Protein AF-0000000074478056 (afdb_homodimer)

InterPro domains:
  IPR005109 Mannan polymerase complex subunit ANP1/MNN9/VAN1 [PF03452] (28-286)
  IPR029044 Nucleotide-diphospho-sugar transferases [G3DSA:3.90.550.10] (25-323)
  IPR029044 Nucleotide-diphospho-sugar transferases [SSF53448] (46-327)
  IPR052086 Mannan Polymerase Complex Subunit [PTHR43083] (7-328)

Structure (mmCIF, N/CA/C/O backbone):
data_AF-0000000074478056-model_v1
#
loop_
_entity.id
_entity.type
_entity.pdbx_description
1 polymer 'Anp1-domain-containing protein'
#
loop_
_atom_site.group_PDB
_atom_site.id
_atom_site.type_symbol
_atom_site.label_atom_id
_atom_site.label_alt_id
_atom_site.label_comp_id
_atom_site.label_asym_id
_atom_site.label_entity_id
_atom_site.label_seq_id
_atom_site.pdbx_PDB_ins_code
_atom_site.Cartn_x
_atom_site.Cartn_y
_atom_site.Cartn_z
_atom_site.occupancy
_atom_site.B_iso_or_equiv
_atom_site.auth_seq_id
_atom_site.auth_comp_id
_atom_site.auth_asym_id
_atom_site.auth_atom_id
_atom_site.pdbx_PDB_model_num
ATOM 1 N N . MET A 1 1 ? 60.188 -21.656 -17.312 1 27.75 1 MET A N 1
ATOM 2 C CA . MET A 1 1 ? 59.312 -20.766 -18.062 1 27.75 1 MET A CA 1
ATOM 3 C C . MET A 1 1 ? 57.969 -20.641 -17.344 1 27.75 1 MET A C 1
ATOM 5 O O . MET A 1 1 ? 57.219 -21.609 -17.203 1 27.75 1 MET A O 1
ATOM 9 N N . GLN A 1 2 ? 57.812 -19.75 -16.297 1 28.28 2 GLN A N 1
ATOM 10 C CA . GLN A 1 2 ? 56.844 -19.578 -15.227 1 28.28 2 GLN A CA 1
ATOM 11 C C . GLN A 1 2 ? 55.531 -19.047 -15.75 1 28.28 2 GLN A C 1
ATOM 13 O O . GLN A 1 2 ? 55.5 -17.953 -16.344 1 28.28 2 GLN A O 1
ATOM 18 N N . ASN A 1 3 ? 54.594 -19.922 -16.25 1 28.14 3 ASN A N 1
ATOM 19 C CA . ASN A 1 3 ? 53.312 -19.641 -16.922 1 28.14 3 ASN A CA 1
ATOM 20 C C . ASN A 1 3 ? 52.406 -18.781 -16.047 1 28.14 3 ASN A C 1
ATOM 22 O O . ASN A 1 3 ? 51.969 -19.219 -14.977 1 28.14 3 ASN A O 1
ATOM 26 N N . ASP A 1 4 ? 52.594 -17.438 -16 1 27.16 4 ASP A N 1
ATOM 27 C CA . ASP A 1 4 ? 51.875 -16.391 -15.266 1 27.16 4 ASP A CA 1
ATOM 28 C C . ASP A 1 4 ? 50.406 -16.375 -15.648 1 27.16 4 ASP A C 1
ATOM 30 O O . ASP A 1 4 ? 50.031 -15.969 -16.766 1 27.16 4 ASP A O 1
ATOM 34 N N . ASP A 1 5 ? 49.625 -17.422 -15.336 1 26.84 5 ASP A N 1
ATOM 35 C CA . ASP A 1 5 ? 48.188 -17.547 -15.641 1 26.84 5 ASP A CA 1
ATOM 36 C C . ASP A 1 5 ? 47.406 -16.344 -15.133 1 26.84 5 ASP A C 1
ATOM 38 O O . ASP A 1 5 ? 47.344 -16.094 -13.922 1 26.84 5 ASP A O 1
ATOM 42 N N . HIS A 1 6 ? 47.469 -15.188 -15.852 1 27.45 6 HIS A N 1
ATOM 43 C CA . HIS A 1 6 ? 46.719 -13.961 -15.602 1 27.45 6 HIS A CA 1
ATOM 44 C C . HIS A 1 6 ? 45.219 -14.242 -15.469 1 27.45 6 HIS A C 1
ATOM 46 O O . HIS A 1 6 ? 44.594 -14.773 -16.391 1 27.45 6 HIS A O 1
ATOM 52 N N . TYR A 1 7 ? 44.719 -14.641 -14.273 1 25.98 7 TYR A N 1
ATOM 53 C CA . TYR A 1 7 ? 43.312 -14.82 -13.961 1 25.98 7 TYR A CA 1
ATOM 54 C C . TYR A 1 7 ? 42.5 -13.578 -14.344 1 25.98 7 TYR A C 1
ATOM 56 O O . TYR A 1 7 ? 42.812 -12.469 -13.898 1 25.98 7 TYR A O 1
ATOM 64 N N . TYR A 1 8 ? 42.062 -13.492 -15.617 1 25.86 8 TYR A N 1
ATOM 65 C CA . TYR A 1 8 ? 41.125 -12.477 -16.078 1 25.86 8 TYR A CA 1
ATOM 66 C C . TYR A 1 8 ? 39.938 -12.352 -15.141 1 25.86 8 TYR A C 1
ATOM 68 O O . TYR A 1 8 ? 39.188 -13.312 -14.953 1 25.86 8 TYR A O 1
ATOM 76 N N . THR A 1 9 ? 40.094 -11.625 -14.07 1 27.2 9 THR A N 1
ATOM 77 C CA . THR A 1 9 ? 38.969 -11.305 -13.203 1 27.2 9 THR A CA 1
ATOM 78 C C . THR A 1 9 ? 37.906 -10.539 -13.984 1 27.2 9 THR A C 1
ATOM 80 O O . THR A 1 9 ? 38.188 -9.5 -14.578 1 27.2 9 THR A O 1
ATOM 83 N N . PRO A 1 10 ? 37 -11.297 -14.57 1 26.2 10 PRO A N 1
ATOM 84 C CA . PRO A 1 10 ? 35.969 -10.586 -15.328 1 26.2 10 PRO A CA 1
ATOM 85 C C . PRO A 1 10 ? 35.438 -9.359 -14.594 1 26.2 10 PRO A C 1
ATOM 87 O O . PRO A 1 10 ? 35.406 -9.336 -13.359 1 26.2 10 PRO A O 1
ATOM 90 N N . ASP A 1 11 ? 35.656 -8.227 -15.117 1 26.28 11 ASP A N 1
ATOM 91 C CA . ASP A 1 11 ? 35.125 -6.926 -14.719 1 26.28 11 ASP A CA 1
ATOM 92 C C . ASP A 1 11 ? 33.625 -6.996 -14.516 1 26.28 11 ASP A C 1
ATOM 94 O O . ASP A 1 11 ? 32.844 -6.859 -15.469 1 26.28 11 ASP A O 1
ATOM 98 N N . ILE A 1 12 ? 33.156 -7.938 -13.789 1 27.62 12 ILE A N 1
ATOM 99 C CA . ILE A 1 12 ? 31.734 -7.934 -13.516 1 27.62 12 ILE A CA 1
ATOM 100 C C . ILE A 1 12 ? 31.312 -6.547 -13.031 1 27.62 12 ILE A C 1
ATOM 102 O O . ILE A 1 12 ? 31.812 -6.047 -12.031 1 27.62 12 ILE A O 1
ATOM 106 N N . PRO A 1 13 ? 30.781 -5.77 -14 1 28.42 13 PRO A N 1
ATOM 107 C CA . PRO A 1 13 ? 30.344 -4.445 -13.555 1 28.42 13 PRO A CA 1
ATOM 108 C C . PRO A 1 13 ? 29.578 -4.488 -12.234 1 28.42 13 PRO A C 1
ATOM 110 O O . PRO A 1 13 ? 28.734 -5.371 -12.031 1 28.42 13 PRO A O 1
ATOM 113 N N . ASN A 1 14 ? 30.188 -4.184 -11.141 1 29.2 14 ASN A N 1
ATOM 114 C CA . ASN A 1 14 ? 29.766 -4.125 -9.742 1 29.2 14 ASN A CA 1
ATOM 115 C C . ASN A 1 14 ? 28.281 -3.799 -9.625 1 29.2 14 ASN A C 1
ATOM 117 O O . ASN A 1 14 ? 27.453 -4.691 -9.43 1 29.2 14 ASN A O 1
ATOM 121 N N . SER A 1 15 ? 27.969 -2.643 -8.891 1 32.5 15 SER A N 1
ATOM 122 C CA . SER A 1 15 ? 26.766 -2.172 -8.227 1 32.5 15 SER A CA 1
ATOM 123 C C . SER A 1 15 ? 25.703 -1.733 -9.242 1 32.5 15 SER A C 1
ATOM 125 O O . SER A 1 15 ? 26 -0.96 -10.156 1 32.5 15 SER A O 1
ATOM 127 N N . VAL A 1 16 ? 24.859 -2.521 -9.695 1 34.25 16 VAL A N 1
ATOM 128 C CA . VAL A 1 16 ? 23.75 -2.041 -10.508 1 34.25 16 VAL A CA 1
ATOM 129 C C . VAL A 1 16 ? 23.344 -0.641 -10.055 1 34.25 16 VAL A C 1
ATOM 131 O O . VAL A 1 16 ? 22.812 -0.468 -8.961 1 34.25 16 VAL A O 1
ATOM 134 N N . GLN A 1 17 ? 24.062 0.501 -10.383 1 34.91 17 GLN A N 1
ATOM 135 C CA . GLN A 1 17 ? 23.906 1.927 -10.109 1 34.91 17 GLN A CA 1
ATOM 136 C C . GLN A 1 17 ? 22.516 2.42 -10.477 1 34.91 17 GLN A C 1
ATOM 138 O O . GLN A 1 17 ? 22.031 2.145 -11.57 1 34.91 17 GLN A O 1
ATOM 143 N N . SER A 1 18 ? 21.688 2.65 -9.516 1 42.09 18 SER A N 1
ATOM 144 C CA . SER A 1 18 ? 20.484 3.422 -9.773 1 42.09 18 SER A CA 1
ATOM 145 C C . SER A 1 18 ? 20.734 4.523 -10.797 1 42.09 18 SER A C 1
ATOM 147 O O . SER A 1 18 ? 21.766 5.203 -10.742 1 42.09 18 SER A O 1
ATOM 149 N N . SER A 1 19 ? 20.281 4.348 -11.977 1 44.75 19 SER A N 1
ATOM 150 C CA . SER A 1 19 ? 20.438 5.383 -12.992 1 44.75 19 SER A CA 1
ATOM 151 C C . SER A 1 19 ? 20.109 6.762 -12.43 1 44.75 19 SER A C 1
ATOM 153 O O . SER A 1 19 ? 20.141 7.758 -13.156 1 44.75 19 SER A O 1
ATOM 155 N N . ALA A 1 20 ? 19.75 6.809 -11.148 1 49.31 20 ALA A N 1
ATOM 156 C CA . ALA A 1 20 ? 19.469 8.172 -10.703 1 49.31 20 ALA A CA 1
ATOM 157 C C . ALA A 1 20 ? 20.766 8.977 -10.555 1 49.31 20 ALA A C 1
ATOM 159 O O . ALA A 1 20 ? 21.75 8.484 -10.008 1 49.31 20 ALA A O 1
ATOM 160 N N . PRO A 1 21 ? 20.828 10.125 -11.312 1 47.47 21 PRO A N 1
ATOM 161 C CA . PRO A 1 21 ? 22.016 10.977 -11.086 1 47.47 21 PRO A CA 1
ATOM 162 C C . PRO A 1 21 ? 22.297 11.211 -9.602 1 47.47 21 PRO A C 1
ATOM 164 O O . PRO A 1 21 ? 21.375 11.531 -8.844 1 47.47 21 PRO A O 1
ATOM 167 N N . GLU A 1 22 ? 23.156 10.375 -9.062 1 53.69 22 GLU A N 1
ATOM 168 C CA . GLU A 1 22 ? 23.594 10.648 -7.699 1 53.69 22 GLU A CA 1
ATOM 169 C C . GLU A 1 22 ? 24.359 11.969 -7.625 1 53.69 22 GLU A C 1
ATOM 171 O O . GLU A 1 22 ? 25.172 12.273 -8.5 1 53.69 22 GLU A O 1
ATOM 176 N N . TRP A 1 23 ? 23.672 12.93 -7.012 1 54.47 23 TRP A N 1
ATOM 177 C CA . TRP A 1 23 ? 24.5 14.086 -6.707 1 54.47 23 TRP A CA 1
ATOM 178 C C . TRP A 1 23 ? 25.797 13.664 -6.039 1 54.47 23 TRP A C 1
ATOM 180 O O . TRP A 1 23 ? 25.828 12.672 -5.305 1 54.47 23 TRP A O 1
ATOM 190 N N . ASP A 1 24 ? 26.812 13.797 -6.59 1 55 24 ASP A N 1
ATOM 191 C CA . ASP A 1 24 ? 28.203 13.508 -6.203 1 55 24 ASP A CA 1
ATOM 192 C C . ASP A 1 24 ? 28.375 13.586 -4.688 1 55 24 ASP A C 1
ATOM 194 O O . ASP A 1 24 ? 28.453 14.688 -4.125 1 55 24 ASP A O 1
ATOM 198 N N . GLY A 1 25 ? 28.25 12.469 -3.873 1 61.31 25 GLY A N 1
ATOM 199 C CA . GLY A 1 25 ? 28.766 12.328 -2.516 1 61.31 25 GLY A CA 1
ATOM 200 C C . GLY A 1 25 ? 27.766 12.75 -1.46 1 61.31 25 GLY A C 1
ATOM 201 O O . GLY A 1 25 ? 28.031 12.672 -0.262 1 61.31 25 GLY A O 1
ATOM 202 N N . LEU A 1 26 ? 26.531 13.289 -1.804 1 68.94 26 LEU A N 1
ATOM 203 C CA . LEU A 1 26 ? 25.656 13.883 -0.798 1 68.94 26 LEU A CA 1
ATOM 204 C C . LEU A 1 26 ? 24.484 12.961 -0.484 1 68.94 26 LEU A C 1
ATOM 206 O O . LEU A 1 26 ? 23.578 13.336 0.255 1 68.94 26 LEU A O 1
ATOM 210 N N . ASP A 1 27 ? 24.391 11.578 -0.911 1 73.56 27 ASP A N 1
ATOM 211 C CA . ASP A 1 27 ? 23.344 10.602 -0.632 1 73.56 27 ASP A CA 1
ATOM 212 C C . ASP A 1 27 ? 21.984 11.117 -1.089 1 73.56 27 ASP A C 1
ATOM 214 O O . ASP A 1 27 ? 20.984 10.977 -0.372 1 73.56 27 ASP A O 1
ATOM 218 N N . VAL A 1 28 ? 22.016 11.977 -2.062 1 79.5 28 VAL A N 1
ATOM 219 C CA . VAL A 1 28 ? 20.781 12.469 -2.676 1 79.5 28 VAL A CA 1
ATOM 220 C C . VAL A 1 28 ? 20.547 11.758 -4.008 1 79.5 28 VAL A C 1
ATOM 222 O O . VAL A 1 28 ? 21.438 11.719 -4.863 1 79.5 28 VAL A O 1
ATOM 225 N N . GLU A 1 29 ? 19.438 11.094 -4.094 1 86.38 29 GLU A N 1
ATOM 226 C CA . GLU A 1 29 ? 19.047 10.422 -5.332 1 86.38 29 GLU A CA 1
ATOM 227 C C . GLU A 1 29 ? 17.812 11.07 -5.957 1 86.38 29 GLU A C 1
ATOM 229 O O . GLU A 1 29 ? 16.891 11.469 -5.246 1 86.38 29 GLU A O 1
ATOM 234 N N . PHE A 1 30 ? 17.859 11.234 -7.262 1 88.25 30 PHE A N 1
ATOM 235 C CA . PHE A 1 30 ? 16.75 11.805 -8.016 1 88.25 30 PHE A CA 1
ATOM 236 C C . PHE A 1 30 ? 16.156 10.773 -8.961 1 88.25 30 PHE A C 1
ATOM 238 O O . PHE A 1 30 ? 16.875 10.078 -9.672 1 88.25 30 PHE A O 1
ATOM 245 N N . TYR A 1 31 ? 14.828 10.695 -8.945 1 88.69 31 TYR A N 1
ATOM 246 C CA . TYR A 1 31 ? 14.102 9.797 -9.844 1 88.69 31 TYR A CA 1
ATOM 247 C C . TYR A 1 31 ? 13.039 10.547 -10.625 1 88.69 31 TYR A C 1
ATOM 249 O O . TYR A 1 31 ? 12.18 11.211 -10.039 1 88.69 31 TYR A O 1
ATOM 257 N N . ASP A 1 32 ? 13.133 10.484 -11.914 1 88.44 32 ASP A N 1
ATOM 258 C CA . ASP A 1 32 ? 12 10.859 -12.766 1 88.44 32 ASP A CA 1
ATOM 259 C C . ASP A 1 32 ? 11.086 9.664 -13.016 1 88.44 32 ASP A C 1
ATOM 261 O O . ASP A 1 32 ? 11.383 8.805 -13.844 1 88.44 32 ASP A O 1
ATOM 265 N N . LEU A 1 33 ? 10.031 9.672 -12.383 1 87.25 33 LEU A N 1
ATOM 266 C CA . LEU A 1 33 ? 9.18 8.484 -12.359 1 87.25 33 LEU A CA 1
ATOM 267 C C . LEU A 1 33 ? 8.461 8.305 -13.695 1 87.25 33 LEU A C 1
ATOM 269 O O . LEU A 1 33 ? 7.914 7.23 -13.969 1 87.25 33 LEU A O 1
ATOM 273 N N . ALA A 1 34 ? 8.438 9.312 -14.5 1 82.12 34 ALA A N 1
ATOM 274 C CA . ALA A 1 34 ? 7.836 9.203 -15.828 1 82.12 34 ALA A CA 1
ATOM 275 C C . ALA A 1 34 ? 8.617 8.227 -16.703 1 82.12 34 ALA A C 1
ATOM 277 O O . ALA A 1 34 ? 8.102 7.746 -17.719 1 82.12 34 ALA A O 1
ATOM 278 N N . GLN A 1 35 ? 9.773 7.895 -16.281 1 82.38 35 GLN A N 1
ATOM 279 C CA . GLN A 1 35 ? 10.672 7.066 -17.094 1 82.38 35 GLN A CA 1
ATOM 280 C C . GLN A 1 35 ? 10.398 5.582 -16.859 1 82.38 35 GLN A C 1
ATOM 282 O O . GLN A 1 35 ? 10.883 4.73 -17.609 1 82.38 35 GLN A O 1
ATOM 287 N N . PHE A 1 36 ? 9.594 5.293 -15.875 1 84.56 36 PHE A N 1
ATOM 288 C CA . PHE A 1 36 ? 9.453 3.893 -15.5 1 84.56 36 PHE A CA 1
ATOM 289 C C . PHE A 1 36 ? 8.031 3.408 -15.727 1 84.56 36 PHE A C 1
ATOM 291 O O . PHE A 1 36 ? 7.414 2.824 -14.836 1 84.56 36 PHE A O 1
ATOM 298 N N . GLY A 1 37 ? 7.551 3.529 -16.859 1 90.75 37 GLY A N 1
ATOM 299 C CA . GLY A 1 37 ? 6.238 3.018 -17.219 1 90.75 37 GLY A CA 1
ATOM 300 C C . GLY A 1 37 ? 6.273 1.576 -17.703 1 90.75 37 GLY A C 1
ATOM 301 O O . GLY A 1 37 ? 7.348 0.979 -17.812 1 90.75 37 GLY A O 1
ATOM 302 N N . SER A 1 38 ? 5.109 0.947 -17.828 1 97 38 SER A N 1
ATOM 303 C CA . SER A 1 38 ? 4.961 -0.426 -18.312 1 97 38 SER A CA 1
ATOM 304 C C . SER A 1 38 ? 4.496 -0.464 -19.766 1 97 38 SER A C 1
ATOM 306 O O . SER A 1 38 ? 3.676 0.357 -20.172 1 97 38 SER A O 1
ATOM 308 N N . SER A 1 39 ? 5.082 -1.379 -20.484 1 97.44 39 SER A N 1
ATOM 309 C CA . SER A 1 39 ? 4.645 -1.579 -21.875 1 97.44 39 SER A CA 1
ATOM 310 C C . SER A 1 39 ? 4.391 -3.055 -22.156 1 97.44 39 SER A C 1
ATOM 312 O O . SER A 1 39 ? 4.719 -3.918 -21.344 1 97.44 39 SER A O 1
ATOM 314 N N . ALA A 1 40 ? 3.846 -3.365 -23.344 1 97.88 40 ALA A N 1
ATOM 315 C CA . ALA A 1 40 ? 3.506 -4.727 -23.766 1 97.88 40 ALA A CA 1
ATOM 316 C C . ALA A 1 40 ? 4.754 -5.504 -24.172 1 97.88 40 ALA A C 1
ATOM 318 O O . ALA A 1 40 ? 4.695 -6.719 -24.375 1 97.88 40 ALA A O 1
ATOM 319 N N . HIS A 1 41 ? 5.871 -4.816 -24.25 1 97.69 41 HIS A N 1
ATOM 320 C CA . HIS A 1 41 ? 7.125 -5.422 -24.688 1 97.69 41 HIS A CA 1
ATOM 321 C C . HIS A 1 41 ? 8.273 -5.031 -23.75 1 97.69 41 HIS A C 1
ATOM 323 O O . HIS A 1 41 ? 9.32 -4.582 -24.219 1 97.69 41 HIS A O 1
ATOM 329 N N . GLY A 1 42 ? 8.07 -5.285 -22.516 1 97.56 42 GLY A N 1
ATOM 330 C CA . GLY A 1 42 ? 9.023 -4.863 -21.5 1 97.56 42 GLY A CA 1
ATOM 331 C C . GLY A 1 42 ? 10.406 -5.445 -21.719 1 97.56 42 GLY A C 1
ATOM 332 O O . GLY A 1 42 ? 11.414 -4.789 -21.422 1 97.56 42 GLY A O 1
ATOM 333 N N . TRP A 1 43 ? 10.523 -6.672 -22.281 1 97.25 43 TRP A N 1
ATOM 334 C CA . TRP A 1 43 ? 11.805 -7.328 -22.5 1 97.25 43 TRP A CA 1
ATOM 335 C C . TRP A 1 43 ? 12.609 -6.629 -23.578 1 97.25 43 TRP A C 1
ATOM 337 O O . TRP A 1 43 ? 13.836 -6.707 -23.609 1 97.25 43 TRP A O 1
ATOM 347 N N . GLN A 1 44 ? 11.961 -5.887 -24.391 1 96.75 44 GLN A N 1
ATOM 348 C CA . GLN A 1 44 ? 12.625 -5.133 -25.438 1 96.75 44 GLN A CA 1
ATOM 349 C C . GLN A 1 44 ? 12.938 -3.709 -24.984 1 96.75 44 GLN A C 1
ATOM 351 O O . GLN A 1 44 ? 13.852 -3.072 -25.516 1 96.75 44 GLN A O 1
ATOM 356 N N . ASN A 1 45 ? 12.203 -3.238 -24.031 1 96.5 45 ASN A N 1
ATOM 357 C CA . ASN A 1 45 ? 12.32 -1.85 -23.594 1 96.5 45 ASN A CA 1
ATOM 358 C C . ASN A 1 45 ? 13.117 -1.729 -22.312 1 96.5 45 ASN A C 1
ATOM 360 O O . ASN A 1 45 ? 13.07 -0.698 -21.641 1 96.5 45 ASN A O 1
ATOM 364 N N . ASN A 1 46 ? 13.766 -2.793 -21.906 1 96.69 46 ASN A N 1
ATOM 365 C CA . ASN A 1 46 ? 14.602 -2.82 -20.719 1 96.69 46 ASN A CA 1
ATOM 366 C C . ASN A 1 46 ? 13.789 -2.52 -19.453 1 96.69 46 ASN A C 1
ATOM 368 O O . ASN A 1 46 ? 14.25 -1.79 -18.578 1 96.69 46 ASN A O 1
ATOM 372 N N . GLU A 1 47 ? 12.562 -2.979 -19.422 1 97.88 47 GLU A N 1
ATOM 373 C CA . GLU A 1 47 ? 11.695 -2.787 -18.266 1 97.88 47 GLU A CA 1
ATOM 374 C C . GLU A 1 47 ? 11.969 -3.84 -17.188 1 97.88 47 GLU A C 1
ATOM 376 O O . GLU A 1 47 ? 12.039 -5.035 -17.5 1 97.88 47 GLU A O 1
ATOM 381 N N . ARG A 1 48 ? 12.148 -3.363 -15.992 1 98.25 48 ARG A N 1
ATOM 382 C CA . ARG A 1 48 ? 12.477 -4.258 -14.891 1 98.25 48 ARG A CA 1
ATOM 383 C C . ARG A 1 48 ? 11.219 -4.871 -14.281 1 98.25 48 ARG A C 1
ATOM 385 O O . ARG A 1 48 ? 10.211 -4.188 -14.109 1 98.25 48 ARG A O 1
ATOM 392 N N . VAL A 1 49 ? 11.328 -6.199 -13.938 1 98.81 49 VAL A N 1
ATOM 393 C CA . VAL A 1 49 ? 10.234 -6.945 -13.328 1 98.81 49 VAL A CA 1
ATOM 394 C C . VAL A 1 49 ? 10.609 -7.336 -11.898 1 98.81 49 VAL A C 1
ATOM 396 O O . VAL A 1 49 ? 11.68 -7.895 -11.664 1 98.81 49 VAL A O 1
ATOM 399 N N . LEU A 1 50 ? 9.797 -6.945 -10.977 1 98.81 50 LEU A N 1
ATOM 400 C CA . LEU A 1 50 ? 9.93 -7.445 -9.617 1 98.81 50 LEU A CA 1
ATOM 401 C C . LEU A 1 50 ? 9.203 -8.781 -9.461 1 98.81 50 LEU A C 1
ATOM 403 O O . LEU A 1 50 ? 7.98 -8.844 -9.586 1 98.81 50 LEU A O 1
ATOM 407 N N . PHE A 1 51 ? 9.953 -9.836 -9.211 1 98.88 51 PHE A N 1
ATOM 408 C CA . PHE A 1 51 ? 9.453 -11.195 -9.039 1 98.88 51 PHE A CA 1
ATOM 409 C C . PHE A 1 51 ? 9.336 -11.547 -7.559 1 98.88 51 PHE A C 1
ATOM 411 O O . PHE A 1 51 ? 10.344 -11.719 -6.871 1 98.88 51 PHE A O 1
ATOM 418 N N . LEU A 1 52 ? 8.078 -11.688 -7.082 1 98.81 52 LEU A N 1
ATOM 419 C CA . LEU A 1 52 ? 7.809 -11.859 -5.66 1 98.81 52 LEU A CA 1
ATOM 420 C C . LEU A 1 52 ? 7.375 -13.289 -5.359 1 98.81 52 LEU A C 1
ATOM 422 O O . LEU A 1 52 ? 6.441 -13.805 -5.98 1 98.81 52 LEU A O 1
ATOM 426 N N . VAL A 1 53 ? 7.977 -13.906 -4.316 1 98.5 53 VAL A N 1
ATOM 427 C CA . VAL A 1 53 ? 7.695 -15.305 -3.982 1 98.5 53 VAL A CA 1
ATOM 428 C C . VAL A 1 53 ? 7.594 -15.461 -2.467 1 98.5 53 VAL A C 1
ATOM 430 O O . VAL A 1 53 ? 8.609 -15.453 -1.768 1 98.5 53 VAL A O 1
ATOM 433 N N . PRO A 1 54 ? 6.414 -15.641 -1.952 1 96.62 54 PRO A N 1
ATOM 434 C CA . PRO A 1 54 ? 6.289 -16.031 -0.545 1 96.62 54 PRO A CA 1
ATOM 435 C C . PRO A 1 54 ? 6.688 -17.484 -0.299 1 96.62 54 PRO A C 1
ATOM 437 O O . PRO A 1 54 ? 6.328 -18.375 -1.083 1 96.62 54 PRO A O 1
ATOM 440 N N . LEU A 1 55 ? 7.41 -17.719 0.787 1 96.69 55 LEU A N 1
ATOM 441 C CA . LEU A 1 55 ? 7.914 -19.062 1.065 1 96.69 55 LEU A CA 1
ATOM 442 C C . LEU A 1 55 ? 7.547 -19.484 2.48 1 96.69 55 LEU A C 1
ATOM 444 O O . LEU A 1 55 ? 7.656 -18.703 3.424 1 96.69 55 LEU A O 1
ATOM 448 N N . ARG A 1 56 ? 7.086 -20.609 2.559 1 92.81 56 ARG A N 1
ATOM 449 C CA . ARG A 1 56 ? 6.883 -21.328 3.812 1 92.81 56 ARG A CA 1
ATOM 450 C C . ARG A 1 56 ? 7.156 -22.812 3.639 1 92.81 56 ARG A C 1
ATOM 452 O O . ARG A 1 56 ? 6.52 -23.484 2.82 1 92.81 56 ARG A O 1
ATOM 459 N N . ASP A 1 57 ? 8.141 -23.375 4.434 1 92.81 57 ASP A N 1
ATOM 460 C CA . ASP A 1 57 ? 8.508 -24.781 4.332 1 92.81 57 ASP A CA 1
ATOM 461 C C . ASP A 1 57 ? 8.625 -25.219 2.871 1 92.81 57 ASP A C 1
ATOM 463 O O . ASP A 1 57 ? 8.008 -26.188 2.455 1 92.81 57 ASP A O 1
ATOM 467 N N . ALA A 1 58 ? 9.477 -24.469 2.154 1 95.25 58 ALA A N 1
ATOM 468 C CA . ALA A 1 58 ? 9.5 -24.562 0.697 1 95.25 58 ALA A CA 1
ATOM 469 C C . ALA A 1 58 ? 10.742 -25.328 0.218 1 95.25 58 ALA A C 1
ATOM 471 O O . ALA A 1 58 ? 11.023 -25.359 -0.981 1 95.25 58 ALA A O 1
ATOM 472 N N . SER A 1 59 ? 11.445 -25.953 1.08 1 95.56 59 SER A N 1
ATOM 473 C CA . SER A 1 59 ? 12.711 -26.594 0.75 1 95.56 59 SER A CA 1
ATOM 474 C C . SER A 1 59 ? 12.547 -27.594 -0.384 1 95.56 59 SER A C 1
ATOM 476 O O . SER A 1 59 ? 13.352 -27.625 -1.319 1 95.56 59 SER A O 1
ATOM 478 N N . ALA A 1 60 ? 11.516 -28.359 -0.364 1 94.19 60 ALA A N 1
ATOM 479 C CA . ALA A 1 60 ? 11.305 -29.453 -1.313 1 94.19 60 ALA A CA 1
ATOM 480 C C . ALA A 1 60 ? 11.008 -28.922 -2.711 1 94.19 60 ALA A C 1
ATOM 482 O O . ALA A 1 60 ? 11.242 -29.594 -3.709 1 94.19 60 ALA A O 1
ATOM 483 N N . HIS A 1 61 ? 10.516 -27.688 -2.789 1 95.75 61 HIS A N 1
ATOM 484 C CA . HIS A 1 61 ? 10.047 -27.141 -4.062 1 95.75 61 HIS A CA 1
ATOM 485 C C . HIS A 1 61 ? 11.117 -26.281 -4.723 1 95.75 61 HIS A C 1
ATOM 487 O O . HIS A 1 61 ? 11.008 -25.938 -5.902 1 95.75 61 HIS A O 1
ATOM 493 N N . LEU A 1 62 ? 12.195 -25.938 -4.047 1 97.38 62 LEU A N 1
ATOM 494 C CA . LEU A 1 62 ? 13.172 -24.953 -4.5 1 97.38 62 LEU A CA 1
ATOM 495 C C . LEU A 1 62 ? 13.891 -25.438 -5.754 1 97.38 62 LEU A C 1
ATOM 497 O O . LEU A 1 62 ? 14.086 -24.672 -6.699 1 97.38 62 LEU A O 1
ATOM 501 N N . PRO A 1 63 ? 14.273 -26.766 -5.848 1 96.06 63 PRO A N 1
ATOM 502 C CA . PRO A 1 63 ? 14.953 -27.203 -7.066 1 96.06 63 PRO A CA 1
ATOM 503 C C . PRO A 1 63 ? 14.094 -27.016 -8.32 1 96.06 63 PRO A C 1
ATOM 505 O O . PRO A 1 63 ? 14.586 -26.531 -9.336 1 96.06 63 PRO A O 1
ATOM 508 N N . MET A 1 64 ? 12.805 -27.406 -8.195 1 96.06 64 MET A N 1
ATOM 509 C CA . MET A 1 64 ? 11.891 -27.234 -9.312 1 96.06 64 MET A CA 1
ATOM 510 C C . MET A 1 64 ? 11.719 -25.75 -9.648 1 96.06 64 MET A C 1
ATOM 512 O O . MET A 1 64 ? 11.766 -25.375 -10.82 1 96.06 64 MET A O 1
ATOM 516 N N . PHE A 1 65 ? 11.578 -24.984 -8.68 1 97.44 65 PHE A N 1
ATOM 517 C CA . PHE A 1 65 ? 11.375 -23.547 -8.852 1 97.44 65 PHE A CA 1
ATOM 518 C C . PHE A 1 65 ? 12.57 -22.922 -9.547 1 97.44 65 PHE A C 1
ATOM 520 O O . PHE A 1 65 ? 12.406 -22.156 -10.5 1 97.44 65 PHE A O 1
ATOM 527 N N . PHE A 1 66 ? 13.789 -23.188 -9.125 1 97.44 66 PHE A N 1
ATOM 528 C CA . PHE A 1 66 ? 14.984 -22.594 -9.703 1 97.44 66 PHE A CA 1
ATOM 529 C C . PHE A 1 66 ? 15.25 -23.156 -11.102 1 97.44 66 PHE A C 1
ATOM 531 O O . PHE A 1 66 ? 15.883 -22.5 -11.93 1 97.44 66 PHE A O 1
ATOM 538 N N . GLY A 1 67 ? 14.75 -24.391 -11.344 1 96.12 67 GLY A N 1
ATOM 539 C CA . GLY A 1 67 ? 14.75 -24.875 -12.719 1 96.12 67 GLY A CA 1
ATOM 540 C C . GLY A 1 67 ? 13.93 -24 -13.648 1 96.12 67 GLY A C 1
ATOM 541 O O . GLY A 1 67 ? 14.367 -23.703 -14.766 1 96.12 67 GLY A O 1
ATOM 542 N N . HIS A 1 68 ? 12.75 -23.609 -13.172 1 96.56 68 HIS A N 1
ATOM 543 C CA . HIS A 1 68 ? 11.906 -22.703 -13.938 1 96.56 68 HIS A CA 1
ATOM 544 C C . HIS A 1 68 ? 12.578 -21.359 -14.156 1 96.56 68 HIS A C 1
ATOM 546 O O . HIS A 1 68 ? 12.547 -20.812 -15.258 1 96.56 68 HIS A O 1
ATOM 552 N N . LEU A 1 69 ? 13.18 -20.828 -13.117 1 97.38 69 LEU A N 1
ATOM 553 C CA . LEU A 1 69 ? 13.836 -19.531 -13.188 1 97.38 69 LEU A CA 1
ATOM 554 C C . LEU A 1 69 ? 14.953 -19.531 -14.227 1 97.38 69 LEU A C 1
ATOM 556 O O . LEU A 1 69 ? 15.062 -18.609 -15.031 1 97.38 69 LEU A O 1
ATOM 560 N N . ARG A 1 70 ? 15.711 -20.594 -14.273 1 96.75 70 ARG A N 1
ATOM 561 C CA . ARG A 1 70 ? 16.844 -20.703 -15.188 1 96.75 70 ARG A CA 1
ATOM 562 C C . ARG A 1 70 ? 16.375 -20.688 -16.641 1 96.75 70 ARG A C 1
ATOM 564 O O . ARG A 1 70 ? 17.078 -20.203 -17.516 1 96.75 70 ARG A O 1
ATOM 571 N N . ASN A 1 71 ? 15.203 -21.141 -16.844 1 96.38 71 ASN A N 1
ATOM 572 C CA . ASN A 1 71 ? 14.719 -21.344 -18.203 1 96.38 71 ASN A CA 1
ATOM 573 C C . ASN A 1 71 ? 13.93 -20.125 -18.703 1 96.38 71 ASN A C 1
ATOM 575 O O . ASN A 1 71 ? 13.516 -20.078 -19.859 1 96.38 71 ASN A O 1
ATOM 579 N N . MET A 1 72 ? 13.727 -19.125 -17.844 1 97.56 72 MET A N 1
ATOM 580 C CA . MET A 1 72 ? 12.953 -17.969 -18.25 1 97.56 72 MET A CA 1
ATOM 581 C C . MET A 1 72 ? 13.633 -17.234 -19.406 1 97.56 72 MET A C 1
ATOM 583 O O . MET A 1 72 ? 14.859 -17.094 -19.422 1 97.56 72 MET A O 1
ATOM 587 N N . THR A 1 73 ? 12.797 -16.766 -20.344 1 98.19 73 THR A N 1
ATOM 588 C CA . THR A 1 73 ? 13.352 -16.109 -21.531 1 98.19 73 THR A CA 1
ATOM 589 C C . THR A 1 73 ? 13.445 -14.602 -21.312 1 98.19 73 THR A C 1
ATOM 591 O O . THR A 1 73 ? 14.195 -13.922 -22.016 1 98.19 73 THR A O 1
ATOM 594 N N . TYR A 1 74 ? 12.617 -14.047 -20.438 1 98.5 74 TYR A N 1
ATOM 595 C CA . TYR A 1 74 ? 12.828 -12.641 -20.078 1 98.5 74 TYR A CA 1
ATOM 596 C C . TYR A 1 74 ? 14.258 -12.406 -19.609 1 98.5 74 TYR A C 1
ATOM 598 O O . TYR A 1 74 ? 14.812 -13.211 -18.859 1 98.5 74 TYR A O 1
ATOM 606 N N . PRO A 1 75 ? 14.922 -11.352 -20.062 1 98.19 75 PRO A N 1
ATOM 607 C CA . PRO A 1 75 ? 16.312 -11.172 -19.641 1 98.19 75 PRO A CA 1
ATOM 608 C C . PRO A 1 75 ? 16.469 -11.211 -18.125 1 98.19 75 PRO A C 1
ATOM 610 O O . PRO A 1 75 ? 15.875 -10.406 -17.406 1 98.19 75 PRO A O 1
ATOM 613 N N . HIS A 1 76 ? 17.266 -12.125 -17.672 1 97.88 76 HIS A N 1
ATOM 614 C CA . HIS A 1 76 ? 17.406 -12.383 -16.234 1 97.88 76 HIS A CA 1
ATOM 615 C C . HIS A 1 76 ? 17.844 -11.125 -15.492 1 97.88 76 HIS A C 1
ATOM 617 O O . HIS A 1 76 ? 17.328 -10.836 -14.414 1 97.88 76 HIS A O 1
ATOM 623 N N . HIS A 1 77 ? 18.734 -10.32 -16.031 1 96.44 77 HIS A N 1
ATOM 624 C CA . HIS A 1 77 ? 19.266 -9.148 -15.344 1 96.44 77 HIS A CA 1
ATOM 625 C C . HIS A 1 77 ? 18.188 -8.094 -15.125 1 96.44 77 HIS A C 1
ATOM 627 O O . HIS A 1 77 ? 18.359 -7.164 -14.336 1 96.44 77 HIS A O 1
ATOM 633 N N . LEU A 1 78 ? 17.047 -8.211 -15.82 1 98.06 78 LEU A N 1
ATOM 634 C CA . LEU A 1 78 ? 15.938 -7.27 -15.68 1 98.06 78 LEU A CA 1
ATOM 635 C C . LEU A 1 78 ? 14.898 -7.793 -14.688 1 98.06 78 LEU A C 1
ATOM 637 O O . LEU A 1 78 ? 13.914 -7.109 -14.398 1 98.06 78 LEU A O 1
ATOM 641 N N . ILE A 1 79 ? 15.18 -8.961 -14.148 1 98.56 79 ILE A N 1
ATOM 642 C CA . ILE A 1 79 ? 14.273 -9.539 -13.164 1 98.56 79 ILE A CA 1
ATOM 643 C C . ILE A 1 79 ? 14.898 -9.438 -11.773 1 98.56 79 ILE A C 1
ATOM 645 O O . ILE A 1 79 ? 15.961 -10 -11.523 1 98.56 79 ILE A O 1
ATOM 649 N N . ASP A 1 80 ? 14.289 -8.688 -10.938 1 98.25 80 ASP A N 1
ATOM 650 C CA . ASP A 1 80 ? 14.656 -8.664 -9.523 1 98.25 80 ASP A CA 1
ATOM 651 C C . ASP A 1 80 ? 13.852 -9.688 -8.727 1 98.25 80 ASP A C 1
ATOM 653 O O . ASP A 1 80 ? 12.633 -9.789 -8.883 1 98.25 80 ASP A O 1
ATOM 657 N N . LEU A 1 81 ? 14.539 -10.461 -7.902 1 98.5 81 LEU A N 1
ATOM 658 C CA . LEU A 1 81 ? 13.891 -11.5 -7.109 1 98.5 81 LEU A CA 1
ATOM 659 C C . LEU A 1 81 ? 13.742 -11.062 -5.656 1 98.5 81 LEU A C 1
ATOM 661 O O . LEU A 1 81 ? 14.672 -10.5 -5.07 1 98.5 81 LEU A O 1
ATOM 665 N N . ALA A 1 82 ? 12.586 -11.242 -5.105 1 98.44 82 ALA A N 1
ATOM 666 C CA . ALA A 1 82 ? 12.352 -10.992 -3.686 1 98.44 82 ALA A CA 1
ATOM 667 C C . ALA A 1 82 ? 11.586 -12.141 -3.047 1 98.44 82 ALA A C 1
ATOM 669 O O . ALA A 1 82 ? 10.555 -12.578 -3.568 1 98.44 82 ALA A O 1
ATOM 670 N N . PHE A 1 83 ? 12.102 -12.641 -1.932 1 98.12 83 PHE A N 1
ATOM 671 C CA . PHE A 1 83 ? 11.523 -13.773 -1.213 1 98.12 83 PHE A CA 1
ATOM 672 C C . PHE A 1 83 ? 11.141 -13.375 0.205 1 98.12 83 PHE A C 1
ATOM 674 O O . PHE A 1 83 ? 11.867 -12.633 0.866 1 98.12 83 PHE A O 1
ATOM 681 N N . LEU A 1 84 ? 10.023 -13.766 0.625 1 97.5 84 LEU A N 1
ATOM 682 C CA . LEU A 1 84 ? 9.625 -13.625 2.021 1 97.5 84 LEU A CA 1
ATOM 683 C C . LEU A 1 84 ? 9.492 -14.992 2.691 1 97.5 84 LEU A C 1
ATOM 685 O O . LEU A 1 84 ? 8.648 -15.797 2.305 1 97.5 84 LEU A O 1
ATOM 689 N N . ILE A 1 85 ? 10.32 -15.266 3.604 1 95.69 85 ILE A N 1
ATOM 690 C CA . ILE A 1 85 ? 10.289 -16.5 4.379 1 95.69 85 ILE A CA 1
ATOM 691 C C . ILE A 1 85 ? 9.555 -16.266 5.695 1 95.69 85 ILE A C 1
ATOM 693 O O . ILE A 1 85 ? 9.984 -15.445 6.512 1 95.69 85 ILE A O 1
ATOM 697 N N . SER A 1 86 ? 8.508 -16.938 5.828 1 92.56 86 SER A N 1
ATOM 698 C CA . SER A 1 86 ? 7.699 -16.734 7.027 1 92.56 86 SER A CA 1
ATOM 699 C C . SER A 1 86 ? 7.309 -18.062 7.668 1 92.56 86 SER A C 1
ATOM 701 O O . SER A 1 86 ? 6.922 -19 6.969 1 92.56 86 SER A O 1
ATOM 703 N N . ASP A 1 87 ? 7.445 -18.203 9.016 1 90.12 87 ASP A N 1
ATOM 704 C CA . ASP A 1 87 ? 6.926 -19.312 9.812 1 90.12 87 ASP A CA 1
ATOM 705 C C . ASP A 1 87 ? 7.438 -20.641 9.289 1 90.12 87 ASP A C 1
ATOM 707 O O . ASP A 1 87 ? 6.668 -21.594 9.141 1 90.12 87 ASP A O 1
ATOM 711 N N . THR A 1 88 ? 8.664 -20.656 8.906 1 91.38 88 THR A N 1
ATOM 712 C CA . THR A 1 88 ? 9.281 -21.828 8.297 1 91.38 88 THR A CA 1
ATOM 713 C C . THR A 1 88 ? 9.945 -22.703 9.359 1 91.38 88 THR A C 1
ATOM 715 O O . THR A 1 88 ? 10.57 -22.188 10.289 1 91.38 88 THR A O 1
ATOM 718 N N . THR A 1 89 ? 9.766 -24.031 9.227 1 90.62 89 THR A N 1
ATOM 719 C CA . THR A 1 89 ? 10.312 -24.984 10.188 1 90.62 89 THR A CA 1
ATOM 720 C C . THR A 1 89 ? 11.352 -25.891 9.531 1 90.62 89 THR A C 1
ATOM 722 O O . THR A 1 89 ? 12.047 -26.641 10.211 1 90.62 89 THR A O 1
ATOM 725 N N . ASP A 1 90 ? 11.539 -25.812 8.227 1 93.94 90 ASP A N 1
ATOM 726 C CA . ASP A 1 90 ? 12.492 -26.672 7.52 1 93.94 90 ASP A CA 1
ATOM 727 C C . ASP A 1 90 ? 13.711 -25.875 7.062 1 93.94 90 ASP A C 1
ATOM 729 O O . ASP A 1 90 ? 14 -24.812 7.598 1 93.94 90 ASP A O 1
ATOM 733 N N . SER A 1 91 ? 14.492 -26.438 6.121 1 96.12 91 SER A N 1
ATOM 734 C CA . SER A 1 91 ? 15.758 -25.828 5.715 1 96.12 91 SER A CA 1
ATOM 735 C C . SER A 1 91 ? 15.562 -24.859 4.555 1 96.12 91 SER A C 1
ATOM 737 O O . SER A 1 91 ? 16.484 -24.656 3.758 1 96.12 91 SER A O 1
ATOM 739 N N . THR A 1 92 ? 14.453 -24.219 4.434 1 96.25 92 THR A N 1
ATOM 740 C CA . THR A 1 92 ? 14.094 -23.344 3.314 1 96.25 92 THR A CA 1
ATOM 741 C C . THR A 1 92 ? 15.117 -22.234 3.15 1 96.25 92 THR A C 1
ATOM 743 O O . THR A 1 92 ? 15.594 -21.969 2.043 1 96.25 92 THR A O 1
ATOM 746 N N . LEU A 1 93 ? 15.492 -21.562 4.191 1 95 93 LEU A N 1
ATOM 747 C CA . LEU A 1 93 ? 16.406 -20.422 4.094 1 95 93 LEU A CA 1
ATOM 748 C C . LEU A 1 93 ? 17.766 -20.859 3.574 1 95 93 LEU A C 1
ATOM 750 O O . LEU A 1 93 ? 18.297 -20.281 2.621 1 95 93 LEU A O 1
ATOM 754 N N . GLU A 1 94 ? 18.359 -21.891 4.16 1 94.62 94 GLU A N 1
ATOM 755 C CA . GLU A 1 94 ? 19.656 -22.406 3.758 1 94.62 94 GLU A CA 1
ATOM 756 C C . GLU A 1 94 ? 19.641 -22.891 2.311 1 94.62 94 GLU A C 1
ATOM 758 O O . GLU A 1 94 ? 20.562 -22.594 1.541 1 94.62 94 GLU A O 1
ATOM 763 N N . ASP A 1 95 ? 18.609 -23.625 2.002 1 97 95 ASP A N 1
ATOM 764 C CA . ASP A 1 95 ? 18.484 -24.156 0.647 1 97 95 ASP A CA 1
ATOM 765 C C . ASP A 1 95 ? 18.312 -23.031 -0.369 1 97 95 ASP A C 1
ATOM 767 O O . ASP A 1 95 ? 18.859 -23.094 -1.468 1 97 95 ASP A O 1
ATOM 771 N N . LEU A 1 96 ? 17.484 -22.047 -0.01 1 97.25 96 LEU A N 1
ATOM 772 C CA . LEU A 1 96 ? 17.297 -20.891 -0.877 1 97.25 96 LEU A CA 1
ATOM 773 C C . LEU A 1 96 ? 18.625 -20.203 -1.152 1 97.25 96 LEU A C 1
ATOM 775 O O . LEU A 1 96 ? 18.938 -19.875 -2.301 1 97.25 96 LEU A O 1
ATOM 779 N N . GLU A 1 97 ? 19.391 -19.953 -0.153 1 94.25 97 GLU A N 1
ATOM 780 C CA . GLU A 1 97 ? 20.688 -19.297 -0.291 1 94.25 97 GLU A CA 1
ATOM 781 C C . GLU A 1 97 ? 21.609 -20.094 -1.211 1 94.25 97 GLU A C 1
ATOM 783 O O . GLU A 1 97 ? 22.328 -19.516 -2.033 1 94.25 97 GLU A O 1
ATOM 788 N N . HIS A 1 98 ? 21.562 -21.359 -1.051 1 94.81 98 HIS A N 1
ATOM 789 C CA . HIS A 1 98 ? 22.391 -22.234 -1.885 1 94.81 98 HIS A CA 1
ATOM 790 C C . HIS A 1 98 ? 22.016 -22.109 -3.355 1 94.81 98 HIS A C 1
ATOM 792 O O . HIS A 1 98 ? 22.875 -21.938 -4.215 1 94.81 98 HIS A O 1
ATOM 798 N N . HIS A 1 99 ? 20.734 -22.172 -3.635 1 96 99 HIS A N 1
ATOM 799 C CA . HIS A 1 99 ? 20.266 -22.062 -5.012 1 96 99 HIS A CA 1
ATOM 800 C C . HIS A 1 99 ? 20.578 -20.688 -5.594 1 96 99 HIS A C 1
ATOM 802 O O . HIS A 1 99 ? 20.922 -20.578 -6.773 1 96 99 HIS A O 1
ATOM 808 N N . LEU A 1 100 ? 20.422 -19.672 -4.793 1 96.12 100 LEU A N 1
ATOM 809 C CA . LEU A 1 100 ? 20.703 -18.312 -5.242 1 96.12 100 LEU A CA 1
ATOM 810 C C . LEU A 1 100 ? 22.188 -18.141 -5.566 1 96.12 100 LEU A C 1
ATOM 812 O O . LEU A 1 100 ? 22.547 -17.469 -6.543 1 96.12 100 LEU A O 1
ATOM 816 N N . GLU A 1 101 ? 23.031 -18.719 -4.75 1 93.38 101 GLU A N 1
ATOM 817 C CA . GLU A 1 101 ? 24.469 -18.672 -5.023 1 93.38 101 GLU A CA 1
ATOM 818 C C . GLU A 1 101 ? 24.797 -19.328 -6.359 1 93.38 101 GLU A C 1
ATOM 820 O O . GLU A 1 101 ? 25.609 -18.797 -7.129 1 93.38 101 GLU A O 1
ATOM 825 N N . GLU A 1 102 ? 24.172 -20.391 -6.598 1 93.81 102 GLU A N 1
ATOM 826 C CA . GLU A 1 102 ? 24.406 -21.125 -7.832 1 93.81 102 GLU A CA 1
ATOM 827 C C . GLU A 1 102 ? 23.984 -20.312 -9.055 1 93.81 102 GLU A C 1
ATOM 829 O O . GLU A 1 102 ? 24.734 -20.203 -10.023 1 93.81 102 GLU A O 1
ATOM 834 N N . VAL A 1 103 ? 22.828 -19.75 -8.961 1 94.44 103 VAL A N 1
ATOM 835 C CA . VAL A 1 103 ? 22.281 -19.062 -10.117 1 94.44 103 VAL A CA 1
ATOM 836 C C . VAL A 1 103 ? 23.016 -17.75 -10.336 1 94.44 103 VAL A C 1
ATOM 838 O O . VAL A 1 103 ? 23.297 -17.359 -11.469 1 94.44 103 VAL A O 1
ATOM 841 N N . GLN A 1 104 ? 23.359 -17.047 -9.289 1 94.12 104 GLN A N 1
ATOM 842 C CA . GLN A 1 104 ? 24 -15.734 -9.391 1 94.12 104 GLN A CA 1
ATOM 843 C C . GLN A 1 104 ? 25.453 -15.859 -9.82 1 94.12 104 GLN A C 1
ATOM 845 O O . GLN A 1 104 ? 26.016 -14.938 -10.406 1 94.12 104 GLN A O 1
ATOM 850 N N . SER A 1 105 ? 26.016 -17.016 -9.586 1 91.94 105 SER A N 1
ATOM 851 C CA . SER A 1 105 ? 27.422 -17.219 -9.93 1 91.94 105 SER A CA 1
ATOM 852 C C . SER A 1 105 ? 27.562 -17.797 -11.336 1 91.94 105 SER A C 1
ATOM 854 O O . SER A 1 105 ? 28.656 -17.766 -11.906 1 91.94 105 SER A O 1
ATOM 856 N N . ALA A 1 106 ? 26.516 -18.297 -11.812 1 90.81 106 ALA A N 1
ATOM 857 C CA . ALA A 1 106 ? 26.547 -18.906 -13.141 1 90.81 106 ALA A CA 1
ATOM 858 C C . ALA A 1 106 ? 26.562 -17.844 -14.234 1 90.81 106 ALA A C 1
ATOM 860 O O . ALA A 1 106 ? 25.734 -16.922 -14.219 1 90.81 106 ALA A O 1
ATOM 861 N N . PRO A 1 107 ? 27.469 -17.938 -15.102 1 88.94 107 PRO A N 1
ATOM 862 C CA . PRO A 1 107 ? 27.547 -16.922 -16.172 1 88.94 107 PRO A CA 1
ATOM 863 C C . PRO A 1 107 ? 26.281 -16.859 -17.016 1 88.94 107 PRO A C 1
ATOM 865 O O . PRO A 1 107 ? 25.797 -17.906 -17.469 1 88.94 107 PRO A O 1
ATOM 868 N N . GLY A 1 108 ? 25.781 -15.773 -17.141 1 89.88 108 GLY A N 1
ATOM 869 C CA . GLY A 1 108 ? 24.641 -15.539 -18.016 1 89.88 108 GLY A CA 1
ATOM 870 C C . GLY A 1 108 ? 23.312 -15.852 -17.375 1 89.88 108 GLY A C 1
ATOM 871 O O . GLY A 1 108 ? 22.25 -15.664 -17.984 1 89.88 108 GLY A O 1
ATOM 872 N N . LEU A 1 109 ? 23.312 -16.25 -16.141 1 92.62 109 LEU A N 1
ATOM 873 C CA . LEU A 1 109 ? 22.062 -16.672 -15.516 1 92.62 109 LEU A CA 1
ATOM 874 C C . LEU A 1 109 ? 21.688 -15.75 -14.359 1 92.62 109 LEU A C 1
ATOM 876 O O . LEU A 1 109 ? 20.594 -15.852 -13.805 1 92.62 109 LEU A O 1
ATOM 880 N N . ALA A 1 110 ? 22.531 -14.828 -14.094 1 94.38 110 ALA A N 1
ATOM 881 C CA . ALA A 1 110 ? 22.344 -13.984 -12.922 1 94.38 110 ALA A CA 1
ATOM 882 C C . ALA A 1 110 ? 21.109 -13.094 -13.086 1 94.38 110 ALA A C 1
ATOM 884 O O . ALA A 1 110 ? 20.875 -12.547 -14.172 1 94.38 110 ALA A O 1
ATOM 885 N N . PHE A 1 111 ? 20.422 -13.008 -12.047 1 97.19 111 PHE A N 1
ATOM 886 C CA . PHE A 1 111 ? 19.297 -12.094 -11.992 1 97.19 111 PHE A CA 1
ATOM 887 C C . PHE A 1 111 ? 19.734 -10.727 -11.477 1 97.19 111 PHE A C 1
ATOM 889 O O . PHE A 1 111 ? 20.922 -10.484 -11.266 1 97.19 111 PHE A O 1
ATOM 896 N N . GLY A 1 112 ? 18.719 -9.781 -11.539 1 96.19 112 GLY A N 1
ATOM 897 C CA . GLY A 1 112 ? 19.031 -8.461 -11.016 1 96.19 112 GLY A CA 1
ATOM 898 C C . GLY A 1 112 ? 19.219 -8.445 -9.516 1 96.19 112 GLY A C 1
ATOM 899 O O . GLY A 1 112 ? 20.047 -9.188 -8.984 1 96.19 112 GLY A O 1
ATOM 900 N N . ARG A 1 113 ? 18.562 -7.598 -8.852 1 94.5 113 ARG A N 1
ATOM 901 C CA . ARG A 1 113 ? 18.625 -7.555 -7.398 1 94.5 113 ARG A CA 1
ATOM 902 C C . ARG A 1 113 ? 17.891 -8.742 -6.781 1 94.5 113 ARG A C 1
ATOM 904 O O . ARG A 1 113 ? 16.844 -9.156 -7.281 1 94.5 113 ARG A O 1
ATOM 911 N N . VAL A 1 114 ? 18.531 -9.289 -5.781 1 96.88 114 VAL A N 1
ATOM 912 C CA . VAL A 1 114 ? 17.906 -10.383 -5.051 1 96.88 114 VAL A CA 1
ATOM 913 C C . VAL A 1 114 ? 17.797 -10.023 -3.568 1 96.88 114 VAL A C 1
ATOM 915 O O . VAL A 1 114 ? 18.797 -9.688 -2.932 1 96.88 114 VAL A O 1
ATOM 918 N N . GLU A 1 115 ? 16.594 -10.078 -3.082 1 96.12 115 GLU A N 1
ATOM 919 C CA . GLU A 1 115 ? 16.375 -9.742 -1.68 1 96.12 115 GLU A CA 1
ATOM 920 C C . GLU A 1 115 ? 15.602 -10.852 -0.962 1 96.12 115 GLU A C 1
ATOM 922 O O . GLU A 1 115 ? 14.648 -11.406 -1.507 1 96.12 115 GLU A O 1
ATOM 927 N N . ILE A 1 116 ? 16.078 -11.219 0.212 1 96.25 116 ILE A N 1
ATOM 928 C CA . ILE A 1 116 ? 15.43 -12.203 1.066 1 96.25 116 ILE A CA 1
ATOM 929 C C . ILE A 1 116 ? 14.961 -11.531 2.357 1 96.25 116 ILE A C 1
ATOM 931 O O . ILE A 1 116 ? 15.758 -10.906 3.064 1 96.25 116 ILE A O 1
ATOM 935 N N . TYR A 1 117 ? 13.727 -11.641 2.619 1 95.44 117 TYR A N 1
ATOM 936 C CA . TYR A 1 117 ? 13.133 -11.109 3.844 1 95.44 117 TYR A CA 1
ATOM 937 C C . TYR A 1 117 ? 12.648 -12.234 4.746 1 95.44 117 TYR A C 1
ATOM 939 O O . TYR A 1 117 ? 12.062 -13.211 4.273 1 95.44 117 TYR A O 1
ATOM 947 N N . GLU A 1 118 ? 12.93 -12.141 5.973 1 93.94 118 GLU A N 1
ATOM 948 C CA . GLU A 1 118 ? 12.43 -13.094 6.961 1 93.94 118 GLU A CA 1
ATOM 949 C C . GLU A 1 118 ? 11.547 -12.398 7.992 1 93.94 118 GLU A C 1
ATOM 951 O O . GLU A 1 118 ? 11.93 -11.375 8.562 1 93.94 118 GLU A O 1
ATOM 956 N N . LYS A 1 119 ? 10.383 -12.914 8.148 1 92.5 119 LYS A N 1
ATOM 957 C CA . LYS A 1 119 ? 9.461 -12.406 9.156 1 92.5 119 LYS A CA 1
ATOM 958 C C . LYS A 1 119 ? 8.367 -13.43 9.469 1 92.5 119 LYS A C 1
ATOM 960 O O . LYS A 1 119 ? 7.719 -13.953 8.562 1 92.5 119 LYS A O 1
ATOM 965 N N . ASP A 1 120 ? 8.164 -13.664 10.781 1 89.38 120 ASP A N 1
ATOM 966 C CA . ASP A 1 120 ? 7.098 -14.57 11.203 1 89.38 120 ASP A CA 1
ATOM 967 C C . ASP A 1 120 ? 5.844 -13.789 11.594 1 89.38 120 ASP A C 1
ATOM 969 O O . ASP A 1 120 ? 5.93 -12.734 12.227 1 89.38 120 ASP A O 1
ATOM 973 N N . PHE A 1 121 ? 4.762 -14.203 11.172 1 85 121 PHE A N 1
ATOM 974 C CA . PHE A 1 121 ? 3.492 -13.539 11.445 1 85 121 PHE A CA 1
ATOM 975 C C . PHE A 1 121 ? 2.646 -14.367 12.406 1 85 121 PHE A C 1
ATOM 977 O O . PHE A 1 121 ? 1.569 -13.93 12.82 1 85 121 PHE A O 1
ATOM 984 N N . GLY A 1 122 ? 3.156 -15.367 12.867 1 77.31 122 GLY A N 1
ATOM 985 C CA . GLY A 1 122 ? 2.406 -16.266 13.742 1 77.31 122 GLY A CA 1
ATOM 986 C C . GLY A 1 122 ? 1.444 -17.156 12.984 1 77.31 122 GLY A C 1
ATOM 987 O O . GLY A 1 122 ? 0.86 -16.75 11.977 1 77.31 122 GLY A O 1
ATOM 988 N N . GLN A 1 123 ? 1.597 -18.516 13.109 1 61.28 123 GLN A N 1
ATOM 989 C CA . GLN A 1 123 ? 0.805 -19.5 12.398 1 61.28 123 GLN A CA 1
ATOM 990 C C . GLN A 1 123 ? -0.618 -19.578 12.945 1 61.28 123 GLN A C 1
ATOM 992 O O . GLN A 1 123 ? -0.831 -19.453 14.156 1 61.28 123 GLN A O 1
ATOM 997 N N . ILE A 1 124 ? -1.562 -19.125 12.156 1 53.75 124 ILE A N 1
ATOM 998 C CA . ILE A 1 124 ? -2.906 -19.5 12.578 1 53.75 124 ILE A CA 1
ATOM 999 C C . ILE A 1 124 ? -3.107 -21 12.383 1 53.75 124 ILE A C 1
ATOM 1001 O O . ILE A 1 124 ? -2.99 -21.5 11.258 1 53.75 124 ILE A O 1
ATOM 1005 N N . VAL A 1 125 ? -2.768 -21.859 13.281 1 48.5 125 VAL A N 1
ATOM 1006 C CA . VAL A 1 125 ? -2.922 -23.312 13.219 1 48.5 125 VAL A CA 1
ATOM 1007 C C . VAL A 1 125 ? -4.297 -23.656 12.656 1 48.5 125 VAL A C 1
ATOM 1009 O O . VAL A 1 125 ? -5.32 -23.219 13.188 1 48.5 125 VAL A O 1
ATOM 1012 N N . GLY A 1 126 ? -4.414 -23.719 11.414 1 44.81 126 GLY A N 1
ATOM 1013 C CA . GLY A 1 126 ? -5.559 -24.266 10.695 1 44.81 126 GLY A CA 1
ATOM 1014 C C . GLY A 1 126 ? -6.062 -25.578 11.266 1 44.81 126 GLY A C 1
ATOM 1015 O O . GLY A 1 126 ? -5.281 -26.5 11.5 1 44.81 126 GLY A O 1
ATOM 1016 N N . GLN A 1 127 ? -7.078 -25.484 12.047 1 43.03 127 GLN A N 1
ATOM 1017 C CA . GLN A 1 127 ? -7.887 -26.688 12.242 1 43.03 127 GLN A CA 1
ATOM 1018 C C . GLN A 1 127 ? -8.258 -27.328 10.898 1 43.03 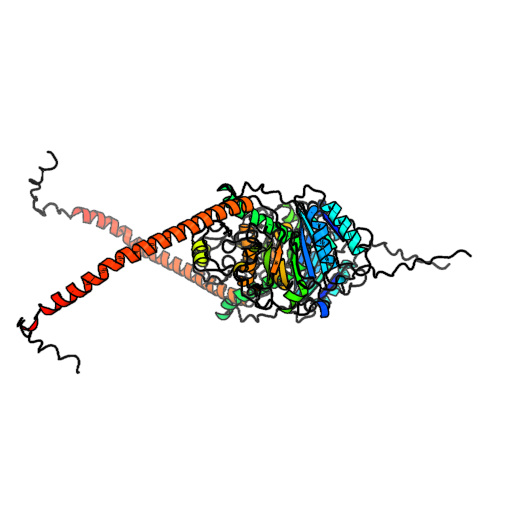127 GLN A C 1
ATOM 1020 O O . GLN A 1 127 ? -8.258 -26.641 9.867 1 43.03 127 GLN A O 1
ATOM 1025 N N . SER A 1 128 ? -8.422 -28.625 10.789 1 40.84 128 SER A N 1
ATOM 1026 C CA . SER A 1 128 ? -8.914 -29.453 9.695 1 40.84 128 SER A CA 1
ATOM 1027 C C . SER A 1 128 ? -10.094 -28.781 8.984 1 40.84 128 SER A C 1
ATOM 1029 O O . SER A 1 128 ? -10.938 -28.172 9.625 1 40.84 128 SER A O 1
ATOM 1031 N N . PHE A 1 129 ? -9.898 -28.469 7.648 1 42.22 129 PHE A N 1
ATOM 1032 C CA . PHE A 1 129 ? -10.898 -27.984 6.711 1 42.22 129 PHE A CA 1
ATOM 1033 C C . PHE A 1 129 ? -12.281 -28.531 7.062 1 42.22 129 PHE A C 1
ATOM 1035 O O . PHE A 1 129 ? -13.297 -27.891 6.789 1 42.22 129 PHE A O 1
ATOM 1042 N N . SER A 1 130 ? -12.25 -29.719 7.57 1 43.16 130 SER A N 1
ATOM 1043 C CA . SER A 1 130 ? -13.531 -30.422 7.625 1 43.16 130 SER A CA 1
ATOM 1044 C C . SER A 1 130 ? -14.438 -29.844 8.703 1 43.16 130 SER A C 1
ATOM 1046 O O . SER A 1 130 ? -15.641 -30.125 8.727 1 43.16 130 SER A O 1
ATOM 1048 N N . ASP A 1 131 ? -14.008 -29.031 9.578 1 49.78 131 ASP A N 1
ATOM 1049 C CA . ASP A 1 131 ? -14.891 -28.688 10.688 1 49.78 131 ASP A CA 1
ATOM 1050 C C . ASP A 1 131 ? -15.297 -27.219 10.633 1 49.78 131 ASP A C 1
ATOM 1052 O O . ASP A 1 131 ? -14.633 -26.406 9.984 1 49.78 131 ASP A O 1
ATOM 1056 N N . ARG A 1 132 ? -16.703 -26.969 10.891 1 49.94 132 ARG A N 1
ATOM 1057 C CA . ARG A 1 132 ? -17.25 -25.625 11.086 1 49.94 132 ARG A CA 1
ATOM 1058 C C . ARG A 1 132 ? -16.172 -24.656 11.57 1 49.94 132 ARG A C 1
ATOM 1060 O O . ARG A 1 132 ? -16.141 -23.5 11.156 1 49.94 132 ARG A O 1
ATOM 1067 N N . HIS A 1 133 ? -15.344 -25.219 12.234 1 56.34 133 HIS A N 1
ATOM 1068 C CA . HIS A 1 133 ? -14.242 -24.438 12.766 1 56.34 133 HIS A CA 1
ATOM 1069 C C . HIS A 1 133 ? -13.242 -24.078 11.672 1 56.34 133 HIS A C 1
ATOM 1071 O O . HIS A 1 133 ? -12.656 -22.984 11.688 1 56.34 133 HIS A O 1
ATOM 1077 N N . GLY A 1 134 ? -13.266 -24.984 10.664 1 61.25 134 GLY A N 1
ATOM 1078 C CA . GLY A 1 134 ? -12.367 -24.734 9.547 1 61.25 134 GLY A CA 1
ATOM 1079 C C . GLY A 1 134 ? -12.82 -23.578 8.68 1 61.25 134 GLY A C 1
ATOM 1080 O O . GLY A 1 134 ? -12.008 -22.75 8.266 1 61.25 134 GLY A O 1
ATOM 1081 N N . PHE A 1 135 ? -14.078 -23.516 8.586 1 67.19 135 PHE A N 1
ATOM 1082 C CA . PHE A 1 135 ? -14.68 -22.453 7.781 1 67.19 135 PHE A CA 1
ATOM 1083 C C . PHE A 1 135 ? -14.484 -21.094 8.445 1 67.19 135 PHE A C 1
ATOM 1085 O O . PHE A 1 135 ? -14.094 -20.125 7.781 1 67.19 135 PHE A O 1
ATOM 1092 N N . GLU A 1 136 ? -14.672 -21.016 9.734 1 74.25 136 GLU A N 1
ATOM 1093 C CA . GLU A 1 136 ? -14.57 -19.766 10.461 1 74.25 136 GLU A CA 1
ATOM 1094 C C . GLU A 1 136 ? -13.133 -19.25 10.477 1 74.25 136 GLU A C 1
ATOM 1096 O O . GLU A 1 136 ? -12.906 -18.047 10.57 1 74.25 136 GLU A O 1
ATOM 1101 N N . ALA A 1 137 ? -12.266 -20.188 10.234 1 79.62 137 ALA A N 1
ATOM 1102 C CA . ALA A 1 137 ? -10.859 -19.828 10.336 1 79.62 137 ALA A CA 1
ATOM 1103 C C . ALA A 1 137 ? -10.344 -19.281 9.008 1 79.62 137 ALA A C 1
ATOM 1105 O O . ALA A 1 137 ? -9.266 -18.688 8.953 1 79.62 137 ALA A O 1
ATOM 1106 N N . GLN A 1 138 ? -11.102 -19.422 7.941 1 81.56 138 GLN A N 1
ATOM 1107 C CA . GLN A 1 138 ? -10.602 -19.047 6.621 1 81.56 138 GLN A CA 1
ATOM 1108 C C . GLN A 1 138 ? -10.445 -17.531 6.492 1 81.56 138 GLN A C 1
ATOM 1110 O O . GLN A 1 138 ? -9.469 -17.047 5.914 1 81.56 138 GLN A O 1
ATOM 1115 N N . GLY A 1 139 ? -11.383 -16.812 7.008 1 85.56 139 GLY A N 1
ATOM 1116 C CA . GLY A 1 139 ? -11.312 -15.367 6.945 1 85.56 139 GLY A CA 1
ATOM 1117 C C . GLY A 1 139 ? -10.047 -14.805 7.566 1 85.56 139 GLY A C 1
ATOM 1118 O O . GLY A 1 139 ? -9.242 -14.172 6.883 1 85.56 139 GLY A O 1
ATOM 1119 N N . PRO A 1 140 ? -9.875 -15.125 8.797 1 87 140 PRO A N 1
ATOM 1120 C CA . PRO A 1 140 ? -8.656 -14.68 9.477 1 87 140 PRO A CA 1
ATOM 1121 C C . PRO A 1 140 ? -7.387 -15.164 8.789 1 87 140 PRO A C 1
ATOM 1123 O O . PRO A 1 140 ? -6.398 -14.43 8.719 1 87 140 PRO A O 1
ATOM 1126 N N . ARG A 1 141 ? -7.371 -16.312 8.305 1 87.06 141 ARG A N 1
ATOM 1127 C CA . ARG A 1 141 ? -6.215 -16.859 7.602 1 87.06 141 ARG A CA 1
ATOM 1128 C C . ARG A 1 141 ? -5.91 -16.031 6.352 1 87.06 141 ARG A C 1
ATOM 1130 O O . ARG A 1 141 ? -4.754 -15.695 6.09 1 87.06 141 ARG A O 1
ATOM 1137 N N . ARG A 1 142 ? -6.922 -15.75 5.605 1 90.56 142 ARG A N 1
ATOM 1138 C CA . ARG A 1 142 ? -6.746 -14.953 4.395 1 90.56 142 ARG A CA 1
ATOM 1139 C C . ARG A 1 142 ? -6.223 -13.555 4.73 1 90.56 142 ARG A C 1
ATOM 1141 O O . ARG A 1 142 ? -5.387 -13.016 4.008 1 90.56 142 ARG A O 1
ATOM 1148 N N . LYS A 1 143 ? -6.719 -13.023 5.762 1 92.62 143 LYS A N 1
ATOM 1149 C CA . LYS A 1 143 ? -6.258 -11.703 6.176 1 92.62 143 LYS A CA 1
ATOM 1150 C C . LYS A 1 143 ? -4.777 -11.727 6.551 1 92.62 143 LYS A C 1
ATOM 1152 O O . LYS A 1 143 ? -4.027 -10.812 6.203 1 92.62 143 LYS A O 1
ATOM 1157 N N . LYS A 1 144 ? -4.363 -12.766 7.188 1 91.12 144 LYS A N 1
ATOM 1158 C CA . LYS A 1 144 ? -2.957 -12.898 7.555 1 91.12 144 LYS A CA 1
ATOM 1159 C C . LYS A 1 144 ? -2.08 -13.086 6.32 1 91.12 144 LYS A C 1
ATOM 1161 O O . LYS A 1 144 ? -0.983 -12.523 6.242 1 91.12 144 LYS A O 1
ATOM 1166 N N . MET A 1 145 ? -2.564 -13.852 5.395 1 92.25 145 MET A N 1
ATOM 1167 C CA . MET A 1 145 ? -1.831 -14.031 4.145 1 92.25 145 MET A CA 1
ATOM 1168 C C . MET A 1 145 ? -1.686 -12.703 3.4 1 92.25 145 MET A C 1
ATOM 1170 O O . MET A 1 145 ? -0.646 -12.438 2.795 1 92.25 145 MET A O 1
ATOM 1174 N N . ALA A 1 146 ? -2.754 -11.945 3.49 1 96.69 146 ALA A N 1
ATOM 1175 C CA . ALA A 1 146 ? -2.721 -10.625 2.867 1 96.69 146 ALA A CA 1
ATOM 1176 C C . ALA A 1 146 ? -1.627 -9.758 3.484 1 96.69 146 ALA A C 1
ATOM 1178 O O . ALA A 1 146 ? -0.905 -9.055 2.77 1 96.69 146 ALA A O 1
ATOM 1179 N N . ILE A 1 147 ? -1.514 -9.836 4.781 1 95.62 147 ILE A N 1
ATOM 1180 C CA . ILE A 1 147 ? -0.488 -9.062 5.473 1 95.62 147 ILE A CA 1
ATOM 1181 C C . ILE A 1 147 ? 0.894 -9.469 4.965 1 95.62 147 ILE A C 1
ATOM 1183 O O . ILE A 1 147 ? 1.725 -8.609 4.66 1 95.62 147 ILE A O 1
ATOM 1187 N N . ALA A 1 148 ? 1.127 -10.727 4.832 1 94.81 148 ALA A N 1
ATOM 1188 C CA . ALA A 1 148 ? 2.416 -11.219 4.355 1 94.81 148 ALA A CA 1
ATOM 1189 C C . ALA A 1 148 ? 2.713 -10.703 2.947 1 94.81 148 ALA A C 1
ATOM 1191 O O . ALA A 1 148 ? 3.83 -10.273 2.662 1 94.81 148 ALA A O 1
ATOM 1192 N N . ARG A 1 149 ? 1.754 -10.773 2.094 1 97.19 149 ARG A N 1
ATOM 1193 C CA . ARG A 1 149 ? 1.938 -10.289 0.729 1 97.19 149 ARG A CA 1
ATOM 1194 C C . ARG A 1 149 ? 2.258 -8.797 0.716 1 97.19 149 ARG A C 1
ATOM 1196 O O . ARG A 1 149 ? 3.119 -8.344 -0.044 1 97.19 149 ARG A O 1
ATOM 1203 N N . ASN A 1 150 ? 1.532 -8.062 1.518 1 97.62 150 ASN A N 1
ATOM 1204 C CA . ASN A 1 150 ? 1.764 -6.621 1.576 1 97.62 150 ASN A CA 1
ATOM 1205 C C . ASN A 1 150 ? 3.162 -6.301 2.1 1 97.62 150 ASN A C 1
ATOM 1207 O O . ASN A 1 150 ? 3.822 -5.391 1.597 1 97.62 150 ASN A O 1
ATOM 1211 N N . TRP A 1 151 ? 3.594 -7.066 3.107 1 95.69 151 TRP A N 1
ATOM 1212 C CA . TRP A 1 151 ? 4.949 -6.879 3.615 1 95.69 151 TRP A CA 1
ATOM 1213 C C . TRP A 1 151 ? 5.977 -7.094 2.512 1 95.69 151 TRP A C 1
ATOM 1215 O O . TRP A 1 151 ? 6.883 -6.277 2.33 1 95.69 151 TRP A O 1
ATOM 1225 N N . LEU A 1 152 ? 5.809 -8.141 1.82 1 97.25 152 LEU A N 1
ATOM 1226 C CA . LEU A 1 152 ? 6.746 -8.453 0.75 1 97.25 152 LEU A CA 1
ATOM 1227 C C . LEU A 1 152 ? 6.723 -7.375 -0.327 1 97.25 152 LEU A C 1
ATOM 1229 O O . LEU A 1 152 ? 7.773 -6.891 -0.749 1 97.25 152 LEU A O 1
ATOM 1233 N N . LEU A 1 153 ? 5.586 -6.938 -0.737 1 97.94 153 LEU A N 1
ATOM 1234 C CA . LEU A 1 153 ? 5.414 -5.941 -1.792 1 97.94 153 LEU A CA 1
ATOM 1235 C C . LEU A 1 153 ? 6.02 -4.605 -1.38 1 97.94 153 LEU A C 1
ATOM 1237 O O . LEU A 1 153 ? 6.852 -4.047 -2.1 1 97.94 153 LEU A O 1
ATOM 1241 N N . THR A 1 154 ? 5.641 -4.098 -0.23 1 94.75 154 THR A N 1
ATOM 1242 C CA . THR A 1 154 ? 6.008 -2.752 0.199 1 94.75 154 THR A CA 1
ATOM 1243 C C . THR A 1 154 ? 7.508 -2.662 0.464 1 94.75 154 THR A C 1
ATOM 1245 O O . THR A 1 154 ? 8.109 -1.598 0.299 1 94.75 154 THR A O 1
ATOM 1248 N N . THR A 1 155 ? 8.07 -3.775 0.777 1 93.56 155 THR A N 1
ATOM 1249 C CA . THR A 1 155 ? 9.492 -3.766 1.107 1 93.56 155 THR A CA 1
ATOM 1250 C C . THR A 1 155 ? 10.344 -3.934 -0.149 1 93.56 155 THR A C 1
ATOM 1252 O O . THR A 1 155 ? 11.445 -3.387 -0.237 1 93.56 155 THR A O 1
ATOM 1255 N N . ALA A 1 156 ? 9.805 -4.582 -1.081 1 96.69 156 ALA A N 1
ATOM 1256 C CA . ALA A 1 156 ? 10.625 -4.973 -2.225 1 96.69 156 ALA A CA 1
ATOM 1257 C C . ALA A 1 156 ? 10.453 -4 -3.385 1 96.69 156 ALA A C 1
ATOM 1259 O O . ALA A 1 156 ? 11.328 -3.881 -4.242 1 96.69 156 ALA A O 1
ATOM 1260 N N . LEU A 1 157 ? 9.359 -3.307 -3.514 1 97.06 157 LEU A N 1
ATOM 1261 C CA . LEU A 1 157 ? 9.039 -2.465 -4.664 1 97.06 157 LEU A CA 1
ATOM 1262 C C . LEU A 1 157 ? 9.984 -1.271 -4.742 1 97.06 157 LEU A C 1
ATOM 1264 O O . LEU A 1 157 ? 10.203 -0.583 -3.742 1 97.06 157 LEU A O 1
ATOM 1268 N N . LYS A 1 158 ? 10.57 -1.077 -5.883 1 94.44 158 LYS A N 1
ATOM 1269 C CA . LYS A 1 158 ? 11.492 0.031 -6.133 1 94.44 158 LYS A CA 1
ATOM 1270 C C . LYS A 1 158 ? 10.977 0.932 -7.25 1 94.44 158 LYS A C 1
ATOM 1272 O O . LYS A 1 158 ? 10.109 0.529 -8.031 1 94.44 158 LYS A O 1
ATOM 1277 N N . PRO A 1 159 ? 11.547 2.139 -7.348 1 91.69 159 PRO A N 1
ATOM 1278 C CA . PRO A 1 159 ? 11.039 3.113 -8.32 1 91.69 159 PRO A CA 1
ATOM 1279 C C . PRO A 1 159 ? 11.195 2.645 -9.758 1 91.69 159 PRO A C 1
ATOM 1281 O O . PRO A 1 159 ? 10.398 3.027 -10.625 1 91.69 159 PRO A O 1
ATOM 1284 N N . ASP A 1 160 ? 12.125 1.827 -9.992 1 94.25 160 ASP A N 1
ATOM 1285 C CA . ASP A 1 160 ? 12.438 1.512 -11.383 1 94.25 160 ASP A CA 1
ATOM 1286 C C . ASP A 1 160 ? 11.758 0.214 -11.812 1 94.25 160 ASP A C 1
ATOM 1288 O O . ASP A 1 160 ? 12 -0.282 -12.914 1 94.25 160 ASP A O 1
ATOM 1292 N N . HIS A 1 161 ? 10.961 -0.362 -10.992 1 97.44 161 HIS A N 1
ATOM 1293 C CA . HIS A 1 161 ? 10.188 -1.527 -11.406 1 97.44 161 HIS A CA 1
ATOM 1294 C C . HIS A 1 161 ? 9.016 -1.123 -12.297 1 97.44 161 HIS A C 1
ATOM 1296 O O . HIS A 1 161 ? 8.219 -0.256 -11.93 1 97.44 161 HIS A O 1
ATOM 1302 N N . SER A 1 162 ? 8.883 -1.787 -13.383 1 98 162 SER A N 1
ATOM 1303 C CA . SER A 1 162 ? 7.781 -1.535 -14.305 1 98 162 SER A CA 1
ATOM 1304 C C . SER A 1 162 ? 6.648 -2.531 -14.094 1 98 162 SER A C 1
ATOM 1306 O O . SER A 1 162 ? 5.48 -2.205 -14.32 1 98 162 SER A O 1
ATOM 1308 N N . TRP A 1 163 ? 7.02 -3.734 -13.719 1 98.75 163 TRP A N 1
ATOM 1309 C CA . TRP A 1 163 ? 6.066 -4.82 -13.539 1 98.75 163 TRP A CA 1
ATOM 1310 C C . TRP A 1 163 ? 6.309 -5.551 -12.219 1 98.75 163 TRP A C 1
ATOM 1312 O O . TRP A 1 163 ? 7.43 -5.547 -11.703 1 98.75 163 TRP A O 1
ATOM 1322 N N . VAL A 1 164 ? 5.273 -6.082 -11.719 1 98.88 164 VAL A N 1
ATOM 1323 C CA . VAL A 1 164 ? 5.324 -6.941 -10.547 1 98.88 164 VAL A CA 1
ATOM 1324 C C . VAL A 1 164 ? 4.711 -8.305 -10.867 1 98.88 164 VAL A C 1
ATOM 1326 O O . VAL A 1 164 ? 3.588 -8.375 -11.375 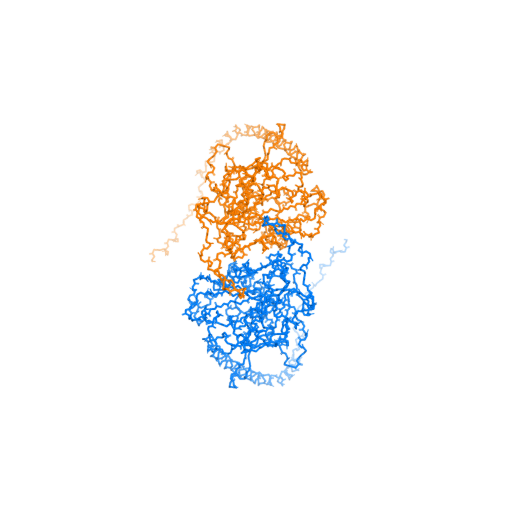1 98.88 164 VAL A O 1
ATOM 1329 N N . TYR A 1 165 ? 5.461 -9.344 -10.633 1 98.94 165 TYR A N 1
ATOM 1330 C CA . TYR A 1 165 ? 5 -10.703 -10.891 1 98.94 165 TYR A CA 1
ATOM 1331 C C . TYR A 1 165 ? 4.996 -11.531 -9.617 1 98.94 165 TYR A C 1
ATOM 1333 O O . TYR A 1 165 ? 6.043 -11.727 -8.992 1 98.94 165 TYR A O 1
ATOM 1341 N N . TRP A 1 166 ? 3.826 -11.992 -9.234 1 98.75 166 TRP A N 1
ATOM 1342 C CA . TRP A 1 166 ? 3.656 -12.898 -8.094 1 98.75 166 TRP A CA 1
ATOM 1343 C C . TRP A 1 166 ? 3.617 -14.352 -8.555 1 98.75 166 TRP A C 1
ATOM 1345 O O . TRP A 1 166 ? 2.914 -14.688 -9.516 1 98.75 166 TRP A O 1
ATOM 1355 N N . ARG A 1 167 ? 4.34 -15.18 -7.844 1 98.12 167 ARG A N 1
ATOM 1356 C CA . ARG A 1 167 ? 4.371 -16.594 -8.195 1 98.12 167 ARG A CA 1
ATOM 1357 C C . ARG A 1 167 ? 4.48 -17.469 -6.953 1 98.12 167 ARG A C 1
ATOM 1359 O O . ARG A 1 167 ? 5.344 -17.25 -6.105 1 98.12 167 ARG A O 1
ATOM 1366 N N . ASP A 1 168 ? 3.58 -18.438 -6.875 1 96.06 168 ASP A N 1
ATOM 1367 C CA . ASP A 1 168 ? 3.723 -19.469 -5.836 1 96.06 168 ASP A CA 1
ATOM 1368 C C . ASP A 1 168 ? 4.887 -20.406 -6.145 1 96.06 168 ASP A C 1
ATOM 1370 O O . ASP A 1 168 ? 5.195 -20.656 -7.312 1 96.06 168 ASP A O 1
ATOM 1374 N N . ILE A 1 169 ? 5.434 -20.953 -5.145 1 95.69 169 ILE A N 1
ATOM 1375 C CA . ILE A 1 169 ? 6.633 -21.766 -5.27 1 95.69 169 ILE A CA 1
ATOM 1376 C C . ILE A 1 169 ? 6.262 -23.141 -5.824 1 95.69 169 ILE A C 1
ATOM 1378 O O . ILE A 1 169 ? 7.102 -23.828 -6.414 1 95.69 169 ILE A O 1
ATOM 1382 N N . ASP A 1 170 ? 4.992 -23.547 -5.703 1 93.88 170 ASP A N 1
ATOM 1383 C CA . ASP A 1 170 ? 4.617 -24.922 -6.016 1 93.88 170 ASP A CA 1
ATOM 1384 C C . ASP A 1 170 ? 3.932 -25.016 -7.379 1 93.88 170 ASP A C 1
ATOM 1386 O O . ASP A 1 170 ? 2.988 -25.797 -7.555 1 93.88 170 ASP A O 1
ATOM 1390 N N . VAL A 1 171 ? 4.305 -24.203 -8.289 1 94.94 171 VAL A N 1
ATOM 1391 C CA . VAL A 1 171 ? 3.93 -24.344 -9.695 1 94.94 171 VAL A CA 1
ATOM 1392 C C . VAL A 1 171 ? 4.844 -25.359 -10.375 1 94.94 171 VAL A C 1
ATOM 1394 O O . VAL A 1 171 ? 6.066 -25.203 -10.383 1 94.94 171 VAL A O 1
ATOM 1397 N N . GLU A 1 172 ? 4.258 -26.391 -10.93 1 92.5 172 GLU A N 1
ATOM 1398 C CA . GLU A 1 172 ? 5.02 -27.484 -11.508 1 92.5 172 GLU A CA 1
ATOM 1399 C C . GLU A 1 172 ? 5.469 -27.172 -12.93 1 92.5 172 GLU A C 1
ATOM 1401 O O . GLU A 1 172 ? 6.602 -27.469 -13.305 1 92.5 172 GLU A O 1
ATOM 1406 N N . THR A 1 173 ? 4.574 -26.719 -13.727 1 93.75 173 THR A N 1
ATOM 1407 C CA . THR A 1 173 ? 4.902 -26.422 -15.117 1 93.75 173 THR A CA 1
ATOM 1408 C C . THR A 1 173 ? 4.359 -25.047 -15.516 1 93.75 173 THR A C 1
ATOM 1410 O O . THR A 1 173 ? 3.201 -24.734 -15.25 1 93.75 173 THR A O 1
ATOM 1413 N N . ALA A 1 174 ? 5.207 -24.281 -16.109 1 95 174 ALA A N 1
ATOM 1414 C CA . ALA A 1 174 ? 4.887 -23 -16.703 1 95 174 ALA A CA 1
ATOM 1415 C C . ALA A 1 174 ? 5.785 -22.703 -17.891 1 95 174 ALA A C 1
ATOM 1417 O O . ALA A 1 174 ? 6.957 -23.094 -17.906 1 95 174 ALA A O 1
ATOM 1418 N N . PRO A 1 175 ? 5.223 -22.094 -18.922 1 97.25 175 PRO A N 1
ATOM 1419 C CA . PRO A 1 175 ? 6.082 -21.734 -20.047 1 97.25 175 PRO A CA 1
ATOM 1420 C C . PRO A 1 175 ? 7.246 -20.828 -19.641 1 97.25 175 PRO A C 1
ATOM 1422 O O . PRO A 1 175 ? 7.098 -19.969 -18.781 1 97.25 175 PRO A O 1
ATOM 1425 N N . ALA A 1 176 ? 8.352 -20.969 -20.344 1 97.88 176 ALA A N 1
ATOM 1426 C CA . ALA A 1 176 ? 9.531 -20.141 -20.094 1 97.88 176 ALA A CA 1
ATOM 1427 C C . ALA A 1 176 ? 9.258 -18.688 -20.453 1 97.88 176 ALA A C 1
ATOM 1429 O O . ALA A 1 176 ? 9.945 -17.781 -19.969 1 97.88 176 ALA A O 1
ATOM 1430 N N . THR A 1 177 ? 8.219 -18.469 -21.312 1 98.44 177 THR A N 1
ATOM 1431 C CA . THR A 1 177 ? 7.895 -17.141 -21.812 1 98.44 177 THR A CA 1
ATOM 1432 C C . THR A 1 177 ? 6.723 -16.547 -21.047 1 98.44 177 THR A C 1
ATOM 1434 O O . THR A 1 177 ? 6.031 -15.648 -21.547 1 98.44 177 THR A O 1
ATOM 1437 N N . ILE A 1 178 ? 6.465 -17.016 -19.891 1 98.56 178 ILE A N 1
ATOM 1438 C CA . ILE A 1 178 ? 5.242 -16.641 -19.188 1 98.56 178 ILE A CA 1
ATOM 1439 C C . ILE A 1 178 ? 5.195 -15.133 -18.984 1 98.56 178 ILE A C 1
ATOM 1441 O O . ILE A 1 178 ? 4.145 -14.508 -19.141 1 98.56 178 ILE A O 1
ATOM 1445 N N . LEU A 1 179 ? 6.281 -14.477 -18.625 1 98.81 179 LEU A N 1
ATOM 1446 C CA . LEU A 1 179 ? 6.285 -13.031 -18.422 1 98.81 179 LEU A CA 1
ATOM 1447 C C . LEU A 1 179 ? 5.922 -12.305 -19.719 1 98.81 179 LEU A C 1
ATOM 1449 O O . LEU A 1 179 ? 5.031 -11.453 -19.734 1 98.81 179 LEU A O 1
ATOM 1453 N N . GLU A 1 180 ? 6.508 -12.688 -20.766 1 98.81 180 GLU A N 1
ATOM 1454 C CA . GLU A 1 180 ? 6.254 -12.086 -22.078 1 98.81 180 GLU A CA 1
ATOM 1455 C C . GLU A 1 180 ? 4.832 -12.375 -22.547 1 98.81 180 GLU A C 1
ATOM 1457 O O . GLU A 1 180 ? 4.164 -11.492 -23.094 1 98.81 180 GLU A O 1
ATOM 1462 N N . ASP A 1 181 ? 4.461 -13.633 -22.328 1 98.75 181 ASP A N 1
ATOM 1463 C CA . ASP A 1 181 ? 3.133 -14.055 -22.766 1 98.75 181 ASP A CA 1
ATOM 1464 C C . ASP A 1 181 ? 2.043 -13.227 -22.094 1 98.75 181 ASP A C 1
ATOM 1466 O O . ASP A 1 181 ? 1.074 -12.828 -22.75 1 98.75 181 ASP A O 1
ATOM 1470 N N . LEU A 1 182 ? 2.174 -12.984 -20.875 1 98.81 182 LEU A N 1
ATOM 1471 C CA . LEU A 1 182 ? 1.18 -12.203 -20.141 1 98.81 182 LEU A CA 1
ATOM 1472 C C . LEU A 1 182 ? 1.348 -10.711 -20.438 1 98.81 182 LEU A C 1
ATOM 1474 O O . LEU A 1 182 ? 0.363 -10 -20.641 1 98.81 182 LEU A O 1
ATOM 1478 N N . MET A 1 183 ? 2.525 -10.273 -20.484 1 98.75 183 MET A N 1
ATOM 1479 C CA . MET A 1 183 ? 2.879 -8.859 -20.609 1 98.75 183 MET A CA 1
ATOM 1480 C C . MET A 1 183 ? 2.357 -8.281 -21.922 1 98.75 183 MET A C 1
ATOM 1482 O O . MET A 1 183 ? 1.927 -7.129 -21.969 1 98.75 183 MET A O 1
ATOM 1486 N N . HIS A 1 184 ? 2.406 -9 -22.969 1 98.31 184 HIS A N 1
ATOM 1487 C CA . HIS A 1 184 ? 2.07 -8.461 -24.281 1 98.31 184 HIS A CA 1
ATOM 1488 C C . HIS A 1 184 ? 0.587 -8.117 -24.375 1 98.31 184 HIS A C 1
ATOM 1490 O O . HIS A 1 184 ? 0.17 -7.375 -25.266 1 98.31 184 HIS A O 1
ATOM 1496 N N . HIS A 1 185 ? -0.237 -8.672 -23.453 1 98.69 185 HIS A N 1
ATOM 1497 C CA . HIS A 1 185 ? -1.646 -8.305 -23.406 1 98.69 185 HIS A CA 1
ATOM 1498 C C . HIS A 1 185 ? -1.82 -6.859 -22.953 1 98.69 185 HIS A C 1
ATOM 1500 O O . HIS A 1 185 ? -2.881 -6.262 -23.156 1 98.69 185 HIS A O 1
ATOM 1506 N N . ASP A 1 186 ? -0.826 -6.273 -22.281 1 98.56 186 ASP A N 1
ATOM 1507 C CA . ASP A 1 186 ? -0.793 -4.875 -21.859 1 98.56 186 ASP A CA 1
ATOM 1508 C C . ASP A 1 186 ? -1.984 -4.543 -20.953 1 98.56 186 ASP A C 1
ATOM 1510 O O . ASP A 1 186 ? -2.664 -3.537 -21.172 1 98.56 186 ASP A O 1
ATOM 1514 N N . LYS A 1 187 ? -2.289 -5.414 -19.984 1 98.81 187 LYS A N 1
ATOM 1515 C CA . LYS A 1 187 ? -3.354 -5.203 -19.016 1 98.81 187 LYS A CA 1
ATOM 1516 C C . LYS A 1 187 ? -2.783 -4.809 -17.656 1 98.81 187 LYS A C 1
ATOM 1518 O O . LYS A 1 187 ? -1.616 -5.078 -17.359 1 98.81 187 LYS A O 1
ATOM 1523 N N . ASP A 1 188 ? -3.592 -4.109 -16.875 1 98.81 188 ASP A N 1
ATOM 1524 C CA . ASP A 1 188 ? -3.117 -3.666 -15.562 1 98.81 188 ASP A CA 1
ATOM 1525 C C . ASP A 1 188 ? -2.828 -4.855 -14.648 1 98.81 188 ASP A C 1
ATOM 1527 O O . ASP A 1 188 ? -1.809 -4.883 -13.953 1 98.81 188 ASP A O 1
ATOM 1531 N N . VAL A 1 189 ? -3.754 -5.801 -14.609 1 98.88 189 VAL A N 1
ATOM 1532 C CA . VAL A 1 189 ? -3.629 -7.043 -13.852 1 98.88 189 VAL A CA 1
ATOM 1533 C C . VAL A 1 189 ? -4.078 -8.219 -14.719 1 98.88 189 VAL A C 1
ATOM 1535 O O . VAL A 1 189 ? -5.152 -8.18 -15.328 1 98.88 189 VAL A O 1
ATOM 1538 N N . ILE A 1 190 ? -3.232 -9.25 -14.766 1 98.94 190 ILE A N 1
ATOM 1539 C CA . ILE A 1 190 ? -3.578 -10.391 -15.609 1 98.94 190 ILE A CA 1
ATOM 1540 C C . ILE A 1 190 ? -3.156 -11.688 -14.922 1 98.94 190 ILE A C 1
ATOM 1542 O O . ILE A 1 190 ? -2.086 -11.75 -14.305 1 98.94 190 ILE A O 1
ATOM 1546 N N . VAL A 1 191 ? -4.043 -12.734 -15.008 1 98.88 191 VAL A N 1
ATOM 1547 C CA . VAL A 1 191 ? -3.75 -14.031 -14.406 1 98.88 191 VAL A CA 1
ATOM 1548 C C . VAL A 1 191 ? -3.998 -15.141 -15.43 1 98.88 191 VAL A C 1
ATOM 1550 O O . VAL A 1 191 ? -4.93 -15.062 -16.234 1 98.88 191 VAL A O 1
ATOM 1553 N N . PRO A 1 192 ? -3.129 -16.172 -15.445 1 98.75 192 PRO A N 1
ATOM 1554 C CA . PRO A 1 192 ? -3.424 -17.375 -16.234 1 98.75 192 PRO A CA 1
ATOM 1555 C C . PRO A 1 192 ? -4.41 -18.297 -15.531 1 98.75 192 PRO A C 1
ATOM 1557 O O . PRO A 1 192 ? -4.875 -18 -14.43 1 98.75 192 PRO A O 1
ATOM 1560 N N . ASN A 1 193 ? -4.789 -19.344 -16.25 1 98.31 193 ASN A N 1
ATOM 1561 C CA . ASN A 1 193 ? -5.605 -20.391 -15.664 1 98.31 193 ASN A CA 1
ATOM 1562 C C . ASN A 1 193 ? -4.742 -21.438 -14.961 1 98.31 193 ASN A C 1
ATOM 1564 O O . ASN A 1 193 ? -3.705 -21.844 -15.484 1 98.31 193 ASN A O 1
ATOM 1568 N N . ILE A 1 194 ? -5.133 -21.828 -13.789 1 96.75 194 ILE A N 1
ATOM 1569 C CA . ILE A 1 194 ? -4.309 -22.703 -12.969 1 96.75 194 ILE A CA 1
ATOM 1570 C C . ILE A 1 194 ? -4.984 -24.062 -12.828 1 96.75 194 ILE A C 1
ATOM 1572 O O . ILE A 1 194 ? -6.09 -24.172 -12.289 1 96.75 194 ILE A O 1
ATOM 1576 N N . TRP A 1 195 ? -4.328 -25.047 -13.234 1 93.94 195 TRP A N 1
ATOM 1577 C CA . TRP A 1 195 ? -4.812 -26.422 -13.148 1 93.94 195 TRP A CA 1
ATOM 1578 C C . TRP A 1 195 ? -3.791 -27.312 -12.453 1 93.94 195 TRP A C 1
ATOM 1580 O O . TRP A 1 195 ? -2.674 -26.875 -12.164 1 93.94 195 TRP A O 1
ATOM 1590 N N . ARG A 1 196 ? -4.199 -28.469 -12.086 1 91.88 196 ARG A N 1
ATOM 1591 C CA . ARG A 1 196 ? -3.279 -29.438 -11.5 1 91.88 196 ARG A CA 1
ATOM 1592 C C . ARG A 1 196 ? -3.488 -30.828 -12.109 1 91.88 196 ARG A C 1
ATOM 1594 O O . ARG A 1 196 ? -4.613 -31.188 -12.461 1 91.88 196 ARG A O 1
ATOM 1601 N N . PRO A 1 197 ? -2.361 -31.516 -12.266 1 87.12 197 PRO A N 1
ATOM 1602 C CA . PRO A 1 197 ? -2.488 -32.906 -12.75 1 87.12 197 PRO A CA 1
ATOM 1603 C C . PRO A 1 197 ? -3.016 -33.844 -11.68 1 87.12 197 PRO A C 1
ATOM 1605 O O . PRO A 1 197 ? -2.748 -33.656 -10.492 1 87.12 197 PRO A O 1
ATOM 1608 N N . LEU A 1 198 ? -3.918 -34.656 -12.078 1 80.38 198 LEU A N 1
ATOM 1609 C CA . LEU A 1 198 ? -4.402 -35.719 -11.188 1 80.38 198 LEU A CA 1
ATOM 1610 C C . LEU A 1 198 ? -4.027 -37.094 -11.719 1 80.38 198 LEU A C 1
ATOM 1612 O O . LEU A 1 198 ? -3.789 -37.25 -12.914 1 80.38 198 LEU A O 1
ATOM 1616 N N . PRO A 1 199 ? -3.949 -37.938 -10.734 1 72.94 199 PRO A N 1
ATOM 1617 C CA . PRO A 1 199 ? -3.787 -39.312 -11.203 1 72.94 199 PRO A CA 1
ATOM 1618 C C . PRO A 1 199 ? -4.898 -39.75 -12.164 1 72.94 199 PRO A C 1
ATOM 1620 O O . PRO A 1 199 ? -5.977 -39.156 -12.172 1 72.94 199 PRO A O 1
ATOM 1623 N N . GLU A 1 200 ? -4.516 -40.75 -12.969 1 69.25 200 GLU A N 1
ATOM 1624 C CA . GLU A 1 200 ? -5.422 -41.219 -14.008 1 69.25 200 GLU A CA 1
ATOM 1625 C C . GLU A 1 200 ? -6.797 -41.562 -13.438 1 69.25 200 GLU A C 1
ATOM 1627 O O . GLU A 1 200 ? -7.82 -41.281 -14.055 1 69.25 200 GLU A O 1
ATOM 1632 N N . TRP A 1 201 ? -6.75 -42.062 -12.234 1 64.62 201 TRP A N 1
ATOM 1633 C CA . TRP A 1 201 ? -8.008 -42.531 -11.664 1 64.62 201 TRP A CA 1
ATOM 1634 C C . TRP A 1 201 ? -8.859 -41.375 -11.188 1 64.62 201 TRP A C 1
ATOM 1636 O O . TRP A 1 201 ? -10.031 -41.562 -10.828 1 64.62 201 TRP A O 1
ATOM 1646 N N . LEU A 1 202 ? -8.273 -40.156 -11.234 1 63.06 202 LEU A N 1
ATOM 1647 C CA . LEU A 1 202 ? -8.992 -38.938 -10.891 1 63.06 202 LEU A CA 1
ATOM 1648 C C . LEU A 1 202 ? -9.172 -38.031 -12.109 1 63.06 202 LEU A C 1
ATOM 1650 O O . LEU A 1 202 ? -9.164 -36.812 -11.992 1 63.06 202 LEU A O 1
ATOM 1654 N N . ASN A 1 203 ? -9.312 -38.656 -13.305 1 69.94 203 ASN A N 1
ATOM 1655 C CA . ASN A 1 203 ? -9.609 -37.969 -14.562 1 69.94 203 ASN A CA 1
ATOM 1656 C C . ASN A 1 203 ? -8.469 -37.062 -15.008 1 69.94 203 ASN A C 1
ATOM 1658 O O . ASN A 1 203 ? -8.703 -36.031 -15.617 1 69.94 203 ASN A O 1
ATOM 1662 N N . ASN A 1 204 ? -7.312 -37.188 -14.547 1 77.5 204 ASN A N 1
ATOM 1663 C CA . ASN A 1 204 ? -6.039 -36.719 -15.086 1 77.5 204 ASN A CA 1
ATOM 1664 C C . ASN A 1 204 ? -5.785 -35.25 -14.734 1 77.5 204 ASN A C 1
ATOM 1666 O O . ASN A 1 204 ? -4.645 -34.875 -14.484 1 77.5 204 ASN A O 1
ATOM 1670 N N . GLU A 1 205 ? -6.879 -34.438 -14.828 1 84.62 205 GLU A N 1
ATOM 1671 C CA . GLU A 1 205 ? -6.629 -33 -14.539 1 84.62 205 GLU A CA 1
ATOM 1672 C C . GLU A 1 205 ? -7.812 -32.375 -13.82 1 84.62 205 GLU A C 1
ATOM 1674 O O . GLU A 1 205 ? -8.945 -32.844 -13.945 1 84.62 205 GLU A O 1
ATOM 1679 N N . GLN A 1 206 ? -7.543 -31.391 -13.008 1 86.12 206 GLN A N 1
ATOM 1680 C CA . GLN A 1 206 ? -8.586 -30.672 -12.289 1 86.12 206 GLN A CA 1
ATOM 1681 C C . GLN A 1 206 ? -8.227 -29.203 -12.109 1 86.12 206 GLN A C 1
ATOM 1683 O O . GLN A 1 206 ? -7.043 -28.859 -12.023 1 86.12 206 GLN A O 1
ATOM 1688 N N . PRO A 1 207 ? -9.297 -28.406 -12.109 1 87.94 207 PRO A N 1
ATOM 1689 C CA . PRO A 1 207 ? -9.031 -27 -11.758 1 87.94 207 PRO A CA 1
ATOM 1690 C C . PRO A 1 207 ? -8.406 -26.844 -10.375 1 87.94 207 PRO A C 1
ATOM 1692 O O . PRO A 1 207 ? -8.766 -27.578 -9.445 1 87.94 207 PRO A O 1
ATOM 1695 N N . TYR A 1 208 ? -7.484 -26 -10.258 1 88.25 208 TYR A N 1
ATOM 1696 C CA . TYR A 1 208 ? -6.824 -25.781 -8.977 1 88.25 208 TYR A CA 1
ATOM 1697 C C . TYR A 1 208 ? -7.273 -24.453 -8.359 1 88.25 208 TYR A C 1
ATOM 1699 O O . TYR A 1 208 ? -7.652 -24.406 -7.188 1 88.25 208 TYR A O 1
ATOM 1707 N N . ASP A 1 209 ? -7.168 -23.438 -9.07 1 88.12 209 ASP A N 1
ATOM 1708 C CA . ASP A 1 209 ? -7.512 -22.109 -8.578 1 88.12 209 ASP A CA 1
ATOM 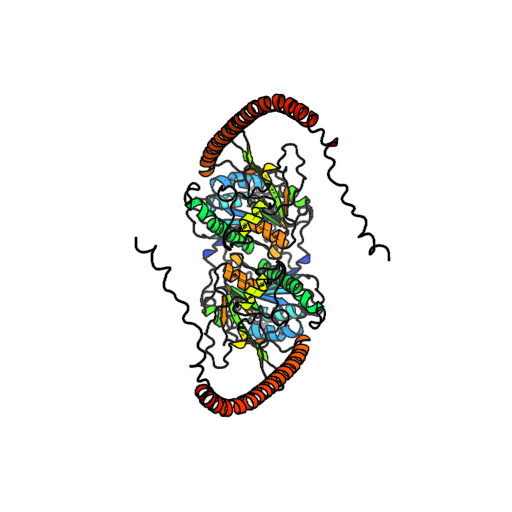1709 C C . ASP A 1 209 ? -8.977 -21.781 -8.875 1 88.12 209 ASP A C 1
ATOM 1711 O O . ASP A 1 209 ? -9.352 -21.594 -10.031 1 88.12 209 ASP A O 1
ATOM 1715 N N . LEU A 1 210 ? -9.734 -21.641 -7.832 1 86.44 210 LEU A N 1
ATOM 1716 C CA . LEU A 1 210 ? -11.141 -21.281 -7.988 1 86.44 210 LEU A CA 1
ATOM 1717 C C . LEU A 1 210 ? -11.398 -19.859 -7.484 1 86.44 210 LEU A C 1
ATOM 1719 O O . LEU A 1 210 ? -12.555 -19.469 -7.289 1 86.44 210 LEU A O 1
ATOM 1723 N N . ASN A 1 211 ? -10.281 -19.141 -7.332 1 91.69 211 ASN A N 1
ATOM 1724 C CA . ASN A 1 211 ? -10.422 -17.797 -6.773 1 91.69 211 ASN A CA 1
ATOM 1725 C C . ASN A 1 211 ? -10.445 -16.734 -7.871 1 91.69 211 ASN A C 1
ATOM 1727 O O . ASN A 1 211 ? -10.594 -15.547 -7.586 1 91.69 211 ASN A O 1
ATOM 1731 N N . SER A 1 212 ? -10.367 -17.156 -9.094 1 96.38 212 SER A N 1
ATOM 1732 C CA . SER A 1 212 ? -10.523 -16.266 -10.234 1 96.38 212 SER A CA 1
ATOM 1733 C C . SER A 1 212 ? -11.922 -16.375 -10.836 1 96.38 212 SER A C 1
ATOM 1735 O O . SER A 1 212 ? -12.266 -17.406 -11.422 1 96.38 212 SER A O 1
ATOM 1737 N N . TRP A 1 213 ? -12.711 -15.305 -10.688 1 96 213 TRP A N 1
ATOM 1738 C CA . TRP A 1 213 ? -14.109 -15.438 -11.078 1 96 213 TRP A CA 1
ATOM 1739 C C . TRP A 1 213 ? -14.703 -14.094 -11.469 1 96 213 TRP A C 1
ATOM 1741 O O . TRP A 1 213 ? -14.086 -13.047 -11.242 1 96 213 TRP A O 1
ATOM 1751 N N . GLN A 1 214 ? -15.773 -14.195 -12.188 1 96.69 214 GLN A N 1
ATOM 1752 C CA . GLN A 1 214 ? -16.656 -13.062 -12.438 1 96.69 214 GLN A CA 1
ATOM 1753 C C . GLN A 1 214 ? -17.812 -13.023 -11.43 1 96.69 214 GLN A C 1
ATOM 1755 O O . GLN A 1 214 ? -18.375 -14.062 -11.094 1 96.69 214 GLN A O 1
ATOM 1760 N N . GLU A 1 215 ? -18.031 -11.875 -10.938 1 94.88 215 GLU A N 1
ATOM 1761 C CA . GLU A 1 215 ? -19.078 -11.75 -9.93 1 94.88 215 GLU A CA 1
ATOM 1762 C C . GLU A 1 215 ? -20.438 -12.148 -10.5 1 94.88 215 GLU A C 1
ATOM 1764 O O . GLU A 1 215 ? -20.672 -12.031 -11.703 1 94.88 215 GLU A O 1
ATOM 1769 N N . SER A 1 216 ? -21.312 -12.672 -9.594 1 92.5 216 SER A N 1
ATOM 1770 C CA . SER A 1 216 ? -22.656 -13.086 -9.945 1 92.5 216 SER A CA 1
ATOM 1771 C C . SER A 1 216 ? -23.703 -12.352 -9.094 1 92.5 216 SER A C 1
ATOM 1773 O O . SER A 1 216 ? -23.359 -11.766 -8.062 1 92.5 216 SER A O 1
ATOM 1775 N N . GLU A 1 217 ? -24.906 -12.391 -9.594 1 91.62 217 GLU A N 1
ATOM 1776 C CA . GLU A 1 217 ? -26 -11.828 -8.805 1 91.62 217 GLU A CA 1
ATOM 1777 C C . GLU A 1 217 ? -26.156 -12.555 -7.473 1 91.62 217 GLU A C 1
ATOM 1779 O O . GLU A 1 217 ? -26.406 -11.93 -6.441 1 91.62 217 GLU A O 1
ATOM 1784 N N . GLY A 1 218 ? -26.078 -13.797 -7.559 1 88.44 218 GLY A N 1
ATOM 1785 C CA . GLY A 1 218 ? -26.125 -14.578 -6.332 1 88.44 218 GLY A CA 1
ATOM 1786 C C . GLY A 1 218 ? -25.031 -14.203 -5.348 1 88.44 218 GLY A C 1
ATOM 1787 O O . GLY A 1 218 ? -25.266 -14.141 -4.141 1 88.44 218 GLY A O 1
ATOM 1788 N N . GLY A 1 219 ? -23.875 -13.977 -5.883 1 90.5 219 GLY A N 1
ATOM 1789 C CA . GLY A 1 219 ? -22.766 -13.562 -5.043 1 90.5 219 GLY A CA 1
ATOM 1790 C C . GLY A 1 219 ? -22.984 -12.211 -4.391 1 90.5 219 GLY A C 1
ATOM 1791 O O . GLY A 1 219 ? -22.641 -12.023 -3.217 1 90.5 219 GLY A O 1
ATOM 1792 N N . ILE A 1 220 ? -23.484 -11.328 -5.129 1 92.12 220 ILE A N 1
ATOM 1793 C CA . ILE A 1 220 ? -23.781 -9.992 -4.621 1 92.12 220 ILE A CA 1
ATOM 1794 C C . ILE A 1 220 ? -24.828 -10.078 -3.514 1 92.12 220 ILE A C 1
ATOM 1796 O O . ILE A 1 220 ? -24.688 -9.438 -2.467 1 92.12 220 ILE A O 1
ATOM 1800 N N . GLU A 1 221 ? -25.859 -10.867 -3.723 1 90.75 221 GLU A N 1
ATOM 1801 C CA . GLU A 1 221 ? -26.922 -11.031 -2.729 1 90.75 221 GLU A CA 1
ATOM 1802 C C . GLU A 1 221 ? -26.375 -11.633 -1.438 1 90.75 221 GLU A C 1
ATOM 1804 O O . GLU A 1 221 ? -26.766 -11.227 -0.342 1 90.75 221 GLU A O 1
ATOM 1809 N N . LEU A 1 222 ? -25.594 -12.609 -1.645 1 90.25 222 LEU A N 1
ATOM 1810 C CA . LEU A 1 222 ? -24.969 -13.219 -0.478 1 90.25 222 LEU A CA 1
ATOM 1811 C C . LEU A 1 222 ? -24.156 -12.195 0.31 1 90.25 222 LEU A C 1
ATOM 1813 O O . LEU A 1 222 ? -24.266 -12.125 1.537 1 90.25 222 LEU A O 1
ATOM 1817 N N . ALA A 1 223 ? -23.344 -11.414 -0.293 1 91.38 223 ALA A N 1
ATOM 1818 C CA . ALA A 1 223 ? -22.5 -10.406 0.338 1 91.38 223 ALA A CA 1
ATOM 1819 C C . ALA A 1 223 ? -23.328 -9.398 1.123 1 91.38 223 ALA A C 1
ATOM 1821 O O . ALA A 1 223 ? -22.938 -8.969 2.207 1 91.38 223 ALA A O 1
ATOM 1822 N N . GLU A 1 224 ? -24.453 -9.086 0.605 1 89.75 224 GLU A N 1
ATOM 1823 C CA . GLU A 1 224 ? -25.312 -8.094 1.236 1 89.75 224 GLU A CA 1
ATOM 1824 C C . GLU A 1 224 ? -25.891 -8.617 2.547 1 89.75 224 GLU A C 1
ATOM 1826 O O . GLU A 1 224 ? -26.234 -7.836 3.439 1 89.75 224 GLU A O 1
ATOM 1831 N N . ARG A 1 225 ? -25.938 -9.867 2.68 1 90.62 225 ARG A N 1
ATOM 1832 C CA . ARG A 1 225 ? -26.562 -10.461 3.855 1 90.62 225 ARG A CA 1
ATOM 1833 C C . ARG A 1 225 ? -25.531 -10.727 4.949 1 90.62 225 ARG A C 1
ATOM 1835 O O . ARG A 1 225 ? -25.875 -10.992 6.098 1 90.62 225 ARG A O 1
ATOM 1842 N N . LEU A 1 226 ? -24.344 -10.672 4.574 1 90.75 226 LEU A N 1
ATOM 1843 C CA . LEU A 1 226 ? -23.297 -11.023 5.52 1 90.75 226 LEU A CA 1
ATOM 1844 C C . LEU A 1 226 ? -22.891 -9.812 6.352 1 90.75 226 LEU A C 1
ATOM 1846 O O . LEU A 1 226 ? -23.125 -8.672 5.957 1 90.75 226 LEU A O 1
ATOM 1850 N N . ASP A 1 227 ? -22.25 -10.156 7.477 1 89.69 227 ASP A N 1
ATOM 1851 C CA . ASP A 1 227 ? -21.734 -9.102 8.344 1 89.69 227 ASP A CA 1
ATOM 1852 C C . ASP A 1 227 ? -20.594 -8.344 7.652 1 89.69 227 ASP A C 1
ATOM 1854 O O . ASP A 1 227 ? -19.969 -8.859 6.734 1 89.69 227 ASP A O 1
ATOM 1858 N N . GLU A 1 228 ? -20.344 -7.129 8.141 1 86.38 228 GLU A N 1
ATOM 1859 C CA . GLU A 1 228 ? -19.375 -6.215 7.523 1 86.38 228 GLU A CA 1
ATOM 1860 C C . GLU A 1 228 ? -17.984 -6.82 7.496 1 86.38 228 GLU A C 1
ATOM 1862 O O . GLU A 1 228 ? -17.219 -6.582 6.562 1 86.38 228 GLU A O 1
ATOM 1867 N N . ASP A 1 229 ? -17.688 -7.66 8.406 1 89.5 229 ASP A N 1
ATOM 1868 C CA . ASP A 1 229 ? -16.312 -8.164 8.508 1 89.5 229 ASP A CA 1
ATOM 1869 C C . ASP A 1 229 ? -16.203 -9.562 7.914 1 89.5 229 ASP A C 1
ATOM 1871 O O . ASP A 1 229 ? -15.125 -10.18 7.973 1 89.5 229 ASP A O 1
ATOM 1875 N N . ALA A 1 230 ? -17.25 -10.07 7.332 1 90.62 230 ALA A N 1
ATOM 1876 C CA . ALA A 1 230 ? -17.25 -11.414 6.766 1 90.62 230 ALA A CA 1
ATOM 1877 C C . ALA A 1 230 ? -16.391 -11.477 5.516 1 90.62 230 ALA A C 1
ATOM 1879 O O . ALA A 1 230 ? -16.203 -10.469 4.828 1 90.62 230 ALA A O 1
ATOM 1880 N N . VAL A 1 231 ? -15.844 -12.664 5.281 1 92.44 231 VAL A N 1
ATOM 1881 C CA . VAL A 1 231 ? -15.055 -12.93 4.086 1 92.44 231 VAL A CA 1
ATOM 1882 C C . VAL A 1 231 ? -15.586 -14.18 3.385 1 92.44 231 VAL A C 1
ATOM 1884 O O . VAL A 1 231 ? -15.594 -15.266 3.967 1 92.44 231 VAL A O 1
ATOM 1887 N N . ILE A 1 232 ? -16.031 -13.938 2.189 1 89.38 232 ILE A N 1
ATOM 1888 C CA . ILE A 1 232 ? -16.531 -15.062 1.405 1 89.38 232 ILE A CA 1
ATOM 1889 C C . ILE A 1 232 ? -15.352 -15.883 0.872 1 89.38 232 ILE A C 1
ATOM 1891 O O . ILE A 1 232 ? -14.414 -15.328 0.292 1 89.38 232 ILE A O 1
ATOM 1895 N N . VAL A 1 233 ? -15.383 -17.125 1.132 1 81.75 233 VAL A N 1
ATOM 1896 C CA . VAL A 1 233 ? -14.367 -18.031 0.618 1 81.75 233 VAL A CA 1
ATOM 1897 C C . VAL A 1 233 ? -15.008 -19.031 -0.339 1 81.75 233 VAL A C 1
ATOM 1899 O O . VAL A 1 233 ? -16.016 -19.672 -0.005 1 81.75 233 VAL A O 1
ATOM 1902 N N . GLU A 1 234 ? -14.422 -19.172 -1.487 1 77.5 234 GLU A N 1
ATOM 1903 C CA . GLU A 1 234 ? -14.992 -20.078 -2.484 1 77.5 234 GLU A CA 1
ATOM 1904 C C . GLU A 1 234 ? -14.766 -21.531 -2.102 1 77.5 234 GLU A C 1
ATOM 1906 O O . GLU A 1 234 ? -13.773 -21.875 -1.449 1 77.5 234 GLU A O 1
ATOM 1911 N N . GLY A 1 235 ? -15.688 -22.359 -2.531 1 66.69 235 GLY A N 1
ATOM 1912 C CA . GLY A 1 235 ? -15.523 -23.797 -2.363 1 66.69 235 GLY A CA 1
ATOM 1913 C C . GLY A 1 235 ? -16.25 -24.344 -1.155 1 66.69 235 GLY A C 1
ATOM 1914 O O . GLY A 1 235 ? -16.281 -25.562 -0.93 1 66.69 235 GLY A O 1
ATOM 1915 N N . TYR A 1 236 ? -16.844 -23.438 -0.382 1 66.38 236 TYR A N 1
ATOM 1916 C CA . TYR A 1 236 ? -17.578 -23.906 0.788 1 66.38 236 TYR A CA 1
ATOM 1917 C C . TYR A 1 236 ? -19.078 -23.875 0.542 1 66.38 236 TYR A C 1
ATOM 1919 O O . TYR A 1 236 ? -19.594 -22.906 -0.008 1 66.38 236 TYR A O 1
ATOM 1927 N N . PRO A 1 237 ? -19.672 -24.953 0.913 1 65.56 237 PRO A N 1
ATOM 1928 C CA . PRO A 1 237 ? -21.125 -25.031 0.672 1 65.56 237 PRO A CA 1
ATOM 1929 C C . PRO A 1 237 ? -21.906 -23.938 1.38 1 65.56 237 PRO A C 1
ATOM 1931 O O . PRO A 1 237 ? -22.984 -23.562 0.935 1 65.56 237 PRO A O 1
ATOM 1934 N N . GLU A 1 238 ? -21.328 -23.438 2.381 1 69.56 238 GLU A N 1
ATOM 1935 C CA . GLU A 1 238 ? -21.984 -22.375 3.133 1 69.56 238 GLU A CA 1
ATOM 1936 C C . GLU A 1 238 ? -22.156 -21.125 2.283 1 69.56 238 GLU A C 1
ATOM 1938 O O . GLU A 1 238 ? -23.047 -20.312 2.537 1 69.56 238 GLU A O 1
ATOM 1943 N N . TYR A 1 239 ? -21.266 -21.094 1.339 1 73.5 239 TYR A N 1
ATOM 1944 C CA . TYR A 1 239 ? -21.312 -19.922 0.463 1 73.5 239 TYR A CA 1
ATOM 1945 C C . TYR A 1 239 ? -21.609 -20.344 -0.976 1 73.5 239 TYR A C 1
ATOM 1947 O O . TYR A 1 239 ? -20.688 -20.719 -1.714 1 73.5 239 TYR A O 1
ATOM 1955 N N . ALA A 1 240 ? -22.859 -20.422 -1.344 1 77.62 240 ALA A N 1
ATOM 1956 C CA . ALA A 1 240 ? -23.234 -20.688 -2.729 1 77.62 240 ALA A CA 1
ATOM 1957 C C . ALA A 1 240 ? -23.297 -19.406 -3.541 1 77.62 240 ALA A C 1
ATOM 1959 O O . ALA A 1 240 ? -24.266 -18.641 -3.451 1 77.62 240 ALA A O 1
ATOM 1960 N N . THR A 1 241 ? -22.234 -19.125 -4.328 1 83.56 241 THR A N 1
ATOM 1961 C CA . THR A 1 241 ? -22.141 -17.844 -5.035 1 83.56 241 THR A CA 1
ATOM 1962 C C . THR A 1 241 ? -22.547 -18.016 -6.496 1 83.56 241 THR A C 1
ATOM 1964 O O . THR A 1 241 ? -22.906 -17.031 -7.164 1 83.56 241 THR A O 1
ATOM 1967 N N . TRP A 1 242 ? -22.438 -19.234 -7.055 1 80.56 242 TRP A N 1
ATOM 1968 C CA . TRP A 1 242 ? -22.766 -19.562 -8.438 1 80.56 242 TRP A CA 1
ATOM 1969 C C . TRP A 1 242 ? -22 -18.656 -9.398 1 80.56 242 TRP A C 1
ATOM 1971 O O . TRP A 1 242 ? -22.531 -18.219 -10.422 1 80.56 242 TRP A O 1
ATOM 1981 N N . ARG A 1 243 ? -20.781 -18.312 -9.055 1 90.44 243 ARG A N 1
ATOM 1982 C CA . ARG A 1 243 ? -19.938 -17.484 -9.898 1 90.44 243 ARG A CA 1
ATOM 1983 C C . ARG A 1 243 ? -19.328 -18.297 -11.047 1 90.44 243 ARG A C 1
ATOM 1985 O O . ARG A 1 243 ? -18.969 -19.453 -10.867 1 90.44 243 ARG A O 1
ATOM 1992 N N . PRO A 1 244 ? -19.297 -17.656 -12.227 1 91.62 244 PRO A N 1
ATOM 1993 C CA . PRO A 1 244 ? -18.438 -18.25 -13.242 1 91.62 244 PRO A CA 1
ATOM 1994 C C . PRO A 1 244 ? -16.953 -18.172 -12.883 1 91.62 244 PRO A C 1
ATOM 1996 O O . PRO A 1 244 ? -16.438 -17.078 -12.641 1 91.62 244 PRO A O 1
ATOM 1999 N N . HIS A 1 245 ? -16.344 -19.328 -12.867 1 93.62 245 HIS A N 1
ATOM 2000 C CA . HIS A 1 245 ? -14.93 -19.406 -12.539 1 93.62 245 HIS A CA 1
ATOM 2001 C C . HIS A 1 245 ? -14.078 -19.531 -13.805 1 93.62 245 HIS A C 1
ATOM 2003 O O . HIS A 1 245 ? -14.453 -20.219 -14.742 1 93.62 245 HIS A O 1
ATOM 2009 N N . LEU A 1 246 ? -12.969 -18.844 -13.773 1 96.5 246 LEU A N 1
ATOM 2010 C CA . LEU A 1 246 ? -12.031 -18.891 -14.883 1 96.5 246 LEU A CA 1
ATOM 2011 C C . LEU A 1 246 ? -11.641 -20.328 -15.203 1 96.5 246 LEU A C 1
ATOM 2013 O O . LEU A 1 246 ? -11.523 -20.703 -16.375 1 96.5 246 LEU A O 1
ATOM 2017 N N . ALA A 1 247 ? -11.43 -21.094 -14.195 1 93.31 247 ALA A N 1
ATOM 2018 C CA . ALA A 1 247 ? -10.938 -22.469 -14.336 1 93.31 247 ALA A CA 1
ATOM 2019 C C . ALA A 1 247 ? -11.844 -23.281 -15.242 1 93.31 247 ALA A C 1
ATOM 2021 O O . ALA A 1 247 ? -11.367 -24.047 -16.094 1 93.31 247 ALA A O 1
ATOM 2022 N N . TYR A 1 248 ? -13.109 -23.031 -15.125 1 90.94 248 TYR A N 1
ATOM 2023 C CA . TYR A 1 248 ? -14.062 -23.891 -15.805 1 90.94 248 TYR A CA 1
ATOM 2024 C C . TYR A 1 248 ? -14.32 -23.406 -17.219 1 90.94 248 TYR A C 1
ATOM 2026 O O . TYR A 1 248 ? -15.016 -24.062 -18 1 90.94 248 TYR A O 1
ATOM 2034 N N . LEU A 1 249 ? -13.75 -22.344 -17.594 1 94.31 249 LEU A N 1
ATOM 2035 C CA . LEU A 1 249 ? -13.906 -21.812 -18.953 1 94.31 249 LEU A CA 1
ATOM 2036 C C . LEU A 1 249 ? -12.836 -22.375 -19.875 1 94.31 249 LEU A C 1
ATOM 2038 O O . LEU A 1 249 ? -12.844 -22.094 -21.078 1 94.31 249 LEU A O 1
ATOM 2042 N N . ARG A 1 250 ? -12.07 -23.172 -19.375 1 95.5 250 ARG A N 1
ATOM 2043 C CA . ARG A 1 250 ? -10.93 -23.672 -20.141 1 95.5 250 ARG A CA 1
ATOM 2044 C C . ARG A 1 250 ? -11.383 -24.578 -21.281 1 95.5 250 ARG A C 1
ATOM 2046 O O . ARG A 1 250 ? -12.258 -25.422 -21.094 1 95.5 250 ARG A O 1
ATOM 2053 N N . ASP A 1 251 ? -10.812 -24.297 -22.453 1 94.75 251 ASP A N 1
ATOM 2054 C CA . ASP A 1 251 ? -10.797 -25.172 -23.625 1 94.75 251 ASP A CA 1
ATOM 2055 C C . ASP A 1 251 ? -9.367 -25.547 -24 1 94.75 251 ASP A C 1
ATOM 2057 O O . ASP A 1 251 ? -8.594 -24.688 -24.453 1 94.75 251 ASP A O 1
ATOM 2061 N N . PRO A 1 252 ? -9.031 -26.844 -23.812 1 91.56 252 PRO A N 1
ATOM 2062 C CA . PRO A 1 252 ? -7.652 -27.25 -24.109 1 91.56 252 PRO A CA 1
ATOM 2063 C C . PRO A 1 252 ? -7.207 -26.875 -25.516 1 91.56 252 PRO A C 1
ATOM 2065 O O . PRO A 1 252 ? -6.016 -26.688 -25.766 1 91.56 252 PRO A O 1
ATOM 2068 N N . ASP A 1 253 ? -8.172 -26.75 -26.391 1 95 253 ASP A N 1
ATOM 2069 C CA . ASP A 1 253 ? -7.855 -26.406 -27.766 1 95 253 ASP A CA 1
ATOM 2070 C C . ASP A 1 253 ? -8.156 -24.938 -28.047 1 95 253 ASP A C 1
ATOM 2072 O O . ASP A 1 253 ? -8.164 -24.5 -29.203 1 95 253 ASP A O 1
ATOM 2076 N N . GLY A 1 254 ? -8.398 -24.25 -26.984 1 96.94 254 GLY A N 1
ATOM 2077 C CA . GLY A 1 254 ? -8.742 -22.844 -27.141 1 96.94 254 GLY A CA 1
ATOM 2078 C C . GLY A 1 254 ? -7.539 -21.953 -27.406 1 96.94 254 GLY A C 1
ATOM 2079 O O . GLY A 1 254 ? -6.398 -22.359 -27.172 1 96.94 254 GLY A O 1
ATOM 2080 N N . ASP A 1 255 ? -7.797 -20.797 -27.938 1 98 255 ASP A N 1
ATOM 2081 C CA . ASP A 1 255 ? -6.777 -19.781 -28.172 1 98 255 ASP A CA 1
ATOM 2082 C C . ASP A 1 255 ? -6.266 -19.188 -26.859 1 98 255 ASP A C 1
ATOM 2084 O O . ASP A 1 255 ? -7.023 -18.562 -26.125 1 98 255 ASP A O 1
ATOM 2088 N N . PRO A 1 256 ? -5 -19.375 -26.594 1 97.69 256 PRO A N 1
ATOM 2089 C CA . PRO A 1 256 ? -4.449 -18.891 -25.328 1 97.69 256 PRO A CA 1
ATOM 2090 C C . PRO A 1 256 ? -4.484 -17.359 -25.203 1 97.69 256 PRO A C 1
ATOM 2092 O O . PRO A 1 256 ? -4.25 -16.812 -24.125 1 97.69 256 PRO A O 1
ATOM 2095 N N . GLU A 1 257 ? -4.84 -16.656 -26.25 1 98.12 257 GLU A N 1
ATOM 2096 C CA . GLU A 1 257 ? -4.824 -15.203 -26.266 1 98.12 257 GLU A CA 1
ATOM 2097 C C . GLU A 1 257 ? -6.168 -14.633 -25.828 1 98.12 257 GLU A C 1
ATOM 2099 O O . GLU A 1 257 ? -6.297 -13.422 -25.609 1 98.12 257 GLU A O 1
ATOM 2104 N N . VAL A 1 258 ? -7.141 -15.516 -25.609 1 98.5 258 VAL A N 1
ATOM 2105 C CA . VAL A 1 258 ? -8.477 -15.055 -25.25 1 98.5 258 VAL A CA 1
ATOM 2106 C C . VAL A 1 258 ? -8.453 -14.445 -23.844 1 98.5 258 VAL A C 1
ATOM 2108 O O . VAL A 1 258 ? -7.883 -15.031 -22.922 1 98.5 258 VAL A O 1
ATOM 2111 N N . GLU A 1 259 ? -9.031 -13.266 -23.734 1 98.56 259 GLU A N 1
ATOM 2112 C CA . GLU A 1 259 ? -9.109 -12.539 -22.469 1 98.56 259 GLU A CA 1
ATOM 2113 C C . GLU A 1 259 ? -10.531 -12.516 -21.922 1 98.56 259 GLU A C 1
ATOM 2115 O O . GLU A 1 259 ? -11.492 -12.43 -22.688 1 98.56 259 GLU A O 1
ATOM 2120 N N . ILE A 1 260 ? -10.617 -12.641 -20.656 1 98.25 260 ILE A N 1
ATOM 2121 C CA . ILE A 1 260 ? -11.898 -12.438 -20 1 98.25 260 ILE A CA 1
ATOM 2122 C C . ILE A 1 260 ? -11.734 -11.5 -18.812 1 98.25 260 ILE A C 1
ATOM 2124 O O . ILE A 1 260 ? -10.75 -11.594 -18.078 1 98.25 260 ILE A O 1
ATOM 2128 N N . GLU A 1 261 ? -12.68 -10.594 -18.672 1 98.19 261 GLU A N 1
ATOM 2129 C CA . GLU A 1 261 ? -12.656 -9.703 -17.5 1 98.19 261 GLU A CA 1
ATOM 2130 C C . GLU A 1 261 ? -13.016 -10.461 -16.234 1 98.19 261 GLU A C 1
ATOM 2132 O O . GLU A 1 261 ? -13.906 -11.312 -16.234 1 98.19 261 GLU A O 1
ATOM 2137 N N . LEU A 1 262 ? -12.32 -10.172 -15.164 1 98.5 262 LEU A N 1
ATOM 2138 C CA . LEU A 1 262 ? -12.531 -10.836 -13.883 1 98.5 262 LEU A CA 1
ATOM 2139 C C . LEU A 1 262 ? -12.852 -9.812 -12.789 1 98.5 262 LEU A C 1
ATOM 2141 O O . LEU A 1 262 ? -12.547 -8.625 -12.938 1 98.5 262 LEU A O 1
ATOM 2145 N N . ASP A 1 263 ? -13.508 -10.305 -11.672 1 97.5 263 ASP A N 1
ATOM 2146 C CA . ASP A 1 263 ? -13.773 -9.484 -10.492 1 97.5 263 ASP A CA 1
ATOM 2147 C C . ASP A 1 263 ? -12.914 -9.922 -9.312 1 97.5 263 ASP A C 1
ATOM 2149 O O . ASP A 1 263 ? -12.547 -9.102 -8.469 1 97.5 263 ASP A O 1
ATOM 2153 N N . GLY A 1 264 ? -12.703 -11.133 -9.172 1 97 264 GLY A N 1
ATOM 2154 C CA . GLY A 1 264 ? -11.781 -11.719 -8.219 1 97 264 GLY A CA 1
ATOM 2155 C C . GLY A 1 264 ? -10.695 -12.547 -8.867 1 97 264 GLY A C 1
ATOM 2156 O O . GLY A 1 264 ? -10.914 -13.156 -9.914 1 97 264 GLY A O 1
ATOM 2157 N N . ILE A 1 265 ? -9.508 -12.531 -8.195 1 97.75 265 ILE A N 1
ATOM 2158 C CA . ILE A 1 265 ? -8.438 -13.305 -8.812 1 97.75 265 ILE A CA 1
ATOM 2159 C C . ILE A 1 265 ? -7.727 -14.141 -7.742 1 97.75 265 ILE A C 1
ATOM 2161 O O . ILE A 1 265 ? -7.688 -13.75 -6.57 1 97.75 265 ILE A O 1
ATOM 2165 N N . GLY A 1 266 ? -7.164 -15.281 -8.203 1 95.94 266 GLY A N 1
ATOM 2166 C CA . GLY A 1 266 ? -6.312 -16.109 -7.359 1 95.94 266 GLY A CA 1
ATOM 2167 C C . GLY A 1 266 ? -4.883 -15.609 -7.289 1 95.94 266 GLY A C 1
ATOM 2168 O O . GLY A 1 266 ? -4.488 -14.727 -8.055 1 95.94 266 GLY A O 1
ATOM 2169 N N . GLY A 1 267 ? -4.109 -16.188 -6.398 1 95.94 267 GLY A N 1
ATOM 2170 C CA . GLY A 1 267 ? -2.809 -15.617 -6.09 1 95.94 267 GLY A CA 1
ATOM 2171 C C . GLY A 1 267 ? -1.654 -16.453 -6.609 1 95.94 267 GLY A C 1
ATOM 2172 O O . GLY A 1 267 ? -0.489 -16.109 -6.387 1 95.94 267 GLY A O 1
ATOM 2173 N N . VAL A 1 268 ? -1.899 -17.5 -7.375 1 96.69 268 VAL A N 1
ATOM 2174 C CA . VAL A 1 268 ? -0.847 -18.438 -7.773 1 96.69 268 VAL A CA 1
ATOM 2175 C C . VAL A 1 268 ? 0.132 -17.734 -8.719 1 96.69 268 VAL A C 1
ATOM 2177 O O . VAL A 1 268 ? 1.346 -17.922 -8.617 1 96.69 268 VAL A O 1
ATOM 2180 N N . SER A 1 269 ? -0.396 -17.047 -9.617 1 98.31 269 SER A N 1
ATOM 2181 C CA . SER A 1 269 ? 0.369 -16.312 -10.617 1 98.31 269 SER A CA 1
ATOM 2182 C C . SER A 1 269 ? -0.342 -15.031 -11.023 1 98.31 269 SER A C 1
ATOM 2184 O O . SER A 1 269 ? -1.443 -15.07 -11.578 1 98.31 269 SER A O 1
ATOM 2186 N N . ILE A 1 270 ? 0.259 -13.906 -10.719 1 98.81 270 ILE A N 1
ATOM 2187 C CA . ILE A 1 270 ? -0.314 -12.602 -11.023 1 98.81 270 ILE A CA 1
ATOM 2188 C C . ILE A 1 270 ? 0.749 -11.711 -11.664 1 98.81 270 ILE A C 1
ATOM 2190 O O . ILE A 1 270 ? 1.812 -11.484 -11.078 1 98.81 270 ILE A O 1
ATOM 2194 N N . LEU A 1 271 ? 0.528 -11.234 -12.867 1 98.94 271 LEU A N 1
ATOM 2195 C CA . LEU A 1 271 ? 1.337 -10.156 -13.43 1 98.94 271 LEU A CA 1
ATOM 2196 C C . LEU A 1 271 ? 0.572 -8.836 -13.406 1 98.94 271 LEU A C 1
ATOM 2198 O O . LEU A 1 271 ? -0.564 -8.766 -13.883 1 98.94 271 LEU A O 1
ATOM 2202 N N . ALA A 1 272 ? 1.156 -7.828 -12.812 1 98.94 272 ALA A N 1
ATOM 2203 C CA . ALA A 1 272 ? 0.533 -6.512 -12.719 1 98.94 272 ALA A CA 1
ATOM 2204 C C . ALA A 1 272 ? 1.533 -5.406 -13.047 1 98.94 272 ALA A C 1
ATOM 2206 O O . ALA A 1 272 ? 2.734 -5.559 -12.812 1 98.94 272 ALA A O 1
ATOM 2207 N N . LYS A 1 273 ? 1.026 -4.355 -13.633 1 98.75 273 LYS A N 1
ATOM 2208 C CA . LYS A 1 273 ? 1.854 -3.156 -13.75 1 98.75 273 LYS A CA 1
ATOM 2209 C C . LYS A 1 273 ? 2.227 -2.617 -12.367 1 98.75 273 LYS A C 1
ATOM 2211 O O . LYS A 1 273 ? 1.398 -2.605 -11.453 1 98.75 273 LYS A O 1
ATOM 2216 N N . ALA A 1 274 ? 3.453 -2.15 -12.258 1 98.25 274 ALA A N 1
ATOM 2217 C CA . ALA A 1 274 ? 3.896 -1.613 -10.969 1 98.25 274 ALA A CA 1
ATOM 2218 C C . ALA A 1 274 ? 3.062 -0.403 -10.562 1 98.25 274 ALA A C 1
ATOM 2220 O O . ALA A 1 274 ? 2.834 -0.169 -9.375 1 98.25 274 ALA A O 1
ATOM 2221 N N . SER A 1 275 ? 2.545 0.329 -11.508 1 96.88 275 SER A N 1
ATOM 2222 C CA . SER A 1 275 ? 1.761 1.533 -11.258 1 96.88 275 SER A CA 1
ATOM 2223 C C . SER A 1 275 ? 0.483 1.209 -10.492 1 96.88 275 SER A C 1
ATOM 2225 O O . SER A 1 275 ? -0.029 2.047 -9.742 1 96.88 275 SER A O 1
ATOM 2227 N N . VAL A 1 276 ? -0.019 0.007 -10.664 1 98.31 276 VAL A N 1
ATOM 2228 C CA . VAL A 1 276 ? -1.217 -0.416 -9.945 1 98.31 276 VAL A CA 1
ATOM 2229 C C . VAL A 1 276 ? -0.984 -0.303 -8.438 1 98.31 276 VAL A C 1
ATOM 2231 O O . VAL A 1 276 ? -1.812 0.258 -7.719 1 98.31 276 VAL A O 1
ATOM 2234 N N . PHE A 1 277 ? 0.124 -0.755 -8.016 1 98.19 277 PHE A N 1
ATOM 2235 C CA . PHE A 1 277 ? 0.456 -0.736 -6.598 1 98.19 277 PHE A CA 1
ATOM 2236 C C . PHE A 1 277 ? 0.861 0.665 -6.156 1 98.19 277 PHE A C 1
ATOM 2238 O O . PHE A 1 277 ? 0.55 1.083 -5.039 1 98.19 277 PHE A O 1
ATOM 2245 N N . ARG A 1 278 ? 1.477 1.428 -6.977 1 96.44 278 ARG A N 1
ATOM 2246 C CA . ARG A 1 278 ? 1.893 2.785 -6.645 1 96.44 278 ARG A CA 1
ATOM 2247 C C . ARG A 1 278 ? 0.688 3.711 -6.512 1 96.44 278 ARG A C 1
ATOM 2249 O O . ARG A 1 278 ? 0.747 4.719 -5.805 1 96.44 278 ARG A O 1
ATOM 2256 N N . HIS A 1 279 ? -0.36 3.314 -7.148 1 96.31 279 HIS A N 1
ATOM 2257 C CA . HIS A 1 279 ? -1.591 4.09 -7.051 1 96.31 279 HIS A CA 1
ATOM 2258 C C . HIS A 1 279 ? -2.311 3.82 -5.734 1 96.31 279 HIS A C 1
ATOM 2260 O O . HIS A 1 279 ? -3.221 4.559 -5.355 1 96.31 279 HIS A O 1
ATOM 2266 N N . GLY A 1 280 ? -1.919 2.756 -5.094 1 96.81 280 GLY A N 1
ATOM 2267 C CA . GLY A 1 280 ? -2.512 2.504 -3.789 1 96.81 280 GLY A CA 1
ATOM 2268 C C . GLY A 1 280 ? -3.201 1.156 -3.697 1 96.81 280 GLY A C 1
ATOM 2269 O O . GLY A 1 280 ? -3.773 0.815 -2.66 1 96.81 280 GLY A O 1
ATOM 2270 N N . ALA A 1 281 ? -3.127 0.362 -4.801 1 98.12 281 ALA A N 1
ATOM 2271 C CA . ALA A 1 281 ? -3.686 -0.983 -4.707 1 98.12 281 ALA A CA 1
ATOM 2272 C C . ALA A 1 281 ? -2.82 -1.878 -3.826 1 98.12 281 ALA A C 1
ATOM 2274 O O . ALA A 1 281 ? -1.609 -1.671 -3.719 1 98.12 281 ALA A O 1
ATOM 2275 N N . MET A 1 282 ? -3.436 -2.771 -3.146 1 98.06 282 MET A N 1
ATOM 2276 C CA . MET A 1 282 ? -2.791 -3.721 -2.242 1 98.06 282 MET A CA 1
ATOM 2277 C C . MET A 1 282 ? -3.693 -4.926 -1.987 1 98.06 282 MET A C 1
ATOM 2279 O O . MET A 1 282 ? -4.773 -5.031 -2.57 1 98.06 282 MET A O 1
ATOM 2283 N N . PHE A 1 283 ? -3.174 -5.855 -1.219 1 98.5 283 PHE A N 1
ATOM 2284 C CA . PHE A 1 283 ? -3.967 -7.004 -0.803 1 98.5 283 PHE A CA 1
ATOM 2285 C C . PHE A 1 283 ? -4.68 -6.723 0.513 1 98.5 283 PHE A C 1
ATOM 2287 O O . PHE A 1 283 ? -4.062 -6.742 1.578 1 98.5 283 PHE A O 1
ATOM 2294 N N . PRO A 1 284 ? -6.016 -6.504 0.435 1 98.19 284 PRO A N 1
ATOM 2295 C CA . PRO A 1 284 ? -6.715 -6.121 1.663 1 98.19 284 PRO A CA 1
ATOM 2296 C C . PRO A 1 284 ? -6.598 -7.176 2.762 1 98.19 284 PRO A C 1
ATOM 2298 O O . PRO A 1 284 ? -6.945 -8.344 2.545 1 98.19 284 PRO A O 1
ATOM 2301 N N . ALA A 1 285 ? -6.078 -6.785 3.893 1 97 285 ALA A N 1
ATOM 2302 C CA . ALA A 1 285 ? -6.027 -7.605 5.102 1 97 285 ALA A CA 1
ATOM 2303 C C . ALA A 1 285 ? -7.23 -7.336 6 1 97 285 ALA A C 1
ATOM 2305 O O . ALA A 1 285 ? -7.113 -7.363 7.227 1 97 285 ALA A O 1
ATOM 2306 N N . PHE A 1 286 ? -8.258 -6.898 5.461 1 95.44 286 PHE A N 1
ATOM 2307 C CA . PHE A 1 286 ? -9.586 -6.621 6 1 95.44 286 PHE A CA 1
ATOM 2308 C C . PHE A 1 286 ? -10.664 -7 4.992 1 95.44 286 PHE A C 1
ATOM 2310 O O . PHE A 1 286 ? -10.367 -7.332 3.844 1 95.44 286 PHE A O 1
ATOM 2317 N N . SER A 1 287 ? -11.906 -7.043 5.504 1 95.31 287 SER A N 1
ATOM 2318 C CA . SER A 1 287 ? -13 -7.371 4.594 1 95.31 287 SER A CA 1
ATOM 2319 C C . SER A 1 287 ? -13.305 -6.207 3.656 1 95.31 287 SER A C 1
ATOM 2321 O O . SER A 1 287 ? -13.727 -5.137 4.105 1 95.31 287 SER A O 1
ATOM 2323 N N . PHE A 1 288 ? -12.984 -6.336 2.395 1 96.19 288 PHE A N 1
ATOM 2324 C CA . PHE A 1 288 ? -13.344 -5.406 1.331 1 96.19 288 PHE A CA 1
ATOM 2325 C C . PHE A 1 288 ? -14.344 -6.043 0.368 1 96.19 288 PHE A C 1
ATOM 2327 O O . PHE A 1 288 ? -13.992 -6.961 -0.375 1 96.19 288 PHE A O 1
ATOM 2334 N N . LYS A 1 289 ? -15.555 -5.547 0.383 1 94 289 LYS A N 1
ATOM 2335 C CA . LYS A 1 289 ? -16.656 -6.16 -0.357 1 94 289 LYS A CA 1
ATOM 2336 C C . LYS A 1 289 ? -16.75 -7.652 -0.062 1 94 289 LYS A C 1
ATOM 2338 O O . LYS A 1 289 ? -16.859 -8.469 -0.98 1 94 289 LYS A O 1
ATOM 2343 N N . LYS A 1 290 ? -16.5 -7.996 1.157 1 94.81 290 LYS A N 1
ATOM 2344 C CA . LYS A 1 290 ? -16.641 -9.312 1.767 1 94.81 290 LYS A CA 1
ATOM 2345 C C . LYS A 1 290 ? -15.594 -10.281 1.246 1 94.81 290 LYS A C 1
ATOM 2347 O O . LYS A 1 290 ? -15.828 -11.492 1.172 1 94.81 290 LYS A O 1
ATOM 2352 N N . HIS A 1 291 ? -14.477 -9.758 0.808 1 95.81 291 HIS A N 1
ATOM 2353 C CA . HIS A 1 291 ? -13.328 -10.57 0.406 1 95.81 291 HIS A CA 1
ATOM 2354 C C . HIS A 1 291 ? -12.039 -10.047 1.016 1 95.81 291 HIS A C 1
ATOM 2356 O O . HIS A 1 291 ? -12 -8.922 1.523 1 95.81 291 HIS A O 1
ATOM 2362 N N . ALA A 1 292 ? -11.016 -10.852 1.021 1 96 292 ALA A N 1
ATOM 2363 C CA . ALA A 1 292 ? -9.68 -10.484 1.482 1 96 292 ALA A CA 1
ATOM 2364 C C . ALA A 1 292 ? -8.609 -11.047 0.559 1 96 292 ALA A C 1
ATOM 2366 O O . ALA A 1 292 ? -8.906 -11.828 -0.35 1 96 292 ALA A O 1
ATOM 2367 N N . GLU A 1 293 ? -7.402 -10.586 0.729 1 95.88 293 GLU A N 1
ATOM 2368 C CA . GLU A 1 293 ? -6.23 -11.117 0.04 1 95.88 293 GLU A CA 1
ATOM 2369 C C . GLU A 1 293 ? -6.348 -10.938 -1.471 1 95.88 293 GLU A C 1
ATOM 2371 O O . GLU A 1 293 ? -6.559 -9.82 -1.953 1 95.88 293 GLU A O 1
ATOM 2376 N N . THR A 1 294 ? -6.184 -11.961 -2.273 1 97.75 294 THR A N 1
ATOM 2377 C CA . THR A 1 294 ? -6.035 -11.758 -3.711 1 97.75 294 THR A CA 1
ATOM 2378 C C . THR A 1 294 ? -7.391 -11.516 -4.367 1 97.75 294 THR A C 1
ATOM 2380 O O . THR A 1 294 ? -7.492 -10.758 -5.336 1 97.75 294 THR A O 1
ATOM 2383 N N . GLU A 1 295 ? -8.453 -12.188 -3.865 1 96.94 295 GLU A N 1
ATOM 2384 C CA . GLU A 1 295 ? -9.781 -11.906 -4.395 1 96.94 295 GLU A CA 1
ATOM 2385 C C . GLU A 1 295 ? -10.18 -10.453 -4.148 1 96.94 295 GLU A C 1
ATOM 2387 O O . GLU A 1 295 ? -10.703 -9.789 -5.043 1 96.94 295 GLU A O 1
ATOM 2392 N N . ALA A 1 296 ? -9.898 -10.023 -2.922 1 97.75 296 ALA A N 1
ATOM 2393 C CA . ALA A 1 296 ? -10.172 -8.625 -2.604 1 97.75 296 ALA A CA 1
ATOM 2394 C C . ALA A 1 296 ? -9.297 -7.691 -3.438 1 97.75 296 ALA A C 1
ATOM 2396 O O . ALA A 1 296 ? -9.727 -6.598 -3.809 1 97.75 296 ALA A O 1
ATOM 2397 N N . PHE A 1 297 ? -8.094 -8.141 -3.695 1 98.75 297 PHE A N 1
ATOM 2398 C CA . PHE A 1 297 ? -7.219 -7.367 -4.566 1 98.75 297 PHE A CA 1
ATOM 2399 C C . PHE A 1 297 ? -7.855 -7.168 -5.938 1 98.75 297 PHE A C 1
ATOM 2401 O O . PHE A 1 297 ? -7.844 -6.059 -6.477 1 98.75 297 PHE A O 1
ATOM 2408 N N . GLY A 1 298 ? -8.344 -8.195 -6.52 1 98.56 298 GLY A N 1
ATOM 2409 C CA . GLY A 1 298 ? -9.055 -8.055 -7.781 1 98.56 298 GLY A CA 1
ATOM 2410 C C . GLY A 1 298 ? -10.188 -7.051 -7.715 1 98.56 298 GLY A C 1
ATOM 2411 O O . GLY A 1 298 ? -10.297 -6.172 -8.57 1 98.56 298 GLY A O 1
ATOM 2412 N N . LYS A 1 299 ? -11.008 -7.152 -6.691 1 97.75 299 LYS A N 1
ATOM 2413 C CA . LYS A 1 299 ? -12.141 -6.246 -6.52 1 97.75 299 LYS A CA 1
ATOM 2414 C C . LYS A 1 299 ? -11.664 -4.809 -6.328 1 97.75 299 LYS A C 1
ATOM 2416 O O . LYS A 1 299 ? -12.289 -3.875 -6.84 1 97.75 299 LYS A O 1
ATOM 2421 N N . LEU A 1 300 ? -10.656 -4.676 -5.555 1 98 300 LEU A N 1
ATOM 2422 C CA . LEU A 1 300 ? -10.109 -3.346 -5.301 1 98 300 LEU A CA 1
ATOM 2423 C C . LEU A 1 300 ? -9.609 -2.709 -6.594 1 98 300 LEU A C 1
ATOM 2425 O O . LEU A 1 300 ? -9.883 -1.539 -6.863 1 98 300 LEU A O 1
ATOM 2429 N N . CYS A 1 301 ? -8.859 -3.471 -7.355 1 98.56 301 CYS A N 1
ATOM 2430 C CA . CYS A 1 301 ? -8.359 -2.969 -8.633 1 98.56 301 CYS A CA 1
ATOM 2431 C C . CYS A 1 301 ? -9.5 -2.529 -9.539 1 98.56 301 CYS A C 1
ATOM 2433 O O . CYS A 1 301 ? -9.438 -1.465 -10.156 1 98.56 301 CYS A O 1
ATOM 2435 N N . LYS A 1 302 ? -10.523 -3.303 -9.57 1 97.5 302 LYS A N 1
ATOM 2436 C CA . LYS A 1 302 ? -11.688 -2.924 -10.367 1 97.5 302 LYS A CA 1
ATOM 2437 C C . LYS A 1 302 ? -12.312 -1.632 -9.852 1 97.5 302 LYS A C 1
ATOM 2439 O O . LYS A 1 302 ? -12.688 -0.76 -10.633 1 97.5 302 LYS A O 1
ATOM 2444 N N . THR A 1 303 ? -12.422 -1.564 -8.562 1 96 303 THR A N 1
ATOM 2445 C CA . THR A 1 303 ? -12.969 -0.365 -7.934 1 96 303 THR A CA 1
ATOM 2446 C C . THR A 1 303 ? -12.141 0.862 -8.305 1 96 303 THR A C 1
ATOM 2448 O O . THR A 1 303 ? -12.688 1.955 -8.484 1 96 303 THR A O 1
ATOM 2451 N N . MET A 1 304 ? -10.891 0.693 -8.469 1 96.56 304 MET A N 1
ATOM 2452 C CA . MET A 1 304 ? -9.984 1.792 -8.773 1 96.56 304 MET A CA 1
ATOM 2453 C C . MET A 1 304 ? -9.938 2.061 -10.273 1 96.56 304 MET A C 1
ATOM 2455 O O . MET A 1 304 ? -9.227 2.959 -10.727 1 96.56 304 MET A O 1
ATOM 2459 N N . GLY A 1 305 ? -10.602 1.251 -11.07 1 96.06 305 GLY A N 1
ATOM 2460 C CA . GLY A 1 305 ? -10.711 1.493 -12.5 1 96.06 305 GLY A CA 1
ATOM 2461 C C . GLY A 1 305 ? -9.664 0.765 -13.312 1 96.06 305 GLY A C 1
ATOM 2462 O O . GLY A 1 305 ? -9.484 1.046 -14.5 1 96.06 305 GLY A O 1
ATOM 2463 N N . PHE A 1 306 ? -8.984 -0.181 -12.727 1 98.38 306 PHE A N 1
ATOM 2464 C CA . PHE A 1 306 ? -7.957 -0.938 -13.438 1 98.38 306 PHE A CA 1
ATOM 2465 C C . PHE A 1 306 ? -8.57 -2.115 -14.18 1 98.38 306 PHE A C 1
ATOM 2467 O O . PHE A 1 306 ? -9.617 -2.633 -13.781 1 98.38 306 PHE A O 1
ATOM 2474 N N . GLN A 1 307 ? -7.887 -2.5 -15.211 1 98.5 307 GLN A N 1
ATOM 2475 C CA . GLN A 1 307 ? -8.281 -3.693 -15.953 1 98.5 307 GLN A CA 1
ATOM 2476 C C . GLN A 1 307 ? -7.789 -4.961 -15.258 1 98.5 307 GLN A C 1
ATOM 2478 O O . GLN A 1 307 ? -6.594 -5.109 -15 1 98.5 307 GLN A O 1
ATOM 2483 N N . VAL A 1 308 ? -8.734 -5.812 -14.961 1 98.81 308 VAL A N 1
ATOM 2484 C CA . VAL A 1 308 ? -8.43 -7.109 -14.367 1 98.81 308 VAL A CA 1
ATOM 2485 C C . VAL A 1 308 ? -8.891 -8.227 -15.297 1 98.81 308 VAL A C 1
ATOM 2487 O O . VAL A 1 308 ? -10.094 -8.422 -15.5 1 98.81 308 VAL A O 1
ATOM 2490 N N . VAL A 1 309 ? -7.863 -9.023 -15.789 1 98.81 309 VAL A N 1
ATOM 2491 C CA . VAL A 1 309 ? -8.195 -9.938 -16.875 1 98.81 309 VAL A CA 1
ATOM 2492 C C . VAL A 1 309 ? -7.598 -11.312 -16.594 1 98.81 309 VAL A C 1
ATOM 2494 O O . VAL A 1 309 ? -6.578 -11.422 -15.906 1 98.81 309 VAL A O 1
ATOM 2497 N N . GLY A 1 310 ? -8.273 -12.344 -17.031 1 98.81 310 GLY A N 1
ATOM 2498 C CA . GLY A 1 310 ? -7.785 -13.711 -17.016 1 98.81 310 GLY A CA 1
ATOM 2499 C C . GLY A 1 310 ? -7.715 -14.344 -18.391 1 98.81 310 GLY A C 1
ATOM 2500 O O . GLY A 1 310 ? -8.438 -13.93 -19.297 1 98.81 310 GLY A O 1
ATOM 2501 N N . LEU A 1 311 ? -6.828 -15.266 -18.562 1 98.81 311 LEU A N 1
ATOM 2502 C CA . LEU A 1 311 ? -6.707 -16.047 -19.797 1 98.81 311 LEU A CA 1
ATOM 2503 C C . LEU A 1 311 ? -7.215 -17.469 -19.578 1 98.81 311 LEU A C 1
ATOM 2505 O O . LEU A 1 311 ? -6.484 -18.328 -19.062 1 98.81 311 LEU A O 1
ATOM 2509 N N . PRO A 1 312 ? -8.406 -17.734 -20.047 1 98.25 312 PRO A N 1
ATOM 2510 C CA . PRO A 1 312 ? -9.008 -19.031 -19.719 1 98.25 312 PRO A CA 1
ATOM 2511 C C . PRO A 1 312 ? -8.266 -20.203 -20.344 1 98.25 312 PRO A C 1
ATOM 2513 O O . PRO A 1 312 ? -8.25 -21.312 -19.781 1 98.25 312 PRO A O 1
ATOM 2516 N N . HIS A 1 313 ? -7.605 -20 -21.469 1 98.12 313 HIS A N 1
ATOM 2517 C CA . HIS A 1 313 ? -7.035 -21.141 -22.203 1 98.12 313 HIS A CA 1
ATOM 2518 C C . HIS A 1 313 ? -5.516 -21.172 -22.062 1 98.12 313 HIS A C 1
ATOM 2520 O O . HIS A 1 313 ? -4.859 -22.062 -22.594 1 98.12 313 HIS A O 1
ATOM 2526 N N . TYR A 1 314 ? -4.871 -20.172 -21.438 1 98.38 314 TYR A N 1
ATOM 2527 C CA . TYR A 1 314 ? -3.461 -20.188 -21.062 1 98.38 314 TYR A CA 1
ATOM 2528 C C . TYR A 1 314 ? -3.264 -20.812 -19.688 1 98.38 314 TYR A C 1
ATOM 2530 O O . TYR A 1 314 ? -3.52 -20.156 -18.672 1 98.38 314 TYR A O 1
ATOM 2538 N N . VAL A 1 315 ? -2.736 -22.031 -19.656 1 96.94 315 VAL A N 1
ATOM 2539 C CA . VAL A 1 315 ? -2.805 -22.828 -18.438 1 96.94 315 VAL A CA 1
ATOM 2540 C C . VAL A 1 315 ? -1.396 -23.047 -17.891 1 96.94 315 VAL A C 1
ATOM 2542 O O . VAL A 1 315 ? -0.469 -23.344 -18.656 1 96.94 315 VAL A O 1
ATOM 2545 N N . ILE A 1 316 ? -1.25 -22.812 -16.609 1 96.31 316 ILE A N 1
ATOM 2546 C CA . ILE A 1 316 ? -0.069 -23.297 -15.906 1 96.31 316 ILE A CA 1
ATOM 2547 C C . ILE A 1 316 ? -0.484 -24.328 -14.852 1 96.31 316 ILE A C 1
ATOM 2549 O O . ILE A 1 316 ? -1.643 -24.359 -14.43 1 96.31 316 ILE A O 1
ATOM 2553 N N . TRP A 1 317 ? 0.458 -25.188 -14.414 1 94.94 317 TRP A N 1
ATOM 2554 C CA . TRP A 1 317 ? 0.095 -26.375 -13.648 1 94.94 317 TRP A CA 1
ATOM 2555 C C . TRP A 1 317 ? 0.702 -26.328 -12.25 1 94.94 317 TRP A C 1
ATOM 2557 O O . TRP A 1 317 ? 1.921 -26.219 -12.102 1 94.94 317 TRP A O 1
ATOM 2567 N N . HIS A 1 318 ? -0.15 -26.344 -11.273 1 94.25 318 HIS A N 1
ATOM 2568 C CA . HIS A 1 318 ? 0.242 -26.469 -9.875 1 94.25 318 HIS A CA 1
ATOM 2569 C C . HIS A 1 318 ? 0.535 -27.922 -9.5 1 94.25 318 HIS A C 1
ATOM 2571 O O . HIS A 1 318 ? -0.094 -28.844 -10.031 1 94.25 318 HIS A O 1
ATOM 2577 N N . ILE A 1 319 ? 1.471 -28.094 -8.555 1 89.38 319 ILE A N 1
ATOM 2578 C CA . ILE A 1 319 ? 1.813 -29.453 -8.141 1 89.38 319 ILE A CA 1
ATOM 2579 C C . ILE A 1 319 ? 0.606 -30.125 -7.484 1 89.38 319 ILE A C 1
ATOM 2581 O O . ILE A 1 319 ? -0.266 -29.438 -6.941 1 89.38 319 ILE A O 1
ATOM 2585 N N . TYR A 1 320 ? 0.606 -31.375 -7.684 1 76.31 320 TYR A N 1
ATOM 2586 C CA . TYR A 1 320 ? -0.427 -32.125 -6.98 1 76.31 320 TYR A CA 1
ATOM 2587 C C . TYR A 1 320 ? 0.056 -32.562 -5.602 1 76.31 320 TYR A C 1
ATOM 2589 O O . TYR A 1 320 ? 1.109 -33.188 -5.477 1 76.31 320 TYR A O 1
ATOM 2597 N N . GLU A 1 321 ? -0.354 -31.875 -4.594 1 65.31 321 GLU A N 1
ATOM 2598 C CA . GLU A 1 321 ? -0.165 -32.406 -3.252 1 65.31 321 GLU A CA 1
ATOM 2599 C C . GLU A 1 321 ? -1.501 -32.781 -2.617 1 65.31 321 GLU A C 1
ATOM 2601 O O . GLU A 1 321 ? -2.393 -31.953 -2.488 1 65.31 321 GLU A O 1
ATOM 2606 N N . PRO A 1 322 ? -1.773 -34.062 -2.43 1 53.19 322 PRO A N 1
ATOM 2607 C CA . PRO A 1 322 ? -3.082 -34.406 -1.864 1 53.19 322 PRO A CA 1
ATOM 2608 C C . PRO A 1 322 ? -3.377 -33.656 -0.57 1 53.19 322 PRO A C 1
ATOM 2610 O O . PRO A 1 322 ? -2.549 -33.625 0.345 1 53.19 322 PRO A O 1
ATOM 2613 N N . SER A 1 323 ? -4.016 -32.531 -0.7 1 46.91 323 SER A N 1
ATOM 2614 C CA . SER A 1 323 ? -4.383 -31.844 0.533 1 46.91 323 SER A CA 1
ATOM 2615 C C . SER A 1 323 ? -5.457 -32.594 1.297 1 46.91 323 SER A C 1
ATOM 2617 O O . SER A 1 323 ? -6.059 -33.531 0.764 1 46.91 323 SER A O 1
ATOM 2619 N N . THR A 1 324 ? -5.543 -32.25 2.605 1 47 324 THR A N 1
ATOM 2620 C CA . THR A 1 324 ? -6.656 -32.812 3.359 1 47 324 THR A CA 1
ATOM 2621 C C . THR A 1 324 ? -7.984 -32.531 2.666 1 47 324 THR A C 1
ATOM 2623 O O . THR A 1 324 ? -8.883 -33.375 2.65 1 47 324 THR A O 1
ATOM 2626 N N . ALA A 1 325 ? -8.125 -31.422 2.125 1 44.62 325 ALA A N 1
ATOM 2627 C CA . ALA A 1 325 ? -9.352 -31 1.436 1 44.62 325 ALA A CA 1
ATOM 2628 C C . ALA A 1 325 ? -9.516 -31.766 0.121 1 44.62 325 ALA A C 1
ATOM 2630 O O . ALA A 1 325 ? -10.633 -32.125 -0.251 1 44.62 325 ALA A O 1
ATOM 2631 N N . ASP A 1 326 ? -8.422 -31.984 -0.542 1 45.59 326 ASP A N 1
ATOM 2632 C CA . ASP A 1 326 ? -8.5 -32.844 -1.712 1 45.59 326 ASP A CA 1
ATOM 2633 C C . ASP A 1 326 ? -9.016 -34.25 -1.332 1 45.59 326 ASP A C 1
ATOM 2635 O O . ASP A 1 326 ? -9.844 -34.812 -2.043 1 45.59 326 ASP A O 1
ATOM 2639 N N . LEU A 1 327 ? -8.516 -34.562 -0.221 1 49.5 327 LEU A N 1
ATOM 2640 C CA . LEU A 1 327 ? -8.984 -35.844 0.32 1 49.5 327 LEU A CA 1
ATOM 2641 C C . LEU A 1 327 ? -10.461 -35.75 0.683 1 49.5 327 LEU A C 1
ATOM 2643 O O . LEU A 1 327 ? -11.219 -36.688 0.409 1 49.5 327 LEU A O 1
ATOM 2647 N N . LYS A 1 328 ? -10.812 -34.656 1.169 1 46.78 328 LYS A N 1
ATOM 2648 C CA . LYS A 1 328 ? -12.211 -34.406 1.52 1 46.78 328 LYS A CA 1
ATOM 2649 C C . LYS A 1 328 ? -13.055 -34.156 0.275 1 46.78 328 LYS A C 1
ATOM 2651 O O . LYS A 1 328 ? -14.172 -34.656 0.163 1 46.78 328 LYS A O 1
ATOM 2656 N N . HIS A 1 329 ? -12.625 -33.406 -0.57 1 46.44 329 HIS A N 1
ATOM 2657 C CA . HIS A 1 329 ? -13.32 -33.156 -1.825 1 46.44 329 HIS A CA 1
ATOM 2658 C C . HIS A 1 329 ? -13.414 -34.406 -2.674 1 46.44 329 HIS A C 1
ATOM 2660 O O . HIS A 1 329 ? -14.461 -34.688 -3.271 1 46.44 329 HIS A O 1
ATOM 2666 N N . MET A 1 330 ? -12.344 -35.125 -2.67 1 47.41 330 MET A N 1
ATOM 2667 C CA . MET A 1 330 ? -12.422 -36.469 -3.256 1 47.41 330 MET A CA 1
ATOM 2668 C C . MET A 1 330 ? -13.477 -37.312 -2.553 1 47.41 330 MET A C 1
ATOM 2670 O O . MET A 1 330 ? -14.219 -38.062 -3.203 1 47.41 330 MET A O 1
ATOM 2674 N N . GLU A 1 331 ? -13.477 -37 -1.357 1 47.94 331 GLU A N 1
ATOM 2675 C CA . GLU A 1 331 ? -14.539 -37.656 -0.597 1 47.94 331 GLU A CA 1
ATOM 2676 C C . GLU A 1 331 ? -15.906 -37.031 -0.917 1 47.94 331 GLU A C 1
ATOM 2678 O O . GLU A 1 331 ? -16.891 -37.781 -1.09 1 47.94 331 GLU A O 1
ATOM 2683 N N . TRP A 1 332 ? -15.906 -35.688 -0.972 1 46.69 332 TRP A N 1
ATOM 2684 C CA . TRP A 1 332 ? -17.125 -34.969 -1.317 1 46.69 332 TRP A CA 1
ATOM 2685 C C . TRP A 1 332 ? -17.516 -35.219 -2.771 1 46.69 332 TRP A C 1
ATOM 2687 O O . TRP A 1 332 ? -18.672 -35.5 -3.072 1 46.69 332 TRP A O 1
ATOM 2697 N N . MET A 1 333 ? -16.641 -35.062 -3.705 1 46.5 333 MET A N 1
ATOM 2698 C CA . MET A 1 333 ? -16.906 -35.375 -5.102 1 46.5 333 MET A CA 1
ATOM 2699 C C . MET A 1 333 ? -17.328 -36.844 -5.242 1 46.5 333 MET A C 1
ATOM 2701 O O . MET A 1 333 ? -18.25 -37.156 -6.004 1 46.5 333 MET A O 1
ATOM 2705 N N . ALA A 1 334 ? -16.656 -37.625 -4.512 1 47.22 334 ALA A N 1
ATOM 2706 C CA . ALA A 1 334 ? -17.125 -39 -4.434 1 47.22 334 ALA A CA 1
ATOM 2707 C C . ALA A 1 334 ? -18.531 -39.094 -3.857 1 47.22 334 ALA A C 1
ATOM 2709 O O . ALA A 1 334 ? -19.375 -39.844 -4.355 1 47.22 334 ALA A O 1
ATOM 2710 N N . SER A 1 335 ? -18.672 -38.156 -2.975 1 47.91 335 SER A N 1
ATOM 2711 C CA . SER A 1 335 ? -20.016 -38.094 -2.395 1 47.91 335 SER A CA 1
ATOM 2712 C C . SER A 1 335 ? -21 -37.406 -3.33 1 47.91 335 SER A C 1
ATOM 2714 O O . SER A 1 335 ? -22.141 -37.812 -3.473 1 47.91 335 SER A O 1
ATOM 2716 N N . GLU A 1 336 ? -20.547 -36.281 -3.969 1 46.25 336 GLU A N 1
ATOM 2717 C CA . GLU A 1 336 ? -21.406 -35.562 -4.902 1 46.25 336 GLU A CA 1
ATOM 2718 C C . GLU A 1 336 ? -21.609 -36.344 -6.195 1 46.25 336 GLU A C 1
ATOM 2720 O O . GLU A 1 336 ? -22.703 -36.344 -6.762 1 46.25 336 GLU A O 1
ATOM 2725 N N . GLU A 1 337 ? -20.578 -36.875 -6.727 1 46.28 337 GLU A N 1
ATOM 2726 C CA . GLU A 1 337 ? -20.766 -37.812 -7.816 1 46.28 337 GLU A CA 1
ATOM 2727 C C . GLU A 1 337 ? -21.75 -38.906 -7.426 1 46.28 337 GLU A C 1
ATOM 2729 O O . GLU A 1 337 ? -22.609 -39.281 -8.219 1 46.28 337 GLU A O 1
ATOM 2734 N N . LEU A 1 338 ? -21.594 -39.281 -6.203 1 47.06 338 LEU A N 1
ATOM 2735 C CA . LEU A 1 338 ? -22.609 -40.219 -5.684 1 47.06 338 LEU A CA 1
ATOM 2736 C C . LEU A 1 338 ? -23.969 -39.531 -5.586 1 47.06 338 LEU A C 1
ATOM 2738 O O . LEU A 1 338 ? -24.984 -40.125 -5.957 1 47.06 338 LEU A O 1
ATOM 2742 N N . ARG A 1 339 ? -23.906 -38.281 -5.238 1 43.91 339 ARG A N 1
ATOM 2743 C CA . ARG A 1 339 ? -25.156 -37.531 -5.164 1 43.91 339 ARG A CA 1
ATOM 2744 C C . ARG A 1 339 ? -25.672 -37.219 -6.559 1 43.91 339 ARG A C 1
ATOM 2746 O O . ARG A 1 339 ? -26.875 -37.312 -6.824 1 43.91 339 ARG A O 1
ATOM 2753 N N . HIS A 1 340 ? -24.844 -36.719 -7.406 1 47.88 340 HIS A N 1
ATOM 2754 C CA . HIS A 1 340 ? -25.219 -36.469 -8.789 1 47.88 340 HIS A CA 1
ATOM 2755 C C . HIS A 1 340 ? -25.656 -37.75 -9.484 1 47.88 340 HIS A C 1
ATOM 2757 O O . HIS A 1 340 ? -26.672 -37.75 -10.195 1 47.88 340 HIS A O 1
ATOM 2763 N N . GLN A 1 341 ? -24.922 -38.75 -9.242 1 47.22 341 GLN A N 1
ATOM 2764 C CA . GLN A 1 341 ? -25.359 -40.062 -9.742 1 47.22 341 GLN A CA 1
ATOM 2765 C C . GLN A 1 341 ? -26.703 -40.438 -9.125 1 47.22 341 GLN A C 1
ATOM 2767 O O . GLN A 1 341 ? -27.594 -40.969 -9.82 1 47.22 341 GLN A O 1
ATOM 2772 N N . GLU A 1 342 ? -26.812 -40.062 -7.941 1 46.59 342 GLU A N 1
ATOM 2773 C CA . GLU A 1 342 ? -28.094 -40.312 -7.27 1 46.59 342 GLU A CA 1
ATOM 2774 C C . GLU A 1 342 ? -29.172 -39.375 -7.777 1 46.59 342 GLU A C 1
ATOM 2776 O O . GLU A 1 342 ? -30.312 -39.781 -7.977 1 46.59 342 GLU A O 1
ATOM 2781 N N . MET A 1 343 ? -28.734 -38.125 -7.953 1 45.78 343 MET A N 1
ATOM 2782 C CA . MET A 1 343 ? -29.672 -37.156 -8.516 1 45.78 343 MET A CA 1
ATOM 2783 C C . MET A 1 343 ? -30.031 -37.531 -9.953 1 45.78 343 MET A C 1
ATOM 2785 O O . MET A 1 343 ? -31.188 -37.438 -10.344 1 45.78 343 MET A O 1
ATOM 2789 N N . LEU A 1 344 ? -29.078 -37.812 -10.742 1 48.44 344 LEU A N 1
ATOM 2790 C CA . LEU A 1 344 ? -29.344 -38.281 -12.094 1 48.44 344 LEU A CA 1
ATOM 2791 C C . LEU A 1 344 ? -30.172 -39.562 -12.07 1 48.44 344 LEU A C 1
ATOM 2793 O O . LEU A 1 344 ? -31.094 -39.719 -12.867 1 48.44 344 LEU A O 1
ATOM 2797 N N . LYS A 1 345 ? -29.891 -40.438 -11.148 1 50.28 345 LYS A N 1
ATOM 2798 C CA . LYS A 1 345 ? -30.703 -41.625 -10.945 1 50.28 345 LYS A CA 1
ATOM 2799 C C . LYS A 1 345 ? -32.125 -41.25 -10.492 1 50.28 345 LYS A C 1
ATOM 2801 O O . LYS A 1 345 ? -33.094 -41.812 -10.984 1 50.28 345 LYS A O 1
ATOM 2806 N N . ASN A 1 346 ? -32.031 -40.188 -9.656 1 45.09 346 ASN A N 1
ATOM 2807 C CA . ASN A 1 346 ? -33.312 -39.75 -9.172 1 45.09 346 ASN A CA 1
ATOM 2808 C C . ASN A 1 346 ? -34.094 -38.969 -10.25 1 45.09 346 ASN A C 1
ATOM 2810 O O . ASN A 1 346 ? -35.312 -39.125 -10.391 1 45.09 346 ASN A O 1
ATOM 2814 N N . LYS A 1 347 ? -33.375 -38.156 -10.992 1 47.88 347 LYS A N 1
ATOM 2815 C CA . LYS A 1 347 ? -34 -37.469 -12.133 1 47.88 347 LYS A CA 1
ATOM 2816 C C . LYS A 1 347 ? -34.469 -38.5 -13.172 1 47.88 347 LYS A C 1
ATOM 2818 O O . LYS A 1 347 ? -35.594 -38.375 -13.703 1 47.88 347 LYS A O 1
ATOM 2823 N N . GLU A 1 348 ? -33.688 -39.312 -13.461 1 51.09 348 GLU A N 1
ATOM 2824 C CA . GLU A 1 348 ? -34.094 -40.406 -14.344 1 51.09 348 GLU A CA 1
ATOM 2825 C C . GLU A 1 348 ? -35.281 -41.156 -13.766 1 51.09 348 GLU A C 1
ATOM 2827 O O . GLU A 1 348 ? -36.219 -41.5 -14.492 1 51.09 348 GLU A O 1
ATOM 2832 N N . ALA A 1 349 ? -35.281 -41.312 -12.469 1 49.75 349 ALA A N 1
ATOM 2833 C CA . ALA A 1 349 ? -36.406 -41.969 -11.781 1 49.75 349 ALA A CA 1
ATOM 2834 C C . ALA A 1 349 ? -37.656 -41.062 -11.797 1 49.75 349 ALA A C 1
ATOM 2836 O O . ALA A 1 349 ? -38.75 -41.531 -12.031 1 49.75 349 ALA A O 1
ATOM 2837 N N . PHE A 1 350 ? -37.281 -39.75 -11.656 1 45.66 350 PHE A N 1
ATOM 2838 C CA . PHE A 1 350 ? -38.375 -38.781 -11.719 1 45.66 350 PHE A CA 1
ATOM 2839 C C . PHE A 1 350 ? -38.906 -38.656 -13.141 1 45.66 350 PHE A C 1
ATOM 2841 O O . PHE A 1 350 ? -40.125 -38.625 -13.344 1 45.66 350 PHE A O 1
ATOM 2848 N N . ASP A 1 351 ? -38.031 -38.5 -14.031 1 49.56 351 ASP A N 1
ATOM 2849 C CA . ASP A 1 351 ? -38.438 -38.438 -15.438 1 49.56 351 ASP A CA 1
ATOM 2850 C C . ASP A 1 351 ? -39.188 -39.719 -15.836 1 49.56 351 ASP A C 1
ATOM 2852 O O . ASP A 1 351 ? -40.188 -39.656 -16.531 1 49.56 351 ASP A O 1
ATOM 2856 N N . ARG A 1 352 ? -38.719 -40.781 -15.383 1 51.59 352 ARG A N 1
ATOM 2857 C CA . ARG A 1 352 ? -39.406 -42.062 -15.633 1 51.59 352 ARG A CA 1
ATOM 2858 C C . ARG A 1 352 ? -40.781 -42.094 -14.938 1 51.59 352 ARG A C 1
ATOM 2860 O O . ARG A 1 352 ? -41.75 -42.531 -15.516 1 51.59 352 ARG A O 1
ATOM 2867 N N . ALA A 1 353 ? -40.719 -41.5 -13.75 1 47.44 353 ALA A N 1
ATOM 2868 C CA . ALA A 1 353 ? -41.969 -41.438 -13.008 1 47.44 353 ALA A CA 1
ATOM 2869 C C . ALA A 1 353 ? -42.938 -40.469 -13.664 1 47.44 353 ALA A C 1
ATOM 2871 O O . ALA A 1 353 ? -44.156 -40.75 -13.758 1 47.44 353 ALA A O 1
ATOM 2872 N N . TRP A 1 354 ? -42.344 -39.375 -14.117 1 44.62 354 TRP A N 1
ATOM 2873 C CA . TRP A 1 354 ? -43.156 -38.375 -14.82 1 44.62 354 TRP A CA 1
ATOM 2874 C C . TRP A 1 354 ? -43.656 -38.906 -16.141 1 44.62 354 TRP A C 1
ATOM 2876 O O . TRP A 1 354 ? -44.844 -38.75 -16.469 1 44.62 354 TRP A O 1
ATOM 2886 N N . GLU A 1 355 ? -42.844 -39.438 -16.906 1 47.44 355 GLU A N 1
ATOM 2887 C CA . GLU A 1 355 ? -43.281 -40.094 -18.141 1 47.44 355 GLU A CA 1
ATOM 2888 C C . GLU A 1 355 ? -44.375 -41.156 -17.875 1 47.44 355 GLU A C 1
ATOM 2890 O O . GLU A 1 355 ? -45.344 -41.219 -18.609 1 47.44 355 GLU A O 1
ATOM 2895 N N . PHE A 1 356 ? -44.156 -41.844 -16.844 1 46.25 356 PHE A N 1
ATOM 2896 C CA . PHE A 1 356 ? -45.156 -42.875 -16.484 1 46.25 356 PHE A CA 1
ATOM 2897 C C . PHE A 1 356 ? -46.438 -42.219 -16 1 46.25 356 PHE A C 1
ATOM 2899 O O . PHE A 1 356 ? -47.531 -42.688 -16.344 1 46.25 356 PHE A O 1
ATOM 2906 N N . ALA A 1 357 ? -46.156 -41.062 -15.234 1 42 357 ALA A N 1
ATOM 2907 C CA . ALA A 1 357 ? -47.344 -40.375 -14.695 1 42 357 ALA A CA 1
ATOM 2908 C C . ALA A 1 357 ? -48.125 -39.688 -15.797 1 42 357 ALA A C 1
ATOM 2910 O O . ALA A 1 357 ? -49.375 -39.719 -15.797 1 42 357 ALA A O 1
ATOM 2911 N N . PHE A 1 358 ? -47.406 -38.969 -16.656 1 43.88 358 PHE A N 1
ATOM 2912 C CA . PHE A 1 358 ? -48.094 -38.156 -17.672 1 43.88 358 PHE A CA 1
ATOM 2913 C C . PHE A 1 358 ? -48.469 -39.031 -18.875 1 43.88 358 PHE A C 1
ATOM 2915 O O . PHE A 1 358 ? -49.312 -38.625 -19.703 1 43.88 358 PHE A O 1
ATOM 2922 N N . GLU A 1 359 ? -47.781 -40 -19.156 1 42.56 359 GLU A N 1
ATOM 2923 C CA . GLU A 1 359 ? -48.25 -40.875 -20.234 1 42.56 359 GLU A CA 1
ATOM 2924 C C . GLU A 1 359 ? -49.719 -41.312 -20.016 1 42.56 359 GLU A C 1
ATOM 2926 O O . GLU A 1 359 ? -50.5 -41.375 -20.969 1 42.56 359 GLU A O 1
ATOM 2931 N N . ASP A 1 360 ? -50 -41.5 -18.719 1 39.56 360 ASP A N 1
ATOM 2932 C CA . ASP A 1 360 ? -51.344 -42.062 -18.5 1 39.56 360 ASP A CA 1
ATOM 2933 C C . ASP A 1 360 ? -52.406 -41 -18.625 1 39.56 360 ASP A C 1
ATOM 2935 O O . ASP A 1 360 ? -53.562 -41.312 -18.938 1 39.56 360 ASP A O 1
ATOM 2939 N N . VAL A 1 361 ? -51.969 -39.688 -18.312 1 42.38 361 VAL A N 1
ATOM 2940 C CA . VAL A 1 361 ? -53 -38.688 -18.172 1 42.38 361 VAL A CA 1
ATOM 2941 C C . VAL A 1 361 ? -53.406 -38.156 -19.547 1 42.38 361 VAL A C 1
ATOM 2943 O O . VAL A 1 361 ? -54.531 -37.719 -19.734 1 42.38 361 VAL A O 1
ATOM 2946 N N . ASN A 1 362 ? -52.562 -38.219 -20.531 1 40.41 362 ASN A N 1
ATOM 2947 C CA . ASN A 1 362 ? -52.875 -37.594 -21.812 1 40.41 362 ASN A CA 1
ATOM 2948 C C . ASN A 1 362 ? -54 -38.281 -22.547 1 40.41 362 ASN A C 1
ATOM 2950 O O . ASN A 1 362 ? -54.812 -37.656 -23.203 1 40.41 362 ASN A O 1
ATOM 2954 N N . GLU A 1 363 ? -53.969 -39.5 -22.531 1 41.78 363 GLU A N 1
ATOM 2955 C CA . GLU A 1 363 ? -54.969 -40.219 -23.312 1 41.78 363 GLU A CA 1
ATOM 2956 C C . GLU A 1 363 ? -56.375 -39.969 -22.734 1 41.78 363 GLU A C 1
ATOM 2958 O O . GLU A 1 363 ? -57.312 -39.781 -23.484 1 41.78 363 GLU A O 1
ATOM 2963 N N . LYS A 1 364 ? -56.438 -40.031 -21.438 1 42.44 364 LYS A N 1
ATOM 2964 C CA . LYS A 1 364 ? -57.719 -40.031 -20.781 1 42.44 364 LYS A CA 1
ATOM 2965 C C . LYS A 1 364 ? -58.312 -38.594 -20.75 1 42.44 364 LYS A C 1
ATOM 2967 O O . LYS A 1 364 ? -59.531 -38.406 -20.891 1 42.44 364 LYS A O 1
ATOM 2972 N N . TRP A 1 365 ? -57.406 -37.625 -20.688 1 41.66 365 TRP A N 1
ATOM 2973 C CA . TRP A 1 365 ? -57.875 -36.25 -20.531 1 41.66 365 TRP A CA 1
ATOM 2974 C C . TRP A 1 365 ? -58.438 -35.719 -21.844 1 41.66 365 TRP A C 1
ATOM 2976 O O . TRP A 1 365 ? -59.469 -35.031 -21.844 1 41.66 365 TRP A O 1
ATOM 2986 N N . HIS A 1 366 ? -57.969 -36.094 -22.984 1 42.16 366 HIS A N 1
ATOM 2987 C CA . HIS A 1 366 ? -58.562 -35.688 -24.25 1 42.16 366 HIS A CA 1
ATOM 2988 C C . HIS A 1 366 ? -60 -36.188 -24.375 1 42.16 366 HIS A C 1
ATOM 2990 O O . HIS A 1 366 ? -60.875 -35.438 -24.844 1 42.16 366 HIS A O 1
ATOM 2996 N N . GLN A 1 367 ? -60.219 -37.375 -23.969 1 41.06 367 GLN A N 1
ATOM 2997 C CA . GLN A 1 367 ? -61.562 -37.969 -24.047 1 41.06 367 GLN A CA 1
ATOM 2998 C C . GLN A 1 367 ? -62.5 -37.281 -23.078 1 41.06 367 GLN A C 1
ATOM 3000 O O . GLN A 1 367 ? -63.656 -37 -23.422 1 41.06 367 GLN A O 1
ATOM 3005 N N . GLU A 1 368 ? -62 -37 -21.875 1 38.75 368 GLU A N 1
ATOM 3006 C CA . GLU A 1 368 ? -62.875 -36.5 -20.828 1 38.75 368 GLU A CA 1
ATOM 3007 C C . GLU A 1 368 ? -63.219 -35.031 -21.094 1 38.75 368 GLU A C 1
ATOM 3009 O O . GLU A 1 368 ? -64.312 -34.594 -20.812 1 38.75 368 GLU A O 1
ATOM 3014 N N . LYS A 1 369 ? -62.281 -34.312 -21.672 1 39 369 LYS A N 1
ATOM 3015 C CA . LYS A 1 369 ? -62.562 -32.938 -22.062 1 39 369 LYS A CA 1
ATOM 3016 C C . LYS A 1 369 ? -63.656 -32.875 -23.141 1 39 369 LYS A C 1
ATOM 3018 O O . LYS A 1 369 ? -64.5 -32 -23.078 1 39 369 LYS A O 1
ATOM 3023 N N . PHE A 1 370 ? -63.625 -33.75 -24.094 1 39.78 370 PHE A N 1
ATOM 3024 C CA . PHE A 1 370 ? -64.688 -33.812 -25.109 1 39.78 370 PHE A CA 1
ATOM 3025 C C . PHE A 1 370 ? -66 -34.094 -24.453 1 39.78 370 PHE A C 1
ATOM 3027 O O . PHE A 1 370 ? -67.062 -33.5 -24.812 1 39.78 370 PHE A O 1
ATOM 3034 N N . ASP A 1 371 ? -66.062 -35.125 -23.609 1 37.66 371 ASP A N 1
ATOM 3035 C CA . ASP A 1 371 ? -67.312 -35.594 -23.078 1 37.66 371 ASP A CA 1
ATOM 3036 C C . ASP A 1 371 ? -67.938 -34.562 -22.125 1 37.66 371 ASP A C 1
ATOM 3038 O O . ASP A 1 371 ? -69.188 -34.469 -22 1 37.66 371 ASP A O 1
ATOM 3042 N N . MET A 1 372 ? -67 -33.969 -21.344 1 33 372 MET A N 1
ATOM 3043 C CA . MET A 1 372 ? -67.562 -33.062 -20.344 1 33 372 MET A CA 1
ATOM 3044 C C . MET A 1 372 ? -68.125 -31.828 -21 1 33 372 MET A C 1
ATOM 3046 O O . MET A 1 372 ? -69 -31.141 -20.391 1 33 372 MET A O 1
ATOM 3050 N N . PHE A 1 373 ? -67.5 -31.344 -22.094 1 36.62 373 PHE A N 1
ATOM 3051 C CA . PHE A 1 373 ? -68.188 -30.203 -22.719 1 36.62 373 PHE A CA 1
ATOM 3052 C C . PHE A 1 373 ? -69.562 -30.562 -23.219 1 36.62 373 PHE A C 1
ATOM 3054 O O . PHE A 1 373 ? -70.312 -29.688 -23.594 1 36.62 373 PHE A O 1
ATOM 3061 N N . LYS A 1 374 ? -69.75 -31.812 -23.547 1 34.06 374 LYS A N 1
ATOM 3062 C CA . LYS A 1 374 ? -71.062 -32.156 -24.078 1 34.06 374 LYS A CA 1
ATOM 3063 C C . LYS A 1 374 ? -72.125 -31.875 -23.047 1 34.06 374 LYS A C 1
ATOM 3065 O O . LYS A 1 374 ? -73.25 -31.438 -23.391 1 34.06 374 LYS A O 1
ATOM 3070 N N . ASN A 1 375 ? -71.938 -32.438 -21.891 1 30.53 375 ASN A N 1
ATOM 3071 C CA . ASN A 1 375 ? -73.188 -32.562 -21.078 1 30.53 375 ASN A CA 1
ATOM 3072 C C . ASN A 1 375 ? -73.562 -31.25 -20.438 1 30.53 375 ASN A C 1
ATOM 3074 O O . ASN A 1 375 ? -74.5 -31.203 -19.656 1 30.53 375 ASN A O 1
ATOM 3078 N N . ASN A 1 376 ? -72.625 -30.359 -20.125 1 26.95 376 ASN A N 1
ATOM 3079 C CA . ASN A 1 376 ? -73.188 -29.344 -19.219 1 26.95 376 ASN A CA 1
ATOM 3080 C C . ASN A 1 376 ? -74.062 -28.375 -19.922 1 26.95 376 ASN A C 1
ATOM 3082 O O . ASN A 1 376 ? -73.625 -27.438 -20.594 1 26.95 376 ASN A O 1
ATOM 3086 N N . ASP A 1 377 ? -75.188 -28.891 -20.438 1 29.06 377 ASP A N 1
ATOM 3087 C CA . ASP A 1 377 ? -76.375 -28.156 -20.906 1 29.06 377 ASP A CA 1
ATOM 3088 C C . ASP A 1 377 ? -76.875 -27.188 -19.844 1 29.06 377 ASP A C 1
ATOM 3090 O O . ASP A 1 377 ? -77.688 -27.547 -18.984 1 29.06 377 ASP A O 1
ATOM 3094 N N . LEU A 1 378 ? -76 -26.641 -19.047 1 24.22 378 LEU A N 1
ATOM 3095 C CA . LEU A 1 378 ? -76.438 -25.766 -18 1 24.22 378 LEU A CA 1
ATOM 3096 C C . LEU A 1 378 ? -77.312 -24.625 -18.578 1 24.22 378 LEU A C 1
ATOM 3098 O O . LEU A 1 378 ? -77.5 -23.609 -17.922 1 24.22 378 LEU A O 1
ATOM 3102 N N . SER A 1 379 ? -77.875 -24.812 -19.766 1 27.14 379 SER A N 1
ATOM 3103 C CA . SER A 1 379 ? -78.812 -23.812 -20.234 1 27.14 379 SER A CA 1
ATOM 3104 C C . SER A 1 379 ? -79.812 -23.469 -19.156 1 27.14 379 SER A C 1
ATOM 3106 O O . SER A 1 379 ? -80.25 -22.328 -19.047 1 27.14 379 SER A O 1
ATOM 3108 N N . LYS A 1 380 ? -80.438 -24.562 -18.594 1 30.39 380 LYS A N 1
ATOM 3109 C CA . LYS A 1 380 ? -81.812 -24.391 -18.031 1 30.39 380 LYS A CA 1
ATOM 3110 C C . LYS A 1 380 ? -81.75 -23.625 -16.703 1 30.39 380 LYS A C 1
ATOM 3112 O O . LYS A 1 380 ? -82.75 -23.484 -16.031 1 30.39 380 LYS A O 1
ATOM 3117 N N . LEU A 1 381 ? -80.5 -23.562 -16.078 1 23.67 381 LEU A N 1
ATOM 3118 C CA . LEU A 1 381 ? -80.75 -22.922 -14.789 1 23.67 381 LEU A CA 1
ATOM 3119 C C . LEU A 1 381 ? -81.125 -21.453 -14.984 1 23.67 381 LEU A C 1
ATOM 3121 O O . LEU A 1 381 ? -80.375 -20.719 -15.656 1 23.67 381 LEU A O 1
ATOM 3125 N N . GLN A 1 382 ? -82.312 -21.188 -14.93 1 23.77 382 GLN A N 1
ATOM 3126 C CA . GLN A 1 382 ? -83.188 -20 -15.023 1 23.77 382 GLN A CA 1
ATOM 3127 C C . GLN A 1 382 ? -82.688 -18.875 -14.148 1 23.77 382 GLN A C 1
ATOM 3129 O O . GLN A 1 382 ? -83.062 -18.719 -12.992 1 23.77 382 GLN A O 1
ATOM 3134 N N . ILE A 1 383 ? -81.375 -18.797 -13.953 1 22.31 383 ILE A N 1
ATOM 3135 C CA . ILE A 1 383 ? -81.062 -17.688 -13.055 1 22.31 383 ILE A CA 1
ATOM 3136 C C . ILE A 1 383 ? -81.75 -16.422 -13.547 1 22.31 383 ILE A C 1
ATOM 3138 O O . ILE A 1 383 ? -81.75 -16.125 -14.742 1 22.31 383 ILE A O 1
ATOM 3142 N N . GLY A 1 384 ? -82.625 -15.891 -12.656 1 22.89 384 GLY A N 1
ATOM 3143 C CA . GLY A 1 384 ? -83.5 -14.727 -12.727 1 22.89 384 GLY A CA 1
ATOM 3144 C C . GLY A 1 384 ? -82.812 -13.516 -13.352 1 22.89 384 GLY A C 1
ATOM 3145 O O . GLY A 1 384 ? -81.562 -13.422 -13.344 1 22.89 384 GLY A O 1
ATOM 3146 N N . ARG A 1 385 ? -83.375 -12.977 -14.297 1 26.53 385 ARG A N 1
ATOM 3147 C CA . ARG A 1 385 ? -83.25 -11.766 -15.109 1 26.53 385 ARG A CA 1
ATOM 3148 C C . ARG A 1 385 ? -83.25 -10.523 -14.227 1 26.53 385 ARG A C 1
ATOM 3150 O O . ARG A 1 385 ? -84.25 -10.172 -13.617 1 26.53 385 ARG A O 1
ATOM 3157 N N . VAL A 1 386 ? -82.188 -10.461 -13.25 1 24.08 386 VAL A N 1
ATOM 3158 C CA . VAL A 1 386 ? -82.312 -9.219 -12.484 1 24.08 386 VAL A CA 1
ATOM 3159 C C . VAL A 1 386 ? -82.438 -8.039 -13.438 1 24.08 386 VAL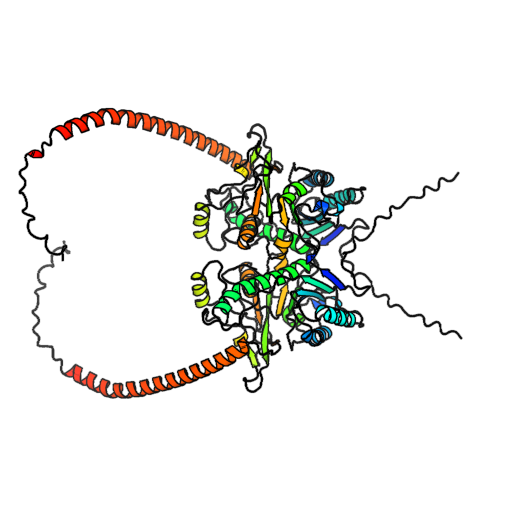 A C 1
ATOM 3161 O O . VAL A 1 386 ? -81.812 -8.008 -14.5 1 24.08 386 VAL A O 1
ATOM 3164 N N . HIS A 1 387 ? -83.562 -7.281 -13.242 1 25.73 387 HIS A N 1
ATOM 3165 C CA . HIS A 1 387 ? -84.062 -6.09 -13.891 1 25.73 387 HIS A CA 1
ATOM 3166 C C . HIS A 1 387 ? -83.125 -4.914 -13.766 1 25.73 387 HIS A C 1
ATOM 3168 O O . HIS A 1 387 ? -82.812 -4.461 -12.656 1 25.73 387 HIS A O 1
ATOM 3174 N N . TRP A 1 388 ? -82 -4.992 -14.5 1 22.75 388 TRP A N 1
ATOM 3175 C CA . TRP A 1 388 ? -81.188 -3.793 -14.57 1 22.75 388 TRP A CA 1
ATOM 3176 C C . TRP A 1 388 ? -82 -2.605 -15.086 1 22.75 388 TRP A C 1
ATOM 3178 O O . TRP A 1 388 ? -81.438 -1.626 -15.57 1 22.75 388 TRP A O 1
ATOM 3188 N N . ASP A 1 389 ? -83.25 -2.611 -14.922 1 22.78 389 ASP A N 1
ATOM 3189 C CA . ASP A 1 389 ? -83.875 -1.454 -15.523 1 22.78 389 ASP A CA 1
ATOM 3190 C C . ASP A 1 389 ? -83.25 -0.151 -15.016 1 22.78 389 ASP A C 1
ATOM 3192 O O . ASP A 1 389 ? -83.062 0.786 -15.789 1 22.78 389 ASP A O 1
ATOM 3196 N N . GLU A 1 390 ? -83.438 0.126 -13.672 1 24.56 390 GLU A N 1
ATOM 3197 C CA . GLU A 1 390 ? -83.625 1.525 -13.32 1 24.56 390 GLU A CA 1
ATOM 3198 C C . GLU A 1 390 ? -82.312 2.314 -13.375 1 24.56 390 GLU A C 1
ATOM 3200 O O . GLU A 1 390 ? -82.375 3.543 -13.477 1 24.56 390 GLU A O 1
ATOM 3205 N N . VAL A 1 391 ? -81.25 1.847 -12.836 1 23.16 391 VAL A N 1
ATOM 3206 C CA . VAL A 1 391 ? -80.438 2.947 -12.344 1 23.16 391 VAL A CA 1
ATOM 3207 C C . VAL A 1 391 ? -79.812 3.672 -13.523 1 23.16 391 VAL A C 1
ATOM 3209 O O . VAL A 1 391 ? -78.75 3.207 -14.07 1 23.16 391 VAL A O 1
ATOM 3212 N N . ASP A 1 392 ? -80.375 3.803 -14.742 1 20.94 392 ASP A N 1
ATOM 3213 C CA . ASP A 1 392 ? -80 4.516 -15.945 1 20.94 392 ASP A CA 1
ATOM 3214 C C . ASP A 1 392 ? -79.75 5.996 -15.648 1 20.94 392 ASP A C 1
ATOM 3216 O O . ASP A 1 392 ? -79.188 6.723 -16.484 1 20.94 392 ASP A O 1
ATOM 3220 N N . GLU A 1 393 ? -80.438 6.738 -14.758 1 23.14 393 GLU A N 1
ATOM 3221 C CA . GLU A 1 393 ? -80.625 8.148 -15.094 1 23.14 393 GLU A CA 1
ATOM 3222 C C . GLU A 1 393 ? -79.312 8.922 -14.938 1 23.14 393 GLU A C 1
ATOM 3224 O O . GLU A 1 393 ? -79 9.812 -15.742 1 23.14 393 GLU A O 1
ATOM 3229 N N . TYR A 1 394 ? -78.625 9.023 -13.75 1 22.94 394 TYR A N 1
ATOM 3230 C CA . TYR A 1 394 ? -78 10.297 -13.422 1 22.94 394 TYR A CA 1
ATOM 3231 C C . TYR A 1 394 ? -76.75 10.523 -14.258 1 22.94 394 TYR A C 1
ATOM 3233 O O . TYR A 1 394 ? -76 11.484 -14.039 1 22.94 394 TYR A O 1
ATOM 3241 N N . LEU A 1 395 ? -76.188 9.609 -15.023 1 18.55 395 LEU A N 1
ATOM 3242 C CA . LEU A 1 395 ? -75.125 10.203 -15.773 1 18.55 395 LEU A CA 1
ATOM 3243 C C . LEU A 1 395 ? -75.625 11.141 -16.859 1 18.55 395 LEU A C 1
ATOM 3245 O O . LEU A 1 395 ? -74.875 11.836 -17.516 1 18.55 395 LEU A O 1
ATOM 3249 N N . VAL A 1 396 ? -76.875 11.047 -17.375 1 22.77 396 VAL A N 1
ATOM 3250 C CA . VAL A 1 396 ? -76.875 11.805 -18.625 1 22.77 396 VAL A CA 1
ATOM 3251 C C . VAL A 1 396 ? -77.125 13.289 -18.328 1 22.77 396 VAL A C 1
ATOM 3253 O O . VAL A 1 396 ? -76.938 14.133 -19.219 1 22.77 396 VAL A O 1
ATOM 3256 N N . GLU A 1 397 ? -77.562 13.703 -17.078 1 21.47 397 GLU A N 1
ATOM 3257 C CA . GLU A 1 397 ? -77.875 15.117 -17.219 1 21.47 397 GLU A CA 1
ATOM 3258 C C . GLU A 1 397 ? -76.625 15.992 -17.172 1 21.47 397 GLU A C 1
ATOM 3260 O O . GLU A 1 397 ? -75.75 15.75 -16.359 1 21.47 397 GLU A O 1
ATOM 3265 N N . MET B 1 1 ? 59.062 28.656 4.133 1 27.81 1 MET B N 1
ATOM 3266 C CA . MET B 1 1 ? 58.438 27.75 5.082 1 27.81 1 MET B CA 1
ATOM 3267 C C . MET B 1 1 ? 57.031 27.359 4.605 1 27.81 1 MET B C 1
ATOM 3269 O O . MET B 1 1 ? 56.125 28.203 4.562 1 27.81 1 MET B O 1
ATOM 3273 N N . GLN B 1 2 ? 56.875 26.469 3.578 1 28.02 2 GLN B N 1
ATOM 3274 C CA . GLN B 1 2 ? 55.781 26.094 2.699 1 28.02 2 GLN B CA 1
ATOM 3275 C C . GLN B 1 2 ? 54.719 25.328 3.461 1 28.02 2 GLN B C 1
ATOM 3277 O O . GLN B 1 2 ? 54.969 24.25 4.008 1 28.02 2 GLN B O 1
ATOM 3282 N N . ASN B 1 3 ? 53.75 26.078 4.195 1 28.02 3 ASN B N 1
ATOM 3283 C CA . ASN B 1 3 ? 52.688 25.578 5.078 1 28.02 3 ASN B CA 1
ATOM 3284 C C . ASN B 1 3 ? 51.812 24.578 4.367 1 28.02 3 ASN B C 1
ATOM 3286 O O . ASN B 1 3 ? 51.094 24.922 3.422 1 28.02 3 ASN B O 1
ATOM 3290 N N . ASP B 1 4 ? 52.219 23.297 4.223 1 27.41 4 ASP B N 1
ATOM 3291 C CA . ASP B 1 4 ? 51.531 22.156 3.627 1 27.41 4 ASP B CA 1
ATOM 3292 C C . ASP B 1 4 ? 50.188 21.891 4.328 1 27.41 4 ASP B C 1
ATOM 3294 O O . ASP B 1 4 ? 50.156 21.422 5.469 1 27.41 4 ASP B O 1
ATOM 3298 N N . ASP B 1 5 ? 49.219 22.812 4.219 1 27.28 5 ASP B N 1
ATOM 3299 C CA . ASP B 1 5 ? 47.875 22.703 4.82 1 27.28 5 ASP B CA 1
ATOM 3300 C C . ASP B 1 5 ? 47.219 21.375 4.449 1 27.28 5 ASP B C 1
ATOM 3302 O O . ASP B 1 5 ? 46.938 21.125 3.277 1 27.28 5 ASP B O 1
ATOM 3306 N N . HIS B 1 6 ? 47.594 20.266 5.105 1 27.95 6 HIS B N 1
ATOM 3307 C CA . HIS B 1 6 ? 47 18.922 4.992 1 27.95 6 HIS B CA 1
ATOM 3308 C C . HIS B 1 6 ? 45.5 18.969 5.172 1 27.95 6 HIS B C 1
ATOM 3310 O O . HIS B 1 6 ? 45 19.406 6.215 1 27.95 6 HIS B O 1
ATOM 3316 N N . TYR B 1 7 ? 44.719 19.266 4.117 1 26.25 7 TYR B N 1
ATOM 3317 C CA . TYR B 1 7 ? 43.25 19.219 4.113 1 26.25 7 TYR B CA 1
ATOM 3318 C C . TYR B 1 7 ? 42.75 17.891 4.633 1 26.25 7 TYR B C 1
ATOM 3320 O O . TYR B 1 7 ? 43.125 16.828 4.109 1 26.25 7 TYR B O 1
ATOM 3328 N N . TYR B 1 8 ? 42.594 17.719 5.961 1 26.23 8 TYR B N 1
ATOM 3329 C CA . TYR B 1 8 ? 41.938 16.594 6.594 1 26.23 8 TYR B CA 1
ATOM 3330 C C . TYR B 1 8 ? 40.594 16.297 5.93 1 26.23 8 TYR B C 1
ATOM 3332 O O . TYR B 1 8 ? 39.688 17.141 5.934 1 26.23 8 TYR B O 1
ATOM 3340 N N . THR B 1 9 ? 40.625 15.586 4.84 1 27.47 9 THR B N 1
ATOM 3341 C CA . THR B 1 9 ? 39.375 15.109 4.246 1 27.47 9 THR B CA 1
ATOM 3342 C C . THR B 1 9 ? 38.625 14.219 5.227 1 27.47 9 THR B C 1
ATOM 3344 O O . THR B 1 9 ? 39.156 13.219 5.711 1 27.47 9 THR B O 1
ATOM 3347 N N . PRO B 1 10 ? 37.781 14.859 6.016 1 26.41 10 PRO B N 1
ATOM 3348 C CA . PRO B 1 10 ? 37.031 14.023 6.969 1 26.41 10 PRO B CA 1
ATOM 3349 C C . PRO B 1 10 ? 36.5 12.734 6.34 1 26.41 10 PRO B C 1
ATOM 3351 O O . PRO B 1 10 ? 36.219 12.703 5.145 1 26.41 10 PRO B O 1
ATOM 3354 N N . ASP B 1 11 ? 36.969 11.641 6.793 1 26.45 11 ASP B N 1
ATOM 3355 C CA . ASP B 1 11 ? 36.5 10.289 6.5 1 26.45 11 ASP B CA 1
ATOM 3356 C C . ASP B 1 11 ? 35 10.188 6.613 1 26.45 11 ASP B C 1
ATOM 3358 O O . ASP B 1 11 ? 34.469 9.984 7.707 1 26.45 11 ASP B O 1
ATOM 3362 N N . ILE B 1 12 ? 34.281 11.062 5.996 1 28.02 12 ILE B N 1
ATOM 3363 C CA . ILE B 1 12 ? 32.844 10.891 6.016 1 28.02 12 ILE B CA 1
ATOM 3364 C C . ILE B 1 12 ? 32.469 9.453 5.641 1 28.02 12 ILE B C 1
ATOM 3366 O O . ILE B 1 12 ? 32.844 8.977 4.562 1 28.02 12 ILE B O 1
ATOM 3370 N N . PRO B 1 13 ? 32.25 8.648 6.695 1 29.02 13 PRO B N 1
ATOM 3371 C CA . PRO B 1 13 ? 31.875 7.277 6.355 1 29.02 13 PRO B CA 1
ATOM 3372 C C . PRO B 1 13 ? 30.875 7.203 5.207 1 29.02 13 PRO B C 1
ATOM 3374 O O . PRO B 1 13 ? 29.922 7.984 5.168 1 29.02 13 PRO B O 1
ATOM 3377 N N . ASN B 1 14 ? 31.297 6.941 4.016 1 29.11 14 ASN B N 1
ATOM 3378 C CA . ASN B 1 14 ? 30.625 6.809 2.729 1 29.11 14 ASN B CA 1
ATOM 3379 C C . ASN B 1 14 ? 29.188 6.324 2.895 1 29.11 14 ASN B C 1
ATOM 3381 O O . ASN B 1 14 ? 28.266 7.129 2.869 1 29.11 14 ASN B O 1
ATOM 3385 N N . SER B 1 15 ? 28.859 5.148 2.221 1 32.09 15 SER B N 1
ATOM 3386 C CA . SER B 1 15 ? 27.594 4.559 1.808 1 32.09 15 SER B CA 1
ATOM 3387 C C . SER B 1 15 ? 26.812 4.016 3.006 1 32.09 15 SER B C 1
ATOM 3389 O O . SER B 1 15 ? 27.359 3.26 3.811 1 32.09 15 SER B O 1
ATOM 3391 N N . VAL B 1 16 ? 26.016 4.723 3.646 1 34.84 16 VAL B N 1
ATOM 3392 C CA . VAL B 1 16 ? 25.141 4.145 4.664 1 34.84 16 VAL B CA 1
ATOM 3393 C C . VAL B 1 16 ? 24.766 2.719 4.27 1 34.84 16 VAL B C 1
ATOM 3395 O O . VAL B 1 16 ? 24 2.514 3.312 1 34.84 16 VAL B O 1
ATOM 3398 N N . GLN B 1 17 ? 25.625 1.622 4.383 1 35.38 17 GLN B N 1
ATOM 3399 C CA . GLN B 1 17 ? 25.547 0.194 4.094 1 35.38 17 GLN B CA 1
ATOM 3400 C C . GLN B 1 17 ? 24.312 -0.436 4.754 1 35.38 17 GLN B C 1
ATOM 3402 O O . GLN B 1 17 ? 24.062 -0.21 5.938 1 35.38 17 GLN B O 1
ATOM 3407 N N . SER B 1 18 ? 23.328 -0.756 3.979 1 42.31 18 SER B N 1
ATOM 3408 C CA . SER B 1 18 ? 22.297 -1.645 4.48 1 42.31 18 SER B CA 1
ATOM 3409 C C . SER B 1 18 ? 22.875 -2.717 5.398 1 42.31 18 SER B C 1
ATOM 3411 O O . SER B 1 18 ? 23.922 -3.289 5.102 1 42.31 18 SER B O 1
ATOM 3413 N N . SER B 1 19 ? 22.703 -2.572 6.652 1 44.94 19 SER B N 1
ATOM 3414 C CA . SER B 1 19 ? 23.188 -3.582 7.586 1 44.94 19 SER B CA 1
ATOM 3415 C C . SER B 1 19 ? 22.859 -4.988 7.094 1 44.94 19 SER B C 1
ATOM 3417 O O . SER B 1 19 ? 23.094 -5.969 7.809 1 44.94 19 SER B O 1
ATOM 3419 N N . ALA B 1 20 ? 22.234 -5.098 5.934 1 49.47 20 ALA B N 1
ATOM 3420 C CA . ALA B 1 20 ? 21.969 -6.484 5.562 1 49.47 20 ALA B CA 1
ATOM 3421 C C . ALA B 1 20 ? 23.266 -7.18 5.117 1 49.47 20 ALA B C 1
ATOM 3423 O O . ALA B 1 20 ? 24.078 -6.598 4.398 1 49.47 20 ALA B O 1
ATOM 3424 N N . PRO B 1 21 ? 23.594 -8.281 5.84 1 47.28 21 PRO B N 1
ATOM 3425 C CA . PRO B 1 21 ? 24.75 -9.031 5.352 1 47.28 21 PRO B CA 1
ATOM 3426 C C . PRO B 1 21 ? 24.719 -9.258 3.84 1 47.28 21 PRO B C 1
ATOM 3428 O O . PRO B 1 21 ? 23.688 -9.664 3.297 1 47.28 21 PRO B O 1
ATOM 3431 N N . GLU B 1 22 ? 25.344 -8.336 3.127 1 52.97 22 GLU B N 1
ATOM 3432 C CA . GLU B 1 22 ? 25.5 -8.586 1.697 1 52.97 22 GLU B CA 1
ATOM 3433 C C . GLU B 1 22 ? 26.344 -9.836 1.447 1 52.97 22 GLU B C 1
ATOM 3435 O O . GLU B 1 22 ? 27.359 -10.055 2.113 1 52.97 22 GLU B O 1
ATOM 3440 N N . TRP B 1 23 ? 25.641 -10.867 1.034 1 54.16 23 TRP B N 1
ATOM 3441 C CA . TRP B 1 23 ? 26.5 -11.938 0.53 1 54.16 23 TRP B CA 1
ATOM 3442 C C . TRP B 1 23 ? 27.562 -11.391 -0.404 1 54.16 23 TRP B C 1
ATOM 3444 O O . TRP B 1 23 ? 27.328 -10.438 -1.148 1 54.16 23 TRP B O 1
ATOM 3454 N N . ASP B 1 24 ? 28.688 -11.344 -0.061 1 54.84 24 ASP B N 1
ATOM 3455 C CA . ASP B 1 24 ? 29.906 -10.891 -0.733 1 54.84 24 ASP B CA 1
ATOM 3456 C C . ASP B 1 24 ? 29.797 -11.055 -2.246 1 54.84 24 ASP B C 1
ATOM 3458 O O . ASP B 1 24 ? 29.859 -12.172 -2.766 1 54.84 24 ASP B O 1
ATOM 3462 N N . GLY B 1 25 ? 29.359 -10.008 -3.057 1 60.97 25 GLY B N 1
ATOM 3463 C CA . GLY B 1 25 ? 29.562 -9.883 -4.492 1 60.97 25 GLY B CA 1
ATOM 3464 C C . GLY B 1 25 ? 28.375 -10.398 -5.301 1 60.97 25 GLY B C 1
ATOM 3465 O O . GLY B 1 25 ? 28.375 -10.297 -6.531 1 60.97 25 GLY B O 1
ATOM 3466 N N . LEU B 1 26 ? 27.328 -11.047 -4.688 1 68.5 26 LEU B N 1
ATOM 3467 C CA . LEU B 1 26 ? 26.297 -11.727 -5.48 1 68.5 26 LEU B CA 1
ATOM 3468 C C . LEU B 1 26 ? 25.016 -10.906 -5.523 1 68.5 26 LEU B C 1
ATOM 3470 O O . LEU B 1 26 ? 24 -11.367 -6.055 1 68.5 26 LEU B O 1
ATOM 3474 N N . ASP B 1 27 ? 24.891 -9.531 -5.082 1 73.38 27 ASP B N 1
ATOM 3475 C CA . ASP B 1 27 ? 23.719 -8.664 -5.113 1 73.38 27 ASP B CA 1
ATOM 3476 C C . ASP B 1 27 ? 22.547 -9.289 -4.375 1 73.38 27 ASP B C 1
ATOM 3478 O O . ASP B 1 27 ? 21.406 -9.25 -4.859 1 73.38 27 ASP B O 1
ATOM 3482 N N . VAL B 1 28 ? 22.875 -10.133 -3.439 1 79.75 28 VAL B N 1
ATOM 3483 C CA . VAL B 1 28 ? 21.844 -10.719 -2.576 1 79.75 28 VAL B CA 1
ATOM 3484 C C . VAL B 1 28 ? 21.859 -10.023 -1.219 1 79.75 28 VAL B C 1
ATOM 3486 O O . VAL B 1 28 ? 22.906 -9.898 -0.581 1 79.75 28 VAL B O 1
ATOM 3489 N N . GLU B 1 29 ? 20.734 -9.469 -0.881 1 86.44 29 GLU B N 1
ATOM 3490 C CA . GLU B 1 29 ? 20.578 -8.812 0.417 1 86.44 29 GLU B CA 1
ATOM 3491 C C . GLU B 1 29 ? 19.578 -9.562 1.294 1 86.44 29 GLU B C 1
ATOM 3493 O O . GLU B 1 29 ? 18.547 -10.047 0.805 1 86.44 29 GLU B O 1
ATOM 3498 N N . PHE B 1 30 ? 19.922 -9.711 2.557 1 88.56 30 PHE B N 1
ATOM 3499 C CA . PHE B 1 30 ? 19.062 -10.375 3.531 1 88.56 30 PHE B CA 1
ATOM 3500 C C . PHE B 1 30 ? 18.594 -9.391 4.598 1 88.56 30 PHE B C 1
ATOM 3502 O O . PHE B 1 30 ? 19.391 -8.633 5.141 1 88.56 30 PHE B O 1
ATOM 3509 N N . TYR B 1 31 ? 17.297 -9.438 4.871 1 88.94 31 TYR B N 1
ATOM 3510 C CA . TYR B 1 31 ? 16.703 -8.602 5.914 1 88.94 31 TYR B CA 1
ATOM 3511 C C . TYR B 1 31 ? 15.914 -9.445 6.906 1 88.94 31 TYR B C 1
ATOM 3513 O O . TYR B 1 31 ? 15 -10.18 6.52 1 88.94 31 TYR B O 1
ATOM 3521 N N . ASP B 1 32 ? 16.281 -9.359 8.148 1 88.94 32 ASP B N 1
ATOM 3522 C CA . ASP B 1 32 ? 15.414 -9.82 9.227 1 88.94 32 ASP B CA 1
ATOM 3523 C C . ASP B 1 32 ? 14.469 -8.711 9.68 1 88.94 32 ASP B C 1
ATOM 3525 O O . ASP B 1 32 ? 14.867 -7.82 10.43 1 88.94 32 ASP B O 1
ATOM 3529 N N . LEU B 1 33 ? 13.297 -8.82 9.297 1 87.56 33 LEU B N 1
ATOM 3530 C CA . LEU B 1 33 ? 12.367 -7.719 9.469 1 87.56 33 LEU B CA 1
ATOM 3531 C C . LEU B 1 33 ? 11.945 -7.59 10.93 1 87.56 33 LEU B C 1
ATOM 3533 O O . LEU B 1 33 ? 11.375 -6.57 11.328 1 87.56 33 LEU B O 1
ATOM 3537 N N . ALA B 1 34 ? 12.195 -8.586 11.719 1 82.38 34 ALA B N 1
ATOM 3538 C CA . ALA B 1 34 ? 11.891 -8.516 13.148 1 82.38 34 ALA B CA 1
ATOM 3539 C C . ALA B 1 34 ? 12.758 -7.469 13.844 1 82.38 34 ALA B C 1
ATOM 3541 O O . ALA B 1 34 ? 12.438 -7.027 14.945 1 82.38 34 ALA B O 1
ATOM 3542 N N . GLN B 1 35 ? 13.758 -7.039 13.172 1 82.44 35 GLN B N 1
ATOM 3543 C CA . GLN B 1 35 ? 14.727 -6.125 13.766 1 82.44 35 GLN B CA 1
ATOM 3544 C C . GLN B 1 35 ? 14.273 -4.676 13.625 1 82.44 35 GLN B C 1
ATOM 3546 O O . GLN B 1 35 ? 14.836 -3.779 14.258 1 82.44 35 GLN B O 1
ATOM 3551 N N . PHE B 1 36 ? 13.258 -4.473 12.852 1 84.62 36 PHE B N 1
ATOM 3552 C CA . PHE B 1 36 ? 12.906 -3.094 12.531 1 84.62 36 PHE B CA 1
ATOM 3553 C C . PHE B 1 36 ? 11.531 -2.744 13.078 1 84.62 36 PHE B C 1
ATOM 3555 O O . PHE B 1 36 ? 10.672 -2.256 12.344 1 84.62 36 PHE B O 1
ATOM 3562 N N . GLY B 1 37 ? 11.328 -2.865 14.289 1 90.88 37 GLY B N 1
ATOM 3563 C CA . GLY B 1 37 ? 10.094 -2.473 14.945 1 90.88 37 GLY B CA 1
ATOM 3564 C C . GLY B 1 37 ? 10.102 -1.026 15.406 1 90.88 37 GLY B C 1
ATOM 3565 O O . GLY B 1 37 ? 11.102 -0.327 15.266 1 90.88 37 GLY B O 1
ATOM 3566 N N . SER B 1 38 ? 8.945 -0.512 15.812 1 97 38 SER B N 1
ATOM 3567 C CA . SER B 1 38 ? 8.781 0.849 16.312 1 97 38 SER B CA 1
ATOM 3568 C C . SER B 1 38 ? 8.641 0.864 17.828 1 97 38 SER B C 1
ATOM 3570 O O . SER B 1 38 ? 8.008 -0.019 18.406 1 97 38 SER B O 1
ATOM 3572 N N . SER B 1 39 ? 9.297 1.837 18.422 1 97.44 39 SER B N 1
ATOM 3573 C CA . SER B 1 39 ? 9.156 2.014 19.875 1 97.44 39 SER B CA 1
ATOM 3574 C C . SER B 1 39 ? 8.844 3.463 20.219 1 97.44 39 SER B C 1
ATOM 3576 O O . SER B 1 39 ? 8.898 4.344 19.359 1 97.44 39 SER B O 1
ATOM 3578 N N . ALA B 1 40 ? 8.539 3.734 21.516 1 97.88 40 ALA B N 1
ATOM 3579 C CA . ALA B 1 40 ? 8.18 5.062 22 1 97.88 40 ALA B CA 1
ATOM 3580 C C . ALA B 1 40 ? 9.414 5.953 22.125 1 97.88 40 ALA B C 1
ATOM 3582 O O . ALA B 1 40 ? 9.289 7.16 22.359 1 97.88 40 ALA B O 1
ATOM 3583 N N . HIS B 1 41 ? 10.578 5.371 21.953 1 97.62 41 HIS B N 1
ATOM 3584 C CA . HIS B 1 41 ? 11.844 6.094 22.094 1 97.62 41 HIS B CA 1
ATOM 3585 C C . HIS B 1 41 ? 12.781 5.797 20.938 1 97.62 41 HIS B C 1
ATOM 3587 O O . HIS B 1 41 ? 13.945 5.449 21.156 1 97.62 41 HIS B O 1
ATOM 3593 N N . GLY B 1 42 ? 12.281 6.023 19.781 1 97.56 42 GLY B N 1
ATOM 3594 C CA . GLY B 1 42 ? 13.023 5.684 18.578 1 97.56 42 GLY B CA 1
ATOM 3595 C C . GLY B 1 42 ? 14.367 6.391 18.484 1 97.56 42 GLY B C 1
ATOM 3596 O O . GLY B 1 42 ? 15.336 5.824 17.969 1 97.56 42 GLY B O 1
ATOM 3597 N N . TRP B 1 43 ? 14.477 7.629 19.031 1 97.19 43 TRP B N 1
ATOM 3598 C CA . TRP B 1 43 ? 15.711 8.406 18.953 1 97.19 43 TRP B CA 1
ATOM 3599 C C . TRP B 1 43 ? 16.797 7.785 19.844 1 97.19 43 TRP B C 1
ATOM 3601 O O . TRP B 1 43 ? 17.984 7.973 19.594 1 97.19 43 TRP B O 1
ATOM 3611 N N . GLN B 1 44 ? 16.406 6.992 20.75 1 96.75 44 GLN B N 1
ATOM 3612 C CA . GLN B 1 44 ? 17.344 6.309 21.625 1 96.75 44 GLN B CA 1
ATOM 3613 C C . GLN B 1 44 ? 17.688 4.918 21.094 1 96.75 44 GLN B C 1
ATOM 3615 O O . GLN B 1 44 ? 18.75 4.371 21.391 1 96.75 44 GLN B O 1
ATOM 3620 N N . ASN B 1 45 ? 16.797 4.371 20.328 1 96.56 45 ASN B N 1
ATOM 3621 C CA . ASN B 1 45 ? 16.938 2.994 19.859 1 96.56 45 ASN B CA 1
ATOM 3622 C C . ASN B 1 45 ? 17.453 2.934 18.422 1 96.56 45 ASN B C 1
ATOM 3624 O O . ASN B 1 45 ? 17.344 1.894 17.766 1 96.56 45 ASN B O 1
ATOM 3628 N N . ASN B 1 46 ? 17.891 4.047 17.906 1 96.69 46 ASN B N 1
ATOM 3629 C CA . ASN B 1 46 ? 18.438 4.137 16.562 1 96.69 46 ASN B CA 1
ATOM 3630 C C . ASN B 1 46 ? 17.391 3.748 15.5 1 96.69 46 ASN B C 1
ATOM 3632 O O . ASN B 1 46 ? 17.719 3.053 14.539 1 96.69 46 ASN B O 1
ATOM 3636 N N . GLU B 1 47 ? 16.156 4.094 15.75 1 97.88 47 GLU B N 1
ATOM 3637 C CA . GLU B 1 47 ? 15.078 3.814 14.805 1 97.88 47 GLU B CA 1
ATOM 3638 C C . GLU B 1 47 ? 15.016 4.875 13.711 1 97.88 47 GLU B C 1
ATOM 3640 O O . GLU B 1 47 ? 15.039 6.074 14 1 97.88 47 GLU B O 1
ATOM 3645 N N . ARG B 1 48 ? 14.977 4.406 12.5 1 98.31 48 ARG B N 1
ATOM 3646 C CA . ARG B 1 48 ? 14.977 5.312 11.359 1 98.31 48 ARG B CA 1
ATOM 3647 C C . ARG B 1 48 ? 13.562 5.805 11.055 1 98.31 48 ARG B C 1
ATOM 3649 O O . ARG B 1 48 ? 12.609 5.031 11.102 1 98.31 48 ARG B O 1
ATOM 3656 N N . VAL B 1 49 ? 13.477 7.129 10.703 1 98.81 49 VAL B N 1
ATOM 3657 C CA . VAL B 1 49 ? 12.211 7.77 10.352 1 98.81 49 VAL B CA 1
ATOM 3658 C C . VAL B 1 49 ? 12.227 8.18 8.883 1 98.81 49 VAL B C 1
ATOM 3660 O O . VAL B 1 49 ? 13.172 8.828 8.422 1 98.81 49 VAL B O 1
ATOM 3663 N N . LEU B 1 50 ? 11.266 7.703 8.156 1 98.81 50 LEU B N 1
ATOM 3664 C CA . LEU B 1 50 ? 11.055 8.203 6.805 1 98.81 50 LEU B CA 1
ATOM 3665 C C . LEU B 1 50 ? 10.195 9.461 6.816 1 98.81 50 LEU B C 1
ATOM 3667 O O . LEU B 1 50 ? 9.023 9.414 7.211 1 98.81 50 LEU B O 1
ATOM 3671 N N . PHE B 1 51 ? 10.773 10.578 6.43 1 98.88 51 PHE B N 1
ATOM 3672 C CA . PHE B 1 51 ? 10.125 11.883 6.387 1 98.88 51 PHE B CA 1
ATOM 3673 C C . PHE B 1 51 ? 9.656 12.203 4.977 1 98.88 51 PHE B C 1
ATOM 3675 O O . PHE B 1 51 ? 10.461 12.461 4.086 1 98.88 51 PHE B O 1
ATOM 3682 N N . LEU B 1 52 ? 8.312 12.227 4.781 1 98.81 52 LEU B N 1
ATOM 3683 C CA . LEU B 1 52 ? 7.719 12.359 3.453 1 98.81 52 LEU B CA 1
ATOM 3684 C C . LEU B 1 52 ? 7.102 13.742 3.27 1 98.81 52 LEU B C 1
ATOM 3686 O O . LEU B 1 52 ? 6.289 14.18 4.086 1 98.81 52 LEU B O 1
ATOM 3690 N N . VAL B 1 53 ? 7.402 14.398 2.133 1 98.44 53 VAL B N 1
ATOM 3691 C CA . VAL B 1 53 ? 6.934 15.758 1.88 1 98.44 53 VAL B CA 1
ATOM 3692 C C . VAL B 1 53 ? 6.488 15.891 0.425 1 98.44 53 VAL B C 1
ATOM 3694 O O . VAL B 1 53 ? 7.32 15.961 -0.482 1 98.44 53 VAL B O 1
ATOM 3697 N N . PRO B 1 54 ? 5.207 15.961 0.177 1 96.62 54 PRO B N 1
ATOM 3698 C CA . PRO B 1 54 ? 4.742 16.328 -1.164 1 96.62 54 PRO B CA 1
ATOM 3699 C C . PRO B 1 54 ? 4.945 17.812 -1.479 1 96.62 54 PRO B C 1
ATOM 3701 O O . PRO B 1 54 ? 4.695 18.656 -0.625 1 96.62 54 PRO B O 1
ATOM 3704 N N . LEU B 1 55 ? 5.387 18.094 -2.695 1 96.62 55 LEU B N 1
ATOM 3705 C CA . LEU B 1 55 ? 5.691 19.469 -3.064 1 96.62 55 LEU B CA 1
ATOM 3706 C C . LEU B 1 55 ? 4.984 19.859 -4.359 1 96.62 55 LEU B C 1
ATOM 3708 O O . LEU B 1 55 ? 4.953 19.078 -5.312 1 96.62 55 LEU B O 1
ATOM 3712 N N . ARG B 1 56 ? 4.414 20.922 -4.324 1 92.81 56 ARG B N 1
ATOM 3713 C CA . ARG B 1 56 ? 3.875 21.609 -5.496 1 92.81 56 ARG B CA 1
ATOM 3714 C C . ARG B 1 56 ? 4.043 23.125 -5.371 1 92.81 56 ARG B C 1
ATOM 3716 O O . ARG B 1 56 ? 3.543 23.734 -4.426 1 92.81 56 ARG B O 1
ATOM 3723 N N . ASP B 1 57 ? 4.77 23.766 -6.352 1 92.75 57 ASP B N 1
ATOM 3724 C CA . ASP B 1 57 ? 5.027 25.203 -6.316 1 92.75 57 ASP B CA 1
ATOM 3725 C C . ASP B 1 57 ? 5.422 25.656 -4.914 1 92.75 57 ASP B C 1
ATOM 3727 O O . ASP B 1 57 ? 4.816 26.578 -4.359 1 92.75 57 ASP B O 1
ATOM 3731 N N . ALA B 1 58 ? 6.48 24.984 -4.414 1 95.25 58 ALA B N 1
ATOM 3732 C CA . ALA B 1 58 ? 6.816 25.094 -2.998 1 95.25 58 ALA B CA 1
ATOM 3733 C C . ALA B 1 58 ? 8.055 25.969 -2.795 1 95.25 58 ALA B C 1
ATOM 3735 O O . ALA B 1 58 ? 8.586 26.047 -1.686 1 95.25 58 ALA B O 1
ATOM 3736 N N . SER B 1 59 ? 8.492 26.656 -3.787 1 95.56 59 SER B N 1
ATOM 3737 C CA . SER B 1 59 ? 9.742 27.406 -3.738 1 95.56 59 SER B CA 1
ATOM 3738 C C . SER B 1 59 ? 9.742 28.406 -2.584 1 95.56 59 SER B C 1
ATOM 3740 O O . SER B 1 59 ? 10.727 28.516 -1.85 1 95.56 59 SER B O 1
ATOM 3742 N N . ALA B 1 60 ? 8.664 29.078 -2.363 1 94.12 60 ALA B N 1
ATOM 3743 C CA . ALA B 1 60 ? 8.578 30.141 -1.379 1 94.12 60 ALA B CA 1
ATOM 3744 C C . ALA B 1 60 ? 8.641 29.594 0.043 1 94.12 60 ALA B C 1
ATOM 3746 O O . ALA B 1 60 ? 9.031 30.312 0.973 1 94.12 60 ALA B O 1
ATOM 3747 N N . HIS B 1 61 ? 8.289 28.328 0.216 1 95.75 61 HIS B N 1
ATOM 3748 C CA . HIS B 1 61 ? 8.164 27.766 1.553 1 95.75 61 HIS B CA 1
ATOM 3749 C C . HIS B 1 61 ? 9.43 27.016 1.952 1 95.75 61 HIS B C 1
ATOM 3751 O O . HIS B 1 61 ? 9.617 26.672 3.125 1 95.75 61 HIS B O 1
ATOM 3757 N N . LEU B 1 62 ? 10.352 26.75 1.059 1 97.38 62 LEU B N 1
ATOM 3758 C CA . LEU B 1 62 ? 11.492 25.875 1.275 1 97.38 62 LEU B CA 1
ATOM 3759 C C . LEU B 1 62 ? 12.422 26.438 2.346 1 97.38 62 LEU B C 1
ATOM 3761 O O . LEU B 1 62 ? 12.891 25.703 3.217 1 97.38 62 LEU B O 1
ATOM 3765 N N . PRO B 1 63 ? 12.695 27.781 2.363 1 96.06 63 PRO B N 1
ATOM 3766 C CA . PRO B 1 63 ? 13.578 28.297 3.41 1 96.06 63 PRO B CA 1
ATOM 3767 C C . PRO B 1 63 ? 13.039 28.047 4.816 1 96.06 63 PRO B C 1
ATOM 3769 O O . PRO B 1 63 ? 13.781 27.625 5.699 1 96.06 63 PRO B O 1
ATOM 3772 N N . MET B 1 64 ? 11.727 28.312 4.984 1 96.12 64 MET B N 1
ATOM 3773 C CA . MET B 1 64 ? 11.094 28.062 6.277 1 96.12 64 MET B CA 1
ATOM 3774 C C . MET B 1 64 ? 11.141 26.578 6.629 1 96.12 64 MET B C 1
ATOM 3776 O O . MET B 1 64 ? 11.477 26.219 7.754 1 96.12 64 MET B O 1
ATOM 3780 N N . PHE B 1 65 ? 10.867 25.797 5.707 1 97.44 65 PHE B N 1
ATOM 3781 C CA . PHE B 1 65 ? 10.844 24.359 5.898 1 97.44 65 PHE B CA 1
ATOM 3782 C C . PHE B 1 65 ? 12.219 23.844 6.312 1 97.44 65 PHE B C 1
ATOM 3784 O O . PHE B 1 65 ? 12.336 23.078 7.27 1 97.44 65 PHE B O 1
ATOM 3791 N N . PHE B 1 66 ? 13.273 24.219 5.633 1 97.44 66 PHE B N 1
ATOM 3792 C CA . PHE B 1 66 ? 14.617 23.734 5.93 1 97.44 66 PHE B CA 1
ATOM 3793 C C . PHE B 1 66 ? 15.133 24.344 7.234 1 97.44 66 PHE B C 1
ATOM 3795 O O . PHE B 1 66 ? 15.992 23.75 7.895 1 97.44 66 PHE B O 1
ATOM 3802 N N . GLY B 1 67 ? 14.594 25.531 7.594 1 96.12 67 GLY B N 1
ATOM 3803 C CA . GLY B 1 67 ? 14.852 26.031 8.938 1 96.12 67 GLY B CA 1
ATOM 3804 C C . GLY B 1 67 ? 14.336 25.094 10.023 1 96.12 67 GLY B C 1
ATOM 3805 O O . GLY B 1 67 ? 15.031 24.844 11.016 1 96.12 67 GLY B O 1
ATOM 3806 N N . HIS B 1 68 ? 13.117 24.594 9.812 1 96.5 68 HIS B N 1
ATOM 3807 C CA . HIS B 1 68 ? 12.539 23.625 10.742 1 96.5 68 HIS B CA 1
ATOM 3808 C C . HIS B 1 68 ? 13.367 22.344 10.781 1 96.5 68 HIS B C 1
ATOM 3810 O O . HIS B 1 68 ? 13.625 21.797 11.859 1 96.5 68 HIS B O 1
ATOM 3816 N N . LEU B 1 69 ? 13.773 21.859 9.633 1 97.38 69 LEU B N 1
ATOM 3817 C CA . LEU B 1 69 ? 14.539 20.625 9.547 1 97.38 69 LEU B CA 1
ATOM 3818 C C . LEU B 1 69 ? 15.852 20.734 10.312 1 97.38 69 LEU B C 1
ATOM 3820 O O . LEU B 1 69 ? 16.219 19.828 11.062 1 97.38 69 LEU B O 1
ATOM 3824 N N . ARG B 1 70 ? 16.516 21.859 10.195 1 96.75 70 ARG B N 1
ATOM 3825 C CA . ARG B 1 70 ? 17.797 22.078 10.844 1 96.75 70 ARG B CA 1
ATOM 3826 C C . ARG B 1 70 ? 17.656 22.047 12.367 1 96.75 70 ARG B C 1
ATOM 3828 O O . ARG B 1 70 ? 18.578 21.625 13.07 1 96.75 70 ARG B O 1
ATOM 3835 N N . ASN B 1 71 ? 16.516 22.391 12.828 1 96.38 71 ASN B N 1
ATOM 3836 C CA . ASN B 1 71 ? 16.344 22.562 14.266 1 96.38 71 ASN B CA 1
ATOM 3837 C C . ASN B 1 71 ? 15.781 21.297 14.906 1 96.38 71 ASN B C 1
ATOM 3839 O O . ASN B 1 71 ? 15.648 21.219 16.125 1 96.38 71 ASN B O 1
ATOM 3843 N N . MET B 1 72 ? 15.492 20.266 14.102 1 97.56 72 MET B N 1
ATOM 3844 C CA . MET B 1 72 ? 14.938 19.031 14.664 1 97.56 72 MET B CA 1
ATOM 3845 C C . MET B 1 72 ? 15.922 18.375 15.633 1 97.56 72 MET B C 1
ATOM 3847 O O . MET B 1 72 ? 17.125 18.359 15.375 1 97.56 72 MET B O 1
ATOM 3851 N N . THR B 1 73 ? 15.359 17.859 16.734 1 98.19 73 THR B N 1
ATOM 3852 C CA . THR B 1 73 ? 16.219 17.281 17.75 1 98.19 73 THR B CA 1
ATOM 3853 C C . THR B 1 73 ? 16.391 15.773 17.516 1 98.19 73 THR B C 1
ATOM 3855 O O . THR B 1 73 ? 17.344 15.172 18.031 1 98.19 73 THR B O 1
ATOM 3858 N N . TYR B 1 74 ? 15.453 15.141 16.828 1 98.44 74 TYR B N 1
ATOM 3859 C CA . TYR B 1 74 ? 15.703 13.758 16.422 1 98.44 74 TYR B CA 1
ATOM 3860 C C . TYR B 1 74 ? 17.016 13.648 15.648 1 98.44 74 TYR B C 1
ATOM 3862 O O . TYR B 1 74 ? 17.312 14.492 14.797 1 98.44 74 TYR B O 1
ATOM 3870 N N . PRO B 1 75 ? 17.844 12.656 15.922 1 98.19 75 PRO B N 1
ATOM 3871 C CA . PRO B 1 75 ? 19.109 12.602 15.203 1 98.19 75 PRO B CA 1
ATOM 3872 C C . PRO B 1 75 ? 18.938 12.641 13.688 1 98.19 75 PRO B C 1
ATOM 3874 O O . PRO B 1 75 ? 18.266 11.773 13.117 1 98.19 75 PRO B O 1
ATOM 3877 N N . HIS B 1 76 ? 19.531 13.617 13.078 1 97.88 76 HIS B N 1
ATOM 3878 C CA . HIS B 1 76 ? 19.328 13.867 11.656 1 97.88 76 HIS B CA 1
ATOM 3879 C C . HIS B 1 76 ? 19.703 12.648 10.82 1 97.88 76 HIS B C 1
ATOM 3881 O O . HIS B 1 76 ? 18.984 12.297 9.883 1 97.88 76 HIS B O 1
ATOM 3887 N N . HIS B 1 77 ? 20.75 11.93 11.141 1 96.5 77 HIS B N 1
ATOM 3888 C CA . HIS B 1 77 ? 21.219 10.805 10.344 1 96.5 77 HIS B CA 1
ATOM 3889 C C . HIS B 1 77 ? 20.219 9.648 10.367 1 96.5 77 HIS B C 1
ATOM 3891 O O . HIS B 1 77 ? 20.312 8.734 9.547 1 96.5 77 HIS B O 1
ATOM 3897 N N . LEU B 1 78 ? 19.266 9.672 11.289 1 98.06 78 LEU B N 1
ATOM 3898 C CA . LEU B 1 78 ? 18.234 8.633 11.391 1 98.06 78 LEU B CA 1
ATOM 3899 C C . LEU B 1 78 ? 16.969 9.047 10.656 1 98.06 78 LEU B C 1
ATOM 3901 O O . LEU B 1 78 ? 16.016 8.273 10.578 1 98.06 78 LEU B O 1
ATOM 3905 N N . ILE B 1 79 ? 17.016 10.234 10.078 1 98.56 79 ILE B N 1
ATOM 3906 C CA . ILE B 1 79 ? 15.867 10.719 9.32 1 98.56 79 ILE B CA 1
ATOM 3907 C C . ILE B 1 79 ? 16.172 10.664 7.828 1 98.56 79 ILE B C 1
ATOM 3909 O O . ILE B 1 79 ? 17.109 11.32 7.355 1 98.56 79 ILE B O 1
ATOM 3913 N N . ASP B 1 80 ? 15.461 9.852 7.145 1 98.25 80 ASP B N 1
ATOM 3914 C CA . ASP B 1 80 ? 15.516 9.844 5.684 1 98.25 80 ASP B CA 1
ATOM 3915 C C . ASP B 1 80 ? 14.461 10.781 5.094 1 98.25 80 ASP B C 1
ATOM 3917 O O . ASP B 1 80 ? 13.305 10.781 5.523 1 98.25 80 ASP B O 1
ATOM 3921 N N . LEU B 1 81 ? 14.875 11.602 4.145 1 98.5 81 LEU B N 1
ATOM 3922 C CA . LEU B 1 81 ? 13.984 12.57 3.52 1 98.5 81 LEU B CA 1
ATOM 3923 C C . LEU B 1 81 ? 13.555 12.102 2.133 1 98.5 81 LEU B C 1
ATOM 3925 O O . LEU B 1 81 ? 14.375 11.625 1.354 1 98.5 81 LEU B O 1
ATOM 3929 N N . ALA B 1 82 ? 12.297 12.172 1.842 1 98.44 82 ALA B N 1
ATOM 3930 C CA . ALA B 1 82 ? 11.773 11.891 0.508 1 98.44 82 ALA B CA 1
ATOM 3931 C C . ALA B 1 82 ? 10.781 12.961 0.065 1 98.44 82 ALA B C 1
ATOM 3933 O O . ALA B 1 82 ? 9.859 13.305 0.805 1 98.44 82 ALA B O 1
ATOM 3934 N N . PHE B 1 83 ? 11 13.492 -1.122 1 98.12 83 PHE B N 1
ATOM 3935 C CA . PHE B 1 83 ? 10.18 14.562 -1.685 1 98.12 83 PHE B CA 1
ATOM 3936 C C . PHE B 1 83 ? 9.531 14.109 -2.986 1 98.12 83 PHE B C 1
ATOM 3938 O O . PHE B 1 83 ? 10.156 13.43 -3.799 1 98.12 83 PHE B O 1
ATOM 3945 N N . LEU B 1 84 ? 8.312 14.398 -3.15 1 97.5 84 LEU B N 1
ATOM 3946 C CA . LEU B 1 84 ? 7.633 14.203 -4.426 1 97.5 84 LEU B CA 1
ATOM 3947 C C . LEU B 1 84 ? 7.227 15.539 -5.035 1 97.5 84 LEU B C 1
ATOM 3949 O O . LEU B 1 84 ? 6.414 16.266 -4.465 1 97.5 84 LEU B O 1
ATOM 3953 N N . ILE B 1 85 ? 7.812 15.883 -6.102 1 95.69 85 ILE B N 1
ATOM 3954 C CA . ILE B 1 85 ? 7.496 17.109 -6.836 1 95.69 85 ILE B CA 1
ATOM 3955 C C . ILE B 1 85 ? 6.516 16.797 -7.965 1 95.69 85 ILE B C 1
ATOM 3957 O O . ILE B 1 85 ? 6.824 16 -8.859 1 95.69 85 ILE B O 1
ATOM 3961 N N . SER B 1 86 ? 5.402 17.359 -7.859 1 92.5 86 SER B N 1
ATOM 3962 C CA . SER B 1 86 ? 4.375 17.078 -8.852 1 92.5 86 SER B CA 1
ATOM 3963 C C . SER B 1 86 ? 3.736 18.359 -9.383 1 92.5 86 SER B C 1
ATOM 3965 O O . SER B 1 86 ? 3.428 19.266 -8.602 1 92.5 86 SER B O 1
ATOM 3967 N N . ASP B 1 87 ? 3.572 18.484 -10.719 1 90 87 ASP B N 1
ATOM 3968 C CA . ASP B 1 87 ? 2.793 19.531 -11.375 1 90 87 ASP B CA 1
ATOM 3969 C C . ASP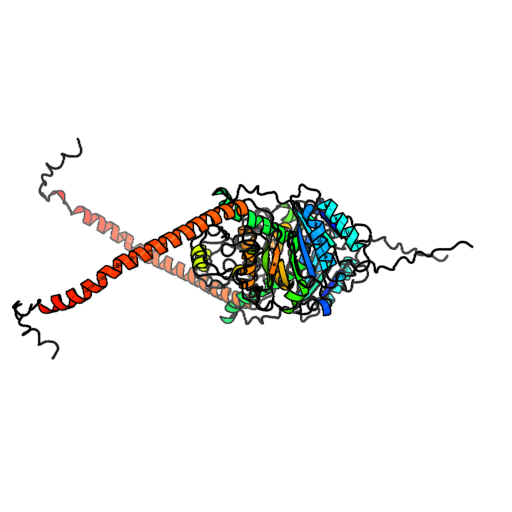 B 1 87 ? 3.283 20.922 -10.969 1 90 87 ASP B C 1
ATOM 3971 O O . ASP B 1 87 ? 2.48 21.797 -10.641 1 90 87 ASP B O 1
ATOM 3975 N N . THR B 1 88 ? 4.559 21.047 -10.859 1 91.25 88 THR B N 1
ATOM 3976 C CA . THR B 1 88 ? 5.176 22.281 -10.391 1 91.25 88 THR B CA 1
ATOM 3977 C C . THR B 1 88 ? 5.496 23.203 -11.562 1 91.25 88 THR B C 1
ATOM 3979 O O . THR B 1 88 ? 5.941 22.75 -12.617 1 91.25 88 THR B O 1
ATOM 3982 N N . THR B 1 89 ? 5.234 24.516 -11.375 1 90.56 89 THR B N 1
ATOM 3983 C CA . THR B 1 89 ? 5.461 25.5 -12.43 1 90.56 89 THR B CA 1
ATOM 3984 C C . THR B 1 89 ? 6.527 26.5 -12.008 1 90.56 89 THR B C 1
ATOM 3986 O O . THR B 1 89 ? 6.977 27.328 -12.812 1 90.56 89 THR B O 1
ATOM 3989 N N . ASP B 1 90 ? 7.023 26.453 -10.781 1 93.88 90 ASP B N 1
ATOM 3990 C CA . ASP B 1 90 ? 8.023 27.406 -10.289 1 93.88 90 ASP B CA 1
ATOM 3991 C C . ASP B 1 90 ? 9.383 26.719 -10.117 1 93.88 90 ASP B C 1
ATOM 3993 O O . ASP B 1 90 ? 9.633 25.672 -10.711 1 93.88 90 ASP B O 1
ATOM 3997 N N . SER B 1 91 ? 10.312 27.359 -9.367 1 96.19 91 SER B N 1
ATOM 3998 C CA . SER B 1 91 ? 11.68 26.875 -9.258 1 96.19 91 SER B CA 1
ATOM 3999 C C . SER B 1 91 ? 11.836 25.906 -8.094 1 96.19 91 SER B C 1
ATOM 4001 O O . SER B 1 91 ? 12.914 25.797 -7.512 1 96.19 91 SER B O 1
ATOM 4003 N N . THR B 1 92 ? 10.828 25.156 -7.738 1 96.31 92 THR B N 1
ATOM 4004 C CA . THR B 1 92 ? 10.805 24.281 -6.578 1 96.31 92 THR B CA 1
ATOM 4005 C C . THR B 1 92 ? 11.938 23.266 -6.652 1 96.31 92 THR B C 1
ATOM 4007 O O . THR B 1 92 ? 12.664 23.062 -5.68 1 96.31 92 THR B O 1
ATOM 4010 N N . LEU B 1 93 ? 12.141 22.609 -7.758 1 95.06 93 LEU B N 1
ATOM 4011 C CA . LEU B 1 93 ? 13.148 21.562 -7.871 1 95.06 93 LEU B CA 1
ATOM 4012 C C . LEU B 1 93 ? 14.547 22.141 -7.664 1 95.06 93 LEU B C 1
ATOM 4014 O O . LEU B 1 93 ? 15.32 21.609 -6.855 1 95.06 93 LEU B O 1
ATOM 4018 N N . GLU B 1 94 ? 14.898 23.219 -8.352 1 94.69 94 GLU B N 1
ATOM 4019 C CA . GLU B 1 94 ? 16.203 23.844 -8.242 1 94.69 94 GLU B CA 1
ATOM 4020 C C . GLU B 1 94 ? 16.469 24.328 -6.82 1 94.69 94 GLU B C 1
ATOM 4022 O O . GLU B 1 94 ? 17.562 24.141 -6.277 1 94.69 94 GLU B O 1
ATOM 4027 N N . ASP B 1 95 ? 15.453 24.984 -6.285 1 97 95 ASP B N 1
ATOM 4028 C CA . ASP B 1 95 ? 15.586 25.516 -4.93 1 97 95 ASP B CA 1
ATOM 4029 C C . ASP B 1 95 ? 15.75 24.391 -3.912 1 97 95 ASP B C 1
ATOM 4031 O O . ASP B 1 95 ? 16.531 24.516 -2.963 1 97 95 ASP B O 1
ATOM 4035 N N . LEU B 1 96 ? 14.953 23.328 -4.094 1 97.31 96 LEU B N 1
ATOM 4036 C CA . LEU B 1 96 ? 15.07 22.172 -3.219 1 97.31 96 LEU B CA 1
ATOM 4037 C C . LEU B 1 96 ? 16.484 21.609 -3.25 1 97.31 96 LEU B C 1
ATOM 4039 O O . LEU B 1 96 ? 17.078 21.328 -2.201 1 97.31 96 LEU B O 1
ATOM 4043 N N . GLU B 1 97 ? 17.047 21.422 -4.395 1 94.38 97 GLU B N 1
ATOM 4044 C CA . GLU B 1 97 ? 18.391 20.891 -4.551 1 94.38 97 GLU B CA 1
ATOM 4045 C C . GLU B 1 97 ? 19.422 21.766 -3.848 1 94.38 97 GLU B C 1
ATOM 4047 O O . GLU B 1 97 ? 20.344 21.266 -3.209 1 94.38 97 GLU B O 1
ATOM 4052 N N . HIS B 1 98 ? 19.219 23.016 -3.979 1 94.88 98 HIS B N 1
ATOM 4053 C CA . HIS B 1 98 ? 20.141 23.969 -3.338 1 94.88 98 HIS B CA 1
ATOM 4054 C C . HIS B 1 98 ? 20.094 23.828 -1.82 1 94.88 98 HIS B C 1
ATOM 4056 O O . HIS B 1 98 ? 21.141 23.734 -1.174 1 94.88 98 HIS B O 1
ATOM 4062 N N . HIS B 1 99 ? 18.906 23.781 -1.267 1 96.06 99 HIS B N 1
ATOM 4063 C CA . HIS B 1 99 ? 18.766 23.641 0.178 1 96.06 99 HIS B CA 1
ATOM 4064 C C . HIS B 1 99 ? 19.312 22.312 0.666 1 96.06 99 HIS B C 1
ATOM 4066 O O . HIS B 1 99 ? 19.922 22.234 1.738 1 96.06 99 HIS B O 1
ATOM 4072 N N . LEU B 1 100 ? 19.094 21.266 -0.1 1 96.19 100 LEU B N 1
ATOM 4073 C CA . LEU B 1 100 ? 19.594 19.938 0.263 1 96.19 100 LEU B CA 1
ATOM 4074 C C . LEU B 1 100 ? 21.109 19.906 0.25 1 96.19 100 LEU B C 1
ATOM 4076 O O . LEU B 1 100 ? 21.734 19.297 1.12 1 96.19 100 LEU B O 1
ATOM 4080 N N . GLU B 1 101 ? 21.703 20.562 -0.716 1 93.56 101 GLU B N 1
ATOM 4081 C CA . GLU B 1 101 ? 23.156 20.641 -0.767 1 93.56 101 GLU B CA 1
ATOM 4082 C C . GLU B 1 101 ? 23.703 21.344 0.472 1 93.56 101 GLU B C 1
ATOM 4084 O O . GLU B 1 101 ? 24.719 20.906 1.038 1 93.56 101 GLU B O 1
ATOM 4089 N N . GLU B 1 102 ? 23.047 22.344 0.861 1 93.81 102 GLU B N 1
ATOM 4090 C CA . GLU B 1 102 ? 23.484 23.109 2.023 1 93.81 102 GLU B CA 1
ATOM 4091 C C . GLU B 1 102 ? 23.422 22.281 3.297 1 93.81 102 GLU B C 1
ATOM 4093 O O . GLU B 1 102 ? 24.359 22.25 4.082 1 93.81 102 GLU B O 1
ATOM 4098 N N . VAL B 1 103 ? 22.328 21.609 3.459 1 94.44 103 VAL B N 1
ATOM 4099 C CA . VAL B 1 103 ? 22.109 20.891 4.703 1 94.44 103 VAL B CA 1
ATOM 4100 C C . VAL B 1 103 ? 23 19.641 4.734 1 94.44 103 VAL B C 1
ATOM 4102 O O . VAL B 1 103 ? 23.562 19.297 5.773 1 94.44 103 VAL B O 1
ATOM 4105 N N . GLN B 1 104 ? 23.172 18.969 3.623 1 94.25 104 GLN B N 1
ATOM 4106 C CA . GLN B 1 104 ? 23.922 17.719 3.564 1 94.25 104 GLN B CA 1
ATOM 4107 C C . GLN B 1 104 ? 25.422 17.984 3.666 1 94.25 104 GLN B C 1
ATOM 4109 O O . GLN B 1 104 ? 26.188 17.125 4.098 1 94.25 104 GLN B O 1
ATOM 4114 N N . SER B 1 105 ? 25.812 19.172 3.324 1 92.06 105 SER B N 1
ATOM 4115 C CA . SER B 1 105 ? 27.234 19.516 3.354 1 92.06 105 SER B CA 1
ATOM 4116 C C . SER B 1 105 ? 27.625 20.109 4.699 1 92.06 105 SER B C 1
ATOM 4118 O O . SER B 1 105 ? 28.812 20.188 5.02 1 92.06 105 SER B O 1
ATOM 4120 N N . ALA B 1 106 ? 26.656 20.516 5.402 1 90.81 106 ALA B N 1
ATOM 4121 C CA . ALA B 1 106 ? 26.938 21.141 6.691 1 90.81 106 ALA B CA 1
ATOM 4122 C C . ALA B 1 106 ? 27.297 20.094 7.742 1 90.81 106 ALA B C 1
ATOM 4124 O O . ALA B 1 106 ? 26.562 19.109 7.906 1 90.81 106 ALA B O 1
ATOM 4125 N N . PRO B 1 107 ? 28.359 20.281 8.398 1 88.94 107 PRO B N 1
ATOM 4126 C CA . PRO B 1 107 ? 28.75 19.297 9.406 1 88.94 107 PRO B CA 1
ATOM 4127 C C . PRO B 1 107 ? 27.719 19.125 10.516 1 88.94 107 PRO B C 1
ATOM 4129 O O . PRO B 1 107 ? 27.25 20.125 11.078 1 88.94 107 PRO B O 1
ATOM 4132 N N . GLY B 1 108 ? 27.344 18 10.734 1 89.88 108 GLY B N 1
ATOM 4133 C CA . GLY B 1 108 ? 26.469 17.672 11.844 1 89.88 108 GLY B CA 1
ATOM 4134 C C . GLY B 1 108 ? 25 17.844 11.508 1 89.88 108 GLY B C 1
ATOM 4135 O O . GLY B 1 108 ? 24.125 17.578 12.344 1 89.88 108 GLY B O 1
ATOM 4136 N N . LEU B 1 109 ? 24.688 18.25 10.305 1 92.62 109 LEU B N 1
ATOM 4137 C CA . LEU B 1 109 ? 23.297 18.547 9.977 1 92.62 109 LEU B CA 1
ATOM 4138 C C . LEU B 1 109 ? 22.766 17.578 8.93 1 92.62 109 LEU B C 1
ATOM 4140 O O . LEU B 1 109 ? 21.578 17.562 8.633 1 92.62 109 LEU B O 1
ATOM 4144 N N . ALA B 1 110 ? 23.625 16.734 8.477 1 94.44 110 ALA B N 1
ATOM 4145 C CA . ALA B 1 110 ? 23.25 15.867 7.363 1 94.44 110 ALA B CA 1
ATOM 4146 C C . ALA B 1 110 ? 22.172 14.859 7.785 1 94.44 110 ALA B C 1
ATOM 4148 O O . ALA B 1 110 ? 22.234 14.305 8.883 1 94.44 110 ALA B O 1
ATOM 4149 N N . PHE B 1 111 ? 21.281 14.711 6.922 1 97.19 111 PHE B N 1
ATOM 4150 C CA . PHE B 1 111 ? 20.25 13.688 7.098 1 97.19 111 PHE B CA 1
ATOM 4151 C C . PHE B 1 111 ? 20.688 12.367 6.484 1 97.19 111 PHE B C 1
ATOM 4153 O O . PHE B 1 111 ? 21.812 12.234 6.012 1 97.19 111 PHE B O 1
ATOM 4160 N N . GLY B 1 112 ? 19.812 11.344 6.758 1 96.25 112 GLY B N 1
ATOM 4161 C CA . GLY B 1 112 ? 20.094 10.047 6.168 1 96.25 112 GLY B CA 1
ATOM 4162 C C . GLY B 1 112 ? 19.969 10.031 4.656 1 96.25 112 GLY B C 1
ATOM 4163 O O . GLY B 1 112 ? 20.578 10.844 3.965 1 96.25 112 GLY B O 1
ATOM 4164 N N . ARG B 1 113 ? 19.25 9.117 4.156 1 94.56 113 ARG B N 1
ATOM 4165 C CA . ARG B 1 113 ? 18.984 9.062 2.721 1 94.56 113 ARG B CA 1
ATOM 4166 C C . ARG B 1 113 ? 18.031 10.172 2.295 1 94.56 113 ARG B C 1
ATOM 4168 O O . ARG B 1 113 ? 17.094 10.492 3.018 1 94.56 113 ARG B O 1
ATOM 4175 N N . VAL B 1 114 ? 18.391 10.766 1.183 1 96.88 114 VAL B N 1
ATOM 4176 C CA . VAL B 1 114 ? 17.516 11.789 0.621 1 96.88 114 VAL B CA 1
ATOM 4177 C C . VAL B 1 114 ? 17.125 11.406 -0.803 1 96.88 114 VAL B C 1
ATOM 4179 O O . VAL B 1 114 ? 17.984 11.156 -1.647 1 96.88 114 VAL B O 1
ATOM 4182 N N . GLU B 1 115 ? 15.852 11.352 -1.018 1 96.12 115 GLU B N 1
ATOM 4183 C CA . GLU B 1 115 ? 15.352 10.984 -2.338 1 96.12 115 GLU B CA 1
ATOM 4184 C C . GLU B 1 115 ? 14.352 12.016 -2.857 1 96.12 115 GLU B C 1
ATOM 4186 O O . GLU B 1 115 ? 13.492 12.484 -2.109 1 96.12 115 GLU B O 1
ATOM 4191 N N . ILE B 1 116 ? 14.523 12.414 -4.105 1 96.25 116 ILE B N 1
ATOM 4192 C CA . ILE B 1 116 ? 13.609 13.32 -4.785 1 96.25 116 ILE B CA 1
ATOM 4193 C C . ILE B 1 116 ? 12.93 12.602 -5.945 1 96.25 116 ILE B C 1
ATOM 4195 O O . ILE B 1 116 ? 13.602 12.047 -6.816 1 96.25 116 ILE B O 1
ATOM 4199 N N . TYR B 1 117 ? 11.664 12.594 -5.926 1 95.44 117 TYR B N 1
ATOM 4200 C CA . TYR B 1 117 ? 10.867 12 -6.996 1 95.44 117 TYR B CA 1
ATOM 4201 C C . TYR B 1 117 ? 10.094 13.062 -7.758 1 95.44 117 TYR B C 1
ATOM 4203 O O . TYR B 1 117 ? 9.547 13.992 -7.156 1 95.44 117 TYR B O 1
ATOM 4211 N N . GLU B 1 118 ? 10.109 12.984 -9.023 1 93.94 118 GLU B N 1
ATOM 4212 C CA . GLU B 1 118 ? 9.32 13.875 -9.867 1 93.94 118 GLU B CA 1
ATOM 4213 C C . GLU B 1 118 ? 8.297 13.102 -10.688 1 93.94 118 GLU B C 1
ATOM 4215 O O . GLU B 1 118 ? 8.633 12.117 -11.344 1 93.94 118 GLU B O 1
ATOM 4220 N N . LYS B 1 119 ? 7.074 13.492 -10.57 1 92.56 119 LYS B N 1
ATOM 4221 C CA . LYS B 1 119 ? 6 12.891 -11.359 1 92.56 119 LYS B CA 1
ATOM 4222 C C . LYS B 1 119 ? 4.781 13.812 -11.406 1 92.56 119 LYS B C 1
ATOM 4224 O O . LYS B 1 119 ? 4.309 14.281 -10.375 1 92.56 119 LYS B O 1
ATOM 4229 N N . ASP B 1 120 ? 4.27 14.008 -12.641 1 89.31 120 ASP B N 1
ATOM 4230 C CA . ASP B 1 120 ? 3.059 14.805 -12.805 1 89.31 120 ASP B CA 1
ATOM 4231 C C . ASP B 1 120 ? 1.825 13.906 -12.914 1 89.31 120 ASP B C 1
ATOM 4233 O O . ASP B 1 120 ? 1.866 12.859 -13.562 1 89.31 120 ASP B O 1
ATOM 4237 N N . PHE B 1 121 ? 0.831 14.227 -12.266 1 84.81 121 PHE B N 1
ATOM 4238 C CA . PHE B 1 121 ? -0.402 13.453 -12.25 1 84.81 121 PHE B CA 1
ATOM 4239 C C . PHE B 1 121 ? -1.513 14.18 -12.992 1 84.81 121 PHE B C 1
ATOM 4241 O O . PHE B 1 121 ? -2.611 13.648 -13.164 1 84.81 121 PHE B O 1
ATOM 4248 N N . GLY B 1 122 ? -1.215 15.219 -13.547 1 77.12 122 GLY B N 1
ATOM 4249 C CA . GLY B 1 122 ? -2.221 16.031 -14.227 1 77.12 122 GLY B CA 1
ATOM 4250 C C . GLY B 1 122 ? -3.07 16.844 -13.266 1 77.12 122 GLY B C 1
ATOM 4251 O O . GLY B 1 122 ? -3.391 16.391 -12.172 1 77.12 122 GLY B O 1
ATOM 4252 N N . GLN B 1 123 ? -3.066 18.203 -13.406 1 61.22 123 GLN B N 1
ATOM 4253 C CA . GLN B 1 123 ? -3.771 19.141 -12.523 1 61.22 123 GLN B CA 1
ATOM 4254 C C . GLN B 1 123 ? -5.277 19.078 -12.758 1 61.22 123 GLN B C 1
ATOM 4256 O O . GLN B 1 123 ? -5.73 18.938 -13.891 1 61.22 123 GLN B O 1
ATOM 4261 N N . ILE B 1 124 ? -5.992 18.547 -11.812 1 53.44 124 ILE B N 1
ATOM 4262 C CA . ILE B 1 124 ? -7.426 18.812 -11.938 1 53.44 124 ILE B CA 1
ATOM 4263 C C . ILE B 1 124 ? -7.707 20.281 -11.664 1 53.44 124 ILE B C 1
ATOM 4265 O O . ILE B 1 124 ? -7.387 20.797 -10.586 1 53.44 124 ILE B O 1
ATOM 4269 N N . VAL B 1 125 ? -7.648 21.156 -12.586 1 48.22 125 VAL B N 1
ATOM 4270 C CA . VAL B 1 125 ? -7.918 22.578 -12.469 1 48.22 125 VAL B CA 1
ATOM 4271 C C . VAL B 1 125 ? -9.156 22.797 -11.609 1 48.22 125 VAL B C 1
ATOM 4273 O O . VAL B 1 125 ? -10.234 22.281 -11.906 1 48.22 125 VAL B O 1
ATOM 4276 N N . GLY B 1 126 ? -9.008 22.828 -10.367 1 44.62 126 GLY B N 1
ATOM 4277 C CA . GLY B 1 126 ? -10.016 23.266 -9.414 1 44.62 126 GLY B CA 1
ATOM 4278 C C . GLY B 1 126 ? -10.727 24.531 -9.844 1 44.62 126 GLY B C 1
ATOM 4279 O O . GLY B 1 126 ? -10.086 25.516 -10.219 1 44.62 126 GLY B O 1
ATOM 4280 N N . GLN B 1 127 ? -11.883 24.375 -10.359 1 43.19 127 GLN B N 1
ATOM 4281 C CA . GLN B 1 127 ? -12.82 25.5 -10.359 1 43.19 127 GLN B CA 1
ATOM 4282 C C . GLN B 1 127 ? -12.93 26.125 -8.969 1 43.19 127 GLN B C 1
ATOM 4284 O O . GLN B 1 127 ? -12.648 25.469 -7.965 1 43.19 127 GLN B O 1
ATOM 4289 N N . SER B 1 128 ? -13.133 27.406 -8.82 1 40.44 128 SER B N 1
ATOM 4290 C CA . SER B 1 128 ? -13.438 28.203 -7.641 1 40.44 128 SER B CA 1
ATOM 4291 C C . SER B 1 128 ? -14.383 27.469 -6.695 1 40.44 128 SER B C 1
ATOM 4293 O O . SER B 1 128 ? -15.289 26.766 -7.145 1 40.44 128 SER B O 1
ATOM 4295 N N . PHE B 1 129 ? -13.883 27.172 -5.441 1 41.91 129 PHE B N 1
ATOM 4296 C CA . PHE B 1 129 ? -14.617 26.625 -4.312 1 41.91 129 PHE B CA 1
ATOM 4297 C C . PHE B 1 129 ? -16.078 27.047 -4.367 1 41.91 129 PHE B C 1
ATOM 4299 O O . PHE B 1 129 ? -16.953 26.312 -3.891 1 41.91 129 PHE B O 1
ATOM 4306 N N . SER B 1 130 ? -16.266 28.234 -4.863 1 42.88 130 SER B N 1
ATOM 4307 C CA . SER B 1 130 ? -17.578 28.828 -4.637 1 42.88 130 SER B CA 1
ATOM 4308 C C . SER B 1 130 ? -18.641 28.156 -5.5 1 42.88 130 SER B C 1
ATOM 4310 O O . SER B 1 130 ? -19.828 28.328 -5.266 1 42.88 130 SER B O 1
ATOM 4312 N N . ASP B 1 131 ? -18.344 27.375 -6.449 1 49.34 131 ASP B N 1
ATOM 4313 C CA . ASP B 1 131 ? -19.406 26.938 -7.352 1 49.34 131 ASP B CA 1
ATOM 4314 C C . ASP B 1 131 ? -19.672 25.438 -7.215 1 49.34 131 ASP B C 1
ATOM 4316 O O . ASP B 1 131 ? -18.812 24.703 -6.723 1 49.34 131 ASP B O 1
ATOM 4320 N N . ARG B 1 132 ? -21.078 25.062 -7.156 1 49.53 132 ARG B N 1
ATOM 4321 C CA . ARG B 1 132 ? -21.531 23.672 -7.23 1 49.53 132 ARG B CA 1
ATOM 4322 C C . ARG B 1 132 ? -20.516 22.797 -7.945 1 49.53 132 ARG B C 1
ATOM 4324 O O . ARG B 1 132 ? -20.297 21.656 -7.559 1 49.53 132 ARG B O 1
ATOM 4331 N N . HIS B 1 133 ? -19.891 23.422 -8.781 1 56.41 133 HIS B N 1
ATOM 4332 C CA . HIS B 1 133 ? -18.875 22.719 -9.539 1 56.41 133 HIS B CA 1
ATOM 4333 C C . HIS B 1 133 ? -17.625 22.453 -8.695 1 56.41 133 HIS B C 1
ATOM 4335 O O . HIS B 1 133 ? -16.969 21.438 -8.852 1 56.41 133 HIS B O 1
ATOM 4341 N N . GLY B 1 134 ? -17.531 23.375 -7.688 1 61 134 GLY B N 1
ATOM 4342 C CA . GLY B 1 134 ? -16.391 23.203 -6.797 1 61 134 GLY B CA 1
ATOM 4343 C C . GLY B 1 134 ? -16.531 22.016 -5.863 1 61 134 GLY B C 1
ATOM 4344 O O . GLY B 1 134 ? -15.586 21.266 -5.656 1 61 134 GLY B O 1
ATOM 4345 N N . PHE B 1 135 ? -17.734 21.844 -5.508 1 67.19 135 PHE B N 1
ATOM 4346 C CA . PHE B 1 135 ? -18.047 20.734 -4.602 1 67.19 135 PHE B CA 1
ATOM 4347 C C . PHE B 1 135 ? -17.875 19.391 -5.305 1 67.1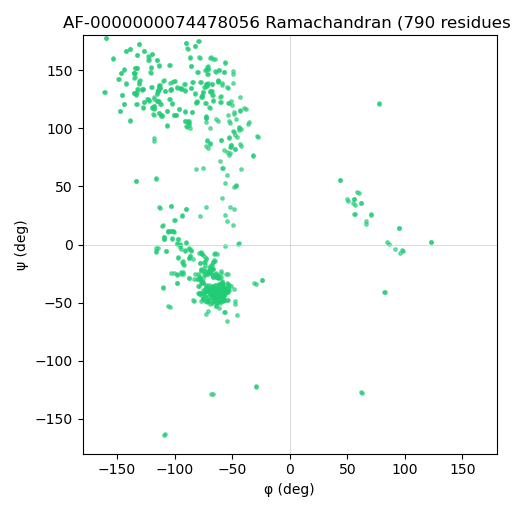9 135 PHE B C 1
ATOM 4349 O O . PHE B 1 135 ? -17.266 18.469 -4.754 1 67.19 135 PHE B O 1
ATOM 4356 N N . GLU B 1 136 ? -18.328 19.297 -6.512 1 74.25 136 GLU B N 1
ATOM 4357 C CA . GLU B 1 136 ? -18.266 18.031 -7.258 1 74.25 136 GLU B CA 1
ATOM 4358 C C . GLU B 1 136 ? -16.828 17.656 -7.598 1 74.25 136 GLU B C 1
ATOM 4360 O O . GLU B 1 136 ? -16.516 16.469 -7.746 1 74.25 136 GLU B O 1
ATOM 4365 N N . ALA B 1 137 ? -16.031 18.688 -7.547 1 79.69 137 ALA B N 1
ATOM 4366 C CA . ALA B 1 137 ? -14.648 18.453 -7.957 1 79.69 137 ALA B CA 1
ATOM 4367 C C . ALA B 1 137 ? -13.805 17.969 -6.777 1 79.69 137 ALA B C 1
ATOM 4369 O O . ALA B 1 137 ? -12.695 17.469 -6.969 1 79.69 137 ALA B O 1
ATOM 4370 N N . GLN B 1 138 ? -14.32 18.047 -5.57 1 81.38 138 GLN B N 1
ATOM 4371 C CA . GLN B 1 138 ? -13.516 17.734 -4.391 1 81.38 138 GLN B CA 1
ATOM 4372 C C . GLN B 1 138 ? -13.195 16.234 -4.316 1 81.38 138 GLN B C 1
ATOM 4374 O O . GLN B 1 138 ? -12.078 15.852 -3.975 1 81.38 138 GLN B O 1
ATOM 4379 N N . GLY B 1 139 ? -14.172 15.438 -4.621 1 85.44 139 GLY B N 1
ATOM 4380 C CA . GLY B 1 139 ? -13.953 14 -4.594 1 85.44 139 GLY B CA 1
ATOM 4381 C C . GLY B 1 139 ? -12.812 13.547 -5.48 1 85.44 139 GLY B C 1
ATOM 4382 O O . GLY B 1 139 ? -11.82 12.992 -4.996 1 85.44 139 GLY B O 1
ATOM 4383 N N . PRO B 1 140 ? -12.938 13.867 -6.719 1 86.88 140 PRO B N 1
ATOM 4384 C CA . PRO B 1 140 ? -11.859 13.531 -7.656 1 86.88 140 PRO B CA 1
ATOM 4385 C C . PRO B 1 140 ? -10.516 14.133 -7.254 1 86.88 140 PRO B C 1
ATOM 4387 O O . PRO B 1 140 ? -9.477 13.492 -7.41 1 86.88 140 PRO B O 1
ATOM 4390 N N . ARG B 1 141 ? -10.5 15.289 -6.773 1 87 141 ARG B N 1
ATOM 4391 C CA . ARG B 1 141 ? -9.266 15.93 -6.332 1 87 141 ARG B CA 1
ATOM 4392 C C . ARG B 1 141 ? -8.625 15.156 -5.188 1 87 141 ARG B C 1
ATOM 4394 O O . ARG B 1 141 ? -7.414 14.922 -5.195 1 87 141 ARG B O 1
ATOM 4401 N N . ARG B 1 142 ? -9.422 14.781 -4.242 1 90.5 142 ARG B N 1
ATOM 4402 C CA . ARG B 1 142 ? -8.906 14.016 -3.109 1 90.5 142 ARG B CA 1
ATOM 4403 C C . ARG B 1 142 ? -8.344 12.672 -3.566 1 90.5 142 ARG B C 1
ATOM 4405 O O . ARG B 1 142 ? -7.32 12.219 -3.055 1 90.5 142 ARG B O 1
ATOM 4412 N N . LYS B 1 143 ? -9.016 12.086 -4.465 1 92.62 143 LYS B N 1
ATOM 4413 C CA . LYS B 1 143 ? -8.531 10.812 -4.984 1 92.62 143 LYS B CA 1
ATOM 4414 C C . LYS B 1 143 ? -7.184 10.969 -5.68 1 92.62 143 LYS B C 1
ATOM 4416 O O . LYS B 1 143 ? -6.297 10.133 -5.52 1 92.62 143 LYS B O 1
ATOM 4421 N N . LYS B 1 144 ? -7.02 12.031 -6.383 1 91.19 144 LYS B N 1
ATOM 4422 C CA . LYS B 1 144 ? -5.746 12.289 -7.051 1 91.19 144 LYS B CA 1
ATOM 4423 C C . LYS B 1 144 ? -4.637 12.562 -6.039 1 91.19 144 LYS B C 1
ATOM 4425 O O . LYS B 1 144 ? -3.506 12.109 -6.215 1 91.19 144 LYS B O 1
ATOM 4430 N N . MET B 1 145 ? -4.969 13.289 -5.02 1 92.12 145 MET B N 1
ATOM 4431 C CA . MET B 1 145 ? -3.994 13.547 -3.961 1 92.12 145 MET B CA 1
ATOM 4432 C C . MET B 1 145 ? -3.57 12.25 -3.283 1 92.12 145 MET B C 1
ATOM 4434 O O . MET B 1 145 ? -2.402 12.086 -2.928 1 92.12 145 MET B O 1
ATOM 4438 N N . ALA B 1 146 ? -4.562 11.391 -3.141 1 96.69 146 ALA B N 1
ATOM 4439 C CA . ALA B 1 146 ? -4.273 10.078 -2.557 1 96.69 146 ALA B CA 1
ATOM 4440 C C . ALA B 1 146 ? -3.268 9.312 -3.408 1 96.69 146 ALA B C 1
ATOM 4442 O O . ALA B 1 146 ? -2.348 8.688 -2.877 1 96.69 146 ALA B O 1
ATOM 4443 N N . ILE B 1 147 ? -3.455 9.398 -4.695 1 95.69 147 ILE B N 1
ATOM 4444 C CA . ILE B 1 147 ? -2.541 8.719 -5.605 1 95.69 147 ILE B CA 1
ATOM 4445 C C . ILE B 1 147 ? -1.123 9.242 -5.406 1 95.69 147 ILE B C 1
ATOM 4447 O O . ILE B 1 147 ? -0.172 8.469 -5.301 1 95.69 147 ILE B O 1
ATOM 4451 N N . ALA B 1 148 ? -0.972 10.516 -5.32 1 94.81 148 ALA B N 1
ATOM 4452 C CA . ALA B 1 148 ? 0.341 11.133 -5.133 1 94.81 148 ALA B CA 1
ATOM 4453 C C . ALA B 1 148 ? 0.983 10.664 -3.83 1 94.81 148 ALA B C 1
ATOM 4455 O O . ALA B 1 148 ? 2.17 10.328 -3.801 1 94.81 148 ALA B O 1
ATOM 4456 N N . ARG B 1 149 ? 0.238 10.648 -2.785 1 97.25 149 ARG B N 1
ATOM 4457 C CA . ARG B 1 149 ? 0.761 10.195 -1.501 1 97.25 149 ARG B CA 1
ATOM 4458 C C . ARG B 1 149 ? 1.21 8.742 -1.573 1 97.25 149 ARG B C 1
ATOM 4460 O O . ARG B 1 149 ? 2.256 8.383 -1.028 1 97.25 149 ARG B O 1
ATOM 4467 N N . ASN B 1 150 ? 0.39 7.938 -2.197 1 97.62 150 ASN B N 1
ATOM 4468 C CA . ASN B 1 150 ? 0.733 6.523 -2.316 1 97.62 150 ASN B CA 1
ATOM 4469 C C . ASN B 1 150 ? 2.004 6.32 -3.137 1 97.62 150 ASN B C 1
ATOM 4471 O O . ASN B 1 150 ? 2.838 5.48 -2.803 1 97.62 150 ASN B O 1
ATOM 4475 N N . TRP B 1 151 ? 2.125 7.109 -4.211 1 95.69 151 TRP B N 1
ATOM 4476 C CA . TRP B 1 151 ? 3.346 7.043 -5.008 1 95.69 151 TRP B CA 1
ATOM 4477 C C . TRP B 1 151 ? 4.57 7.359 -4.156 1 95.69 151 TRP B C 1
ATOM 4479 O O . TRP B 1 151 ? 5.562 6.633 -4.188 1 95.69 151 TRP B O 1
ATOM 4489 N N . LEU B 1 152 ? 4.465 8.398 -3.434 1 97.19 152 LEU B N 1
ATOM 4490 C CA . LEU B 1 152 ? 5.586 8.805 -2.592 1 97.19 152 LEU B CA 1
ATOM 4491 C C . LEU B 1 152 ? 5.895 7.742 -1.546 1 97.19 152 LEU B C 1
ATOM 4493 O O . LEU B 1 152 ? 7.055 7.359 -1.367 1 97.19 152 LEU B O 1
ATOM 4497 N N . LEU B 1 153 ? 4.914 7.203 -0.906 1 97.94 153 LEU B N 1
ATOM 4498 C CA . LEU B 1 153 ? 5.07 6.207 0.15 1 97.94 153 LEU B CA 1
ATOM 4499 C C . LEU B 1 153 ? 5.688 4.926 -0.399 1 97.94 153 LEU B C 1
ATOM 4501 O O . LEU B 1 153 ? 6.707 4.453 0.114 1 97.94 153 LEU B O 1
ATOM 4505 N N . THR B 1 154 ? 5.117 4.379 -1.438 1 94.69 154 THR B N 1
ATOM 4506 C CA . THR B 1 154 ? 5.504 3.068 -1.949 1 94.69 154 THR B CA 1
ATOM 4507 C C . THR B 1 154 ? 6.91 3.113 -2.541 1 94.69 154 THR B C 1
ATOM 4509 O O . THR B 1 154 ? 7.625 2.109 -2.527 1 94.69 154 THR B O 1
ATOM 4512 N N . THR B 1 155 ? 7.285 4.273 -2.963 1 93.56 155 THR B N 1
ATOM 4513 C CA . THR B 1 155 ? 8.594 4.395 -3.6 1 93.56 155 THR B CA 1
ATOM 4514 C C . THR B 1 155 ? 9.68 4.648 -2.559 1 93.56 155 THR B C 1
ATOM 4516 O O . THR B 1 155 ? 10.82 4.199 -2.719 1 93.56 155 THR B O 1
ATOM 4519 N N . ALA B 1 156 ? 9.312 5.254 -1.52 1 96.69 156 ALA B N 1
ATOM 4520 C CA . ALA B 1 156 ? 10.32 5.73 -0.581 1 96.69 156 ALA B CA 1
ATOM 4521 C C . ALA B 1 156 ? 10.492 4.758 0.581 1 96.69 156 ALA B C 1
ATOM 4523 O O . ALA B 1 156 ? 11.547 4.723 1.222 1 96.69 156 ALA B O 1
ATOM 4524 N N . LEU B 1 157 ? 9.523 3.965 0.941 1 97.12 157 LEU B N 1
ATOM 4525 C CA . LEU B 1 157 ? 9.547 3.111 2.123 1 97.12 157 LEU B CA 1
ATOM 4526 C C . LEU B 1 157 ? 10.586 2.006 1.979 1 97.12 157 LEU B C 1
ATOM 4528 O O . LEU B 1 157 ? 10.641 1.332 0.947 1 97.12 157 LEU B O 1
ATOM 4532 N N . LYS B 1 158 ? 11.422 1.878 2.967 1 94.5 158 LYS B N 1
ATOM 4533 C CA . LYS B 1 158 ? 12.469 0.86 2.996 1 94.5 158 LYS B CA 1
ATOM 4534 C C . LYS B 1 158 ? 12.297 -0.073 4.191 1 94.5 158 LYS B C 1
ATOM 4536 O O . LYS B 1 158 ? 11.586 0.255 5.145 1 94.5 158 LYS B O 1
ATOM 4541 N N . PRO B 1 159 ? 12.984 -1.224 4.141 1 91.81 159 PRO B N 1
ATOM 4542 C CA . PRO B 1 159 ? 12.797 -2.23 5.188 1 91.81 159 PRO B CA 1
ATOM 4543 C C . PRO B 1 159 ? 13.227 -1.733 6.566 1 91.81 159 PRO B C 1
ATOM 4545 O O . PRO B 1 159 ? 12.68 -2.174 7.582 1 91.81 159 PRO B O 1
ATOM 4548 N N . ASP B 1 160 ? 14.109 -0.829 6.594 1 94.31 160 ASP B N 1
ATOM 4549 C CA . ASP B 1 160 ? 14.688 -0.473 7.883 1 94.31 160 ASP B CA 1
ATOM 4550 C C . ASP B 1 160 ? 14.008 0.761 8.469 1 94.31 160 ASP B C 1
ATOM 4552 O O . ASP B 1 160 ? 14.445 1.287 9.5 1 94.31 160 ASP B O 1
ATOM 4556 N N . HIS B 1 161 ? 13 1.251 7.848 1 97.5 161 HIS B N 1
ATOM 4557 C CA . HIS B 1 161 ? 12.234 2.344 8.43 1 97.5 161 HIS B CA 1
ATOM 4558 C C . HIS B 1 161 ? 11.328 1.845 9.555 1 97.5 161 HIS B C 1
ATOM 4560 O O . HIS B 1 161 ? 10.555 0.902 9.359 1 97.5 161 HIS B O 1
ATOM 4566 N N . SER B 1 162 ? 11.383 2.514 10.656 1 98 162 SER B N 1
ATOM 4567 C CA . SER B 1 162 ? 10.539 2.172 11.797 1 98 162 SER B CA 1
ATOM 4568 C C . SER B 1 162 ? 9.297 3.059 11.844 1 98 162 SER B C 1
ATOM 4570 O O . SER B 1 162 ? 8.242 2.633 12.32 1 98 162 SER B O 1
ATOM 4572 N N . TRP B 1 163 ? 9.469 4.285 11.406 1 98.75 163 TRP B N 1
ATOM 4573 C CA . TRP B 1 163 ? 8.406 5.281 11.453 1 98.75 163 TRP B CA 1
ATOM 4574 C C . TRP B 1 163 ? 8.289 6.016 10.117 1 98.75 163 TRP B C 1
ATOM 4576 O O . TRP B 1 163 ? 9.266 6.105 9.367 1 98.75 163 TRP B O 1
ATOM 4586 N N . VAL B 1 164 ? 7.117 6.449 9.867 1 98.88 164 VAL B N 1
ATOM 4587 C CA . VAL B 1 164 ? 6.836 7.297 8.719 1 98.88 164 VAL B CA 1
ATOM 4588 C C . VAL B 1 164 ? 6.184 8.602 9.18 1 98.88 164 VAL B C 1
ATOM 4590 O O . VAL B 1 164 ? 5.199 8.578 9.922 1 98.88 164 VAL B O 1
ATOM 4593 N N . TYR B 1 165 ? 6.77 9.711 8.797 1 98.94 165 TYR B N 1
ATOM 4594 C CA . TYR B 1 165 ? 6.254 11.023 9.172 1 98.94 165 TYR B CA 1
ATOM 4595 C C . TYR B 1 165 ? 5.891 11.836 7.934 1 98.94 165 TYR B C 1
ATOM 4597 O O . TYR B 1 165 ? 6.75 12.109 7.094 1 98.94 165 TYR B O 1
ATOM 4605 N N . TRP B 1 166 ? 4.629 12.172 7.816 1 98.75 166 TRP B N 1
ATOM 4606 C CA . TRP B 1 166 ? 4.133 13.047 6.754 1 98.75 166 TRP B CA 1
ATOM 4607 C C . TRP B 1 166 ? 4.062 14.492 7.227 1 98.75 166 TRP B C 1
ATOM 4609 O O . TRP B 1 166 ? 3.559 14.773 8.312 1 98.75 166 TRP B O 1
ATOM 4619 N N . ARG B 1 167 ? 4.531 15.375 6.383 1 98.06 167 ARG B N 1
ATOM 4620 C CA . ARG B 1 167 ? 4.512 16.797 6.738 1 98.06 167 ARG B CA 1
ATOM 4621 C C . ARG B 1 167 ? 4.266 17.656 5.508 1 98.06 167 ARG B C 1
ATOM 4623 O O . ARG B 1 167 ? 4.934 17.5 4.484 1 98.06 167 ARG B O 1
ATOM 4630 N N . ASP B 1 168 ? 3.289 18.531 5.629 1 96 168 ASP B N 1
ATOM 4631 C CA . ASP B 1 168 ? 3.105 19.547 4.598 1 96 168 ASP B CA 1
ATOM 4632 C C . ASP B 1 168 ? 4.223 20.594 4.648 1 96 168 ASP B C 1
ATOM 4634 O O . ASP B 1 168 ? 4.754 20.891 5.719 1 96 168 ASP B O 1
ATOM 4638 N N . ILE B 1 169 ? 4.477 21.188 3.562 1 95.62 169 ILE B N 1
ATOM 4639 C CA . ILE B 1 169 ? 5.594 22.125 3.426 1 95.62 169 ILE B CA 1
ATOM 4640 C C . ILE B 1 169 ? 5.234 23.453 4.062 1 95.62 169 ILE B C 1
ATOM 4642 O O . ILE B 1 169 ? 6.117 24.219 4.461 1 95.62 169 ILE B O 1
ATOM 4646 N N . ASP B 1 170 ? 3.939 23.75 4.227 1 93.75 170 ASP B N 1
ATOM 4647 C CA . ASP B 1 170 ? 3.52 25.094 4.629 1 93.75 170 ASP B CA 1
ATOM 4648 C C . ASP B 1 170 ? 3.145 25.141 6.105 1 93.75 170 ASP B C 1
ATOM 4650 O O . ASP B 1 170 ? 2.197 25.828 6.496 1 93.75 170 ASP B O 1
ATOM 4654 N N . VAL B 1 171 ? 3.779 24.375 6.91 1 94.81 171 VAL B N 1
ATOM 4655 C CA . VAL B 1 171 ? 3.713 24.484 8.359 1 94.81 171 VAL B CA 1
ATOM 4656 C C . VAL B 1 171 ? 4.656 25.594 8.836 1 94.81 171 VAL B C 1
ATOM 4658 O O . VAL B 1 171 ? 5.859 25.547 8.562 1 94.81 171 VAL B O 1
ATOM 4661 N N . GLU B 1 172 ? 4.121 26.562 9.531 1 92.44 172 GLU B N 1
ATOM 4662 C CA . GLU B 1 172 ? 4.887 27.75 9.93 1 92.44 172 GLU B CA 1
ATOM 4663 C C . GLU B 1 172 ? 5.668 27.484 11.211 1 92.44 172 GLU B C 1
ATOM 4665 O O . GLU B 1 172 ? 6.824 27.891 11.336 1 92.44 172 GLU B O 1
ATOM 4670 N N . THR B 1 173 ? 5.016 26.938 12.18 1 93.75 173 THR B N 1
ATOM 4671 C CA . THR B 1 173 ? 5.668 26.688 13.461 1 93.75 173 THR B CA 1
ATOM 4672 C C . THR B 1 173 ? 5.355 25.281 13.961 1 93.75 173 THR B C 1
ATOM 4674 O O . THR B 1 173 ? 4.195 24.859 13.953 1 93.75 173 THR B O 1
ATOM 4677 N N . ALA B 1 174 ? 6.375 24.594 14.336 1 94.94 174 ALA B N 1
ATOM 4678 C CA . ALA B 1 174 ? 6.309 23.281 14.977 1 94.94 174 ALA B CA 1
ATOM 4679 C C . ALA B 1 174 ? 7.477 23.094 15.938 1 94.94 174 ALA B C 1
ATOM 4681 O O . ALA B 1 174 ? 8.578 23.578 15.695 1 94.94 174 ALA B O 1
ATOM 4682 N N . PRO B 1 175 ? 7.207 22.453 17.062 1 97.25 175 PRO B N 1
ATOM 4683 C CA . PRO B 1 175 ? 8.32 22.188 17.969 1 97.25 175 PRO B CA 1
ATOM 4684 C C . PRO B 1 175 ? 9.445 21.391 17.312 1 97.25 175 PRO B C 1
ATOM 4686 O O . PRO B 1 175 ? 9.188 20.516 16.484 1 97.25 175 PRO B O 1
ATOM 4689 N N . ALA B 1 176 ? 10.656 21.641 17.75 1 97.88 176 ALA B N 1
ATOM 4690 C CA . ALA B 1 176 ? 11.82 20.922 17.234 1 97.88 176 ALA B CA 1
ATOM 4691 C C . ALA B 1 176 ? 11.766 19.438 17.625 1 97.88 176 ALA B C 1
ATOM 4693 O O . ALA B 1 176 ? 12.414 18.609 17 1 97.88 176 ALA B O 1
ATOM 4694 N N . THR B 1 177 ? 10.969 19.141 18.703 1 98.44 177 THR B N 1
ATOM 4695 C CA . THR B 1 177 ? 10.883 17.797 19.25 1 98.44 177 THR B CA 1
ATOM 4696 C C . THR B 1 177 ? 9.633 17.094 18.75 1 98.44 177 THR B C 1
ATOM 4698 O O . THR B 1 177 ? 9.148 16.141 19.375 1 98.44 177 THR B O 1
ATOM 4701 N N . ILE B 1 178 ? 9.086 17.531 17.688 1 98.56 178 ILE B N 1
ATOM 4702 C CA . ILE B 1 178 ? 7.773 17.047 17.266 1 98.56 178 ILE B CA 1
ATOM 4703 C C . ILE B 1 178 ? 7.824 15.523 17.062 1 98.56 178 ILE B C 1
ATOM 4705 O O . ILE B 1 178 ? 6.891 14.812 17.453 1 98.56 178 ILE B O 1
ATOM 4709 N N . LEU B 1 179 ? 8.844 14.969 16.453 1 98.81 179 LEU B N 1
ATOM 4710 C CA . LEU B 1 179 ? 8.938 13.523 16.25 1 98.81 179 LEU B CA 1
ATOM 4711 C C . LEU B 1 179 ? 8.938 12.789 17.594 1 98.81 179 LEU B C 1
ATOM 4713 O O . LEU B 1 179 ? 8.148 11.859 17.781 1 98.81 179 LEU B O 1
ATOM 4717 N N . GLU B 1 180 ? 9.711 13.242 18.5 1 98.81 180 GLU B N 1
ATOM 4718 C CA . GLU B 1 180 ? 9.805 12.633 19.812 1 98.81 180 GLU B CA 1
ATOM 4719 C C . GLU B 1 180 ? 8.5 12.797 20.594 1 98.81 180 GLU B C 1
ATOM 4721 O O . GLU B 1 180 ? 8.055 11.867 21.266 1 98.81 180 GLU B O 1
ATOM 4726 N N . ASP B 1 181 ? 7.977 14.016 20.469 1 98.75 181 ASP B N 1
ATOM 4727 C CA . ASP B 1 181 ? 6.746 14.328 21.188 1 98.75 181 ASP B CA 1
ATOM 4728 C C . ASP B 1 181 ? 5.613 13.391 20.766 1 98.75 181 ASP B C 1
ATOM 4730 O O . ASP B 1 181 ? 4.848 12.922 21.609 1 98.75 181 ASP B O 1
ATOM 4734 N N . LEU B 1 182 ? 5.5 13.148 19.547 1 98.81 182 LEU B N 1
ATOM 4735 C CA . LEU B 1 182 ? 4.445 12.273 19.047 1 98.81 182 LEU B CA 1
ATOM 4736 C C . LEU B 1 182 ? 4.805 10.805 19.281 1 98.81 182 LEU B C 1
ATOM 4738 O O . LEU B 1 182 ? 3.957 10.008 19.688 1 98.81 182 LEU B O 1
ATOM 4742 N N . MET B 1 183 ? 6.004 10.469 19.062 1 98.69 183 MET B N 1
ATOM 4743 C CA . MET B 1 183 ? 6.504 9.102 19.094 1 98.69 183 MET B CA 1
ATOM 4744 C C . MET B 1 183 ? 6.336 8.484 20.469 1 98.69 183 MET B C 1
ATOM 4746 O O . MET B 1 183 ? 6.035 7.297 20.594 1 98.69 183 MET B O 1
ATOM 4750 N N . HIS B 1 184 ? 6.539 9.219 21.5 1 98.31 184 HIS B N 1
ATOM 4751 C CA . HIS B 1 184 ? 6.551 8.656 22.844 1 98.31 184 HIS B CA 1
ATOM 4752 C C . HIS B 1 184 ? 5.16 8.18 23.25 1 98.31 184 HIS B C 1
ATOM 4754 O O . HIS B 1 184 ? 5.02 7.41 24.203 1 98.31 184 HIS B O 1
ATOM 4760 N N . HIS B 1 185 ? 4.125 8.656 22.547 1 98.69 185 HIS B N 1
ATOM 4761 C CA . HIS B 1 185 ? 2.781 8.156 22.812 1 98.69 185 HIS B CA 1
ATOM 4762 C C . HIS B 1 185 ? 2.645 6.695 22.391 1 98.69 185 HIS B C 1
ATOM 4764 O O . HIS B 1 185 ? 1.714 6.008 22.828 1 98.69 185 HIS B O 1
ATOM 4770 N N . ASP B 1 186 ? 3.502 6.203 21.5 1 98.56 186 ASP B N 1
ATOM 4771 C CA . ASP B 1 186 ? 3.568 4.812 21.078 1 98.56 186 ASP B CA 1
ATOM 4772 C C . ASP B 1 186 ? 2.244 4.363 20.453 1 98.56 186 ASP B C 1
ATOM 4774 O O . ASP B 1 186 ? 1.726 3.297 20.797 1 98.56 186 ASP B O 1
ATOM 4778 N N . LYS B 1 187 ? 1.658 5.191 19.594 1 98.81 187 LYS B N 1
ATOM 4779 C CA . LYS B 1 187 ? 0.427 4.875 18.875 1 98.81 187 LYS B CA 1
ATOM 4780 C C . LYS B 1 187 ? 0.716 4.523 17.422 1 98.81 187 LYS B C 1
ATOM 4782 O O . LYS B 1 187 ? 1.759 4.898 16.875 1 98.81 187 LYS B O 1
ATOM 4787 N N . ASP B 1 188 ? -0.177 3.738 16.828 1 98.81 188 ASP B N 1
ATOM 4788 C CA . ASP B 1 188 ? 0.036 3.324 15.438 1 98.81 188 ASP B CA 1
ATOM 4789 C C . ASP B 1 188 ? 0.007 4.523 14.492 1 98.81 188 ASP B C 1
ATOM 4791 O O . ASP B 1 188 ? 0.843 4.633 13.594 1 98.81 188 ASP B O 1
ATOM 4795 N N . VAL B 1 189 ? -0.985 5.383 14.672 1 98.88 189 VAL B N 1
ATOM 4796 C CA . VAL B 1 189 ? -1.145 6.621 13.922 1 98.88 189 VAL B CA 1
ATOM 4797 C C . VAL B 1 189 ? -1.495 7.762 14.875 1 98.88 189 VAL B C 1
ATOM 4799 O O . VAL B 1 189 ? -2.398 7.629 15.703 1 98.88 189 VAL B O 1
ATOM 4802 N N . ILE B 1 190 ? -0.76 8.875 14.742 1 98.94 190 ILE B N 1
ATOM 4803 C CA . ILE B 1 190 ? -1.011 9.984 15.648 1 98.94 190 ILE B CA 1
ATOM 4804 C C . ILE B 1 190 ? -0.869 11.312 14.898 1 98.94 190 ILE B C 1
ATOM 4806 O O . ILE B 1 190 ? 0.028 11.469 14.07 1 98.94 190 ILE B O 1
ATOM 4810 N N . VAL B 1 191 ? -1.808 12.266 15.188 1 98.88 191 VAL B N 1
ATOM 4811 C CA . VAL B 1 191 ? -1.773 13.578 14.555 1 98.88 191 VAL B CA 1
ATOM 4812 C C . VAL B 1 191 ? -1.889 14.672 15.617 1 98.88 191 VAL B C 1
ATOM 4814 O O . VAL B 1 191 ? -2.609 14.508 16.609 1 98.88 191 VAL B O 1
ATOM 4817 N N . PRO B 1 192 ? -1.143 15.781 15.453 1 98.75 192 PRO B N 1
ATOM 4818 C CA . PRO B 1 192 ? -1.363 16.953 16.297 1 98.75 192 PRO B CA 1
ATOM 4819 C C . PRO B 1 192 ? -2.561 17.781 15.836 1 98.75 192 PRO B C 1
ATOM 4821 O O . PRO B 1 192 ? -3.23 17.438 14.867 1 98.75 192 PRO B O 1
ATOM 4824 N N . ASN B 1 193 ? -2.85 18.797 16.641 1 98.31 193 ASN B N 1
ATOM 4825 C CA . ASN B 1 193 ? -3.867 19.766 16.25 1 98.31 193 ASN B CA 1
ATOM 4826 C C . ASN B 1 193 ? -3.285 20.875 15.375 1 98.31 193 ASN B C 1
ATOM 4828 O O . ASN B 1 193 ? -2.197 21.375 15.656 1 98.31 193 ASN B O 1
ATOM 4832 N N . ILE B 1 194 ? -3.957 21.203 14.328 1 96.75 194 ILE B N 1
ATOM 4833 C CA . ILE B 1 194 ? -3.42 22.141 13.352 1 96.75 194 ILE B CA 1
ATOM 4834 C C . ILE B 1 194 ? -4.23 23.438 13.375 1 96.75 194 ILE B C 1
ATOM 4836 O O . ILE B 1 194 ? -5.434 23.438 13.102 1 96.75 194 ILE B O 1
ATOM 4840 N N . TRP B 1 195 ? -3.596 24.484 13.641 1 93.94 195 TRP B N 1
ATOM 4841 C CA . TRP B 1 195 ? -4.207 25.797 13.68 1 93.94 195 TRP B CA 1
ATOM 4842 C C . TRP B 1 195 ? -3.447 26.781 12.781 1 93.94 195 TRP B C 1
ATOM 4844 O O . TRP B 1 195 ? -2.391 26.438 12.242 1 93.94 195 TRP B O 1
ATOM 4854 N N . ARG B 1 196 ? -4.027 27.891 12.523 1 91.81 196 ARG B N 1
ATOM 4855 C CA . ARG B 1 196 ? -3.352 28.938 11.766 1 91.81 196 ARG B CA 1
ATOM 4856 C C . ARG B 1 196 ? -3.547 30.297 12.414 1 91.81 196 ARG B C 1
ATOM 4858 O O . ARG B 1 196 ? -4.594 30.562 13.008 1 91.81 196 ARG B O 1
ATOM 4865 N N . PRO B 1 197 ? -2.484 31.094 12.32 1 87.12 197 PRO B N 1
ATOM 4866 C CA . PRO B 1 197 ? -2.627 32.469 12.836 1 87.12 197 PRO B CA 1
ATOM 4867 C C . PRO B 1 197 ? -3.459 33.344 11.914 1 87.12 197 PRO B C 1
ATOM 4869 O O . PRO B 1 197 ? -3.439 33.188 10.695 1 87.12 197 PRO B O 1
ATOM 4872 N N . LEU B 1 198 ? -4.324 34.062 12.5 1 80.38 198 LEU B N 1
ATOM 4873 C CA . LEU B 1 198 ? -5.086 35.062 11.742 1 80.38 198 LEU B CA 1
ATOM 4874 C C . LEU B 1 198 ? -4.734 36.469 12.195 1 80.38 198 LEU B C 1
ATOM 4876 O O . LEU B 1 198 ? -4.254 36.688 13.312 1 80.38 198 LEU B O 1
ATOM 4880 N N . PRO B 1 199 ? -4.953 37.344 11.227 1 72.94 199 PRO B N 1
ATOM 4881 C CA . PRO B 1 199 ? -4.816 38.75 11.664 1 72.94 199 PRO B CA 1
ATOM 4882 C C . PRO B 1 199 ? -5.727 39.062 12.836 1 72.94 199 PRO B C 1
ATOM 4884 O O . PRO B 1 199 ? -6.719 38.375 13.078 1 72.94 199 PRO B O 1
ATOM 4887 N N . GLU B 1 200 ? -5.277 40.125 13.555 1 69.38 200 GLU B N 1
ATOM 4888 C CA . GLU B 1 200 ? -5.973 40.5 14.773 1 69.38 200 GLU B CA 1
ATOM 4889 C C . GLU B 1 200 ? -7.465 40.719 14.516 1 69.38 200 GLU B C 1
ATOM 4891 O O . GLU B 1 200 ? -8.297 40.344 15.344 1 69.38 200 GLU B O 1
ATOM 4896 N N . TRP B 1 201 ? -7.727 41.188 13.344 1 64.12 201 TRP B N 1
ATOM 4897 C CA . TRP B 1 201 ? -9.117 41.531 13.062 1 64.12 201 TRP B CA 1
ATOM 4898 C C . TRP B 1 201 ? -9.945 40.281 12.781 1 64.12 201 TRP B C 1
ATOM 4900 O O . TRP B 1 201 ? -11.172 40.344 12.703 1 64.12 201 TRP B O 1
ATOM 4910 N N . LEU B 1 202 ? -9.242 39.156 12.688 1 62.97 202 LEU B N 1
ATOM 4911 C CA . LEU B 1 202 ? -9.898 37.844 12.5 1 62.97 202 LEU B CA 1
ATOM 4912 C C . LEU B 1 202 ? -9.727 36.969 13.727 1 62.97 202 LEU B C 1
ATOM 4914 O O . LEU B 1 202 ? -9.625 35.75 13.602 1 62.97 202 LEU B O 1
ATOM 4918 N N . ASN B 1 203 ? -9.648 37.562 14.914 1 69.88 203 ASN B N 1
ATOM 4919 C CA . ASN B 1 203 ? -9.602 36.906 16.203 1 69.88 203 ASN B CA 1
ATOM 4920 C C . ASN B 1 203 ? -8.305 36.094 16.375 1 69.88 203 ASN B C 1
ATOM 4922 O O . ASN B 1 203 ? -8.305 35.062 17.016 1 69.88 203 ASN B O 1
ATOM 4926 N N . ASN B 1 204 ? -7.301 36.312 15.688 1 77.44 204 ASN B N 1
ATOM 4927 C CA . ASN B 1 204 ? -5.902 35.969 15.922 1 77.44 204 ASN B CA 1
ATOM 4928 C C . ASN B 1 204 ? -5.602 34.531 15.516 1 77.44 204 ASN B C 1
ATOM 4930 O O . ASN B 1 204 ? -4.512 34.25 15.008 1 77.44 204 ASN B O 1
ATOM 4934 N N . GLU B 1 205 ? -6.559 33.594 15.844 1 84.81 205 GLU B N 1
ATOM 4935 C CA . GLU B 1 205 ? -6.25 32.219 15.492 1 84.81 205 GLU B CA 1
ATOM 4936 C C . GLU B 1 205 ? -7.504 31.469 15.047 1 84.81 205 GLU B C 1
ATOM 4938 O O . GLU B 1 205 ? -8.617 31.828 15.43 1 84.81 205 GLU B O 1
ATOM 4943 N N . GLN B 1 206 ? -7.332 30.5 14.188 1 86.19 206 GLN B N 1
ATOM 4944 C CA . GLN B 1 206 ? -8.445 29.688 13.711 1 86.19 206 GLN B CA 1
ATOM 4945 C C . GLN B 1 206 ? -7.996 28.25 13.438 1 86.19 206 GLN B C 1
ATOM 4947 O O . GLN B 1 206 ? -6.836 28.016 13.094 1 86.19 206 GLN B O 1
ATOM 4952 N N . PRO B 1 207 ? -8.977 27.344 13.672 1 87.94 207 PRO B N 1
ATOM 4953 C CA . PRO B 1 207 ? -8.672 25.969 13.25 1 87.94 207 PRO B CA 1
ATOM 4954 C C . PRO B 1 207 ? -8.359 25.859 11.766 1 87.94 207 PRO B C 1
ATOM 4956 O O . PRO B 1 207 ? -8.977 26.562 10.945 1 87.94 207 PRO B O 1
ATOM 4959 N N . TYR B 1 208 ? -7.402 25.125 11.445 1 88.19 208 TYR B N 1
ATOM 4960 C CA . TYR B 1 208 ? -7.023 24.938 10.047 1 88.19 208 TYR B CA 1
ATOM 4961 C C . TYR B 1 208 ? -7.473 23.578 9.531 1 88.19 208 TYR B C 1
ATOM 4963 O O . TYR B 1 208 ? -8.102 23.484 8.469 1 88.19 208 TYR B O 1
ATOM 4971 N N . ASP B 1 209 ? -7.117 22.578 10.188 1 88.19 209 ASP B N 1
ATOM 4972 C CA . ASP B 1 209 ? -7.445 21.219 9.766 1 88.19 209 ASP B CA 1
ATOM 4973 C C . ASP B 1 209 ? -8.766 20.75 10.375 1 88.19 209 ASP B C 1
ATOM 4975 O O . ASP B 1 209 ? -8.859 20.547 11.586 1 88.19 209 ASP B O 1
ATOM 4979 N N . LEU B 1 210 ? -9.727 20.547 9.523 1 86.5 210 LEU B N 1
ATOM 4980 C CA . LEU B 1 210 ? -11.023 20.062 9.984 1 86.5 210 LEU B CA 1
ATOM 4981 C C . LEU B 1 210 ? -11.258 18.625 9.531 1 86.5 210 LEU B C 1
ATOM 4983 O O . LEU B 1 210 ? -12.383 18.125 9.594 1 86.5 210 LEU B O 1
ATOM 4987 N N . ASN B 1 211 ? -10.141 18 9.141 1 91.69 211 ASN B N 1
ATOM 4988 C CA . ASN B 1 211 ? -10.273 16.641 8.617 1 91.69 211 ASN B CA 1
ATOM 4989 C C . ASN B 1 211 ? -9.961 15.594 9.68 1 91.69 211 ASN B C 1
ATOM 4991 O O . ASN B 1 211 ? -10.07 14.391 9.422 1 91.69 211 ASN B O 1
ATOM 4995 N N . SER B 1 212 ? -9.648 16.031 10.859 1 96.38 212 SER B N 1
ATOM 4996 C CA . SER B 1 212 ? -9.477 15.133 12 1 96.38 212 SER B CA 1
ATOM 4997 C C . SER B 1 212 ? -10.711 15.133 12.898 1 96.38 212 SER B C 1
ATOM 4999 O O . SER B 1 212 ? -11.008 16.141 13.555 1 96.38 212 SER B O 1
ATOM 5001 N N . TRP B 1 213 ? -11.406 14.008 12.914 1 96 213 TRP B N 1
ATOM 5002 C CA . TRP B 1 213 ? -12.695 14.016 13.602 1 96 213 TRP B CA 1
ATOM 5003 C C . TRP B 1 213 ? -13.062 12.625 14.102 1 96 213 TRP B C 1
ATOM 5005 O O . TRP B 1 213 ? -12.422 11.641 13.734 1 96 213 TRP B O 1
ATOM 5015 N N . GLN B 1 214 ? -13.945 12.625 15.039 1 96.75 214 GLN B N 1
ATOM 5016 C CA . GLN B 1 214 ? -14.648 11.422 15.477 1 96.75 214 GLN B CA 1
ATOM 5017 C C . GLN B 1 214 ? -15.977 11.266 14.75 1 96.75 214 GLN B C 1
ATOM 5019 O O . GLN B 1 214 ? -16.703 12.25 14.555 1 96.75 214 GLN B O 1
ATOM 5024 N N . GLU B 1 215 ? -16.203 10.102 14.305 1 94.81 215 GLU B N 1
ATOM 5025 C CA . GLU B 1 215 ? -17.438 9.875 13.555 1 94.81 215 GLU B CA 1
ATOM 5026 C C . GLU B 1 215 ? -18.656 10.156 14.414 1 94.81 215 GLU B C 1
ATOM 5028 O O . GLU B 1 215 ? -18.609 10.039 15.641 1 94.81 215 GLU B O 1
ATOM 5033 N N . SER B 1 216 ? -19.75 10.586 13.727 1 92.5 216 SER B N 1
ATOM 5034 C CA . SER B 1 216 ? -21.031 10.883 14.367 1 92.5 216 SER B CA 1
ATOM 5035 C C . SER B 1 216 ? -22.156 10.047 13.766 1 92.5 216 SER B C 1
ATOM 5037 O O . SER B 1 216 ? -22 9.484 12.68 1 92.5 216 SER B O 1
ATOM 5039 N N . GLU B 1 217 ? -23.219 9.977 14.516 1 91.62 217 GLU B N 1
ATOM 5040 C CA . GLU B 1 217 ? -24.406 9.305 13.984 1 91.62 217 GLU B CA 1
ATOM 5041 C C . GLU B 1 217 ? -24.906 10 12.727 1 91.62 217 GLU B C 1
ATOM 5043 O O . GLU B 1 217 ? -25.328 9.344 11.766 1 91.62 217 GLU B O 1
ATOM 5048 N N . GLY B 1 218 ? -24.938 11.242 12.812 1 88.38 218 GLY B N 1
ATOM 5049 C CA . GLY B 1 218 ? -25.328 12 11.633 1 88.38 218 GLY B CA 1
ATOM 5050 C C . GLY B 1 218 ? -24.453 11.727 10.43 1 88.38 218 GLY B C 1
ATOM 5051 O O . GLY B 1 218 ? -24.953 11.625 9.305 1 88.38 218 GLY B O 1
ATOM 5052 N N . GLY B 1 219 ? -23.188 11.625 10.688 1 90.44 219 GLY B N 1
ATOM 5053 C CA . GLY B 1 219 ? -22.25 11.305 9.617 1 90.44 219 GLY B CA 1
ATOM 5054 C C . GLY B 1 219 ? -22.484 9.938 9.008 1 90.44 219 GLY B C 1
ATOM 5055 O O . GLY B 1 219 ? -22.406 9.766 7.793 1 90.44 219 GLY B O 1
ATOM 5056 N N . ILE B 1 220 ? -22.734 9.008 9.836 1 92.06 220 ILE B N 1
ATOM 5057 C CA . ILE B 1 220 ? -23 7.645 9.398 1 92.06 220 ILE B CA 1
ATOM 5058 C C . ILE B 1 220 ? -24.266 7.621 8.547 1 92.06 220 ILE B C 1
ATOM 5060 O O . ILE B 1 220 ? -24.312 6.988 7.488 1 92.06 220 ILE B O 1
ATOM 5064 N N . GLU B 1 221 ? -25.297 8.32 8.992 1 90.75 221 GLU B N 1
ATOM 5065 C CA . GLU B 1 221 ? -26.562 8.375 8.258 1 90.75 221 GLU B CA 1
ATOM 5066 C C . GLU B 1 221 ? -26.375 9.016 6.883 1 90.75 221 GLU B C 1
ATOM 5068 O O . GLU B 1 221 ? -26.969 8.555 5.898 1 90.75 221 GLU B O 1
ATOM 5073 N N . LEU B 1 222 ? -25.656 10.055 6.926 1 90.25 222 LEU B N 1
ATOM 5074 C CA . LEU B 1 222 ? -25.375 10.711 5.652 1 90.25 222 LEU B CA 1
ATOM 5075 C C . LEU B 1 222 ? -24.672 9.75 4.695 1 90.25 222 LEU B C 1
ATOM 5077 O O . LEU B 1 222 ? -25.031 9.664 3.523 1 90.25 222 LEU B O 1
ATOM 5081 N N . ALA B 1 223 ? -23.672 9.055 5.09 1 91.31 223 ALA B N 1
ATOM 5082 C CA . ALA B 1 223 ? -22.891 8.125 4.277 1 91.31 223 ALA B CA 1
ATOM 5083 C C . ALA B 1 223 ? -23.781 7.035 3.686 1 91.31 223 ALA B C 1
ATOM 5085 O O . ALA B 1 223 ? -23.609 6.629 2.537 1 91.31 223 ALA B O 1
ATOM 5086 N N . GLU B 1 224 ? -24.734 6.633 4.441 1 89.88 224 GLU B N 1
ATOM 5087 C CA . GLU B 1 224 ? -25.625 5.559 4.008 1 89.88 224 GLU B CA 1
ATOM 5088 C C . GLU B 1 224 ? -26.531 6.012 2.863 1 89.88 224 GLU B C 1
ATOM 5090 O O . GLU B 1 224 ? -26.984 5.191 2.064 1 89.88 224 GLU B O 1
ATOM 5095 N N . ARG B 1 225 ? -26.703 7.254 2.752 1 90.5 225 ARG B N 1
ATOM 5096 C CA . ARG B 1 225 ? -27.625 7.781 1.75 1 90.5 225 ARG B CA 1
ATOM 5097 C C . ARG B 1 225 ? -26.891 8.125 0.46 1 90.5 225 ARG B C 1
ATOM 5099 O O . ARG B 1 225 ? -27.516 8.352 -0.577 1 90.5 225 ARG B O 1
ATOM 5106 N N . LEU B 1 226 ? -25.656 8.18 0.563 1 90.62 226 LEU B N 1
ATOM 5107 C CA . LEU B 1 226 ? -24.875 8.617 -0.588 1 90.62 226 LEU B CA 1
ATOM 5108 C C . LEU B 1 226 ? -24.547 7.438 -1.503 1 90.62 226 LEU B C 1
ATOM 5110 O O . LEU B 1 226 ? -24.609 6.281 -1.075 1 90.62 226 LEU B O 1
ATOM 5114 N N . ASP B 1 227 ? -24.219 7.824 -2.736 1 89.44 227 ASP B N 1
ATOM 5115 C CA . ASP B 1 227 ? -23.797 6.82 -3.707 1 89.44 227 ASP B CA 1
ATOM 5116 C C . ASP B 1 227 ? -22.484 6.164 -3.293 1 89.44 227 ASP B C 1
ATOM 5118 O O . ASP B 1 227 ? -21.703 6.746 -2.527 1 89.44 227 ASP B O 1
ATOM 5122 N N . GLU B 1 228 ? -22.219 4.977 -3.842 1 86.25 228 GLU B N 1
ATOM 5123 C CA . GLU B 1 228 ? -21.078 4.156 -3.463 1 86.25 228 GLU B CA 1
ATOM 5124 C C . GLU B 1 228 ? -19.766 4.883 -3.738 1 86.25 228 GLU B C 1
ATOM 5126 O O . GLU B 1 228 ? -18.797 4.723 -2.998 1 86.25 228 GLU B O 1
ATOM 5131 N N . ASP B 1 229 ? -19.75 5.734 -4.68 1 89.38 229 ASP B N 1
ATOM 5132 C CA . ASP B 1 229 ? -18.484 6.352 -5.078 1 89.38 229 ASP B CA 1
ATOM 5133 C C . ASP B 1 229 ? -18.375 7.766 -4.516 1 89.38 229 ASP B C 1
ATOM 5135 O O . ASP B 1 229 ? -17.391 8.469 -4.797 1 89.38 229 ASP B O 1
ATOM 5139 N N . ALA B 1 230 ? -19.312 8.18 -3.707 1 90.44 230 ALA B N 1
ATOM 5140 C CA . ALA B 1 230 ? -19.312 9.523 -3.143 1 90.44 230 ALA B CA 1
ATOM 5141 C C . ALA B 1 230 ? -18.203 9.68 -2.109 1 90.44 230 ALA B C 1
ATOM 5143 O O . ALA B 1 230 ? -17.781 8.703 -1.49 1 90.44 230 ALA B O 1
ATOM 5144 N N . VAL B 1 231 ? -17.719 10.922 -1.996 1 92.31 231 VAL B N 1
ATOM 5145 C CA . VAL B 1 231 ? -16.719 11.273 -0.999 1 92.31 231 VAL B CA 1
A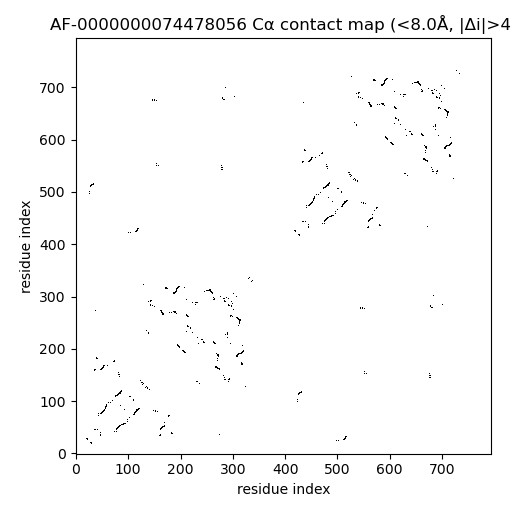TOM 5146 C C . VAL B 1 231 ? -17.188 12.477 -0.19 1 92.31 231 VAL B C 1
ATOM 5148 O O . VAL B 1 231 ? -17.438 13.555 -0.747 1 92.31 231 VAL B O 1
ATOM 5151 N N . ILE B 1 232 ? -17.328 12.211 1.075 1 89.31 232 ILE B N 1
ATOM 5152 C CA . ILE B 1 232 ? -17.75 13.297 1.959 1 89.31 232 ILE B CA 1
ATOM 5153 C C . ILE B 1 232 ? -16.562 14.219 2.227 1 89.31 232 ILE B C 1
ATOM 5155 O O . ILE B 1 232 ? -15.469 13.758 2.578 1 89.31 232 ILE B O 1
ATOM 5159 N N . VAL B 1 233 ? -16.766 15.445 1.989 1 81.62 233 VAL B N 1
ATOM 5160 C CA . VAL B 1 233 ? -15.75 16.453 2.275 1 81.62 233 VAL B CA 1
ATOM 5161 C C . VAL B 1 233 ? -16.25 17.406 3.361 1 81.62 233 VAL B C 1
ATOM 5163 O O . VAL B 1 233 ? -17.359 17.938 3.264 1 81.62 233 VAL B O 1
ATOM 5166 N N . GLU B 1 234 ? -15.445 17.609 4.355 1 77.38 234 GLU B N 1
ATOM 5167 C CA . GLU B 1 234 ? -15.859 18.469 5.465 1 77.38 234 GLU B CA 1
ATOM 5168 C C . GLU B 1 234 ? -15.859 19.938 5.059 1 77.38 234 GLU B C 1
ATOM 5170 O O . GLU B 1 234 ? -15.07 20.344 4.203 1 77.38 234 GLU B O 1
ATOM 5175 N N . GLY B 1 235 ? -16.734 20.672 5.684 1 66.5 235 GLY B N 1
ATOM 5176 C CA . GLY B 1 235 ? -16.734 22.125 5.496 1 66.5 235 GLY B CA 1
ATOM 5177 C C . GLY B 1 235 ? -17.766 22.594 4.484 1 66.5 235 GLY B C 1
ATOM 5178 O O . GLY B 1 235 ? -17.953 23.797 4.285 1 66.5 235 GLY B O 1
ATOM 5179 N N . TYR B 1 236 ? -18.422 21.625 3.848 1 66.19 236 TYR B N 1
ATOM 5180 C CA . TYR B 1 236 ? -19.422 22.016 2.871 1 66.19 236 TYR B CA 1
ATOM 5181 C C . TYR B 1 236 ? -20.828 21.844 3.441 1 66.19 236 TYR B C 1
ATOM 5183 O O . TYR B 1 236 ? -21.141 20.844 4.082 1 66.19 236 TYR B O 1
ATOM 5191 N N . PRO B 1 237 ? -21.594 22.859 3.213 1 65.56 237 PRO B N 1
ATOM 5192 C CA . PRO B 1 237 ? -22.953 22.828 3.764 1 65.56 237 PRO B CA 1
ATOM 5193 C C . PRO B 1 237 ? -23.766 21.641 3.234 1 65.56 237 PRO B C 1
ATOM 5195 O O . PRO B 1 237 ? -24.688 21.188 3.902 1 65.56 237 PRO B O 1
ATOM 5198 N N . GLU B 1 238 ? -23.391 21.188 2.129 1 69.56 238 GLU B N 1
ATOM 5199 C CA . GLU B 1 238 ? -24.094 20.062 1.528 1 69.56 238 GLU B CA 1
ATOM 5200 C C . GLU B 1 238 ? -23.969 18.812 2.381 1 69.56 238 GLU B C 1
ATOM 5202 O O . GLU B 1 238 ? -24.812 17.922 2.32 1 69.56 238 GLU B O 1
ATOM 5207 N N . TYR B 1 239 ? -22.875 18.891 3.125 1 73.44 239 TYR B N 1
ATOM 5208 C CA . TYR B 1 239 ? -22.641 17.734 3.982 1 73.44 239 TYR B CA 1
ATOM 5209 C C . TYR B 1 239 ? -22.656 18.141 5.453 1 73.44 239 TYR B C 1
ATOM 5211 O O . TYR B 1 239 ? -21.656 18.656 5.969 1 73.44 239 TYR B O 1
ATOM 5219 N N . ALA B 1 240 ? -23.797 18.078 6.082 1 77.69 240 ALA B N 1
ATOM 5220 C CA . ALA B 1 240 ? -23.875 18.312 7.523 1 77.69 240 ALA B CA 1
ATOM 5221 C C . ALA B 1 240 ? -23.641 17.031 8.305 1 77.69 240 ALA B C 1
ATOM 5223 O O . ALA B 1 240 ? -24.516 16.172 8.383 1 77.69 240 ALA B O 1
ATOM 5224 N N . THR B 1 241 ? -22.406 16.875 8.875 1 83.5 241 THR B N 1
ATOM 5225 C CA . THR B 1 241 ? -22.062 15.625 9.531 1 83.5 241 THR B CA 1
ATOM 5226 C C . THR B 1 241 ? -22.141 15.773 11.047 1 83.5 241 THR B C 1
ATOM 5228 O O . THR B 1 241 ? -22.25 14.773 11.766 1 83.5 241 THR B O 1
ATOM 5231 N N . TRP B 1 242 ? -22 17.016 11.57 1 80.56 242 TRP B N 1
ATOM 5232 C CA . TRP B 1 242 ? -22.047 17.312 12.992 1 80.56 242 TRP B CA 1
ATOM 5233 C C . TRP B 1 242 ? -21 16.5 13.75 1 80.56 242 TRP B C 1
ATOM 5235 O O . TRP B 1 242 ? -21.266 16.031 14.859 1 80.56 242 TRP B O 1
ATOM 5245 N N . ARG B 1 243 ? -19.875 16.25 13.141 1 90.44 243 ARG B N 1
ATOM 5246 C CA . ARG B 1 243 ? -18.781 15.5 13.766 1 90.44 243 ARG B CA 1
ATOM 5247 C C . ARG B 1 243 ? -18.031 16.375 14.758 1 90.44 243 ARG B C 1
ATOM 5249 O O . ARG B 1 243 ? -17.812 17.562 14.516 1 90.44 243 ARG B O 1
ATOM 5256 N N . PRO B 1 244 ? -17.672 15.766 15.898 1 91.62 244 PRO B N 1
ATOM 5257 C CA . PRO B 1 244 ? -16.656 16.453 16.703 1 91.62 244 PRO B CA 1
ATOM 5258 C C . PRO B 1 244 ? -15.297 16.5 16.016 1 91.62 244 PRO B C 1
ATOM 5260 O O . PRO B 1 244 ? -14.75 15.453 15.656 1 91.62 244 PRO B O 1
ATOM 5263 N N . HIS B 1 245 ? -14.82 17.688 15.883 1 93.62 245 HIS B N 1
ATOM 5264 C CA . HIS B 1 245 ? -13.523 17.891 15.25 1 93.62 245 HIS B CA 1
ATOM 5265 C C . HIS B 1 245 ? -12.43 18.109 16.297 1 93.62 245 HIS B C 1
ATOM 5267 O O . HIS B 1 245 ? -12.648 18.781 17.297 1 93.62 245 HIS B O 1
ATOM 5273 N N . LEU B 1 246 ? -11.297 17.531 16 1 96.5 246 LEU B N 1
ATOM 5274 C CA . LEU B 1 246 ? -10.141 17.672 16.891 1 96.5 246 LEU B CA 1
ATOM 5275 C C . LEU B 1 246 ? -9.82 19.141 17.125 1 96.5 246 LEU B C 1
ATOM 5277 O O . LEU B 1 246 ? -9.492 19.547 18.25 1 96.5 246 LEU B O 1
ATOM 5281 N N . ALA B 1 247 ? -9.906 19.922 16.125 1 93.31 247 ALA B N 1
ATOM 5282 C CA . ALA B 1 247 ? -9.516 21.328 16.156 1 93.31 247 ALA B CA 1
ATOM 5283 C C . ALA B 1 247 ? -10.273 22.078 17.25 1 93.31 247 ALA B C 1
ATOM 5285 O O . ALA B 1 247 ? -9.695 22.859 17.984 1 93.31 247 ALA B O 1
ATOM 5286 N N . TYR B 1 248 ? -11.508 21.703 17.406 1 91 248 TYR B N 1
ATOM 5287 C CA . TYR B 1 248 ? -12.367 22.469 18.281 1 91 248 TYR B CA 1
ATOM 5288 C C . TYR B 1 248 ? -12.266 21.984 19.719 1 91 248 TYR B C 1
ATOM 5290 O O . TYR B 1 248 ? -12.82 22.578 20.641 1 91 248 TYR B O 1
ATOM 5298 N N . LEU B 1 249 ? -11.531 20.969 19.938 1 94.19 249 LEU B N 1
ATOM 5299 C CA . LEU B 1 249 ? -11.344 20.438 21.297 1 94.19 249 LEU B CA 1
ATOM 5300 C C . LEU B 1 249 ? -10.148 21.109 21.969 1 94.19 249 LEU B C 1
ATOM 5302 O O . LEU B 1 249 ? -9.859 20.828 23.141 1 94.19 249 LEU B O 1
ATOM 5306 N N . ARG B 1 250 ? -9.586 21.953 21.328 1 95.5 250 ARG B N 1
ATOM 5307 C CA . ARG B 1 250 ? -8.359 22.578 21.812 1 95.5 250 ARG B CA 1
ATOM 5308 C C . ARG B 1 250 ? -8.641 23.438 23.047 1 95.5 250 ARG B C 1
ATOM 5310 O O . ARG B 1 250 ? -9.602 24.219 23.062 1 95.5 250 ARG B O 1
ATOM 5317 N N . ASP B 1 251 ? -7.793 23.234 24.062 1 94.81 251 ASP B N 1
ATOM 5318 C CA . ASP B 1 251 ? -7.598 24.125 25.203 1 94.81 251 ASP B CA 1
ATOM 5319 C C . ASP B 1 251 ? -6.156 24.641 25.266 1 94.81 251 ASP B C 1
ATOM 5321 O O . ASP B 1 251 ? -5.23 23.859 25.516 1 94.81 251 ASP B O 1
ATOM 5325 N N . PRO B 1 252 ? -6 25.953 25.031 1 91.56 252 PRO B N 1
ATOM 5326 C CA . PRO B 1 252 ? -4.637 26.484 25 1 91.56 252 PRO B CA 1
ATOM 5327 C C . PRO B 1 252 ? -3.855 26.172 26.281 1 91.56 252 PRO B C 1
ATOM 5329 O O . PRO B 1 252 ? -2.625 26.094 26.25 1 91.56 252 PRO B O 1
ATOM 5332 N N . ASP B 1 253 ? -4.59 25.984 27.344 1 95 253 ASP B N 1
ATOM 5333 C CA . ASP B 1 253 ? -3.947 25.672 28.625 1 95 253 ASP B CA 1
ATOM 5334 C C . ASP B 1 253 ? -4.043 24.188 28.938 1 95 253 ASP B C 1
ATOM 5336 O O . ASP B 1 253 ? -3.75 23.766 30.062 1 95 253 ASP B O 1
ATOM 5340 N N . GLY B 1 254 ? -4.438 23.453 27.953 1 96.94 254 GLY B N 1
ATOM 5341 C CA . GLY B 1 254 ? -4.609 22.031 28.172 1 96.94 254 GLY B CA 1
ATOM 5342 C C . GLY B 1 254 ? -3.299 21.266 28.156 1 96.94 254 GLY B C 1
ATOM 5343 O O . GLY B 1 254 ? -2.283 21.766 27.672 1 96.94 254 GLY B O 1
ATOM 5344 N N . ASP B 1 255 ? -3.328 20.094 28.703 1 98 255 ASP B N 1
ATOM 5345 C CA . ASP B 1 255 ? -2.191 19.172 28.703 1 98 255 ASP B CA 1
ATOM 5346 C C . ASP B 1 255 ? -1.937 18.625 27.297 1 98 255 ASP B C 1
ATOM 5348 O O . ASP B 1 255 ? -2.777 17.906 26.734 1 98 255 ASP B O 1
ATOM 5352 N N . PRO B 1 256 ? -0.778 18.906 26.75 1 97.75 256 PRO B N 1
ATOM 5353 C CA . PRO B 1 256 ? -0.479 18.469 25.391 1 97.75 256 PRO B CA 1
ATOM 5354 C C . PRO B 1 256 ? -0.406 16.938 25.281 1 97.75 256 PRO B C 1
ATOM 5356 O O . PRO B 1 256 ? -0.373 16.406 24.172 1 97.75 256 PRO B O 1
ATOM 5359 N N . GLU B 1 257 ? -0.454 16.219 26.375 1 98.19 257 GLU B N 1
ATOM 5360 C CA . GLU B 1 257 ? -0.307 14.773 26.375 1 98.19 257 GLU B CA 1
ATOM 5361 C C . GLU B 1 257 ? -1.66 14.078 26.234 1 98.19 257 GLU B C 1
ATOM 5363 O O . GLU B 1 257 ? -1.726 12.867 26.031 1 98.19 257 GLU B O 1
ATOM 5368 N N . VAL B 1 258 ? -2.719 14.875 26.25 1 98.5 258 VAL B N 1
ATOM 5369 C CA . VAL B 1 258 ? -4.055 14.289 26.188 1 98.5 258 VAL B CA 1
ATOM 5370 C C . VAL B 1 258 ? -4.281 13.672 24.812 1 98.5 258 VAL B C 1
ATOM 5372 O O . VAL B 1 258 ? -3.99 14.297 23.781 1 98.5 258 VAL B O 1
ATOM 5375 N N . GLU B 1 259 ? -4.777 12.445 24.797 1 98.56 259 GLU B N 1
ATOM 5376 C CA . GLU B 1 259 ? -5.059 11.695 23.578 1 98.56 259 GLU B CA 1
ATOM 5377 C C . GLU B 1 259 ? -6.562 11.531 23.375 1 98.56 259 GLU B C 1
ATOM 5379 O O . GLU B 1 259 ? -7.316 11.367 24.328 1 98.56 259 GLU B O 1
ATOM 5384 N N . ILE B 1 260 ? -6.922 11.641 22.156 1 98.25 260 ILE B N 1
ATOM 5385 C CA . ILE B 1 260 ? -8.305 11.312 21.797 1 98.25 260 ILE B CA 1
ATOM 5386 C C . ILE B 1 260 ? -8.312 10.383 20.594 1 98.25 260 ILE B C 1
ATOM 5388 O O . ILE B 1 260 ? -7.535 10.555 19.641 1 98.25 260 ILE B O 1
ATOM 5392 N N . GLU B 1 261 ? -9.195 9.383 20.641 1 98.19 261 GLU B N 1
ATOM 5393 C CA . GLU B 1 261 ? -9.352 8.492 19.5 1 98.19 261 GLU B CA 1
ATOM 5394 C C . GLU B 1 261 ? -10.047 9.195 18.344 1 98.19 261 GLU B C 1
ATOM 5396 O O . GLU B 1 261 ? -10.992 9.961 18.562 1 98.19 261 GLU B O 1
ATOM 5401 N N . LEU B 1 262 ? -9.57 8.977 17.141 1 98.5 262 LEU B N 1
ATOM 5402 C CA . LEU B 1 262 ? -10.125 9.594 15.945 1 98.5 262 LEU B CA 1
ATOM 5403 C C . LEU B 1 262 ? -10.578 8.539 14.945 1 98.5 262 LEU B C 1
ATOM 5405 O O . LEU B 1 262 ? -10.141 7.387 15.016 1 98.5 262 LEU B O 1
ATOM 5409 N N . ASP B 1 263 ? -11.508 8.953 14 1 97.5 263 ASP B N 1
ATOM 5410 C CA . ASP B 1 263 ? -11.953 8.102 12.906 1 97.5 263 ASP B CA 1
ATOM 5411 C C . ASP B 1 263 ? -11.43 8.602 11.562 1 97.5 263 ASP B C 1
ATOM 5413 O O . ASP B 1 263 ? -11.188 7.809 10.648 1 97.5 263 ASP B O 1
ATOM 5417 N N . GLY B 1 264 ? -11.359 9.82 11.398 1 97.06 264 GLY B N 1
ATOM 5418 C CA . GLY B 1 264 ? -10.727 10.477 10.266 1 97.06 264 GLY B CA 1
ATOM 5419 C C . GLY B 1 264 ? -9.602 11.406 10.672 1 97.06 264 GLY B C 1
ATOM 5420 O O . GLY B 1 264 ? -9.641 12 11.75 1 97.06 264 GLY B O 1
ATOM 5421 N N . ILE B 1 265 ? -8.602 11.492 9.75 1 97.81 265 ILE B N 1
ATOM 5422 C CA . ILE B 1 265 ? -7.492 12.367 10.117 1 97.81 265 ILE B CA 1
ATOM 5423 C C . ILE B 1 265 ? -7.117 13.25 8.922 1 97.81 265 ILE B C 1
ATOM 5425 O O . ILE B 1 265 ? -7.301 12.859 7.77 1 97.81 265 ILE B O 1
ATOM 5429 N N . GLY B 1 266 ? -6.574 14.445 9.266 1 95.94 266 GLY B N 1
ATOM 5430 C CA . GLY B 1 266 ? -6.012 15.336 8.258 1 95.94 266 GLY B CA 1
ATOM 5431 C C . GLY B 1 266 ? -4.594 14.961 7.867 1 95.94 266 GLY B C 1
ATOM 5432 O O . GLY B 1 266 ? -3.963 14.125 8.516 1 95.94 266 GLY B O 1
ATOM 5433 N N . GLY B 1 267 ? -4.094 15.602 6.836 1 95.94 267 GLY B N 1
ATOM 5434 C CA . GLY B 1 267 ? -2.848 15.148 6.238 1 95.94 267 GLY B CA 1
ATOM 5435 C C . GLY B 1 267 ? -1.684 16.094 6.504 1 95.94 267 GLY B C 1
ATOM 5436 O O . GLY B 1 267 ? -0.57 15.852 6.031 1 95.94 267 GLY B O 1
ATOM 5437 N N . VAL B 1 268 ? -1.841 17.125 7.316 1 96.62 268 VAL B N 1
ATOM 5438 C CA . VAL B 1 268 ? -0.814 18.156 7.484 1 96.62 268 VAL B CA 1
ATOM 5439 C C . VAL B 1 268 ? 0.405 17.547 8.18 1 96.62 268 VAL B C 1
ATOM 5441 O O . VAL B 1 268 ? 1.545 17.844 7.816 1 96.62 268 VAL B O 1
ATOM 5444 N N . SER B 1 269 ? 0.151 16.828 9.164 1 98.31 269 SER B N 1
ATOM 5445 C CA . SER B 1 269 ? 1.181 16.188 9.969 1 98.31 269 SER B CA 1
ATOM 5446 C C . SER B 1 269 ? 0.697 14.844 10.516 1 98.31 269 SER B C 1
ATOM 5448 O O . SER B 1 269 ? -0.262 14.789 11.289 1 98.31 269 SER B O 1
ATOM 5450 N N . ILE B 1 270 ? 1.323 13.773 10.078 1 98.81 270 ILE B N 1
ATOM 5451 C CA . ILE B 1 270 ? 0.955 12.422 10.492 1 98.81 270 ILE B CA 1
ATOM 5452 C C . ILE B 1 270 ? 2.209 11.641 10.867 1 98.81 270 ILE B C 1
ATOM 5454 O O . ILE B 1 270 ? 3.137 11.516 10.062 1 98.81 270 ILE B O 1
ATOM 5458 N N . LEU B 1 271 ? 2.293 11.156 12.086 1 98.94 271 LEU B N 1
ATOM 5459 C CA . LEU B 1 271 ? 3.299 10.164 12.438 1 98.94 271 LEU B CA 1
ATOM 5460 C C . LEU B 1 271 ? 2.672 8.781 12.578 1 98.94 271 LEU B C 1
ATOM 5462 O O . LEU B 1 271 ? 1.682 8.609 13.289 1 98.94 271 LEU B O 1
ATOM 5466 N N . ALA B 1 272 ? 3.203 7.824 11.859 1 98.94 272 ALA B N 1
ATOM 5467 C CA . ALA B 1 272 ? 2.697 6.453 11.891 1 98.94 272 ALA B CA 1
ATOM 5468 C C . ALA B 1 272 ? 3.842 5.449 11.984 1 98.94 272 ALA B C 1
ATOM 5470 O O . ALA B 1 272 ? 4.941 5.707 11.492 1 98.94 272 ALA B O 1
ATOM 5471 N N . LYS B 1 273 ? 3.568 4.363 12.656 1 98.75 273 LYS B N 1
ATOM 5472 C CA . LYS B 1 273 ? 4.504 3.248 12.57 1 98.75 273 LYS B CA 1
ATOM 5473 C C . LYS B 1 273 ? 4.609 2.727 11.141 1 98.75 273 LYS B C 1
ATOM 5475 O O . LYS B 1 273 ? 3.605 2.633 10.43 1 98.75 273 LYS B O 1
ATOM 5480 N N . ALA B 1 274 ? 5.824 2.373 10.75 1 98.25 274 ALA B N 1
ATOM 5481 C CA . ALA B 1 274 ? 6.023 1.863 9.398 1 98.25 274 ALA B CA 1
ATOM 5482 C C . ALA B 1 274 ? 5.23 0.577 9.18 1 98.25 274 ALA B C 1
ATOM 5484 O O . ALA B 1 274 ? 4.77 0.31 8.062 1 98.25 274 ALA B O 1
ATOM 5485 N N . SER B 1 275 ? 4.996 -0.188 10.203 1 96.88 275 SER B N 1
ATOM 5486 C CA . SER B 1 275 ? 4.289 -1.461 10.117 1 96.88 275 SER B CA 1
ATOM 5487 C C . SER B 1 275 ? 2.848 -1.261 9.656 1 96.88 275 SER B C 1
ATOM 5489 O O . SER B 1 275 ? 2.262 -2.148 9.031 1 96.88 275 SER B O 1
ATOM 5491 N N . VAL B 1 276 ? 2.293 -0.11 9.945 1 98.31 276 VAL B N 1
ATOM 5492 C CA . VAL B 1 276 ? 0.934 0.196 9.508 1 98.31 276 VAL B CA 1
ATOM 5493 C C . VAL B 1 276 ? 0.84 0.088 7.992 1 98.31 276 VAL B C 1
ATOM 5495 O O . VAL B 1 276 ? -0.07 -0.555 7.461 1 98.31 276 VAL B O 1
ATOM 5498 N N . PHE B 1 277 ? 1.78 0.638 7.34 1 98.19 277 PHE B N 1
ATOM 5499 C CA . PHE B 1 277 ? 1.793 0.634 5.883 1 98.19 277 PHE B CA 1
ATOM 5500 C C . PHE B 1 277 ? 2.215 -0.729 5.348 1 98.19 277 PHE B C 1
ATOM 5502 O O . PHE B 1 277 ? 1.709 -1.183 4.32 1 98.19 277 PHE B O 1
ATOM 5509 N N . ARG B 1 278 ? 3.061 -1.421 6.012 1 96.44 278 ARG B N 1
ATOM 5510 C CA . ARG B 1 278 ? 3.514 -2.738 5.578 1 96.44 278 ARG B CA 1
ATOM 5511 C C . ARG B 1 278 ? 2.396 -3.77 5.703 1 96.44 278 ARG B C 1
ATOM 5513 O O . ARG B 1 278 ? 2.391 -4.777 4.992 1 96.44 278 ARG B O 1
ATOM 5520 N N . HIS B 1 279 ? 1.49 -3.473 6.562 1 96.38 279 HIS B N 1
ATOM 5521 C CA . HIS B 1 279 ? 0.344 -4.359 6.727 1 96.38 279 HIS B CA 1
ATOM 5522 C C . HIS B 1 279 ? -0.666 -4.168 5.602 1 96.38 279 HIS B C 1
ATOM 5524 O O . HIS B 1 279 ? -1.563 -4.996 5.422 1 96.38 279 HIS B O 1
ATOM 5530 N N . GLY B 1 280 ? -0.53 -3.078 4.898 1 96.88 280 GLY B N 1
ATOM 5531 C CA . GLY B 1 280 ? -1.416 -2.895 3.762 1 96.88 280 GLY B CA 1
ATOM 5532 C C . GLY B 1 280 ? -2.225 -1.613 3.836 1 96.88 280 GLY B C 1
ATOM 5533 O O . GLY B 1 280 ? -3.031 -1.329 2.947 1 96.88 280 GLY B O 1
ATOM 5534 N N . ALA B 1 281 ? -1.979 -0.806 4.914 1 98.19 281 ALA B N 1
ATOM 5535 C CA . ALA B 1 281 ? -2.662 0.484 4.961 1 98.19 281 ALA B CA 1
ATOM 5536 C C . ALA B 1 281 ? -2.094 1.444 3.92 1 98.19 281 ALA B C 1
ATOM 5538 O O . ALA B 1 281 ? -0.919 1.35 3.555 1 98.19 281 ALA B O 1
ATOM 5539 N N . MET B 1 282 ? -2.924 2.264 3.396 1 98.06 282 MET B N 1
ATOM 5540 C CA . MET B 1 282 ? -2.582 3.258 2.383 1 98.06 282 MET B CA 1
ATOM 5541 C C . MET B 1 282 ? -3.623 4.371 2.34 1 98.06 282 MET B C 1
ATOM 5543 O O . MET B 1 282 ? -4.559 4.383 3.141 1 98.06 282 MET B O 1
ATOM 5547 N N . PHE B 1 283 ? -3.377 5.34 1.479 1 98.5 283 PHE B N 1
ATOM 5548 C CA . PHE B 1 283 ? -4.344 6.41 1.261 1 98.5 283 PHE B CA 1
ATOM 5549 C C . PHE B 1 283 ? -5.305 6.047 0.132 1 98.5 283 PHE B C 1
ATOM 5551 O O . PHE B 1 283 ? -4.938 6.105 -1.043 1 98.5 283 PHE B O 1
ATOM 5558 N N . PRO B 1 284 ? -6.562 5.715 0.5 1 98.19 284 PRO B N 1
ATOM 5559 C CA . PRO B 1 284 ? -7.48 5.258 -0.545 1 98.19 284 PRO B CA 1
ATOM 5560 C C . PRO B 1 284 ? -7.707 6.305 -1.633 1 98.19 284 PRO B C 1
ATOM 5562 O O . PRO B 1 284 ? -8.102 7.438 -1.335 1 98.19 284 PRO B O 1
ATOM 5565 N N . ALA B 1 285 ? -7.422 5.953 -2.859 1 96.94 285 ALA B N 1
ATOM 5566 C CA . ALA B 1 285 ? -7.711 6.762 -4.039 1 96.94 285 ALA B CA 1
ATOM 5567 C C . ALA B 1 285 ? -9.055 6.371 -4.652 1 96.94 285 ALA B C 1
ATOM 5569 O O . ALA B 1 285 ? -9.219 6.395 -5.875 1 96.94 285 ALA B O 1
ATOM 5570 N N . PHE B 1 286 ? -9.891 5.855 -3.896 1 95.44 286 PHE B N 1
ATOM 5571 C CA . PHE B 1 286 ? -11.273 5.453 -4.129 1 95.44 286 PHE B CA 1
ATOM 5572 C C . PHE B 1 286 ? -12.133 5.742 -2.906 1 95.44 286 PHE B C 1
ATOM 5574 O O . PHE B 1 286 ? -11.617 6.117 -1.85 1 95.44 286 PHE B O 1
ATOM 5581 N N . SER B 1 287 ? -13.453 5.672 -3.133 1 95.25 287 SER B N 1
ATOM 5582 C CA . SER B 1 287 ? -14.336 5.91 -1.999 1 95.25 287 SER B CA 1
ATOM 5583 C C . SER B 1 287 ? -14.328 4.734 -1.029 1 95.25 287 SER B C 1
ATOM 5585 O O . SER B 1 287 ? -14.758 3.633 -1.378 1 95.25 287 SER B O 1
ATOM 5587 N N . PHE B 1 288 ? -13.742 4.898 0.134 1 96.19 288 PHE B N 1
ATOM 5588 C CA . PHE B 1 288 ? -13.773 3.951 1.242 1 96.19 288 PHE B CA 1
ATOM 5589 C C . PHE B 1 288 ? -14.586 4.504 2.404 1 96.19 288 PHE B C 1
ATOM 5591 O O . PHE B 1 288 ? -14.164 5.457 3.066 1 96.19 288 PHE B O 1
ATOM 5598 N N . LYS B 1 289 ? -15.711 3.902 2.645 1 94 289 LYS B N 1
ATOM 5599 C CA . LYS B 1 289 ? -16.672 4.422 3.613 1 94 289 LYS B CA 1
ATOM 5600 C C . LYS B 1 289 ? -16.953 5.898 3.363 1 94 289 LYS B C 1
ATOM 5602 O O . LYS B 1 289 ? -16.953 6.707 4.297 1 94 289 LYS B O 1
ATOM 5607 N N . LYS B 1 290 ? -17.031 6.258 2.117 1 94.81 290 LYS B N 1
ATOM 5608 C CA . LYS B 1 290 ? -17.438 7.551 1.571 1 94.81 290 LYS B CA 1
ATOM 5609 C C . LYS B 1 290 ? -16.375 8.617 1.857 1 94.81 290 LYS B C 1
ATOM 5611 O O . LYS B 1 290 ? -16.703 9.797 1.991 1 94.81 290 LYS B O 1
ATOM 5616 N N . HIS B 1 291 ? -15.148 8.203 2.033 1 95.81 291 HIS B N 1
ATOM 5617 C CA . HIS B 1 291 ? -14.031 9.117 2.184 1 95.81 291 HIS B CA 1
ATOM 5618 C C . HIS B 1 291 ? -12.859 8.703 1.301 1 95.81 291 HIS B C 1
ATOM 5620 O O . HIS B 1 291 ? -12.828 7.582 0.788 1 95.81 291 HIS B O 1
ATOM 5626 N N . ALA B 1 292 ? -11.945 9.594 1.078 1 95.94 292 ALA B N 1
ATOM 5627 C CA . ALA B 1 292 ? -10.719 9.344 0.33 1 95.94 292 ALA B CA 1
ATOM 5628 C C . ALA B 1 292 ? -9.523 10.016 0.998 1 95.94 292 ALA B C 1
ATOM 5630 O O . ALA B 1 292 ? -9.68 10.773 1.955 1 95.94 292 ALA B O 1
ATOM 5631 N N . GLU B 1 293 ? -8.344 9.664 0.564 1 95.88 293 GLU B N 1
ATOM 5632 C CA . GLU B 1 293 ? -7.098 10.297 0.98 1 95.88 293 GLU B CA 1
ATOM 5633 C C . GLU B 1 293 ? -6.859 10.125 2.479 1 95.88 293 GLU B C 1
ATOM 5635 O O . GLU B 1 293 ? -6.852 9 2.982 1 95.88 293 GLU B O 1
ATOM 5640 N N . THR B 1 294 ? -6.625 11.156 3.238 1 97.75 294 THR B N 1
ATOM 5641 C CA . THR B 1 294 ? -6.148 10.992 4.605 1 97.75 294 THR B CA 1
ATOM 5642 C C . THR B 1 294 ? -7.301 10.633 5.539 1 97.75 294 THR B C 1
ATOM 5644 O O . THR B 1 294 ? -7.117 9.883 6.5 1 97.75 294 THR B O 1
ATOM 5647 N N . GLU B 1 295 ? -8.492 11.211 5.281 1 96.94 295 GLU B N 1
ATOM 5648 C CA . GLU B 1 295 ? -9.641 10.812 6.094 1 96.94 295 GLU B CA 1
ATOM 5649 C C . GLU B 1 295 ? -9.953 9.328 5.926 1 96.94 295 GLU B C 1
ATOM 5651 O O . GLU B 1 295 ? -10.203 8.625 6.906 1 96.94 295 GLU B O 1
ATOM 5656 N N . ALA B 1 296 ? -9.914 8.914 4.672 1 97.81 296 ALA B N 1
ATOM 5657 C CA . ALA B 1 296 ? -10.125 7.492 4.41 1 97.81 296 ALA B CA 1
ATOM 5658 C C . ALA B 1 296 ? -9.008 6.648 5.023 1 97.81 296 ALA B C 1
ATOM 5660 O O . ALA B 1 296 ? -9.25 5.523 5.469 1 97.81 296 ALA B O 1
ATOM 5661 N N . PHE B 1 297 ? -7.82 7.203 5.004 1 98.75 297 PHE B N 1
ATOM 5662 C CA . PHE B 1 297 ? -6.707 6.523 5.652 1 98.75 297 PHE B CA 1
ATOM 5663 C C . PHE B 1 297 ? -7.004 6.277 7.125 1 98.75 297 PHE B C 1
ATOM 5665 O O . PHE B 1 297 ? -6.777 5.18 7.637 1 98.75 297 PHE B O 1
ATOM 5672 N N . GLY B 1 298 ? -7.441 7.27 7.82 1 98.62 298 GLY B N 1
ATOM 5673 C CA . GLY B 1 298 ? -7.844 7.078 9.203 1 98.62 298 GLY B CA 1
ATOM 5674 C C . GLY B 1 298 ? -8.867 5.973 9.383 1 98.62 298 GLY B C 1
ATOM 5675 O O . GLY B 1 298 ? -8.703 5.098 10.227 1 98.62 298 GLY B O 1
ATOM 5676 N N . LYS B 1 299 ? -9.891 5.992 8.562 1 97.75 299 LYS B N 1
ATOM 5677 C CA . LYS B 1 299 ? -10.945 4.984 8.633 1 97.75 299 LYS B CA 1
ATOM 5678 C C . LYS B 1 299 ? -10.398 3.594 8.328 1 97.75 299 LYS B C 1
ATOM 5680 O O . LYS B 1 299 ? -10.805 2.611 8.961 1 97.75 299 LYS B O 1
ATOM 5685 N N . LEU B 1 300 ? -9.578 3.537 7.355 1 98 300 LEU B N 1
ATOM 5686 C CA . LEU B 1 300 ? -8.984 2.26 6.973 1 98 300 LEU B CA 1
ATOM 5687 C C . LEU B 1 300 ? -8.156 1.685 8.117 1 98 300 LEU B C 1
ATOM 5689 O O . LEU B 1 300 ? -8.258 0.496 8.43 1 98 300 LEU B O 1
ATOM 5693 N N . CYS B 1 301 ? -7.332 2.518 8.695 1 98.56 301 CYS B N 1
ATOM 5694 C CA . CYS B 1 301 ? -6.516 2.076 9.82 1 98.56 301 CYS B CA 1
ATOM 5695 C C . CYS B 1 301 ? -7.387 1.545 10.953 1 98.56 301 CYS B C 1
ATOM 5697 O O . CYS B 1 301 ? -7.094 0.495 11.531 1 98.56 301 CYS B O 1
ATOM 5699 N N . LYS B 1 302 ? -8.445 2.227 11.227 1 97.5 302 LYS B N 1
ATOM 5700 C CA . LYS B 1 302 ? -9.367 1.753 12.258 1 97.5 302 LYS B CA 1
ATOM 5701 C C . LYS B 1 302 ? -9.969 0.404 11.875 1 97.5 302 LYS B C 1
ATOM 5703 O O . LYS B 1 302 ? -10.078 -0.49 12.719 1 97.5 302 LYS B O 1
ATOM 5708 N N . THR B 1 303 ? -10.367 0.312 10.641 1 96.06 303 THR B N 1
ATOM 5709 C CA . THR B 1 303 ? -10.922 -0.94 10.141 1 96.06 303 THR B CA 1
ATOM 5710 C C . THR B 1 303 ? -9.922 -2.082 10.312 1 96.06 303 THR B C 1
ATOM 5712 O O . THR B 1 303 ? -10.312 -3.217 10.594 1 96.06 303 THR B O 1
ATOM 5715 N N . MET B 1 304 ? -8.688 -1.807 10.195 1 96.62 304 MET B N 1
ATOM 5716 C CA . MET B 1 304 ? -7.633 -2.814 10.281 1 96.62 304 MET B CA 1
ATOM 5717 C C . MET B 1 304 ? -7.23 -3.062 11.727 1 96.62 304 MET B C 1
ATOM 5719 O O . MET B 1 304 ? -6.359 -3.885 12.008 1 96.62 304 MET B O 1
ATOM 5723 N N . GLY B 1 305 ? -7.77 -2.301 12.664 1 96.12 305 GLY B N 1
ATOM 5724 C CA . GLY B 1 305 ? -7.543 -2.539 14.078 1 96.12 305 GLY B CA 1
ATOM 5725 C C . GLY B 1 305 ? -6.406 -1.708 14.648 1 96.12 305 GLY B C 1
ATOM 5726 O O . GLY B 1 305 ? -5.949 -1.958 15.766 1 96.12 305 GLY B O 1
ATOM 5727 N N . PHE B 1 306 ? -5.965 -0.712 13.93 1 98.38 306 PHE B N 1
ATOM 5728 C CA . PHE B 1 306 ? -4.883 0.144 14.398 1 98.38 306 PHE B CA 1
ATOM 5729 C C . PHE B 1 306 ? -5.422 1.269 15.273 1 98.38 306 PHE B C 1
ATOM 5731 O O . PHE B 1 306 ? -6.57 1.684 15.125 1 98.38 306 PHE B O 1
ATOM 5738 N N . GLN B 1 307 ? -4.566 1.734 16.141 1 98.5 307 GLN B N 1
ATOM 5739 C CA . GLN B 1 307 ? -4.891 2.895 16.953 1 98.5 307 GLN B CA 1
ATOM 5740 C C . GLN B 1 307 ? -4.684 4.195 16.188 1 98.5 307 GLN B C 1
ATOM 5742 O O . GLN B 1 307 ? -3.588 4.453 15.68 1 98.5 307 GLN B O 1
ATOM 5747 N N . VAL B 1 308 ? -5.746 4.945 16.109 1 98.81 308 VAL B N 1
ATOM 5748 C CA . VAL B 1 308 ? -5.691 6.262 15.477 1 98.81 308 VAL B CA 1
ATOM 5749 C C . VAL B 1 308 ? -6.031 7.34 16.5 1 98.81 308 VAL B C 1
ATOM 5751 O O . VAL B 1 308 ? -7.172 7.426 16.969 1 98.81 308 VAL B O 1
ATOM 5754 N N . VAL B 1 309 ? -5.004 8.234 16.75 1 98.81 309 VAL B N 1
ATOM 5755 C CA . VAL B 1 309 ? -5.172 9.133 17.891 1 98.81 309 VAL B CA 1
ATOM 5756 C C . VAL B 1 309 ? -4.777 10.547 17.5 1 98.81 309 VAL B C 1
ATOM 5758 O O . VAL B 1 309 ? -3.945 10.75 16.609 1 98.81 309 VAL B O 1
ATOM 5761 N N . GLY B 1 310 ? -5.43 11.516 18.094 1 98.81 310 GLY B N 1
ATOM 5762 C CA . GLY B 1 310 ? -5.082 12.922 17.984 1 98.81 310 GLY B CA 1
ATOM 5763 C C . GLY B 1 310 ? -4.766 13.57 19.312 1 98.81 310 GLY B C 1
ATOM 5764 O O . GLY B 1 310 ? -5.223 13.102 20.359 1 98.81 310 GLY B O 1
ATOM 5765 N N . LEU B 1 311 ? -3.953 14.578 19.297 1 98.81 311 LEU B N 1
ATOM 5766 C CA . LEU B 1 311 ? -3.635 15.383 20.469 1 98.81 311 LEU B CA 1
ATOM 5767 C C . LEU B 1 311 ? -4.301 16.75 20.391 1 98.81 311 LEU B C 1
ATOM 5769 O O . LEU B 1 311 ? -3.783 17.656 19.734 1 98.81 311 LEU B O 1
ATOM 5773 N N . PRO B 1 312 ? -5.379 16.906 21.109 1 98.25 312 PRO B N 1
ATOM 5774 C CA . PRO B 1 312 ? -6.156 18.125 20.938 1 98.25 312 PRO B CA 1
ATOM 5775 C C . PRO B 1 312 ? -5.402 19.375 21.406 1 98.25 312 PRO B C 1
ATOM 5777 O O . PRO B 1 312 ? -5.609 20.469 20.859 1 98.25 312 PRO B O 1
ATOM 5780 N N . HIS B 1 313 ? -4.504 19.25 22.344 1 98.12 313 HIS B N 1
ATOM 5781 C CA . HIS B 1 313 ? -3.893 20.438 22.938 1 98.12 313 HIS B CA 1
ATOM 5782 C C . HIS B 1 313 ? -2.453 20.609 22.469 1 98.12 313 HIS B C 1
ATOM 5784 O O . HIS B 1 313 ? -1.779 21.562 22.859 1 98.12 313 HIS B O 1
ATOM 5790 N N . TYR B 1 314 ? -1.872 19.672 21.719 1 98.38 314 TYR B N 1
ATOM 5791 C CA . TYR B 1 314 ? -0.583 19.812 21.047 1 98.38 314 TYR B CA 1
ATOM 5792 C C . TYR B 1 314 ? -0.75 20.422 19.656 1 98.38 314 TYR B C 1
ATOM 5794 O O . TYR B 1 314 ? -1.161 19.75 18.719 1 98.38 314 TYR B O 1
ATOM 5802 N N . VAL B 1 315 ? -0.355 21.703 19.531 1 96.94 315 VAL B N 1
ATOM 5803 C CA . VAL B 1 315 ? -0.759 22.469 18.359 1 96.94 315 VAL B CA 1
ATOM 5804 C C . VAL B 1 315 ? 0.469 22.812 17.516 1 96.94 315 VAL B C 1
ATOM 5806 O O . VAL B 1 315 ? 1.512 23.188 18.062 1 96.94 315 VAL B O 1
ATOM 5809 N N . ILE B 1 316 ? 0.337 22.562 16.234 1 96.31 316 ILE B N 1
ATOM 5810 C CA . ILE B 1 316 ? 1.284 23.141 15.289 1 96.31 316 ILE B CA 1
ATOM 5811 C C . ILE B 1 316 ? 0.56 24.125 14.367 1 96.31 316 ILE B C 1
ATOM 5813 O O . ILE B 1 316 ? -0.661 24.047 14.203 1 96.31 316 ILE B O 1
ATOM 5817 N N . TRP B 1 317 ? 1.31 25.062 13.742 1 94.94 317 TRP B N 1
ATOM 5818 C CA . TRP B 1 317 ? 0.684 26.203 13.094 1 94.94 317 TRP B CA 1
ATOM 5819 C C . TRP B 1 317 ? 0.967 26.203 11.594 1 94.94 317 TRP B C 1
ATOM 5821 O O . TRP B 1 317 ? 2.127 26.203 11.172 1 94.94 317 TRP B O 1
ATOM 5831 N N . HIS B 1 318 ? -0.082 26.125 10.828 1 94.19 318 HIS B N 1
ATOM 5832 C CA . HIS B 1 318 ? -0.021 26.266 9.375 1 94.19 318 HIS B CA 1
ATOM 5833 C C . HIS B 1 318 ? 0.05 27.734 8.969 1 94.19 318 HIS B C 1
ATOM 5835 O O . HIS B 1 318 ? -0.523 28.594 9.633 1 94.19 318 HIS B O 1
ATOM 5841 N N . ILE B 1 319 ? 0.735 28 7.832 1 89.25 319 ILE B N 1
ATOM 5842 C CA . ILE B 1 319 ? 0.852 29.375 7.375 1 89.25 319 ILE B CA 1
ATOM 5843 C C . ILE B 1 319 ? -0.528 29.922 7.004 1 89.25 319 ILE B C 1
ATOM 5845 O O . ILE B 1 319 ? -1.434 29.156 6.672 1 89.25 319 ILE B O 1
ATOM 5849 N N . TYR B 1 320 ? -0.599 31.172 7.199 1 76.38 320 TYR B N 1
ATOM 5850 C CA . TYR B 1 320 ? -1.824 31.812 6.746 1 76.38 320 TYR B CA 1
ATOM 5851 C C . TYR B 1 320 ? -1.688 32.281 5.301 1 76.38 320 TYR B C 1
ATOM 5853 O O . TYR B 1 320 ? -0.748 33 4.965 1 76.38 320 TYR B O 1
ATOM 5861 N N . GLU B 1 321 ? -2.246 31.547 4.398 1 65.19 321 GLU B N 1
ATOM 5862 C CA . GLU B 1 321 ? -2.391 32.094 3.055 1 65.19 321 GLU B CA 1
ATOM 5863 C C . GLU B 1 321 ? -3.855 32.375 2.723 1 65.19 321 GLU B C 1
ATOM 5865 O O . GLU B 1 321 ? -4.684 31.453 2.766 1 65.19 321 GLU B O 1
ATOM 5870 N N . PRO B 1 322 ? -4.254 33.594 2.619 1 53.38 322 PRO B N 1
ATOM 5871 C CA . PRO B 1 322 ? -5.676 33.844 2.348 1 53.38 322 PRO B CA 1
ATOM 5872 C C . PRO B 1 322 ? -6.172 33.062 1.12 1 53.38 322 PRO B C 1
ATOM 5874 O O . PRO B 1 322 ? -5.555 33.125 0.056 1 53.38 322 PRO B O 1
ATOM 5877 N N . SER B 1 323 ? -6.699 31.891 1.333 1 46.53 323 SER B N 1
ATOM 5878 C CA . SER B 1 323 ? -7.27 31.203 0.18 1 46.53 323 SER B CA 1
ATOM 5879 C C . SER B 1 323 ? -8.516 31.922 -0.328 1 46.53 323 SER B C 1
ATOM 5881 O O . SER B 1 323 ? -9.055 32.812 0.345 1 46.53 323 SER B O 1
ATOM 5883 N N . THR B 1 324 ? -8.852 31.594 -1.593 1 46.97 324 THR B N 1
ATOM 5884 C CA . THR B 1 324 ? -10.125 32.094 -2.084 1 46.97 324 THR B CA 1
ATOM 5885 C C . THR B 1 324 ? -11.258 31.703 -1.144 1 46.97 324 THR B C 1
ATOM 5887 O O . THR B 1 324 ? -12.188 32.469 -0.914 1 46.97 324 THR B O 1
ATOM 5890 N N . ALA B 1 325 ? -11.195 30.562 -0.628 1 44.28 325 ALA B N 1
ATOM 5891 C CA . ALA B 1 325 ? -12.219 30.062 0.284 1 44.28 325 ALA B CA 1
ATOM 5892 C C . ALA B 1 325 ? -12.148 30.766 1.635 1 44.28 325 ALA B C 1
ATOM 5894 O O . ALA B 1 325 ? -13.18 31.047 2.25 1 44.28 325 ALA B O 1
ATOM 5895 N N . ASP B 1 326 ? -10.977 31.047 2.068 1 45.5 326 ASP B N 1
ATOM 5896 C CA . ASP B 1 326 ? -10.867 31.891 3.262 1 45.5 326 ASP B CA 1
ATOM 5897 C C . ASP B 1 326 ? -11.531 33.25 3.049 1 45.5 326 ASP B C 1
ATOM 5899 O O . ASP B 1 326 ? -12.219 33.75 3.934 1 45.5 326 ASP B O 1
ATOM 5903 N N . LEU B 1 327 ? -11.297 33.625 1.876 1 49.44 327 LEU B N 1
ATOM 5904 C CA . LEU B 1 327 ? -11.953 34.844 1.486 1 49.44 327 LEU B CA 1
ATOM 5905 C C . LEU B 1 327 ? -13.469 34.688 1.439 1 49.44 327 LEU B C 1
ATOM 5907 O O . LEU B 1 327 ? -14.211 35.562 1.896 1 49.44 327 LEU B O 1
ATOM 5911 N N . LYS B 1 328 ? -13.828 33.531 1.003 1 46.5 328 LYS B N 1
ATOM 5912 C CA . LYS B 1 328 ? -15.258 33.219 0.954 1 46.5 328 LYS B CA 1
ATOM 5913 C C . LYS B 1 328 ? -15.789 32.875 2.342 1 46.5 328 LYS B C 1
ATOM 5915 O O . LYS B 1 328 ? -16.891 33.312 2.709 1 46.5 328 LYS B O 1
ATOM 5920 N N . HIS B 1 329 ? -15.141 32.156 3.068 1 46 329 HIS B N 1
ATOM 5921 C CA . HIS B 1 329 ? -15.531 31.812 4.434 1 46 329 HIS B CA 1
ATOM 5922 C C . HIS B 1 329 ? -15.516 33.062 5.332 1 46 329 HIS B C 1
ATOM 5924 O O . HIS B 1 329 ? -16.406 33.25 6.152 1 46 329 HIS B O 1
ATOM 5930 N N . MET B 1 330 ? -14.523 33.875 5.117 1 47.28 330 MET B N 1
ATOM 5931 C CA . MET B 1 330 ? -14.555 35.188 5.75 1 47.28 330 MET B CA 1
ATOM 5932 C C . MET B 1 330 ? -15.797 35.969 5.324 1 47.28 330 MET B C 1
ATOM 5934 O O . MET B 1 330 ? -16.422 36.625 6.141 1 47.28 330 MET B O 1
ATOM 5938 N N . GLU B 1 331 ? -16.047 35.656 4.148 1 47.66 331 GLU B N 1
ATOM 5939 C CA . GLU B 1 331 ? -17.281 36.219 3.656 1 47.66 331 GLU B CA 1
ATOM 5940 C C . GLU B 1 331 ? -18.5 35.531 4.246 1 47.66 331 GLU B C 1
ATOM 5942 O O . GLU B 1 331 ? -19.469 36.156 4.652 1 47.66 331 GLU B O 1
ATOM 5947 N N . TRP B 1 332 ? -18.391 34.188 4.266 1 46.34 332 TRP B N 1
ATOM 5948 C CA . TRP B 1 332 ? -19.469 33.375 4.844 1 46.34 332 TRP B CA 1
ATOM 5949 C C . TRP B 1 332 ? -19.531 33.562 6.355 1 46.34 332 TRP B C 1
ATOM 5951 O O . TRP B 1 332 ? -20.625 33.75 6.914 1 46.34 332 TRP B O 1
ATOM 5961 N N . MET B 1 333 ? -18.469 33.438 7.09 1 46.41 333 MET B N 1
ATOM 5962 C CA . MET B 1 333 ? -18.438 33.719 8.523 1 46.41 333 MET B CA 1
ATOM 5963 C C . MET B 1 333 ? -18.922 35.125 8.805 1 46.41 333 MET B C 1
ATOM 5965 O O . MET B 1 333 ? -19.672 35.344 9.766 1 46.41 333 MET B O 1
ATOM 5969 N N . ALA B 1 334 ? -18.5 35.969 7.969 1 47.31 334 ALA B N 1
ATOM 5970 C CA . ALA B 1 334 ? -19.062 37.312 8.039 1 47.31 334 ALA B CA 1
ATOM 5971 C C . ALA B 1 334 ? -20.562 37.281 7.793 1 47.31 334 ALA B C 1
ATOM 5973 O O . ALA B 1 334 ? -21.328 37.969 8.492 1 47.31 334 ALA B O 1
ATOM 5974 N N . SER B 1 335 ? -20.844 36.344 6.941 1 47.69 335 SER B N 1
ATOM 5975 C CA . SER B 1 335 ? -22.266 36.188 6.676 1 47.69 335 SER B CA 1
ATOM 5976 C C . SER B 1 335 ? -22.953 35.406 7.781 1 47.69 335 SER B C 1
ATOM 5978 O O . SER B 1 335 ? -24.062 35.719 8.188 1 47.69 335 SER B O 1
ATOM 5980 N N . GLU B 1 336 ? -22.297 34.312 8.273 1 46.22 336 GLU B N 1
ATOM 5981 C CA . GLU B 1 336 ? -22.859 33.5 9.344 1 46.22 336 GLU B CA 1
ATOM 5982 C C . GLU B 1 336 ? -22.828 34.25 10.688 1 46.22 336 GLU B C 1
ATOM 5984 O O . GLU B 1 336 ? -23.75 34.125 11.484 1 46.22 336 GLU B O 1
ATOM 5989 N N . GLU B 1 337 ? -21.734 34.812 11 1 46.06 337 GLU B N 1
ATOM 5990 C CA . GLU B 1 337 ? -21.75 35.75 12.141 1 46.06 337 GLU B CA 1
ATOM 5991 C C . GLU B 1 337 ? -22.891 36.75 12.023 1 46.06 337 GLU B C 1
ATOM 5993 O O . GLU B 1 337 ? -23.578 37.031 13.008 1 46.06 337 GLU B O 1
ATOM 5998 N N . LEU B 1 338 ? -23.062 37.125 10.812 1 47.19 338 LEU B N 1
ATOM 5999 C CA . LEU B 1 338 ? -24.234 37.969 10.57 1 47.19 338 LEU B CA 1
ATOM 6000 C C . LEU B 1 338 ? -25.516 37.156 10.773 1 47.19 338 LEU B C 1
ATOM 6002 O O . LEU B 1 338 ? -26.469 37.656 11.383 1 47.19 338 LEU B O 1
ATOM 6006 N N . ARG B 1 339 ? -25.422 35.938 10.383 1 43.81 339 ARG B N 1
ATOM 6007 C CA . ARG B 1 339 ? -26.594 35.062 10.57 1 43.81 339 ARG B CA 1
ATOM 6008 C C . ARG B 1 339 ? -26.734 34.656 12.039 1 43.81 339 ARG B C 1
ATOM 6010 O O . ARG B 1 339 ? -27.844 34.688 12.578 1 43.81 339 ARG B O 1
ATOM 6017 N N . HIS B 1 340 ? -25.719 34.25 12.656 1 47.72 340 HIS B N 1
ATOM 6018 C CA . HIS B 1 340 ? -25.734 33.938 14.086 1 47.72 340 HIS B CA 1
ATOM 6019 C C . HIS B 1 340 ? -26.109 35.156 14.914 1 47.72 340 HIS B C 1
ATOM 6021 O O . HIS B 1 340 ? -26.906 35.062 15.844 1 47.72 340 HIS B O 1
ATOM 6027 N N . GLN B 1 341 ? -25.547 36.219 14.539 1 47.25 341 GLN B N 1
ATOM 6028 C CA . GLN B 1 341 ? -25.984 37.469 15.164 1 47.25 341 GLN B CA 1
ATOM 6029 C C . GLN B 1 341 ? -27.453 37.719 14.891 1 47.25 341 GLN B C 1
ATOM 6031 O O . GLN B 1 341 ? -28.203 38.125 15.789 1 47.25 341 GLN B O 1
ATOM 6036 N N . GLU B 1 342 ? -27.812 37.312 13.773 1 46.66 342 GLU B N 1
ATOM 6037 C CA . GLU B 1 342 ? -29.234 37.438 13.43 1 46.66 342 GLU B CA 1
ATOM 6038 C C . GLU B 1 342 ? -30.078 36.406 14.148 1 46.66 342 GLU B C 1
ATOM 6040 O O . GLU B 1 342 ? -31.172 36.688 14.625 1 46.66 342 GLU B O 1
ATOM 6045 N N . MET B 1 343 ? -29.484 35.188 14.172 1 46.06 343 MET B N 1
ATOM 6046 C CA . MET B 1 343 ? -30.172 34.125 14.906 1 46.06 343 MET B CA 1
ATOM 6047 C C . MET B 1 343 ? -30.203 34.438 16.406 1 46.06 343 MET B C 1
ATOM 6049 O O . MET B 1 343 ? -31.234 34.25 17.047 1 46.06 343 MET B O 1
ATOM 6053 N N . LEU B 1 344 ? -29.141 34.812 16.969 1 48.66 344 LEU B N 1
ATOM 6054 C CA . LEU B 1 344 ? -29.109 35.25 18.359 1 48.66 344 LEU B CA 1
ATOM 6055 C C . LEU B 1 344 ? -30.047 36.438 18.578 1 48.66 344 LEU B C 1
ATOM 6057 O O . LEU B 1 344 ? -30.766 36.5 19.578 1 48.66 344 LEU B O 1
ATOM 6061 N N . LYS B 1 345 ? -30.109 37.344 17.656 1 50.72 345 LYS B N 1
ATOM 6062 C CA . LYS B 1 345 ? -31.062 38.438 17.672 1 50.72 345 LYS B CA 1
ATOM 6063 C C . LYS B 1 345 ? -32.5 37.906 17.562 1 50.72 345 LYS B C 1
ATOM 6065 O O . LYS B 1 345 ? -33.375 38.375 18.281 1 50.72 345 LYS B O 1
ATOM 6070 N N . ASN B 1 346 ? -32.5 36.875 16.719 1 44.75 346 ASN B N 1
ATOM 6071 C CA . ASN B 1 346 ? -33.844 36.281 16.547 1 44.75 346 ASN B CA 1
ATOM 6072 C C . ASN B 1 346 ? -34.25 35.438 17.75 1 44.75 346 ASN B C 1
ATOM 6074 O O . ASN B 1 346 ? -35.406 35.469 18.172 1 44.75 346 ASN B O 1
ATOM 6078 N N . LYS B 1 347 ? -33.312 34.656 18.266 1 48.59 347 LYS B N 1
ATOM 6079 C CA . LYS B 1 347 ? -33.562 33.906 19.5 1 48.59 347 LYS B CA 1
ATOM 6080 C C . LYS B 1 347 ? -33.906 34.875 20.656 1 48.59 347 LYS B C 1
ATOM 6082 O O . LYS B 1 347 ? -34.812 34.625 21.438 1 48.59 347 LYS B O 1
ATOM 6087 N N . GLU B 1 348 ? -33.156 35.781 20.766 1 51.09 348 GLU B N 1
ATOM 6088 C CA . GLU B 1 348 ? -33.438 36.812 21.75 1 51.09 348 GLU B CA 1
ATOM 6089 C C . GLU B 1 348 ? -34.812 37.438 21.5 1 51.09 348 GLU B C 1
ATOM 6091 O O . GLU B 1 348 ? -35.594 37.656 22.438 1 51.09 348 GLU B O 1
ATOM 6096 N N . ALA B 1 349 ? -35.188 37.594 20.266 1 49.47 349 ALA B N 1
ATOM 6097 C CA . ALA B 1 349 ? -36.5 38.094 19.875 1 49.47 349 ALA B CA 1
ATOM 6098 C C . ALA B 1 349 ? -37.594 37.062 20.156 1 49.47 349 ALA B C 1
ATOM 6100 O O . ALA B 1 349 ? -38.656 37.406 20.656 1 49.47 349 ALA B O 1
ATOM 6101 N N . PHE B 1 350 ? -37.156 35.812 19.875 1 44.84 350 PHE B N 1
ATOM 6102 C CA . PHE B 1 350 ? -38.094 34.719 20.156 1 44.84 350 PHE B CA 1
ATOM 6103 C C . PHE B 1 350 ? -38.25 34.531 21.672 1 44.84 350 PHE B C 1
ATOM 6105 O O . PHE B 1 350 ? -39.375 34.375 22.156 1 44.84 350 PHE B O 1
ATOM 6112 N N . ASP B 1 351 ? -37.188 34.469 22.328 1 49.59 351 ASP B N 1
ATOM 6113 C CA . ASP B 1 351 ? -37.219 34.344 23.797 1 49.59 351 ASP B CA 1
ATOM 6114 C C . ASP B 1 351 ? -38 35.531 24.391 1 49.59 351 ASP B C 1
ATOM 6116 O O . ASP B 1 351 ? -38.812 35.344 25.312 1 49.59 351 ASP B O 1
ATOM 6120 N N . ARG B 1 352 ? -37.812 36.656 23.859 1 51.53 352 ARG B N 1
ATOM 6121 C CA . ARG B 1 352 ? -38.562 37.844 24.297 1 51.53 352 ARG B CA 1
ATOM 6122 C C . ARG B 1 352 ? -40.031 37.688 23.938 1 51.53 352 ARG B C 1
ATOM 6124 O O . ARG B 1 352 ? -40.906 38.031 24.75 1 51.53 352 ARG B O 1
ATOM 6131 N N . ALA B 1 353 ? -40.219 37.125 22.781 1 46.5 353 ALA B N 1
ATOM 6132 C CA . ALA B 1 353 ? -41.594 36.938 22.359 1 46.5 353 ALA B CA 1
ATOM 6133 C C . ALA B 1 353 ? -42.281 35.844 23.203 1 46.5 353 ALA B C 1
ATOM 6135 O O . ALA B 1 353 ? -43.438 36 23.594 1 46.5 353 ALA B O 1
ATOM 6136 N N . TRP B 1 354 ? -41.5 34.812 23.484 1 43.84 354 TRP B N 1
ATOM 6137 C CA . TRP B 1 354 ? -42 33.719 24.312 1 43.84 354 TRP B CA 1
ATOM 6138 C C . TRP B 1 354 ? -42.25 34.188 25.75 1 43.84 354 TRP B C 1
ATOM 6140 O O . TRP B 1 354 ? -43.281 33.875 26.344 1 43.84 354 TRP B O 1
ATOM 6150 N N . GLU B 1 355 ? -41.375 34.844 26.297 1 46.88 355 GLU B N 1
ATOM 6151 C CA . GLU B 1 355 ? -41.562 35.438 27.625 1 46.88 355 GLU B CA 1
ATOM 6152 C C . GLU B 1 355 ? -42.781 36.344 27.641 1 46.88 355 GLU B C 1
ATOM 6154 O O . GLU B 1 355 ? -43.562 36.344 28.594 1 46.88 355 GLU B O 1
ATOM 6159 N N . PHE B 1 356 ? -42.969 37.031 26.609 1 46.59 356 PHE B N 1
ATOM 6160 C CA . PHE B 1 356 ? -44.125 37.938 26.516 1 46.59 356 PHE B CA 1
ATOM 6161 C C . PHE B 1 356 ? -45.406 37.125 26.344 1 46.59 356 PHE B C 1
ATOM 6163 O O . PHE B 1 356 ? -46.438 37.469 26.938 1 46.59 356 PHE B O 1
ATOM 6170 N N . ALA B 1 357 ? -45.219 36 25.531 1 41.66 357 ALA B N 1
ATOM 6171 C CA . ALA B 1 357 ? -46.438 35.188 25.266 1 41.66 357 ALA B CA 1
ATOM 6172 C C . ALA B 1 357 ? -46.844 34.438 26.516 1 41.66 357 ALA B C 1
ATOM 6174 O O . ALA B 1 357 ? -48.031 34.312 26.812 1 41.66 357 ALA B O 1
ATOM 6175 N N . PHE B 1 358 ? -45.906 33.75 27.156 1 43.53 358 PHE B N 1
ATOM 6176 C CA . PHE B 1 358 ? -46.219 32.906 28.297 1 43.53 358 PHE B CA 1
ATOM 6177 C C . PHE B 1 358 ? -46.469 33.75 29.547 1 43.53 358 PHE B C 1
ATOM 6179 O O . PHE B 1 358 ? -47 33.25 30.547 1 43.53 358 PHE B O 1
ATOM 6186 N N . GLU B 1 359 ? -45.938 34.812 29.672 1 41.97 359 GLU B N 1
ATOM 6187 C CA . GLU B 1 359 ? -46.281 35.656 30.828 1 41.97 359 GLU B CA 1
ATOM 6188 C C . GLU B 1 359 ? -47.781 35.875 30.938 1 41.97 359 GLU B C 1
ATOM 6190 O O . GLU B 1 359 ? -48.344 35.875 32.031 1 41.97 359 GLU B O 1
ATOM 6195 N N . ASP B 1 360 ? -48.438 35.938 29.75 1 39.5 360 ASP B N 1
ATOM 6196 C CA . ASP B 1 360 ? -49.875 36.312 29.859 1 39.5 360 ASP B CA 1
ATOM 6197 C C . ASP B 1 360 ? -50.719 35.094 30.25 1 39.5 360 ASP B C 1
ATOM 6199 O O . ASP B 1 360 ? -51.781 35.25 30.828 1 39.5 360 ASP B O 1
ATOM 6203 N N . VAL B 1 361 ? -50.25 33.844 29.828 1 42.25 361 VAL B N 1
ATOM 6204 C CA . VAL B 1 361 ? -51.125 32.688 29.938 1 42.25 361 VAL B CA 1
ATOM 6205 C C . VAL B 1 361 ? -51.125 32.188 31.375 1 42.25 361 VAL B C 1
ATOM 6207 O O . VAL B 1 361 ? -52.094 31.531 31.812 1 42.25 361 VAL B O 1
ATOM 6210 N N . ASN B 1 362 ? -50.125 32.406 32.188 1 39.97 362 ASN B N 1
ATOM 6211 C CA . ASN B 1 362 ? -50.031 31.781 33.5 1 39.97 362 ASN B CA 1
ATOM 6212 C C . ASN B 1 362 ? -51.094 32.344 34.469 1 39.97 362 ASN B C 1
ATOM 6214 O O . ASN B 1 362 ? -51.625 31.594 35.281 1 39.97 362 ASN B O 1
ATOM 6218 N N . GLU B 1 363 ? -51.344 33.531 34.406 1 41.62 363 GLU B N 1
ATOM 6219 C CA . GLU B 1 363 ? -52.219 34.062 35.438 1 41.62 363 GLU B CA 1
ATOM 6220 C C . GLU B 1 363 ? -53.656 33.594 35.25 1 41.62 363 GLU B C 1
ATOM 6222 O O . GLU B 1 363 ? -54.344 33.25 36.219 1 41.62 363 GLU B O 1
ATOM 6227 N N . LYS B 1 364 ? -54.094 33.562 34.031 1 42.91 364 LYS B N 1
ATOM 6228 C CA . LYS B 1 364 ? -55.5 33.281 33.781 1 42.91 364 LYS B CA 1
ATOM 6229 C C . LYS B 1 364 ? -55.812 31.797 33.906 1 42.91 364 LYS B C 1
ATOM 6231 O O . LYS B 1 364 ? -56.875 31.422 34.406 1 42.91 364 LYS B O 1
ATOM 6236 N N . TRP B 1 365 ? -54.844 30.938 33.625 1 41.75 365 TRP B N 1
ATOM 6237 C CA . TRP B 1 365 ? -55.094 29.5 33.594 1 41.75 365 TRP B CA 1
ATOM 6238 C C . TRP B 1 365 ? -55.156 28.938 35 1 41.75 365 TRP B C 1
ATOM 6240 O O . TRP B 1 365 ? -56 28.094 35.312 1 41.75 365 TRP B O 1
ATOM 6250 N N . HIS B 1 366 ? -54.531 29.406 36 1 41.47 366 HIS B N 1
ATOM 6251 C CA . HIS B 1 366 ? -54.656 28.969 37.406 1 41.47 366 HIS B CA 1
ATOM 6252 C C . HIS B 1 366 ? -56.062 29.203 37.938 1 41.47 366 HIS B C 1
ATOM 6254 O O . HIS B 1 366 ? -56.594 28.359 38.656 1 41.47 366 HIS B O 1
ATOM 6260 N N . GLN B 1 367 ? -56.656 30.281 37.656 1 41.69 367 GLN B N 1
ATOM 6261 C CA . GLN B 1 367 ? -57.969 30.625 38.156 1 41.69 367 GLN B CA 1
ATOM 6262 C C . GLN B 1 367 ? -59.062 29.719 37.562 1 41.69 367 GLN B C 1
ATOM 6264 O O . GLN B 1 367 ? -59.938 29.25 38.25 1 41.69 367 GLN B O 1
ATOM 6269 N N . GLU B 1 368 ? -58.906 29.391 36.25 1 40.19 368 GLU B N 1
ATOM 6270 C CA . GLU B 1 368 ? -59.969 28.656 35.594 1 40.19 368 GLU B CA 1
ATOM 6271 C C . GLU B 1 368 ? -59.969 27.172 36 1 40.19 368 GLU B C 1
ATOM 6273 O O . GLU B 1 368 ? -61 26.547 36.125 1 40.19 368 GLU B O 1
ATOM 6278 N N . LYS B 1 369 ? -58.781 26.672 36.281 1 38.62 369 LYS B N 1
ATOM 6279 C CA . LYS B 1 369 ? -58.656 25.297 36.719 1 38.62 369 LYS B CA 1
ATOM 6280 C C . LYS B 1 369 ? -59.281 25.109 38.094 1 38.62 369 LYS B C 1
ATOM 6282 O O . LYS B 1 369 ? -59.938 24.094 38.375 1 38.62 369 LYS B O 1
ATOM 6287 N N . PHE B 1 370 ? -59.125 26 39.031 1 39.22 370 PHE B N 1
ATOM 6288 C CA . PHE B 1 370 ? -59.75 25.906 40.344 1 39.22 370 PHE B CA 1
ATOM 6289 C C . PHE B 1 370 ? -61.25 25.891 40.25 1 39.22 370 PHE B C 1
ATOM 6291 O O . PHE B 1 370 ? -61.938 25.141 40.938 1 39.22 370 PHE B O 1
ATOM 6298 N N . ASP B 1 371 ? -61.812 26.766 39.469 1 38.91 371 ASP B N 1
ATOM 6299 C CA . ASP B 1 371 ? -63.281 26.953 39.438 1 38.91 371 ASP B CA 1
ATOM 6300 C C . ASP B 1 371 ? -63.969 25.719 38.844 1 38.91 371 ASP B C 1
ATOM 6302 O O . ASP B 1 371 ? -65.062 25.375 39.25 1 38.91 371 ASP B O 1
ATOM 6306 N N . MET B 1 372 ? -63.281 25.125 37.844 1 33.78 372 MET B N 1
ATOM 6307 C CA . MET B 1 372 ? -63.938 24.016 37.188 1 33.78 372 MET B CA 1
ATOM 6308 C C . MET B 1 372 ? -64 22.797 38.062 1 33.78 372 MET B C 1
ATOM 6310 O O . MET B 1 372 ? -64.938 21.984 37.969 1 33.78 372 MET B O 1
ATOM 6314 N N . PHE B 1 373 ? -62.875 22.531 38.812 1 35.66 373 PHE B N 1
ATOM 6315 C CA . PHE B 1 373 ? -62.938 21.328 39.656 1 35.66 373 PHE B CA 1
ATOM 6316 C C . PHE B 1 373 ? -63.938 21.469 40.75 1 35.66 373 PHE B C 1
ATOM 6318 O O . PHE B 1 373 ? -64.25 20.516 41.469 1 35.66 373 PHE B O 1
ATOM 6325 N N . LYS B 1 374 ? -64.25 22.625 41.219 1 34.5 374 LYS B N 1
ATOM 6326 C CA . LYS B 1 374 ? -65.25 22.75 42.281 1 34.5 374 LYS B CA 1
ATOM 6327 C C . LYS B 1 374 ? -66.562 22.141 41.875 1 34.5 374 LYS B C 1
ATOM 6329 O O . LYS B 1 374 ? -67.25 21.547 42.719 1 34.5 374 LYS B O 1
ATOM 6334 N N . ASN B 1 375 ? -67 22.391 40.688 1 31.16 375 ASN B N 1
ATOM 6335 C CA . ASN B 1 375 ? -68.438 22.141 40.469 1 31.16 375 ASN B CA 1
ATOM 6336 C C . ASN B 1 375 ? -68.688 20.672 40.25 1 31.16 375 ASN B C 1
ATOM 6338 O O . ASN B 1 375 ? -69.875 20.281 40 1 31.16 375 ASN B O 1
ATOM 6342 N N . ASN B 1 376 ? -67.75 19.875 39.688 1 27.47 376 ASN B N 1
ATOM 6343 C CA . ASN B 1 376 ? -68.312 18.594 39.25 1 27.47 376 ASN B CA 1
ATOM 6344 C C . ASN B 1 376 ? -68.438 17.625 40.406 1 27.47 376 ASN B C 1
ATOM 6346 O O . ASN B 1 376 ? -67.438 17.016 40.844 1 27.47 376 ASN B O 1
ATOM 6350 N N . ASP B 1 377 ? -69.25 17.922 41.344 1 29.12 377 ASP B N 1
ATOM 6351 C CA . ASP B 1 377 ? -69.812 17.094 42.438 1 29.12 377 ASP B CA 1
ATOM 6352 C C . ASP B 1 377 ? -70.312 15.766 41.875 1 29.12 377 ASP B C 1
ATOM 6354 O O . ASP B 1 377 ? -71.438 15.703 41.406 1 29.12 377 ASP B O 1
ATOM 6358 N N . LEU B 1 378 ? -69.438 15.07 41.094 1 25.38 378 LEU B N 1
ATOM 6359 C CA . LEU B 1 378 ? -69.875 13.828 40.5 1 25.38 378 LEU B CA 1
ATOM 6360 C C . LEU B 1 378 ? -70.375 12.844 41.562 1 25.38 378 LEU B C 1
ATOM 6362 O O . LEU B 1 378 ? -70.562 11.664 41.281 1 25.38 378 LEU B O 1
ATOM 6366 N N . SER B 1 379 ? -70.312 13.25 42.844 1 27.33 379 SER B N 1
ATOM 6367 C CA . SER B 1 379 ? -70.75 12.273 43.844 1 27.33 379 SER B CA 1
ATOM 6368 C C . SER B 1 379 ? -72.062 11.672 43.438 1 27.33 379 SER B C 1
ATOM 6370 O O . SER B 1 379 ? -72.375 10.531 43.812 1 27.33 379 SER B O 1
ATOM 6372 N N . LYS B 1 380 ? -73 12.609 43.062 1 29.47 380 LYS B N 1
ATOM 6373 C CA . LYS B 1 380 ? -74.375 12.195 43.188 1 29.47 380 LYS B CA 1
ATOM 6374 C C . LYS B 1 380 ? -74.812 11.211 42.094 1 29.47 380 LYS B C 1
ATOM 6376 O O . LYS B 1 380 ? -75.938 10.805 42.031 1 29.47 380 LYS B O 1
ATOM 6381 N N . LEU B 1 381 ? -74 11.234 40.938 1 23.42 381 LEU B N 1
ATOM 6382 C CA . LEU B 1 381 ? -74.688 10.383 40 1 23.42 381 LEU B CA 1
ATOM 6383 C C . LEU B 1 381 ? -74.562 8.906 40.375 1 23.42 381 LEU B C 1
ATOM 6385 O O . LEU B 1 381 ? -73.438 8.438 40.656 1 23.42 381 LEU B O 1
ATOM 6389 N N . GLN B 1 382 ? -75.625 8.359 40.875 1 23.89 382 GLN B N 1
ATOM 6390 C CA . GLN B 1 382 ? -76.062 7.055 41.375 1 23.89 382 GLN B CA 1
ATOM 6391 C C . GLN B 1 382 ? -75.688 5.961 40.344 1 23.89 382 GLN B C 1
ATOM 6393 O O . GLN B 1 382 ? -76.625 5.383 39.75 1 23.89 382 GLN B O 1
ATOM 6398 N N . ILE B 1 383 ? -74.75 6.312 39.406 1 23.25 383 ILE B N 1
ATOM 6399 C CA . ILE B 1 383 ? -74.812 5.273 38.375 1 23.25 383 ILE B CA 1
ATOM 6400 C C . ILE B 1 383 ? -74.75 3.896 39.031 1 23.25 383 ILE B C 1
ATOM 6402 O O . ILE B 1 383 ? -73.938 3.707 39.969 1 23.25 383 ILE B O 1
ATOM 6406 N N . GLY B 1 384 ? -75.562 3.012 38.5 1 23.47 384 GLY B N 1
ATOM 6407 C CA . GLY B 1 384 ? -76 1.66 38.875 1 23.47 384 GLY B CA 1
ATOM 6408 C C . GLY B 1 384 ? -74.812 0.734 39.125 1 23.47 384 GLY B C 1
ATOM 6409 O O . GLY B 1 384 ? -73.75 0.921 38.594 1 23.47 384 GLY B O 1
ATOM 6410 N N . ARG B 1 385 ? -74.688 0.395 40.375 1 26.81 385 ARG B N 1
ATOM 6411 C CA . ARG B 1 385 ? -73.812 -0.622 41 1 26.81 385 ARG B CA 1
ATOM 6412 C C . ARG B 1 385 ? -73.812 -1.901 40.156 1 26.81 385 ARG B C 1
ATOM 6414 O O . ARG B 1 385 ? -74.812 -2.582 40.031 1 26.81 385 ARG B O 1
ATOM 6421 N N . VAL B 1 386 ? -73.25 -1.719 38.875 1 23.09 386 VAL B N 1
ATOM 6422 C CA . VAL B 1 386 ? -73.25 -2.969 38.125 1 23.09 386 VAL B CA 1
ATOM 6423 C C . VAL B 1 386 ? -72.688 -4.082 39 1 23.09 386 VAL B C 1
ATOM 6425 O O . VAL B 1 386 ? -71.688 -3.875 39.688 1 23.09 386 VAL B O 1
ATOM 6428 N N . HIS B 1 387 ? -73.5 -5.031 39.344 1 26.48 387 HIS B N 1
ATOM 6429 C CA . HIS B 1 387 ? -73.375 -6.281 40.094 1 26.48 387 HIS B CA 1
ATOM 6430 C C . HIS B 1 387 ? -72.312 -7.168 39.469 1 26.48 387 HIS B C 1
ATOM 6432 O O . HIS B 1 387 ? -72.5 -7.789 38.406 1 26.48 387 HIS B O 1
ATOM 6438 N N . TRP B 1 388 ? -71.125 -6.598 39.281 1 22.47 388 TRP B N 1
ATOM 6439 C CA . TRP B 1 388 ? -70.125 -7.535 38.75 1 22.47 388 TRP B CA 1
ATOM 6440 C C . TRP B 1 388 ? -69.938 -8.719 39.688 1 22.47 388 TRP B C 1
ATOM 6442 O O . TRP B 1 388 ? -69.125 -8.656 40.625 1 22.47 388 TRP B O 1
ATOM 6452 N N . ASP B 1 389 ? -70.875 -9.273 40.281 1 23.44 389 ASP B N 1
ATOM 6453 C CA . ASP B 1 389 ? -70.75 -10.445 41.125 1 23.44 389 ASP B CA 1
ATOM 6454 C C . ASP B 1 389 ? -69.875 -11.492 40.438 1 23.44 389 ASP B C 1
ATOM 6456 O O . ASP B 1 389 ? -69.062 -12.156 41.094 1 23.44 389 ASP B O 1
ATOM 6460 N N . GLU B 1 390 ? -70.25 -12.016 39.219 1 24.94 390 GLU B N 1
ATOM 6461 C CA . GLU B 1 390 ? -70.125 -13.438 38.906 1 24.94 390 GLU B CA 1
ATOM 6462 C C . GLU B 1 390 ? -68.688 -13.773 38.594 1 24.94 390 GLU B C 1
ATOM 6464 O O . GLU B 1 390 ? -68.25 -14.938 38.688 1 24.94 390 GLU B O 1
ATOM 6469 N N . VAL B 1 391 ? -67.875 -13.07 37.719 1 23.06 391 VAL B N 1
ATOM 6470 C CA . VAL B 1 391 ? -66.938 -13.852 36.969 1 23.06 391 VAL B CA 1
ATOM 6471 C C . VAL B 1 391 ? -65.75 -14.203 37.875 1 23.06 391 VAL B C 1
ATOM 6473 O O . VAL B 1 391 ? -64.688 -13.57 37.812 1 23.06 391 VAL B O 1
ATOM 6476 N N . ASP B 1 392 ? -65.75 -14.273 39.125 1 21.72 392 ASP B N 1
ATOM 6477 C CA . ASP B 1 392 ? -64.625 -14.609 40 1 21.72 392 ASP B CA 1
ATOM 6478 C C . ASP B 1 392 ? -64.125 -16.031 39.75 1 21.72 392 ASP B C 1
ATOM 6480 O O . ASP B 1 392 ? -63.312 -16.562 40.5 1 21.72 392 ASP B O 1
ATOM 6484 N N . GLU B 1 393 ? -64.75 -16.938 38.938 1 23.83 393 GLU B N 1
ATOM 6485 C CA . GLU B 1 393 ? -64.5 -18.328 39.25 1 23.83 393 GLU B CA 1
ATOM 6486 C C . GLU B 1 393 ? -63.031 -18.688 38.875 1 23.83 393 GLU B C 1
ATOM 6488 O O . GLU B 1 393 ? -62.406 -19.5 39.562 1 23.83 393 GLU B O 1
ATOM 6493 N N . TYR B 1 394 ? -62.531 -18.516 37.594 1 23.69 394 TYR B N 1
ATOM 6494 C CA . TYR B 1 394 ? -61.562 -19.5 37.094 1 23.69 394 TYR B CA 1
ATOM 6495 C C . TYR B 1 394 ? -60.188 -19.219 37.656 1 23.69 394 TYR B C 1
ATOM 6497 O O . TYR B 1 394 ? -59.188 -19.844 37.25 1 23.69 394 TYR B O 1
ATOM 6505 N N . LEU B 1 395 ? -59.969 -18.109 38.375 1 19.72 395 LEU B N 1
ATOM 6506 C CA . LEU B 1 395 ? -58.562 -17.984 38.781 1 19.72 395 LEU B CA 1
ATOM 6507 C C . LEU B 1 395 ? -58.188 -19.062 39.781 1 19.72 395 LEU B C 1
ATOM 6509 O O . LEU B 1 395 ? -57.031 -19.234 40.125 1 19.72 395 LEU B O 1
ATOM 6513 N N . VAL B 1 396 ? -59.062 -19.391 40.656 1 24 396 VAL B N 1
ATOM 6514 C CA . VAL B 1 396 ? -58.5 -19.969 41.875 1 24 396 VAL B CA 1
ATOM 6515 C C . VAL B 1 396 ? -58.094 -21.406 41.625 1 24 396 VAL B C 1
ATOM 6517 O O . VAL B 1 396 ? -57.375 -22.016 42.438 1 24 396 VAL B O 1
ATOM 6520 N N . GLU B 1 397 ? -58.688 -22.094 40.594 1 22.44 397 GLU B N 1
ATOM 6521 C CA . GLU B 1 397 ? -58.375 -23.516 40.719 1 22.44 397 GLU B CA 1
ATOM 6522 C C . GLU B 1 397 ? -57 -23.844 40.156 1 22.44 397 GLU B C 1
ATOM 6524 O O . GLU B 1 397 ? -56.656 -23.375 39.062 1 22.44 397 GLU B O 1
#

Solvent-accessible surface area (backbone atoms only — not comparable to full-atom values): 42436 Å² total; per-residue (Å²): 136,84,81,77,77,75,76,77,72,75,79,64,83,73,74,88,67,68,84,34,64,57,50,85,90,58,56,35,37,43,42,64,54,78,75,33,62,68,58,44,53,30,77,79,66,74,40,23,33,38,37,40,32,68,38,54,60,38,47,87,36,45,66,61,37,53,52,51,60,71,54,38,65,59,58,40,60,37,30,25,41,34,35,34,42,31,78,57,85,60,60,29,68,64,50,49,52,52,52,49,51,53,38,46,67,34,86,92,52,28,51,32,52,32,38,41,36,36,50,68,81,70,82,75,78,73,60,62,72,84,37,78,65,22,60,68,44,46,42,61,48,36,21,51,52,9,24,53,52,20,37,49,48,43,48,63,46,50,68,64,33,13,27,35,34,37,37,48,56,58,53,66,47,67,66,45,47,48,67,58,64,56,36,51,69,59,54,46,28,41,28,65,19,37,27,21,62,34,57,72,92,59,68,36,52,44,72,61,45,71,41,25,24,33,82,30,72,51,33,52,55,51,53,70,70,45,61,78,73,36,46,69,57,81,91,37,82,91,50,74,34,82,48,57,40,40,40,76,61,47,37,97,85,42,63,51,79,46,73,40,77,43,36,23,26,48,66,57,44,34,42,26,34,32,63,52,48,28,40,44,52,54,27,36,44,41,48,49,95,31,16,34,12,44,33,16,24,32,40,49,38,48,70,64,69,45,52,39,35,33,18,37,36,30,71,32,29,34,55,71,65,89,39,74,56,50,53,43,41,52,46,40,46,53,44,41,51,47,41,48,51,44,44,50,50,42,44,50,47,44,49,50,45,44,50,58,55,50,59,59,47,55,66,54,46,59,54,48,55,58,54,55,66,62,64,68,69,64,73,74,68,72,72,76,77,76,77,74,68,68,93,65,60,83,75,73,115,135,83,80,78,77,75,76,76,68,74,79,65,84,73,74,87,66,69,84,34,64,55,51,87,90,58,58,34,38,42,42,63,54,78,75,35,62,68,57,43,51,30,76,78,67,75,39,24,31,37,37,39,32,67,38,55,62,38,46,86,38,46,65,61,39,52,52,52,60,70,54,39,64,59,57,40,59,38,32,26,41,33,36,34,41,31,78,57,85,60,60,26,68,65,49,48,53,51,53,49,52,51,40,47,67,34,86,91,52,29,52,32,52,32,39,40,37,37,50,69,82,70,83,76,78,73,58,63,72,85,38,78,65,20,60,67,45,47,43,62,50,37,21,52,52,8,24,52,52,20,36,48,48,44,46,62,45,50,68,64,34,12,29,35,35,38,38,49,55,58,53,67,45,69,66,45,47,48,66,58,64,56,34,50,69,60,53,46,29,38,29,64,19,37,27,22,62,35,58,72,94,60,67,37,52,43,72,60,46,70,43,23,23,32,83,28,72,51,33,53,55,51,53,71,71,45,62,76,72,37,44,70,56,80,89,37,84,90,50,75,33,83,48,58,38,39,40,76,60,47,36,97,85,41,62,51,79,46,74,41,77,42,35,22,26,46,66,56,43,33,41,28,34,33,62,53,46,29,39,43,52,55,26,36,43,40,48,47,95,30,16,33,12,43,33,17,23,34,41,48,36,46,71,65,69,44,51,39,34,31,17,36,34,31,70,32,30,33,56,71,64,87,39,75,54,50,52,44,42,52,47,41,47,53,45,41,51,46,42,48,50,42,44,52,50,44,45,53,46,44,51,51,46,45,54,58,54,53,60,61,52,56,66,59,52,60,58,54,57,56,59,57,65,65,67,66,69,62,76,69,67,74,70,75,77,74,79,77,70,72,90,67,63,81,76,76,114

Secondary structure (DSSP, 8-state):
--------------S---SS-B-TTS-EEEEEGGG----TTTTTTT-EEEEEEEESS-GGGHHHHHHHHHH--S-GGGEEEEEEE-S--SSHHHHHHHHHHHHHHSTTT--S-EEEEE----------TTSHHHHHHHHHHHHHHHHHHHHHHHHH--TTEEEEEEE-TTEEE--TTHHHHHHTT--SEEEEEEEEE--GGGTSEEE-----B---HHHHHHHHHS-TT----TT-TT----PPBGGGG--TTS-TT--EE-SB--SSEEEEEHHHHHTT----SS-BTTB-HHHHHHHHHHHTT--EEEEEEEEEEE-----HHHHHHHHHHHHHHHHHHHHHHHHHHHHHHHHHHHHHHHHHHHHHHHHHHHH--GGG---------STTSTTT-/--------------S---SS-B-TTS-EEEEEGGG----TTTTTTT-EEEEEEEESS-GGGHHHHHHHHHH--S-GGGEEEEEEE-S--SSHHHHHHHHHHHHHHSTTT--S-EEEEE----------TTSHHHHHHHHHHHHHHHHHHHHHHHHH--TTEEEEEEE-TTEEE--TTHHHHHHTT--SEEEEEEEEE--GGGTSEEE-----B---HHHHHHHHHS-TT----TT-TT----PPBGGGG--TTS-TT--EE-SB--SSEEEEEHHHHHTT----SS-BTTB-HHHHHHHHHHHTT--EEEEEEEEEEE-----HHHHHHHHHHHHHHHHHHHHHHHHHHHHHHHHHHHHHHHHHHHHHHHHHHHS--GGG---------STT-TT--

Sequence (794 aa):
MQNDDHYYTPDIPNSVQSSAPEWDGLDVEFYDLAQFGSSAHGWQNNERVLFLVPLRDASAHLPMFFGHLRNMTYPHHLIDLAFLISDTTDSTLEDLEHHLEEVQSAPGLAFGRVEIYEKDFGQIVGQSFSDRHGFEAQGPRRKKMAIARNWLLTTALKPDHSWVYWRDIDVETAPATILEDLMHHDKDVIVPNIWRPLPEWLNNEQPYDLNSWQESEGGIELAERLDEDAVIVEGYPEYATWRPHLAYLRDPDGDPEVEIELDGIGGVSILAKASVFRHGAMFPAFSFKKHAETEAFGKLCKTMGFQVVGLPHYVIWHIYEPSTADLKHMEWMASEELRHQEMLKNKEAFDRAWEFAFEDVNEKWHQEKFDMFKNNDLSKLQIGRVHWDEVDEYLVEMQNDDHYYTPDIPNSVQSSAPEWDGLDVEFYDLAQFGSSAHGWQNNERVLFLVPLRDASAHLPMFFGHLRNMTYPHHLIDLAFLISDTTDSTLEDLEHHLEEVQSAPGLAFGRVEIYEKDFGQIVGQSFSDRHGFEAQGPRRKKMAIARNWLLTTALKPDHSWVYWRDIDVETAPATILEDLMHHDKDVIVPNIWRPLPEWLNNEQPYDLNSWQESEGGIELAERLDEDAVIVEGYPEYATWRPHLAYLRDPDGDPEVEIELDGIGGVSILAKASVFRHGAMFPAFSFKKHAETEAFGKLCKTMGFQVVGLPHYVIWHIYEPSTADLKHMEWMASEELRHQEMLKNKEAFDRAWEFAFEDVNEKWHQEKFDMFKNNDLSKLQIGRVHWDEVDEYLVE

Radius of gyration: 36.61 Å; Cα contacts (8 Å, |Δi|>4): 1378; chains: 2; bounding box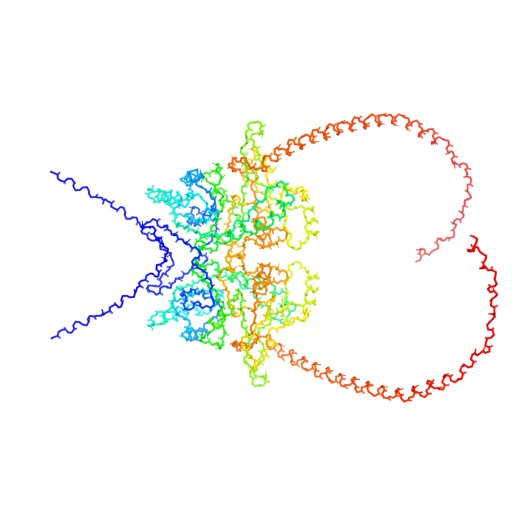: 143×84×72 Å

pLDDT: mean 77.74, std 25.77, range [18.55, 98.94]

Organism: Cyberlindnera jadinii (strain ATCC 18201 / CBS 1600 / BCRC 20928 / JCM 3617 / NBRC 0987 / NRRL Y-1542) (NCBI:txid983966)

Nearest PDB structures (foldseek):
  3zf8-assembly1_A-2  TM=9.221E-01  e=1.522E-34  Saccharomyces cerevisiae S288C
  6yv9-assembly1_A  TM=6.657E-01  e=3.148E-08  Pyrobaculum calidifontis JCM 11548
  5tz8-assembly1_B  TM=6.361E-01  e=1.108E-06  Staphylococcus aureus
  6p61-assembly3_C  TM=7.111E-01  e=2.241E-04  Leptospira borgpetersenii serovar Hardjo-bovis str. JB197
  6p61-assembly2_B  TM=6.880E-01  e=1.360E-04  Leptospira borgpetersenii serovar Hardjo-bovis str. JB197

Foldseek 3Di:
DPPPPPPPPPPPVPDPDPPFPDPPPPPDGDDDLVLAAAALCCLVVLAAEEEEEEDAQCLVLVVLQLVLLQLAPRQQQRYEYEYEYEPHDDCVVVSNVVSLCVQCVDPRRRHHHYYYHYDYPDDPPQDQCPDPVNVVVVLLVQLSVQVRQQVRCVVRDDSNHFKYKFAYSQFRDDDSHNCSLQSNLVFQKEEEFEKAADPVVVVGIDGDDQFWFAFDPQQLVVLVPDDQFAADDPPDPVRDRVTGGLQVPEDLPDDQSDKDFTQFDDRRIMMGTPVLVVVPQGFRSTQDSRHTGRGSSSNVCVVVPGTHIYRSHRYTYGYDDCDSVVVVVVVVCVVVVVVVVVVVVVVVVVVVVVCVVVVVVVVVVVVVVVVVVPPCCVVPPCPDPPCPPPPPPPVPD/DPPPPPPPPPPPVPDPDPPFPDPPPPPDGDDDLVLAAAALCCLVVLAAEEEEEEDAQLLVLVVLQLVLLQLAPRQQQSYEYEYEYEPHDDCVVVSNVVSLCVQCPDPRRRHHHYYYHYDYPDDPPQDQCPDPSNVVVVLLVQLSVQVRQQVRCVVRDDSNHFKYKFAYSQFRDDDSHNCSLQSNLVFQKEEEFEKAADPVVVVGIDGDDQFWFAFDPQQLVVLVPDDQFAADDPPDPVRDRVTGGLQVVEDLPDDQSDKDFTQFDDRRIMMGTPVLVVVPQGFRSTQDSRHTGRGSSSNVCVVVPGTHIYRSHRYTYGYDDCDSVVVVVVVVCVVVVVVVVVVVVVVVVVVVVVCVVVVVVVPVVVVVVVVVVVPPCVVPPPPDPPCPPPDPPDPPD